Protein 2R7A (pdb70)

InterPro domains:
  IPR002491 ABC transporter periplasmic binding domain [PF01497] (53-281)
  IPR002491 ABC transporter periplasmic binding domain [PS50983] (52-304)
  IPR050902 ABC Transporter Solute-Binding [PTHR30535] (48-303)

Structure (mmCIF, N/CA/C/O backbone):
data_2R7A
#
_entry.id   2R7A
#
_cell.length_a   54.700
_cell.length_b   73.308
_cell.length_c   73.316
_cell.angle_alpha   70.25
_cell.angle_beta   79.02
_cell.angle_gamma   90.22
#
_symmetry.space_group_name_H-M   'P 1'
#
loop_
_entity.id
_entity.type
_entity.pdbx_description
1 polymer 'Bacterial heme binding protein'
2 non-polymer 'PROTOPORPHYRIN IX CONTAINING FE'
3 water water
#
loop_
_atom_site.group_PDB
_atom_site.id
_atom_site.type_symbol
_atom_site.label_atom_id
_atom_site.label_alt_id
_atom_site.label_comp_id
_atom_site.label_asym_id
_atom_site.label_entity_id
_atom_site.label_seq_id
_atom_site.pdbx_PDB_ins_code
_atom_site.Cartn_x
_atom_site.Cartn_y
_atom_site.Cartn_z
_atom_site.occupancy
_atom_site.B_iso_or_equiv
_atom_site.auth_seq_id
_atom_site.auth_comp_id
_atom_site.auth_asym_id
_atom_site.auth_atom_id
_atom_site.pdbx_PDB_model_num
ATOM 1 N N . ALA A 1 2 ? 9.614 24.790 -41.462 1.00 52.91 23 ALA A N 1
ATOM 2 C CA . ALA A 1 2 ? 9.708 25.870 -40.435 1.00 53.35 23 ALA A CA 1
ATOM 3 C C . ALA A 1 2 ? 8.323 26.239 -39.905 1.00 52.28 23 ALA A C 1
ATOM 4 O O . ALA A 1 2 ? 8.174 26.633 -38.747 1.00 53.51 23 ALA A O 1
ATOM 6 N N . GLU A 1 3 ? 7.315 26.117 -40.763 1.00 49.73 24 GLU A N 1
ATOM 7 C CA . GLU A 1 3 ? 5.937 26.420 -40.391 1.00 47.28 24 GLU A CA 1
ATOM 8 C C . GLU A 1 3 ? 5.260 25.136 -39.914 1.00 43.57 24 GLU A C 1
ATOM 9 O O . GLU A 1 3 ? 4.581 25.119 -38.885 1.00 42.02 24 GLU A O 1
ATOM 15 N N . ARG A 1 4 ? 5.442 24.068 -40.684 1.00 38.65 25 ARG A N 1
ATOM 16 C CA . ARG A 1 4 ? 4.880 22.764 -40.351 1.00 37.11 25 ARG A CA 1
ATOM 17 C C . ARG A 1 4 ? 6.050 21.825 -40.078 1.00 35.80 25 ARG A C 1
ATOM 18 O O . ARG A 1 4 ? 6.813 21.480 -40.985 1.00 33.14 25 ARG A O 1
ATOM 26 N N . ILE A 1 5 ? 6.181 21.405 -38.825 1.00 32.73 26 ILE A N 1
ATOM 27 C CA . ILE A 1 5 ? 7.296 20.555 -38.447 1.00 30.79 26 ILE A CA 1
ATOM 28 C C . ILE A 1 5 ? 6.934 19.167 -37.944 1.00 28.99 26 ILE A C 1
ATOM 29 O O . ILE A 1 5 ? 5.991 18.995 -37.172 1.00 26.23 26 ILE A O 1
ATOM 34 N N . VAL A 1 6 ? 7.706 18.186 -38.400 1.00 25.59 27 VAL A N 1
ATOM 35 C CA . VAL A 1 6 ? 7.558 16.808 -37.974 1.00 26.97 27 VAL A CA 1
ATOM 36 C C . VAL A 1 6 ? 8.827 16.507 -37.168 1.00 27.80 27 VAL A C 1
ATOM 37 O O . VAL A 1 6 ? 9.948 16.753 -37.633 1.00 27.82 27 VAL A O 1
ATOM 41 N N . VAL A 1 7 ? 8.653 15.992 -35.957 1.00 26.27 28 VAL A N 1
ATOM 42 C CA . VAL A 1 7 ? 9.797 15.704 -35.096 1.00 26.54 28 VAL A CA 1
ATOM 43 C C . VAL A 1 7 ? 9.928 14.221 -34.795 1.00 26.94 28 VAL A C 1
ATOM 44 O O . VAL A 1 7 ? 8.976 13.585 -34.364 1.00 27.24 28 VAL A O 1
ATOM 48 N N . ALA A 1 8 ? 11.113 13.669 -35.025 1.00 29.35 29 ALA A N 1
ATOM 49 C CA . ALA A 1 8 ? 11.358 12.258 -34.749 1.00 30.03 29 ALA A CA 1
ATOM 50 C C . ALA A 1 8 ? 12.427 12.161 -33.661 1.00 31.03 29 ALA A C 1
ATOM 51 O O . ALA A 1 8 ? 13.627 12.240 -33.941 1.00 32.40 29 ALA A O 1
ATOM 53 N N . GLY A 1 9 ? 11.977 11.982 -32.423 1.00 29.68 30 GLY A N 1
ATOM 54 C CA . GLY A 1 9 ? 12.885 11.899 -31.289 1.00 29.78 30 GLY A CA 1
ATOM 55 C C . GLY A 1 9 ? 12.168 12.516 -30.103 1.00 30.47 30 GLY A C 1
ATOM 56 O O . GLY A 1 9 ? 12.034 13.733 -30.023 1.00 30.30 30 GLY A O 1
ATOM 57 N N . GLY A 1 10 ? 11.700 11.664 -29.195 1.00 31.28 31 GLY A N 1
ATOM 58 C CA . GLY A 1 10 ? 10.957 12.103 -28.029 1.00 29.62 31 GLY A CA 1
ATOM 59 C C . GLY A 1 10 ? 11.440 13.341 -27.305 1.00 30.26 31 GLY A C 1
ATOM 60 O O . GLY A 1 10 ? 10.681 14.293 -27.126 1.00 30.56 31 GLY A O 1
ATOM 61 N N . SER A 1 11 ? 12.694 13.322 -26.870 1.00 26.92 32 SER A N 1
ATOM 62 C CA . SER A 1 11 ? 13.269 14.441 -26.144 1.00 27.40 32 SER A CA 1
ATOM 63 C C . SER A 1 11 ? 13.415 15.677 -27.030 1.00 26.25 32 SER A C 1
ATOM 64 O O . SER A 1 11 ? 13.430 16.806 -26.533 1.00 24.34 32 SER A O 1
ATOM 67 N N . LEU A 1 12 ? 13.509 15.472 -28.341 1.00 23.69 33 LEU A N 1
ATOM 68 C CA . LEU A 1 12 ? 13.615 16.603 -29.256 1.00 23.39 33 LEU A CA 1
ATOM 69 C C . LEU A 1 12 ? 12.270 17.317 -29.292 1.00 24.46 33 LEU A C 1
ATOM 70 O O . LEU A 1 12 ? 12.216 18.550 -29.285 1.00 24.71 33 LEU A O 1
ATOM 75 N N . THR A 1 13 ? 11.190 16.536 -29.327 1.00 22.32 34 THR A N 1
ATOM 76 C CA . THR A 1 13 ? 9.844 17.093 -29.339 1.00 24.47 34 THR A CA 1
ATOM 77 C C . THR A 1 13 ? 9.606 17.896 -28.058 1.00 23.22 34 THR A C 1
ATOM 78 O O . THR A 1 13 ? 9.007 18.970 -28.094 1.00 25.40 34 THR A O 1
ATOM 82 N N . GLU A 1 14 ? 10.063 17.371 -26.923 1.00 23.96 35 GLU A N 1
ATOM 83 C CA . GLU A 1 14 ? 9.895 18.070 -25.649 1.00 27.21 35 GLU A CA 1
ATOM 84 C C . GLU A 1 14 ? 10.633 19.415 -25.650 1.00 27.12 35 GLU A C 1
ATOM 85 O O . GLU A 1 14 ? 10.091 20.424 -25.200 1.00 26.13 35 GLU A O 1
ATOM 91 N N . LEU A 1 15 ? 11.861 19.420 -26.162 1.00 26.64 36 LEU A N 1
ATOM 92 C CA . LEU A 1 15 ? 12.665 20.643 -26.226 1.00 28.21 36 LEU A CA 1
ATOM 93 C C . LEU A 1 15 ? 11.987 21.713 -27.079 1.00 28.02 36 LEU A C 1
ATOM 94 O O . LEU A 1 15 ? 11.962 22.893 -26.715 1.00 26.29 36 LEU A O 1
ATOM 99 N N . ILE A 1 16 ? 11.441 21.294 -28.216 1.00 28.73 37 ILE A N 1
ATOM 100 C CA . ILE A 1 16 ? 10.757 22.208 -29.115 1.00 28.88 37 ILE A CA 1
ATOM 101 C C . ILE A 1 16 ? 9.554 22.867 -28.436 1.00 30.44 37 ILE A C 1
ATOM 102 O O . ILE A 1 16 ? 9.333 24.065 -28.597 1.00 30.53 37 ILE A O 1
ATOM 107 N N . TYR A 1 17 ? 8.781 22.089 -27.683 1.00 29.29 38 TYR A N 1
ATOM 108 C CA . TYR A 1 17 ? 7.621 22.632 -26.989 1.00 30.51 38 TYR A CA 1
ATOM 109 C C . TYR A 1 17 ? 8.065 23.506 -25.809 1.00 32.47 38 TYR A C 1
ATOM 110 O O . TYR A 1 17 ? 7.435 24.521 -25.496 1.00 30.96 38 TYR A O 1
ATOM 119 N N . ALA A 1 18 ? 9.152 23.110 -25.156 1.00 31.86 39 ALA A N 1
ATOM 120 C CA . ALA A 1 18 ? 9.660 23.873 -24.019 1.00 31.96 39 ALA A CA 1
ATOM 121 C C . ALA A 1 18 ? 10.220 25.223 -24.459 1.00 31.94 39 ALA A C 1
ATOM 122 O O . ALA A 1 18 ? 10.348 26.132 -23.645 1.00 32.82 39 ALA A O 1
ATOM 124 N N . MET A 1 19 ? 10.561 25.355 -25.736 1.00 30.40 40 MET A N 1
ATOM 125 C CA . MET A 1 19 ? 11.087 26.617 -26.238 1.00 33.49 40 MET A CA 1
ATOM 126 C C . MET A 1 19 ? 10.000 27.481 -26.880 1.00 33.78 40 MET A C 1
ATOM 127 O O . MET A 1 19 ? 10.294 28.509 -27.487 1.00 33.55 40 MET A O 1
ATOM 132 N N . GLY A 1 20 ? 8.751 27.050 -26.744 1.00 35.72 41 GLY A N 1
ATOM 133 C CA . GLY A 1 20 ? 7.628 27.797 -27.287 1.00 37.62 41 GLY A CA 1
ATOM 134 C C . GLY A 1 20 ? 7.267 27.598 -28.753 1.00 38.69 41 GLY A C 1
ATOM 135 O O . GLY A 1 20 ? 6.441 28.346 -29.283 1.00 39.05 41 GLY A O 1
ATOM 136 N N . ALA A 1 21 ? 7.857 26.605 -29.414 1.00 37.28 42 ALA A N 1
ATOM 137 C CA . ALA A 1 21 ? 7.561 26.369 -30.826 1.00 35.92 42 ALA A CA 1
ATOM 138 C C . ALA A 1 21 ? 6.655 25.164 -31.053 1.00 37.09 42 ALA A C 1
ATOM 139 O O . ALA A 1 21 ? 6.520 24.682 -32.179 1.00 36.32 42 ALA A O 1
ATOM 141 N N . GLY A 1 22 ? 6.028 24.688 -29.981 1.00 37.60 43 GLY A N 1
ATOM 142 C CA . GLY A 1 22 ? 5.148 23.537 -30.080 1.00 38.19 43 GLY A CA 1
ATOM 143 C C . GLY A 1 22 ? 3.995 23.752 -31.038 1.00 39.46 43 GLY A C 1
ATOM 144 O O . GLY A 1 22 ? 3.313 22.807 -31.428 1.00 37.30 43 GLY A O 1
ATOM 145 N N . GLU A 1 23 ? 3.781 25.005 -31.419 1.00 40.56 44 GLU A N 1
ATOM 146 C CA . GLU A 1 23 ? 2.707 25.365 -32.334 1.00 41.61 44 GLU A CA 1
ATOM 147 C C . GLU A 1 23 ? 2.925 24.820 -33.744 1.00 38.92 44 GLU A C 1
ATOM 148 O O . GLU A 1 23 ? 1.974 24.438 -34.424 1.00 37.82 44 GLU A O 1
ATOM 154 N N . ARG A 1 24 ? 4.182 24.782 -34.170 1.00 36.25 45 ARG A N 1
ATOM 155 C CA . ARG A 1 24 ? 4.537 24.343 -35.517 1.00 35.09 45 ARG A CA 1
ATOM 156 C C . ARG A 1 24 ? 4.644 22.836 -35.742 1.00 33.29 45 ARG A C 1
ATOM 157 O O . ARG A 1 24 ? 4.878 22.391 -36.866 1.00 32.74 45 ARG A O 1
ATOM 165 N N . VAL A 1 25 ? 4.466 22.053 -34.687 1.00 31.50 46 VAL A N 1
ATOM 166 C CA . VAL A 1 25 ? 4.574 20.605 -34.813 1.00 30.32 46 VAL A CA 1
ATOM 167 C C . VAL A 1 25 ? 3.270 19.969 -35.313 1.00 30.11 46 VAL A C 1
ATOM 168 O O . VAL A 1 25 ? 2.206 20.116 -34.698 1.00 27.40 46 VAL A O 1
ATOM 172 N N . VAL A 1 26 ? 3.370 19.279 -36.447 1.00 27.21 47 VAL A N 1
ATOM 173 C CA . VAL A 1 26 ? 2.218 18.624 -37.065 1.00 29.17 47 VAL A CA 1
ATOM 174 C C . VAL A 1 26 ? 2.289 17.097 -36.953 1.00 28.03 47 VAL A C 1
ATOM 175 O O . VAL A 1 26 ? 1.283 16.406 -37.111 1.00 26.39 47 VAL A O 1
ATOM 179 N N . GLY A 1 27 ? 3.485 16.581 -36.678 1.00 28.84 48 GLY A N 1
ATOM 180 C CA . GLY A 1 27 ? 3.667 15.147 -36.549 1.00 26.90 48 GLY A CA 1
ATOM 181 C C . GLY A 1 27 ? 4.847 14.828 -35.652 1.00 27.05 48 GLY A C 1
ATOM 182 O O . GLY A 1 27 ? 5.808 15.595 -35.600 1.00 27.07 48 GLY A O 1
ATOM 183 N N . VAL A 1 28 ? 4.771 13.710 -34.929 1.00 23.55 49 VAL A N 1
ATOM 184 C CA . VAL A 1 28 ? 5.858 13.296 -34.039 1.00 25.11 49 VAL A CA 1
ATOM 185 C C . VAL A 1 28 ? 6.085 11.797 -34.181 1.00 25.32 49 VAL A C 1
ATOM 186 O O . VAL A 1 28 ? 5.298 11.101 -34.821 1.00 25.62 49 VAL A O 1
ATOM 190 N N . ASP A 1 29 ? 7.150 11.291 -33.573 1.00 26.62 50 ASP A N 1
ATOM 191 C CA . ASP A 1 29 ? 7.430 9.867 -33.684 1.00 27.21 50 ASP A CA 1
ATOM 192 C C . ASP A 1 29 ? 6.856 9.045 -32.529 1.00 27.06 50 ASP A C 1
ATOM 193 O O . ASP A 1 29 ? 6.285 9.576 -31.568 1.00 26.52 50 ASP A O 1
ATOM 198 N N . GLU A 1 30 ? 7.018 7.737 -32.656 1.00 28.98 51 GLU A N 1
ATOM 199 C CA . GLU A 1 30 ? 6.544 6.752 -31.690 1.00 31.34 51 GLU A CA 1
ATOM 200 C C . GLU A 1 30 ? 7.109 6.963 -30.268 1.00 31.83 51 GLU A C 1
ATOM 201 O O . GLU A 1 30 ? 6.438 6.660 -29.280 1.00 31.26 51 GLU A O 1
ATOM 207 N N . THR A 1 31 ? 8.333 7.478 -30.163 1.00 31.01 52 THR A N 1
ATOM 208 C CA . THR A 1 31 ? 8.940 7.696 -28.846 1.00 33.35 52 THR A CA 1
ATOM 209 C C . THR A 1 31 ? 8.442 8.968 -28.175 1.00 33.45 52 THR A C 1
ATOM 210 O O . THR A 1 31 ? 8.806 9.254 -27.035 1.00 34.68 52 THR A O 1
ATOM 214 N N . THR A 1 32 ? 7.614 9.734 -28.878 1.00 31.98 53 THR A N 1
ATOM 215 C CA . THR A 1 32 ? 7.085 10.969 -28.312 1.00 31.77 53 THR A CA 1
ATOM 216 C C . THR A 1 32 ? 5.837 10.664 -27.513 1.00 32.55 53 THR A C 1
ATOM 217 O O . THR A 1 32 ? 4.885 10.080 -28.035 1.00 32.28 53 THR A O 1
ATOM 221 N N . SER A 1 33 ? 5.845 11.062 -26.244 1.00 32.97 54 SER A N 1
ATOM 222 C CA . SER A 1 33 ? 4.696 10.839 -25.378 1.00 34.79 54 SER A CA 1
ATOM 223 C C . SER A 1 33 ? 4.478 12.026 -24.446 1.00 33.84 54 SER A C 1
ATOM 224 O O . SER A 1 33 ? 3.673 11.958 -23.521 1.00 32.35 54 SER A O 1
ATOM 227 N N . TYR A 1 34 ? 5.196 13.115 -24.698 1.00 32.39 55 TYR A N 1
ATOM 228 C CA . TYR A 1 34 ? 5.082 14.312 -23.870 1.00 31.40 55 TYR A CA 1
ATOM 229 C C . TYR A 1 34 ? 5.554 15.490 -24.707 1.00 29.90 55 TYR A C 1
ATOM 230 O O . TYR A 1 34 ? 6.445 15.336 -25.540 1.00 28.72 55 TYR A O 1
ATOM 239 N N . PRO A 1 35 ? 4.957 16.682 -24.507 1.00 30.00 56 PRO A N 1
ATOM 240 C CA . PRO A 1 35 ? 3.880 16.966 -23.554 1.00 31.30 56 PRO A CA 1
ATOM 241 C C . PRO A 1 35 ? 2.526 16.394 -23.997 1.00 34.08 56 PRO A C 1
ATOM 242 O O . PRO A 1 35 ? 2.421 15.797 -25.071 1.00 33.26 56 PRO A O 1
ATOM 246 N N . PRO A 1 36 ? 1.471 16.570 -23.174 1.00 35.37 57 PRO A N 1
ATOM 247 C CA . PRO A 1 36 ? 0.127 16.063 -23.482 1.00 34.76 57 PRO A CA 1
ATOM 248 C C . PRO A 1 36 ? -0.478 16.446 -24.830 1.00 33.24 57 PRO A C 1
ATOM 249 O O . PRO A 1 36 ? -1.170 15.642 -25.448 1.00 34.65 57 PRO A O 1
ATOM 253 N N . GLU A 1 37 ? -0.224 17.670 -25.278 1.00 33.80 58 GLU A N 1
ATOM 254 C CA . GLU A 1 37 ? -0.750 18.152 -26.546 1.00 34.07 58 GLU A CA 1
ATOM 255 C C . GLU A 1 37 ? -0.328 17.309 -27.745 1.00 32.27 58 GLU A C 1
ATOM 256 O O . GLU A 1 37 ? -0.986 17.338 -28.780 1.00 32.09 58 GLU A O 1
ATOM 262 N N . THR A 1 38 ? 0.761 16.560 -27.616 1.00 29.74 59 THR A N 1
ATOM 263 C CA . THR A 1 38 ? 1.225 15.752 -28.740 1.00 28.62 59 THR A CA 1
ATOM 264 C C . THR A 1 38 ? 0.431 14.464 -28.931 1.00 28.43 59 THR A C 1
ATOM 265 O O . THR A 1 38 ? 0.550 13.808 -29.964 1.00 30.05 59 THR A O 1
ATOM 269 N N . ALA A 1 39 ? -0.380 14.104 -27.941 1.00 28.65 60 ALA A N 1
ATOM 270 C CA . ALA A 1 39 ? -1.161 12.875 -28.017 1.00 29.00 60 ALA A CA 1
ATOM 271 C C . ALA A 1 39 ? -2.183 12.889 -29.148 1.00 27.93 60 ALA A C 1
ATOM 272 O O . ALA A 1 39 ? -2.532 11.843 -29.677 1.00 29.03 60 ALA A O 1
ATOM 274 N N . LYS A 1 40 ? -2.661 14.067 -29.526 1.00 28.24 61 LYS A N 1
ATOM 275 C CA . LYS A 1 40 ? -3.647 14.147 -30.599 1.00 28.54 61 LYS A CA 1
ATOM 276 C C . LYS A 1 40 ? -3.025 14.205 -31.992 1.00 28.04 61 LYS A C 1
ATOM 277 O O . LYS A 1 40 ? -3.732 14.156 -32.995 1.00 28.54 61 LYS A O 1
ATOM 283 N N . LEU A 1 41 ? -1.703 14.276 -32.052 1.00 26.51 62 LEU A N 1
ATOM 284 C CA . LEU A 1 41 ? -1.003 14.367 -33.327 1.00 25.56 62 LEU A CA 1
ATOM 285 C C . LEU A 1 41 ? -0.701 13.017 -33.958 1.00 26.57 62 LEU A C 1
ATOM 286 O O . LEU A 1 41 ? -0.596 12.004 -33.273 1.00 25.23 62 LEU A O 1
ATOM 291 N N . PRO A 1 42 ? -0.565 12.992 -35.289 1.00 26.88 63 PRO A N 1
ATOM 292 C CA . PRO A 1 42 ? -0.257 11.735 -35.974 1.00 28.28 63 PRO A CA 1
ATOM 293 C C . PRO A 1 42 ? 1.156 11.314 -35.582 1.00 27.75 63 PRO A C 1
ATOM 294 O O . PRO A 1 42 ? 2.071 12.140 -35.541 1.00 29.40 63 PRO A O 1
ATOM 298 N N . HIS A 1 43 ? 1.339 10.040 -35.283 1.00 28.31 64 HIS A N 1
ATOM 299 C CA . HIS A 1 43 ? 2.659 9.552 -34.941 1.00 30.17 64 HIS A CA 1
ATOM 300 C C . HIS A 1 43 ? 3.173 8.704 -36.082 1.00 31.31 64 HIS A C 1
ATOM 301 O O . HIS A 1 43 ? 2.427 7.934 -36.675 1.00 33.17 64 HIS A O 1
ATOM 308 N N . ILE A 1 44 ? 4.445 8.873 -36.404 1.00 33.59 65 ILE A N 1
ATOM 309 C CA . ILE A 1 44 ? 5.071 8.090 -37.452 1.00 37.26 65 ILE A CA 1
ATOM 310 C C . ILE A 1 44 ? 5.786 6.973 -36.713 1.00 38.47 65 ILE A C 1
ATOM 311 O O . ILE A 1 44 ? 5.704 6.880 -35.488 1.00 41.82 65 ILE A O 1
ATOM 316 N N . GLY A 1 45 ? 6.499 6.133 -37.441 1.00 40.74 66 GLY A N 1
ATOM 317 C CA . GLY A 1 45 ? 7.195 5.045 -36.788 1.00 41.39 66 GLY A CA 1
ATOM 318 C C . GLY A 1 45 ? 8.286 5.488 -35.832 1.00 41.77 66 GLY A C 1
ATOM 319 O O . GLY A 1 45 ? 8.419 6.665 -35.497 1.00 41.42 66 GLY A O 1
ATOM 320 N N . TYR A 1 46 ? 9.052 4.508 -35.371 1.00 42.31 67 TYR A N 1
ATOM 321 C CA . TYR A 1 46 ? 10.173 4.727 -34.467 1.00 43.23 67 TYR A CA 1
ATOM 322 C C . TYR A 1 46 ? 11.155 5.578 -35.264 1.00 42.39 67 TYR A C 1
ATOM 323 O O . TYR A 1 46 ? 11.204 5.455 -36.489 1.00 40.14 67 TYR A O 1
ATOM 332 N N . TRP A 1 47 ? 11.943 6.426 -34.602 1.00 41.75 68 TRP A N 1
ATOM 333 C CA . TRP A 1 47 ? 12.865 7.263 -35.362 1.00 41.78 68 TRP A CA 1
ATOM 334 C C . TRP A 1 47 ? 13.882 6.480 -36.201 1.00 41.64 68 TRP A C 1
ATOM 335 O O . TRP A 1 47 ? 14.541 7.048 -37.072 1.00 39.66 68 TRP A O 1
ATOM 346 N N . LYS A 1 48 ? 13.997 5.181 -35.945 1.00 43.60 69 LYS A N 1
ATOM 347 C CA . LYS A 1 48 ? 14.902 4.335 -36.712 1.00 46.85 69 LYS A CA 1
ATOM 348 C C . LYS A 1 48 ? 14.116 3.567 -37.772 1.00 47.46 69 LYS A C 1
ATOM 349 O O . LYS A 1 48 ? 14.693 3.009 -38.703 1.00 48.61 69 LYS A O 1
ATOM 355 N N . GLN A 1 49 ? 12.795 3.544 -37.621 1.00 47.26 70 GLN A N 1
ATOM 356 C CA . GLN A 1 49 ? 11.913 2.863 -38.566 1.00 48.03 70 GLN A CA 1
ATOM 357 C C . GLN A 1 49 ? 10.930 3.885 -39.121 1.00 46.60 70 GLN A C 1
ATOM 358 O O . GLN A 1 49 ? 9.727 3.644 -39.152 1.00 46.88 70 GLN A O 1
ATOM 364 N N . LEU A 1 50 ? 11.455 5.029 -39.547 1.00 45.36 71 LEU A N 1
ATOM 365 C CA . LEU A 1 50 ? 10.648 6.116 -40.093 1.00 44.82 71 LEU A CA 1
ATOM 366 C C . LEU A 1 50 ? 9.881 5.764 -41.372 1.00 44.25 71 LEU A C 1
ATOM 367 O O . LEU A 1 50 ? 10.364 5.012 -42.222 1.00 42.01 71 LEU A O 1
ATOM 372 N N . SER A 1 51 ? 8.678 6.319 -41.491 1.00 43.86 72 SER A N 1
ATOM 373 C CA . SER A 1 51 ? 7.825 6.101 -42.658 1.00 43.59 72 SER A CA 1
ATOM 374 C C . SER A 1 51 ? 7.744 7.374 -43.487 1.00 42.11 72 SER A C 1
ATOM 375 O O . SER A 1 51 ? 7.131 8.351 -43.057 1.00 42.37 72 SER A O 1
ATOM 378 N N . SER A 1 52 ? 8.353 7.368 -44.669 1.00 40.89 73 SER A N 1
ATOM 379 C CA . SER A 1 52 ? 8.321 8.547 -45.533 1.00 41.51 73 SER A CA 1
ATOM 380 C C . SER A 1 52 ? 6.884 8.943 -45.867 1.00 39.60 73 SER A C 1
ATOM 381 O O . SER A 1 52 ? 6.558 10.125 -45.918 1.00 38.99 73 SER A O 1
ATOM 384 N N . GLU A 1 53 ? 6.031 7.949 -46.093 1.00 39.75 74 GLU A N 1
ATOM 385 C CA . GLU A 1 53 ? 4.627 8.203 -46.407 1.00 39.92 74 GLU A CA 1
ATOM 386 C C . GLU A 1 53 ? 3.929 8.828 -45.205 1.00 38.31 74 GLU A C 1
ATOM 387 O O . GLU A 1 53 ? 3.174 9.787 -45.346 1.00 37.96 74 GLU A O 1
ATOM 393 N N . GLY A 1 54 ? 4.174 8.269 -44.025 1.00 36.59 75 GLY A N 1
ATOM 394 C CA . GLY A 1 54 ? 3.559 8.812 -42.828 1.00 36.77 75 GLY A CA 1
ATOM 395 C C . GLY A 1 54 ? 3.947 10.271 -42.671 1.00 34.90 75 GLY A C 1
ATOM 396 O O . GLY A 1 54 ? 3.105 11.131 -42.380 1.00 36.23 75 GLY A O 1
ATOM 397 N N . ILE A 1 55 ? 5.230 10.549 -42.878 1.00 32.67 76 ILE A N 1
ATOM 398 C CA . ILE A 1 55 ? 5.759 11.905 -42.770 1.00 31.25 76 ILE A CA 1
ATOM 399 C C . ILE A 1 55 ? 5.299 12.828 -43.892 1.00 30.14 76 ILE A C 1
ATOM 400 O O . ILE A 1 55 ? 4.758 13.909 -43.635 1.00 29.16 76 ILE A O 1
ATOM 405 N N . LEU A 1 56 ? 5.508 12.408 -45.135 1.00 29.17 77 LEU A N 1
ATOM 406 C CA . LEU A 1 56 ? 5.122 13.233 -46.281 1.00 30.25 77 LEU A CA 1
ATOM 407 C C . LEU A 1 56 ? 3.638 13.586 -46.345 1.00 29.74 77 LEU A C 1
ATOM 408 O O . LEU A 1 56 ? 3.276 14.684 -46.776 1.00 29.53 77 LEU A O 1
ATOM 413 N N . SER A 1 57 ? 2.779 12.672 -45.904 1.00 29.92 78 SER A N 1
ATOM 414 C CA . SER A 1 57 ? 1.347 12.927 -45.946 1.00 31.07 78 SER A CA 1
ATOM 415 C C . SER A 1 57 ? 0.975 14.137 -45.091 1.00 31.08 78 SER A C 1
ATOM 416 O O . SER A 1 57 ? -0.079 14.731 -45.276 1.00 29.28 78 SER A O 1
ATOM 419 N N . LEU A 1 58 ? 1.856 14.505 -44.165 1.00 30.90 79 LEU A N 1
ATOM 420 C CA . LEU A 1 58 ? 1.603 15.636 -43.279 1.00 32.47 79 LEU A CA 1
ATOM 421 C C . LEU A 1 58 ? 2.070 16.964 -43.874 1.00 32.70 79 LEU A C 1
ATOM 422 O O . LEU A 1 58 ? 1.954 18.017 -43.241 1.00 32.26 79 LEU A O 1
ATOM 427 N N . ARG A 1 59 ? 2.594 16.906 -45.095 1.00 35.27 80 ARG A N 1
ATOM 428 C CA . ARG A 1 59 ? 3.069 18.100 -45.798 1.00 35.47 80 ARG A CA 1
ATOM 429 C C . ARG A 1 59 ? 3.946 18.955 -44.889 1.00 35.31 80 ARG A C 1
ATOM 430 O O . ARG A 1 59 ? 3.622 20.109 -44.597 1.00 34.83 80 ARG A O 1
ATOM 438 N N . PRO A 1 60 ? 5.071 18.399 -44.425 1.00 34.47 81 PRO A N 1
ATOM 439 C CA . PRO A 1 60 ? 5.951 19.171 -43.546 1.00 34.30 81 PRO A CA 1
ATOM 440 C C . PRO A 1 60 ? 6.934 20.062 -44.304 1.00 35.41 81 PRO A C 1
ATOM 441 O O . PRO A 1 60 ? 7.333 19.745 -45.426 1.00 32.67 81 PRO A O 1
ATOM 445 N N . ASP A 1 61 ? 7.303 21.183 -43.689 1.00 36.37 82 ASP A N 1
ATOM 446 C CA . ASP A 1 61 ? 8.270 22.105 -44.278 1.00 38.24 82 ASP A CA 1
ATOM 447 C C . ASP A 1 61 ? 9.640 21.581 -43.861 1.00 37.77 82 ASP A C 1
ATOM 448 O O . ASP A 1 61 ? 10.614 21.661 -44.610 1.00 35.81 82 ASP A O 1
ATOM 453 N N . SER A 1 62 ? 9.700 21.017 -42.657 1.00 35.59 83 SER A N 1
ATOM 454 C CA . SER A 1 62 ? 10.951 20.485 -42.145 1.00 34.87 83 SER A CA 1
ATOM 455 C C . SER A 1 62 ? 10.774 19.270 -41.244 1.00 33.65 83 SER A C 1
ATOM 456 O O . SER A 1 62 ? 9.720 19.068 -40.628 1.00 31.58 83 SER A O 1
ATOM 459 N N . VAL A 1 63 ? 11.814 18.451 -41.199 1.00 30.17 84 VAL A N 1
ATOM 460 C CA . VAL A 1 63 ? 11.825 17.275 -40.356 1.00 30.81 84 VAL A CA 1
ATOM 461 C C . VAL A 1 63 ? 13.035 17.451 -39.443 1.00 30.73 84 VAL A C 1
ATOM 462 O O . VAL A 1 63 ? 14.121 17.816 -39.901 1.00 29.08 84 VAL A O 1
ATOM 466 N N . ILE A 1 64 ? 12.830 17.218 -38.151 1.00 29.48 85 ILE A N 1
ATOM 467 C CA . ILE A 1 64 ? 13.889 17.355 -37.158 1.00 28.42 85 ILE A CA 1
ATOM 468 C C . ILE A 1 64 ? 14.047 16.027 -36.442 1.00 29.25 85 ILE A C 1
ATOM 469 O O . ILE A 1 64 ? 13.089 15.512 -35.865 1.00 26.05 85 ILE A O 1
ATOM 474 N N . THR A 1 65 ? 15.252 15.462 -36.498 1.00 29.15 86 THR A N 1
ATOM 475 C CA . THR A 1 65 ? 15.506 14.181 -35.854 1.00 30.41 86 THR A CA 1
ATOM 476 C C . THR A 1 65 ? 16.999 13.958 -35.586 1.00 29.56 86 THR A C 1
ATOM 477 O O . THR A 1 65 ? 17.826 14.845 -35.810 1.00 29.44 86 THR A O 1
ATOM 481 N N . TRP A 1 66 ? 17.322 12.771 -35.090 1.00 30.13 87 TRP A N 1
ATOM 482 C CA . TRP A 1 66 ? 18.688 12.382 -34.753 1.00 31.82 87 TRP A CA 1
ATOM 483 C C . TRP A 1 66 ? 19.497 11.975 -35.973 1.00 34.84 87 TRP A C 1
ATOM 484 O O . TRP A 1 66 ? 18.940 11.567 -36.987 1.00 34.21 87 TRP A O 1
ATOM 495 N N . GLN A 1 67 ? 20.818 12.077 -35.870 1.00 38.21 88 GLN A N 1
ATOM 496 C CA . GLN A 1 67 ? 21.681 11.692 -36.978 1.00 41.83 88 GLN A CA 1
ATOM 497 C C . GLN A 1 67 ? 21.653 10.176 -37.163 1.00 43.16 88 GLN A C 1
ATOM 498 O O . GLN A 1 67 ? 21.907 9.677 -38.254 1.00 44.23 88 GLN A O 1
ATOM 504 N N . ASP A 1 68 ? 21.349 9.441 -36.097 1.00 45.35 89 ASP A N 1
ATOM 505 C CA . ASP A 1 68 ? 21.295 7.986 -36.194 1.00 47.13 89 ASP A CA 1
ATOM 506 C C . ASP A 1 68 ? 19.881 7.493 -36.504 1.00 47.88 89 ASP A C 1
ATOM 507 O O . ASP A 1 68 ? 19.558 6.317 -36.311 1.00 49.18 89 ASP A O 1
ATOM 512 N N . ALA A 1 69 ? 19.043 8.398 -37.000 1.00 47.88 90 ALA A N 1
ATOM 513 C CA . ALA A 1 69 ? 17.669 8.057 -37.349 1.00 47.56 90 ALA A CA 1
ATOM 514 C C . ALA A 1 69 ? 17.638 7.525 -38.774 1.00 46.85 90 ALA A C 1
ATOM 515 O O . ALA A 1 69 ? 18.440 7.935 -39.612 1.00 46.18 90 ALA A O 1
ATOM 517 N N . GLY A 1 70 ? 16.709 6.614 -39.049 1.00 46.61 91 GLY A N 1
ATOM 518 C CA . GLY A 1 70 ? 16.615 6.051 -40.385 1.00 46.99 91 GLY A CA 1
ATOM 519 C C . GLY A 1 70 ? 15.300 5.350 -40.680 1.00 46.72 91 GLY A C 1
ATOM 520 O O . GLY A 1 70 ? 14.334 5.498 -39.930 1.00 47.09 91 GLY A O 1
ATOM 521 N N . PRO A 1 71 ? 15.238 4.552 -41.760 1.00 46.92 92 PRO A N 1
ATOM 522 C CA . PRO A 1 71 ? 16.326 4.272 -42.709 1.00 46.92 92 PRO A CA 1
ATOM 523 C C . PRO A 1 71 ? 16.837 5.494 -43.469 1.00 46.94 92 PRO A C 1
ATOM 524 O O . PRO A 1 71 ? 16.129 6.484 -43.624 1.00 45.52 92 PRO A O 1
ATOM 528 N N . GLN A 1 72 ? 18.073 5.396 -43.946 1.00 48.30 93 GLN A N 1
ATOM 529 C CA . GLN A 1 72 ? 18.728 6.460 -44.699 1.00 49.78 93 GLN A CA 1
ATOM 530 C C . GLN A 1 72 ? 17.968 6.842 -45.969 1.00 49.92 93 GLN A C 1
ATOM 531 O O . GLN A 1 72 ? 17.804 8.026 -46.272 1.00 49.90 93 GLN A O 1
ATOM 537 N N . ILE A 1 73 ? 17.513 5.839 -46.713 1.00 50.46 94 ILE A N 1
ATOM 538 C CA . ILE A 1 73 ? 16.783 6.089 -47.951 1.00 50.14 94 ILE A CA 1
ATOM 539 C C . ILE A 1 73 ? 15.564 6.984 -47.707 1.00 49.21 94 ILE A C 1
ATOM 540 O O . ILE A 1 73 ? 15.205 7.797 -48.559 1.00 49.99 94 ILE A O 1
ATOM 545 N N . VAL A 1 74 ? 14.934 6.840 -46.544 1.00 48.32 95 VAL A N 1
ATOM 546 C CA . VAL A 1 74 ? 13.770 7.658 -46.206 1.00 46.74 95 VAL A CA 1
ATOM 547 C C . VAL A 1 74 ? 14.170 9.130 -46.114 1.00 45.82 95 VAL A C 1
ATOM 548 O O . VAL A 1 74 ? 13.477 10.008 -46.631 1.00 45.26 95 VAL A O 1
ATOM 552 N N . LEU A 1 75 ? 15.293 9.398 -45.454 1.00 45.04 96 LEU A N 1
ATOM 553 C CA . LEU A 1 75 ? 15.763 10.767 -45.323 1.00 45.90 96 LEU A CA 1
ATOM 554 C C . LEU A 1 75 ? 16.066 11.330 -46.711 1.00 45.80 96 LEU A C 1
ATOM 555 O O . LEU A 1 75 ? 15.825 12.508 -46.976 1.00 45.85 96 LEU A O 1
ATOM 560 N N . ASP A 1 76 ? 16.582 10.483 -47.600 1.00 45.27 97 ASP A N 1
ATOM 561 C CA . ASP A 1 76 ? 16.879 10.901 -48.967 1.00 45.82 97 ASP A CA 1
ATOM 562 C C . ASP A 1 76 ? 15.549 11.238 -49.650 1.00 44.07 97 ASP A C 1
ATOM 563 O O . ASP A 1 76 ? 15.438 12.222 -50.386 1.00 43.85 97 ASP A O 1
ATOM 568 N N . GLN A 1 77 ? 14.541 10.411 -49.390 1.00 41.75 98 GLN A N 1
ATOM 569 C CA . GLN A 1 77 ? 13.208 10.614 -49.949 1.00 39.85 98 GLN A CA 1
ATOM 570 C C . GLN A 1 77 ? 12.591 11.933 -49.467 1.00 39.19 98 GLN A C 1
ATOM 571 O O . GLN A 1 77 ? 11.895 12.615 -50.224 1.00 36.02 98 GLN A O 1
ATOM 577 N N . LEU A 1 78 ? 12.844 12.293 -48.209 1.00 37.28 99 LEU A N 1
ATOM 578 C CA . LEU A 1 78 ? 12.309 13.545 -47.675 1.00 38.56 99 LEU A CA 1
ATOM 579 C C . LEU A 1 78 ? 12.989 14.745 -48.347 1.00 39.25 99 LEU A C 1
ATOM 580 O O . LEU A 1 78 ? 12.332 15.706 -48.737 1.00 39.80 99 LEU A O 1
ATOM 585 N N . ARG A 1 79 ? 14.308 14.684 -48.483 1.00 41.87 100 ARG A N 1
ATOM 586 C CA . ARG A 1 79 ? 15.061 15.765 -49.111 1.00 43.78 100 ARG A CA 1
ATOM 587 C C . ARG A 1 79 ? 14.638 15.895 -50.577 1.00 44.44 100 ARG A C 1
ATOM 588 O O . ARG A 1 79 ? 14.497 17.005 -51.098 1.00 43.79 100 ARG A O 1
ATOM 596 N N . ALA A 1 80 ? 14.433 14.754 -51.233 1.00 43.93 101 ALA A N 1
ATOM 597 C CA . ALA A 1 80 ? 14.020 14.737 -52.635 1.00 44.23 101 ALA A CA 1
ATOM 598 C C . ALA A 1 80 ? 12.722 15.516 -52.834 1.00 43.79 101 ALA A C 1
ATOM 599 O O . ALA A 1 80 ? 12.536 16.174 -53.857 1.00 46.03 101 ALA A O 1
ATOM 601 N N . GLN A 1 81 ? 11.823 15.440 -51.857 1.00 41.80 102 GLN A N 1
ATOM 602 C CA . GLN A 1 81 ? 10.561 16.166 -51.931 1.00 41.10 102 GLN A CA 1
ATOM 603 C C . GLN A 1 81 ? 10.765 17.601 -51.465 1.00 42.59 102 GLN A C 1
ATOM 604 O O . GLN A 1 81 ? 9.807 18.325 -51.205 1.00 42.20 102 GLN A O 1
ATOM 610 N N . LYS A 1 82 ? 12.029 17.995 -51.358 1.00 44.04 103 LYS A N 1
ATOM 611 C CA . LYS A 1 82 ? 12.403 19.333 -50.932 1.00 44.99 103 LYS A CA 1
ATOM 612 C C . LYS A 1 82 ? 12.016 19.643 -49.496 1.00 44.07 103 LYS A C 1
ATOM 613 O O . LYS A 1 82 ? 11.659 20.775 -49.171 1.00 44.22 103 LYS A O 1
ATOM 619 N N . VAL A 1 83 ? 12.077 18.632 -48.639 1.00 42.54 104 VAL A N 1
ATOM 620 C CA . VAL A 1 83 ? 11.769 18.825 -47.228 1.00 40.51 104 VAL A CA 1
ATOM 621 C C . VAL A 1 83 ? 13.098 19.076 -46.529 1.00 39.50 104 VAL A C 1
ATOM 622 O O . VAL A 1 83 ? 14.067 18.347 -46.754 1.00 39.48 104 VAL A O 1
ATOM 626 N N . ASN A 1 84 ? 13.156 20.119 -45.711 1.00 38.01 105 ASN A N 1
ATOM 627 C CA . ASN A 1 84 ? 14.381 20.421 -44.979 1.00 38.85 105 ASN A CA 1
ATOM 628 C C . ASN A 1 84 ? 14.512 19.407 -43.845 1.00 37.76 105 ASN A C 1
ATOM 629 O O . ASN A 1 84 ? 13.635 19.312 -42.986 1.00 38.35 105 ASN A O 1
ATOM 634 N N . VAL A 1 85 ? 15.600 18.644 -43.857 1.00 36.31 106 VAL A N 1
ATOM 635 C CA . VAL A 1 85 ? 15.852 17.642 -42.832 1.00 35.37 106 VAL A CA 1
ATOM 636 C C . VAL A 1 85 ? 17.000 18.091 -41.926 1.00 37.06 106 VAL A C 1
ATOM 637 O O . VAL A 1 85 ? 18.151 18.205 -42.367 1.00 35.53 106 VAL A O 1
ATOM 641 N N . VAL A 1 86 ? 16.668 18.349 -40.662 1.00 35.25 107 VAL A N 1
ATOM 642 C CA . VAL A 1 86 ? 17.638 18.787 -39.664 1.00 35.13 107 VAL A CA 1
ATOM 643 C C . VAL A 1 86 ? 17.974 17.605 -38.751 1.00 35.39 107 VAL A C 1
ATOM 644 O O . VAL A 1 86 ? 17.078 17.031 -38.126 1.00 34.72 107 VAL A O 1
ATOM 648 N N . THR A 1 87 ? 19.250 17.230 -38.679 1.00 33.39 108 THR A N 1
ATOM 649 C CA . THR A 1 87 ? 19.652 16.112 -37.832 1.00 36.26 108 THR A CA 1
ATOM 650 C C . THR A 1 87 ? 20.645 16.558 -36.764 1.00 35.66 108 THR A C 1
ATOM 651 O O . THR A 1 87 ? 21.536 17.362 -37.031 1.00 36.83 108 THR A O 1
ATOM 655 N N . LEU A 1 88 ? 20.477 16.046 -35.549 1.00 34.04 109 LEU A N 1
ATOM 656 C CA . LEU A 1 88 ? 21.361 16.412 -34.453 1.00 33.25 109 LEU A CA 1
ATOM 657 C C . LEU A 1 88 ? 22.065 15.197 -33.868 1.00 33.45 109 LEU A C 1
ATOM 658 O O . LEU A 1 88 ? 21.520 14.092 -33.865 1.00 32.10 109 LEU A O 1
ATOM 663 N N . PRO A 1 89 ? 23.299 15.387 -33.373 1.00 32.56 110 PRO A N 1
ATOM 664 C CA . PRO A 1 89 ? 24.083 14.305 -32.774 1.00 32.42 110 PRO A CA 1
ATOM 665 C C . PRO A 1 89 ? 23.390 13.853 -31.486 1.00 32.81 110 PRO A C 1
ATOM 666 O O . PRO A 1 89 ? 23.069 14.681 -30.618 1.00 30.31 110 PRO A O 1
ATOM 670 N N . ARG A 1 90 ? 23.162 12.551 -31.359 1.00 30.73 111 ARG A N 1
ATOM 671 C CA . ARG A 1 90 ? 22.491 12.019 -30.179 1.00 31.98 111 ARG A CA 1
ATOM 672 C C . ARG A 1 90 ? 23.442 11.407 -29.161 1.00 32.36 111 ARG A C 1
ATOM 673 O O . ARG A 1 90 ? 23.301 11.620 -27.951 1.00 30.77 111 ARG A O 1
ATOM 681 N N . VAL A 1 91 ? 24.406 10.635 -29.648 1.00 33.04 112 VAL A N 1
ATOM 682 C CA . VAL A 1 91 ? 25.363 9.988 -28.761 1.00 34.08 112 VAL A CA 1
ATOM 683 C C . VAL A 1 91 ? 26.797 10.230 -29.208 1.00 34.57 112 VAL A C 1
ATOM 684 O O . VAL A 1 91 ? 27.047 10.531 -30.373 1.00 34.94 112 VAL A O 1
ATOM 688 N N . PRO A 1 92 ? 27.755 10.119 -28.272 1.00 34.49 113 PRO A N 1
ATOM 689 C CA . PRO A 1 92 ? 27.448 9.786 -26.876 1.00 33.66 113 PRO A CA 1
ATOM 690 C C . PRO A 1 92 ? 26.721 10.940 -26.168 1.00 33.37 113 PRO A C 1
ATOM 691 O O . PRO A 1 92 ? 26.922 12.117 -26.486 1.00 32.30 113 PRO A O 1
ATOM 695 N N . ALA A 1 93 ? 25.859 10.584 -25.225 1.00 32.28 114 ALA A N 1
ATOM 696 C CA . ALA A 1 93 ? 25.062 11.557 -24.491 1.00 31.58 114 ALA A CA 1
ATOM 697 C C . ALA A 1 93 ? 25.828 12.303 -23.395 1.00 30.66 114 ALA A C 1
ATOM 698 O O . ALA A 1 93 ? 26.274 11.710 -22.415 1.00 30.74 114 ALA A O 1
ATOM 700 N N . THR A 1 94 ? 25.996 13.608 -23.578 1.00 29.25 115 THR A N 1
ATOM 701 C CA . THR A 1 94 ? 26.675 14.434 -22.587 1.00 28.70 115 THR A CA 1
ATOM 702 C C . THR A 1 94 ? 25.885 15.730 -22.467 1.00 27.60 115 THR A C 1
ATOM 703 O O . THR A 1 94 ? 25.092 16.059 -23.353 1.00 25.79 115 THR A O 1
ATOM 707 N N . LEU A 1 95 ? 26.098 16.465 -21.381 1.00 25.65 116 LEU A N 1
ATOM 708 C CA . LEU A 1 95 ? 25.403 17.731 -21.191 1.00 26.29 116 LEU A CA 1
ATOM 709 C C . LEU A 1 95 ? 25.867 18.737 -22.222 1.00 25.21 116 LEU A C 1
ATOM 710 O O . LEU A 1 95 ? 25.092 19.590 -22.656 1.00 24.38 116 LEU A O 1
ATOM 715 N N . GLU A 1 96 ? 27.137 18.657 -22.605 1.00 23.35 117 GLU A N 1
ATOM 716 C CA . GLU A 1 96 ? 27.660 19.593 -23.592 1.00 26.20 117 GLU A CA 1
ATOM 717 C C . GLU A 1 96 ? 26.915 19.450 -24.915 1.00 25.88 117 GLU A C 1
ATOM 718 O O . GLU A 1 96 ? 26.538 20.443 -25.528 1.00 24.56 117 GLU A O 1
ATOM 724 N N . GLN A 1 97 ? 26.710 18.209 -25.348 1.00 24.52 118 GLN A N 1
ATOM 725 C CA . GLN A 1 97 ? 26.005 17.948 -26.604 1.00 24.86 118 GLN A CA 1
ATOM 726 C C . GLN A 1 97 ? 24.539 18.363 -26.511 1.00 22.59 118 GLN A C 1
ATOM 727 O O . GLN A 1 97 ? 23.951 18.803 -27.493 1.00 22.07 118 GLN A O 1
ATOM 733 N N . MET A 1 98 ? 23.948 18.197 -25.333 1.00 24.39 119 MET A N 1
ATOM 734 C CA . MET A 1 98 ? 22.549 18.569 -25.133 1.00 25.44 119 MET A CA 1
ATOM 735 C C . MET A 1 98 ? 22.391 20.081 -25.277 1.00 22.13 119 MET A C 1
ATOM 736 O O . MET A 1 98 ? 21.445 20.561 -25.901 1.00 24.84 119 MET A O 1
ATOM 741 N N . TYR A 1 99 ? 23.315 20.831 -24.690 1.00 22.94 120 TYR A N 1
ATOM 742 C CA . TYR A 1 99 ? 23.263 22.295 -24.773 1.00 23.28 120 TYR A CA 1
ATOM 743 C C . TYR A 1 99 ? 23.490 22.762 -26.213 1.00 23.13 120 TYR A C 1
ATOM 744 O O . TYR A 1 99 ? 22.885 23.737 -26.661 1.00 22.78 120 TYR A O 1
ATOM 753 N N . ALA A 1 100 ? 24.357 22.068 -26.943 1.00 21.73 121 ALA A N 1
ATOM 754 C CA . ALA A 1 100 ? 24.617 22.461 -28.324 1.00 24.31 121 ALA A CA 1
ATOM 755 C C . ALA A 1 100 ? 23.371 22.198 -29.156 1.00 23.93 121 ALA A C 1
ATOM 756 O O . ALA A 1 100 ? 23.013 22.999 -30.027 1.00 24.16 121 ALA A O 1
ATOM 758 N N . ASN A 1 101 ? 22.710 21.073 -28.879 1.00 24.77 122 ASN A N 1
ATOM 759 C CA . ASN A 1 101 ? 21.494 20.709 -29.594 1.00 22.72 122 ASN A CA 1
ATOM 760 C C . ASN A 1 101 ? 20.377 21.700 -29.282 1.00 23.84 122 ASN A C 1
ATOM 761 O O . ASN A 1 101 ? 19.640 22.124 -30.179 1.00 24.33 122 ASN A O 1
ATOM 766 N N . ILE A 1 102 ? 20.244 22.080 -28.014 1.00 23.10 123 ILE A N 1
ATOM 767 C CA . ILE A 1 102 ? 19.211 23.051 -27.662 1.00 23.80 123 ILE A CA 1
ATOM 768 C C . ILE A 1 102 ? 19.454 24.338 -28.444 1.00 25.14 123 ILE A C 1
ATOM 769 O O . ILE A 1 102 ? 18.521 24.929 -28.987 1.00 25.61 123 ILE A O 1
ATOM 774 N N . ARG A 1 103 ? 20.712 24.760 -28.532 1.00 25.25 124 ARG A N 1
ATOM 775 C CA . ARG A 1 103 ? 21.010 25.990 -29.245 1.00 28.00 124 ARG A CA 1
ATOM 776 C C . ARG A 1 103 ? 20.831 25.875 -30.762 1.00 28.36 124 ARG A C 1
ATOM 777 O O . ARG A 1 103 ? 20.396 26.823 -31.409 1.00 26.54 124 ARG A O 1
ATOM 785 N N . GLN A 1 104 ? 21.143 24.714 -31.326 1.00 29.69 125 GLN A N 1
ATOM 786 C CA . GLN A 1 104 ? 20.966 24.518 -32.760 1.00 30.97 125 GLN A CA 1
ATOM 787 C C . GLN A 1 104 ? 19.462 24.586 -33.065 1.00 30.92 125 GLN A C 1
ATOM 788 O O . GLN A 1 104 ? 19.037 25.285 -33.981 1.00 28.88 125 GLN A O 1
ATOM 794 N N . LEU A 1 105 ? 18.667 23.856 -32.284 1.00 30.32 126 LEU A N 1
ATOM 795 C CA . LEU A 1 105 ? 17.215 23.841 -32.444 1.00 31.16 126 LEU A CA 1
ATOM 796 C C . LEU A 1 105 ? 16.639 25.246 -32.342 1.00 30.85 126 LEU A C 1
ATOM 797 O O . LEU A 1 105 ? 15.834 25.651 -33.175 1.00 31.38 126 LEU A O 1
ATOM 802 N N . ALA A 1 106 ? 17.040 25.981 -31.309 1.00 29.84 127 ALA A N 1
ATOM 803 C CA . ALA A 1 106 ? 16.555 27.343 -31.111 1.00 32.38 127 ALA A CA 1
ATOM 804 C C . ALA A 1 106 ? 16.945 28.211 -32.302 1.00 34.30 127 ALA A C 1
ATOM 805 O O . ALA A 1 106 ? 16.231 29.153 -32.662 1.00 34.21 127 ALA A O 1
ATOM 807 N N . LYS A 1 107 ? 18.085 27.894 -32.905 1.00 34.78 128 LYS A N 1
ATOM 808 C CA . LYS A 1 107 ? 18.553 28.649 -34.056 1.00 39.04 128 LYS A CA 1
ATOM 809 C C . LYS A 1 107 ? 17.654 28.335 -35.245 1.00 39.32 128 LYS A C 1
ATOM 810 O O . LYS A 1 107 ? 17.209 29.238 -35.947 1.00 41.57 128 LYS A O 1
ATOM 816 N N . THR A 1 108 ? 17.382 27.050 -35.452 1.00 39.00 129 THR A N 1
ATOM 817 C CA . THR A 1 108 ? 16.525 26.606 -36.542 1.00 38.91 129 THR A CA 1
ATOM 818 C C . THR A 1 108 ? 15.091 27.114 -36.367 1.00 38.73 129 THR A C 1
ATOM 819 O O . THR A 1 108 ? 14.419 27.460 -37.341 1.00 38.64 129 THR A O 1
ATOM 823 N N . LEU A 1 109 ? 14.624 27.158 -35.125 1.00 36.42 130 LEU A N 1
ATOM 824 C CA . LEU A 1 109 ? 13.264 27.600 -34.846 1.00 36.89 130 LEU A CA 1
ATOM 825 C C . LEU A 1 109 ? 13.148 29.103 -34.626 1.00 37.26 130 LEU A C 1
ATOM 826 O O . LEU A 1 109 ? 12.082 29.606 -34.277 1.00 36.61 130 LEU A O 1
ATOM 831 N N . GLN A 1 110 ? 14.249 29.815 -34.833 1.00 38.25 131 GLN A N 1
ATOM 832 C CA . GLN A 1 110 ? 14.267 31.261 -34.655 1.00 38.99 131 GLN A CA 1
ATOM 833 C C . GLN A 1 110 ? 13.791 31.714 -33.282 1.00 38.80 131 GLN A C 1
ATOM 834 O O . GLN A 1 110 ? 13.032 32.673 -33.171 1.00 39.31 131 GLN A O 1
ATOM 840 N N . VAL A 1 111 ? 14.228 31.015 -32.239 1.00 37.48 132 VAL A N 1
ATOM 841 C CA . VAL A 1 111 ? 13.879 31.384 -30.871 1.00 37.41 132 VAL A CA 1
ATOM 842 C C . VAL A 1 111 ? 15.128 31.264 -29.994 1.00 36.94 132 VAL A C 1
ATOM 843 O O . VAL A 1 111 ? 15.118 30.596 -28.964 1.00 35.76 132 VAL A O 1
ATOM 847 N N . PRO A 1 112 ? 16.219 31.943 -30.390 1.00 38.77 133 PRO A N 1
ATOM 848 C CA . PRO A 1 112 ? 17.489 31.917 -29.656 1.00 39.17 133 PRO A CA 1
ATOM 849 C C . PRO A 1 112 ? 17.425 32.263 -28.172 1.00 40.03 133 PRO A C 1
ATOM 850 O O . PRO A 1 112 ? 18.088 31.614 -27.357 1.00 37.99 133 PRO A O 1
ATOM 854 N N . GLU A 1 113 ? 16.639 33.276 -27.816 1.00 40.17 134 GLU A N 1
ATOM 855 C CA . GLU A 1 113 ? 16.546 33.674 -26.418 1.00 41.52 134 GLU A CA 1
ATOM 856 C C . GLU A 1 113 ? 15.936 32.556 -25.576 1.00 40.79 134 GLU A C 1
ATOM 857 O O . GLU A 1 113 ? 16.354 32.329 -24.443 1.00 40.21 134 GLU A O 1
ATOM 863 N N . GLN A 1 114 ? 14.954 31.850 -26.129 1.00 38.99 135 GLN A N 1
ATOM 864 C CA . GLN A 1 114 ? 14.325 30.767 -25.388 1.00 38.62 135 GLN A CA 1
ATOM 865 C C . GLN A 1 114 ? 15.301 29.612 -25.186 1.00 35.97 135 GLN A C 1
ATOM 866 O O . GLN A 1 114 ? 15.281 28.951 -24.152 1.00 34.74 135 GLN A O 1
ATOM 872 N N . GLY A 1 115 ? 16.157 29.376 -26.173 1.00 35.15 136 GLY A N 1
ATOM 873 C CA . GLY A 1 115 ? 17.137 28.311 -26.046 1.00 34.51 136 GLY A CA 1
ATOM 874 C C . GLY A 1 115 ? 18.123 28.618 -24.927 1.00 33.60 136 GLY A C 1
ATOM 875 O O . GLY A 1 115 ? 18.379 27.784 -24.056 1.00 32.36 136 GLY A O 1
ATOM 876 N N . ASP A 1 116 ? 18.675 29.826 -24.931 1.00 32.59 137 ASP A N 1
ATOM 877 C CA . ASP A 1 116 ? 19.637 30.185 -23.895 1.00 32.83 137 ASP A CA 1
ATOM 878 C C . ASP A 1 116 ? 19.035 30.112 -22.500 1.00 29.63 137 ASP A C 1
ATOM 879 O O . ASP A 1 116 ? 19.701 29.705 -21.554 1.00 27.79 137 ASP A O 1
ATOM 884 N N . ALA A 1 117 ? 17.771 30.505 -22.371 1.00 29.18 138 ALA A N 1
ATOM 885 C CA . ALA A 1 117 ? 17.107 30.462 -21.071 1.00 28.43 138 ALA A CA 1
ATOM 886 C C . ALA A 1 117 ? 16.894 29.018 -20.630 1.00 26.23 138 ALA A C 1
ATOM 887 O O . ALA A 1 117 ? 16.943 28.698 -19.443 1.00 25.79 138 ALA A O 1
ATOM 889 N N . LEU A 1 118 ? 16.647 28.133 -21.586 1.00 25.55 139 LEU A N 1
ATOM 890 C CA . LEU A 1 118 ? 16.446 26.738 -21.232 1.00 25.14 139 LEU A CA 1
ATOM 891 C C . LEU A 1 118 ? 17.770 26.146 -20.714 1.00 23.45 139 LEU A C 1
ATOM 892 O O . LEU A 1 118 ? 17.804 25.472 -19.686 1.00 23.37 139 LEU A O 1
ATOM 897 N N . VAL A 1 119 ? 18.861 26.410 -21.420 1.00 24.26 140 VAL A N 1
ATOM 898 C CA . VAL A 1 119 ? 20.158 25.886 -21.004 1.00 24.56 140 VAL A CA 1
ATOM 899 C C . VAL A 1 119 ? 20.502 26.385 -19.601 1.00 26.77 140 VAL A C 1
ATOM 900 O O . VAL A 1 119 ? 20.930 25.616 -18.744 1.00 23.37 140 VAL A O 1
ATOM 904 N N . THR A 1 120 ? 20.273 27.674 -19.362 1.00 27.17 141 THR A N 1
ATOM 905 C CA . THR A 1 120 ? 20.571 28.267 -18.063 1.00 28.40 141 THR A CA 1
ATOM 906 C C . THR A 1 120 ? 19.778 27.631 -16.931 1.00 25.91 141 THR A C 1
ATOM 907 O O . THR A 1 120 ? 20.328 27.309 -15.885 1.00 27.41 141 THR A O 1
ATOM 911 N N . GLN A 1 121 ? 18.480 27.464 -17.144 1.00 26.77 142 GLN A N 1
ATOM 912 C CA . GLN A 1 121 ? 17.594 26.882 -16.135 1.00 28.17 142 GLN A CA 1
ATOM 913 C C . GLN A 1 121 ? 18.010 25.449 -15.802 1.00 25.62 142 GLN A C 1
ATOM 914 O O . GLN A 1 121 ? 18.076 25.050 -14.628 1.00 23.38 142 GLN A O 1
ATOM 920 N N . ILE A 1 122 ? 18.281 24.669 -16.841 1.00 23.96 143 ILE A N 1
ATOM 921 C CA . ILE A 1 122 ? 18.710 23.291 -16.643 1.00 23.68 143 ILE A CA 1
ATOM 922 C C . ILE A 1 122 ? 20.045 23.201 -15.907 1.00 23.74 143 ILE A C 1
ATOM 923 O O . ILE A 1 122 ? 20.176 22.464 -14.933 1.00 24.63 143 ILE A O 1
ATOM 928 N N . ASN A 1 123 ? 21.041 23.948 -16.371 1.00 25.75 144 ASN A N 1
ATOM 929 C CA . ASN A 1 123 ? 22.360 23.897 -15.747 1.00 25.97 144 ASN A CA 1
ATOM 930 C C . ASN A 1 123 ? 22.312 24.313 -14.271 1.00 25.89 144 ASN A C 1
ATOM 931 O O . ASN A 1 123 ? 22.995 23.732 -13.437 1.00 27.15 144 ASN A O 1
ATOM 936 N N . GLN A 1 124 ? 21.501 25.313 -13.944 1.00 27.54 145 GLN A N 1
ATOM 937 C CA . GLN A 1 124 ? 21.397 25.748 -12.553 1.00 27.68 145 GLN A CA 1
ATOM 938 C C . GLN A 1 124 ? 20.960 24.600 -11.649 1.00 26.64 145 GLN A C 1
ATOM 939 O O . GLN A 1 124 ? 21.542 24.361 -10.588 1.00 26.55 145 GLN A O 1
ATOM 945 N N . ARG A 1 125 ? 19.913 23.904 -12.075 1.00 26.64 146 ARG A N 1
ATOM 946 C CA . ARG A 1 125 ? 19.362 22.784 -11.327 1.00 25.85 146 ARG A CA 1
ATOM 947 C C . ARG A 1 125 ? 20.358 21.631 -11.203 1.00 25.96 146 ARG A C 1
ATOM 948 O O . ARG A 1 125 ? 20.529 21.060 -10.122 1.00 27.47 146 ARG A O 1
ATOM 956 N N . LEU A 1 126 ? 21.015 21.291 -12.307 1.00 24.70 147 LEU A N 1
ATOM 957 C CA . LEU A 1 126 ? 21.986 20.197 -12.299 1.00 23.92 147 LEU A CA 1
ATOM 958 C C . LEU A 1 126 ? 23.220 20.490 -11.433 1.00 22.95 147 LEU A C 1
ATOM 959 O O . LEU A 1 126 ? 23.700 19.599 -10.734 1.00 23.84 147 LEU A O 1
ATOM 964 N N . GLU A 1 127 ? 23.726 21.724 -11.468 1.00 23.91 148 GLU A N 1
ATOM 965 C CA . GLU A 1 127 ? 24.883 22.088 -10.647 1.00 26.21 148 GLU A CA 1
ATOM 966 C C . GLU A 1 127 ? 24.540 21.982 -9.161 1.00 26.12 148 GLU A C 1
ATOM 967 O O . GLU A 1 127 ? 25.375 21.579 -8.356 1.00 24.68 148 GLU A O 1
ATOM 973 N N . ARG A 1 128 ? 23.308 22.341 -8.804 1.00 27.74 149 ARG A N 1
ATOM 974 C CA . ARG A 1 128 ? 22.871 22.261 -7.419 1.00 29.61 149 ARG A CA 1
ATOM 975 C C . ARG A 1 128 ? 22.854 20.798 -6.976 1.00 28.70 149 ARG A C 1
ATOM 976 O O . ARG A 1 128 ? 23.085 20.485 -5.812 1.00 28.97 149 ARG A O 1
ATOM 984 N N . VAL A 1 129 ? 22.587 19.890 -7.907 1.00 29.77 150 VAL A N 1
ATOM 985 C CA . VAL A 1 129 ? 22.597 18.467 -7.565 1.00 29.29 150 VAL A CA 1
ATOM 986 C C . VAL A 1 129 ? 24.055 18.044 -7.331 1.00 31.29 150 VAL A C 1
ATOM 987 O O . VAL A 1 129 ? 24.352 17.287 -6.406 1.00 29.75 150 VAL A O 1
ATOM 991 N N . GLN A 1 130 ? 24.966 18.542 -8.162 1.00 33.65 151 GLN A N 1
ATOM 992 C CA . GLN A 1 130 ? 26.384 18.203 -8.006 1.00 38.41 151 GLN A CA 1
ATOM 993 C C . GLN A 1 130 ? 26.918 18.695 -6.667 1.00 39.99 151 GLN A C 1
ATOM 994 O O . GLN A 1 130 ? 27.727 18.025 -6.029 1.00 40.24 151 GLN A O 1
ATOM 1000 N N . GLN A 1 131 ? 26.461 19.874 -6.253 1.00 42.81 152 GLN A N 1
ATOM 1001 C CA . GLN A 1 131 ? 26.863 20.446 -4.976 1.00 45.63 152 GLN A CA 1
ATOM 1002 C C . GLN A 1 131 ? 26.389 19.509 -3.866 1.00 47.04 152 GLN A C 1
ATOM 1003 O O . GLN A 1 131 ? 27.170 19.119 -2.997 1.00 47.48 152 GLN A O 1
ATOM 1009 N N . ASN A 1 132 ? 25.106 19.152 -3.901 1.00 48.29 153 ASN A N 1
ATOM 1010 C CA . ASN A 1 132 ? 24.540 18.253 -2.900 1.00 50.23 153 ASN A CA 1
ATOM 1011 C C . ASN A 1 132 ? 25.226 16.888 -2.952 1.00 51.40 153 ASN A C 1
ATOM 1012 O O . ASN A 1 132 ? 25.461 16.264 -1.917 1.00 51.07 153 ASN A O 1
ATOM 1017 N N . VAL A 1 133 ? 25.544 16.428 -4.160 1.00 52.59 154 VAL A N 1
ATOM 1018 C CA . VAL A 1 133 ? 26.222 15.144 -4.346 1.00 52.14 154 VAL A CA 1
ATOM 1019 C C . VAL A 1 133 ? 27.577 15.153 -3.632 1.00 53.37 154 VAL A C 1
ATOM 1020 O O . VAL A 1 133 ? 27.936 14.190 -2.957 1.00 53.15 154 VAL A O 1
ATOM 1024 N N . ALA A 1 134 ? 28.328 16.241 -3.789 1.00 53.97 155 ALA A N 1
ATOM 1025 C CA . ALA A 1 134 ? 29.644 16.355 -3.162 1.00 56.54 155 ALA A CA 1
ATOM 1026 C C . ALA A 1 134 ? 29.547 16.382 -1.639 1.00 58.19 155 ALA A C 1
ATOM 1027 O O . ALA A 1 134 ? 30.566 16.383 -0.947 1.00 58.89 155 ALA A O 1
ATOM 1029 N N . ALA A 1 135 ? 28.319 16.399 -1.127 1.00 59.19 156 ALA A N 1
ATOM 1030 C CA . ALA A 1 135 ? 28.080 16.433 0.310 1.00 60.10 156 ALA A CA 1
ATOM 1031 C C . ALA A 1 135 ? 27.705 15.053 0.836 1.00 61.69 156 ALA A C 1
ATOM 1032 O O . ALA A 1 135 ? 27.355 14.902 2.008 1.00 62.54 156 ALA A O 1
ATOM 1034 N N . LYS A 1 136 ? 27.771 14.049 -0.035 1.00 62.55 157 LYS A N 1
ATOM 1035 C CA . LYS A 1 136 ? 27.452 12.677 0.345 1.00 63.56 157 LYS A CA 1
ATOM 1036 C C . LYS A 1 136 ? 28.716 12.008 0.879 1.00 64.72 157 LYS A C 1
ATOM 1037 O O . LYS A 1 136 ? 29.798 12.167 0.310 1.00 65.21 157 LYS A O 1
ATOM 1043 N N . LYS A 1 137 ? 28.576 11.258 1.970 1.00 64.58 158 LYS A N 1
ATOM 1044 C CA . LYS A 1 137 ? 29.713 10.587 2.591 1.00 64.33 158 LYS A CA 1
ATOM 1045 C C . LYS A 1 137 ? 30.167 9.303 1.898 1.00 63.14 158 LYS A C 1
ATOM 1046 O O . LYS A 1 137 ? 31.338 8.928 1.987 1.00 63.39 158 LYS A O 1
ATOM 1052 N N . ALA A 1 138 ? 29.251 8.626 1.213 1.00 60.85 159 ALA A N 1
ATOM 1053 C CA . ALA A 1 138 ? 29.595 7.378 0.536 1.00 58.67 159 ALA A CA 1
ATOM 1054 C C . ALA A 1 138 ? 29.098 7.305 -0.912 1.00 56.83 159 ALA A C 1
ATOM 1055 O O . ALA A 1 138 ? 27.976 7.719 -1.216 1.00 55.53 159 ALA A O 1
ATOM 1057 N N . PRO A 1 139 ? 29.934 6.770 -1.822 1.00 54.41 160 PRO A N 1
ATOM 1058 C CA . PRO A 1 139 ? 29.601 6.631 -3.242 1.00 52.43 160 PRO A CA 1
ATOM 1059 C C . PRO A 1 139 ? 28.594 5.503 -3.450 1.00 50.20 160 PRO A C 1
ATOM 1060 O O . PRO A 1 139 ? 28.440 4.638 -2.587 1.00 50.23 160 PRO A O 1
ATOM 1064 N N . VAL A 1 140 ? 27.909 5.508 -4.590 1.00 47.67 161 VAL A N 1
ATOM 1065 C CA . VAL A 1 140 ? 26.913 4.476 -4.862 1.00 44.45 161 VAL A CA 1
ATOM 1066 C C . VAL A 1 140 ? 27.120 3.782 -6.204 1.00 42.12 161 VAL A C 1
ATOM 1067 O O . VAL A 1 140 ? 27.103 4.422 -7.256 1.00 43.39 161 VAL A O 1
ATOM 1071 N N . LYS A 1 141 ? 27.332 2.471 -6.154 1.00 40.20 162 LYS A N 1
ATOM 1072 C CA . LYS A 1 141 ? 27.526 1.668 -7.356 1.00 37.96 162 LYS A CA 1
ATOM 1073 C C . LYS A 1 141 ? 26.164 1.222 -7.878 1.00 35.66 162 LYS A C 1
ATOM 1074 O O . LYS A 1 141 ? 25.490 0.392 -7.260 1.00 32.15 162 LYS A O 1
ATOM 1080 N N . ALA A 1 142 ? 25.762 1.768 -9.021 1.00 33.36 163 ALA A N 1
ATOM 1081 C CA . ALA A 1 142 ? 24.470 1.421 -9.586 1.00 33.22 163 ALA A CA 1
ATOM 1082 C C . ALA A 1 142 ? 24.572 0.820 -10.979 1.00 33.53 163 ALA A C 1
ATOM 1083 O O . ALA A 1 142 ? 25.654 0.715 -11.563 1.00 33.61 163 ALA A O 1
ATOM 1085 N N . MET A 1 143 ? 23.415 0.431 -11.497 1.00 32.79 164 MET A N 1
ATOM 1086 C CA . MET A 1 143 ? 23.300 -0.154 -12.818 1.00 30.65 164 MET A CA 1
ATOM 1087 C C . MET A 1 143 ? 21.886 0.120 -13.312 1.00 30.26 164 MET A C 1
ATOM 1088 O O . MET A 1 143 ? 20.955 0.170 -12.514 1.00 30.40 164 MET A O 1
ATOM 1093 N N . PHE A 1 144 ? 21.733 0.316 -14.618 1.00 26.84 165 PHE A N 1
ATOM 1094 C CA . PHE A 1 144 ? 20.420 0.530 -15.199 1.00 27.54 165 PHE A CA 1
ATOM 1095 C C . PHE A 1 144 ? 20.134 -0.580 -16.207 1.00 26.90 165 PHE A C 1
ATOM 1096 O O . PHE A 1 144 ? 20.937 -0.820 -17.108 1.00 24.53 165 PHE A O 1
ATOM 1104 N N . ILE A 1 145 ? 18.989 -1.244 -16.053 1.00 26.21 166 ILE A N 1
ATOM 1105 C CA . ILE A 1 145 ? 18.596 -2.330 -16.952 1.00 26.90 166 ILE A CA 1
ATOM 1106 C C . ILE A 1 145 ? 17.326 -1.933 -17.694 1.00 29.28 166 ILE A C 1
ATOM 1107 O O . ILE A 1 145 ? 16.354 -1.484 -17.087 1.00 27.17 166 ILE A O 1
ATOM 1112 N N . LEU A 1 146 ? 17.351 -2.099 -19.013 1.00 30.50 167 LEU A N 1
ATOM 1113 C CA . LEU A 1 146 ? 16.234 -1.735 -19.878 1.00 32.01 167 LEU A CA 1
ATOM 1114 C C . LEU A 1 146 ? 15.732 -2.862 -20.787 1.00 33.50 167 LEU A C 1
ATOM 1115 O O . LEU A 1 146 ? 16.520 -3.633 -21.329 1.00 31.03 167 LEU A O 1
ATOM 1120 N N . SER A 1 147 ? 14.413 -2.931 -20.953 1.00 35.68 168 SER A N 1
ATOM 1121 C CA . SER A 1 147 ? 13.770 -3.904 -21.833 1.00 40.82 168 SER A CA 1
ATOM 1122 C C . SER A 1 147 ? 12.951 -3.075 -22.813 1.00 45.10 168 SER A C 1
ATOM 1123 O O . SER A 1 147 ? 11.729 -3.194 -22.863 1.00 49.07 168 SER A O 1
ATOM 1126 N N . ALA A 1 148 ? 13.621 -2.228 -23.584 1.00 48.01 169 ALA A N 1
ATOM 1127 C CA . ALA A 1 148 ? 12.935 -1.360 -24.534 1.00 50.92 169 ALA A CA 1
ATOM 1128 C C . ALA A 1 148 ? 12.357 -2.085 -25.737 1.00 52.53 169 ALA A C 1
ATOM 1129 O O . ALA A 1 148 ? 13.091 -2.648 -26.554 1.00 52.45 169 ALA A O 1
ATOM 1131 N N . GLY A 1 149 ? 11.031 -2.053 -25.839 1.00 53.74 170 GLY A N 1
ATOM 1132 C CA . GLY A 1 149 ? 10.349 -2.690 -26.951 1.00 53.44 170 GLY A CA 1
ATOM 1133 C C . GLY A 1 149 ? 10.209 -4.188 -26.810 1.00 51.88 170 GLY A C 1
ATOM 1134 O O . GLY A 1 149 ? 9.683 -4.681 -25.811 1.00 53.35 170 GLY A O 1
ATOM 1135 N N . GLY A 1 150 ? 10.683 -4.914 -27.818 1.00 50.30 171 GLY A N 1
ATOM 1136 C CA . GLY A 1 150 ? 10.599 -6.360 -27.794 1.00 47.67 171 GLY A CA 1
ATOM 1137 C C . GLY A 1 150 ? 11.940 -7.039 -27.588 1.00 45.77 171 GLY A C 1
ATOM 1138 O O . GLY A 1 150 ? 12.096 -8.222 -27.895 1.00 47.12 171 GLY A O 1
ATOM 1139 N N . SER A 1 151 ? 12.904 -6.300 -27.053 1.00 42.78 172 SER A N 1
ATOM 1140 C CA . SER A 1 151 ? 14.241 -6.834 -26.818 1.00 39.75 172 SER A CA 1
ATOM 1141 C C . SER A 1 151 ? 14.390 -7.504 -25.460 1.00 36.80 172 SER A C 1
ATOM 1142 O O . SER A 1 151 ? 13.557 -7.340 -24.567 1.00 34.32 172 SER A O 1
ATOM 1145 N N . ALA A 1 152 ? 15.471 -8.261 -25.320 1.00 34.34 173 ALA A N 1
ATOM 1146 C CA . ALA A 1 152 ? 15.784 -8.937 -24.075 1.00 31.51 173 ALA A CA 1
ATOM 1147 C C . ALA A 1 152 ? 16.327 -7.851 -23.159 1.00 29.10 173 ALA A C 1
ATOM 1148 O O . ALA A 1 152 ? 16.693 -6.777 -23.624 1.00 29.25 173 ALA A O 1
ATOM 1150 N N . PRO A 1 153 ? 16.396 -8.114 -21.846 1.00 27.54 174 PRO A N 1
ATOM 1151 C CA . PRO A 1 153 ? 16.910 -7.108 -20.907 1.00 25.94 174 PRO A CA 1
ATOM 1152 C C . PRO A 1 153 ? 18.379 -6.778 -21.183 1.00 26.53 174 PRO A C 1
ATOM 1153 O O . PRO A 1 153 ? 19.198 -7.684 -21.334 1.00 29.18 174 PRO A O 1
ATOM 1157 N N . GLN A 1 154 ? 18.711 -5.489 -21.265 1.00 25.35 175 GLN A N 1
ATOM 1158 C CA . GLN A 1 154 ? 20.092 -5.073 -21.523 1.00 24.46 175 GLN A CA 1
ATOM 1159 C C . GLN A 1 154 ? 20.567 -4.021 -20.522 1.00 24.31 175 GLN A C 1
ATOM 1160 O O . GLN A 1 154 ? 19.776 -3.223 -20.002 1.00 23.12 175 GLN A O 1
ATOM 1166 N N . VAL A 1 155 ? 21.866 -4.018 -20.261 1.00 22.67 176 VAL A N 1
ATOM 1167 C CA . VAL A 1 155 ? 22.452 -3.086 -19.314 1.00 23.43 176 VAL A CA 1
ATOM 1168 C C . VAL A 1 155 ? 22.989 -1.841 -20.027 1.00 23.01 176 VAL A C 1
ATOM 1169 O O . VAL A 1 155 ? 23.659 -1.944 -21.050 1.00 20.64 176 VAL A O 1
ATOM 1173 N N . ALA A 1 156 ? 22.668 -0.664 -19.495 1.00 23.02 177 ALA A N 1
ATOM 1174 C CA . ALA A 1 156 ? 23.138 0.591 -20.081 1.00 24.46 177 ALA A CA 1
ATOM 1175 C C . ALA A 1 156 ? 24.622 0.804 -19.774 1.00 24.65 177 ALA A C 1
ATOM 1176 O O . ALA A 1 156 ? 25.033 0.789 -18.613 1.00 24.28 177 ALA A O 1
ATOM 1178 N N . GLY A 1 157 ? 25.420 1.014 -20.817 1.00 25.60 178 GLY A N 1
ATOM 1179 C CA . GLY A 1 157 ? 26.840 1.240 -20.622 1.00 25.26 178 GLY A CA 1
ATOM 1180 C C . GLY A 1 157 ? 27.265 2.650 -20.987 1.00 25.62 178 GLY A C 1
ATOM 1181 O O . GLY A 1 157 ? 26.462 3.581 -20.971 1.00 22.47 178 GLY A O 1
ATOM 1182 N N . LYS A 1 158 ? 28.540 2.802 -21.324 1.00 26.77 179 LYS A N 1
ATOM 1183 C CA . LYS A 1 158 ? 29.097 4.095 -21.702 1.00 28.60 179 LYS A CA 1
ATOM 1184 C C . LYS A 1 158 ? 28.461 4.678 -22.960 1.00 28.44 179 LYS A C 1
ATOM 1185 O O . LYS A 1 158 ? 28.176 3.962 -23.923 1.00 27.84 179 LYS A O 1
ATOM 1191 N N . GLY A 1 159 ? 28.237 5.988 -22.940 1.00 26.31 180 GLY A N 1
ATOM 1192 C CA . GLY A 1 159 ? 27.646 6.650 -24.083 1.00 26.50 180 GLY A CA 1
ATOM 1193 C C . GLY A 1 159 ? 26.126 6.687 -24.108 1.00 25.41 180 GLY A C 1
ATOM 1194 O O . GLY A 1 159 ? 25.544 7.419 -24.904 1.00 25.23 180 GLY A O 1
ATOM 1195 N N . SER A 1 160 ? 25.470 5.907 -23.255 1.00 22.42 181 SER A N 1
ATOM 1196 C CA . SER A 1 160 ? 24.012 5.902 -23.241 1.00 21.86 181 SER A CA 1
ATOM 1197 C C . SER A 1 160 ? 23.446 7.082 -22.437 1.00 21.45 181 SER A C 1
ATOM 1198 O O . SER A 1 160 ? 24.127 7.655 -21.594 1.00 21.50 181 SER A O 1
ATOM 1201 N N . VAL A 1 161 ? 22.198 7.442 -22.701 1.00 22.87 182 VAL A N 1
ATOM 1202 C CA . VAL A 1 161 ? 21.567 8.522 -21.955 1.00 23.33 182 VAL A CA 1
ATOM 1203 C C . VAL A 1 161 ? 21.417 8.074 -20.501 1.00 24.65 182 VAL A C 1
ATOM 1204 O O . VAL A 1 161 ? 21.681 8.839 -19.562 1.00 25.62 182 VAL A O 1
ATOM 1208 N N . ALA A 1 162 ? 21.007 6.823 -20.315 1.00 24.31 183 ALA A N 1
ATOM 1209 C CA . ALA A 1 162 ? 20.835 6.269 -18.976 1.00 26.34 183 ALA A CA 1
ATOM 1210 C C . ALA A 1 162 ? 22.091 6.490 -18.143 1.00 27.95 183 ALA A C 1
ATOM 1211 O O . ALA A 1 162 ? 22.021 6.953 -16.997 1.00 29.61 183 ALA A O 1
ATOM 1213 N N . ASP A 1 163 ? 23.240 6.156 -18.720 1.00 26.35 184 ASP A N 1
ATOM 1214 C CA . ASP A 1 163 ? 24.516 6.329 -18.029 1.00 27.69 184 ASP A CA 1
ATOM 1215 C C . ASP A 1 163 ? 24.787 7.795 -17.688 1.00 26.05 184 ASP A C 1
ATOM 1216 O O . ASP A 1 163 ? 25.256 8.113 -16.594 1.00 25.75 184 ASP A O 1
ATOM 1221 N N . ALA A 1 164 ? 24.516 8.686 -18.633 1.00 25.65 185 ALA A N 1
ATOM 1222 C CA . ALA A 1 164 ? 24.740 10.113 -18.398 1.00 25.48 185 ALA A CA 1
ATOM 1223 C C . ALA A 1 164 ? 23.893 10.576 -17.211 1.00 24.41 185 ALA A C 1
ATOM 1224 O O . ALA A 1 164 ? 24.371 11.273 -16.329 1.00 23.01 185 ALA A O 1
ATOM 1226 N N . ILE A 1 165 ? 22.633 10.165 -17.195 1.00 25.88 186 ILE A N 1
ATOM 1227 C CA . ILE A 1 165 ? 21.721 10.546 -16.130 1.00 27.69 186 ILE A CA 1
ATOM 1228 C C . ILE A 1 165 ? 22.123 9.940 -14.786 1.00 29.47 186 ILE A C 1
ATOM 1229 O O . ILE A 1 165 ? 22.106 10.633 -13.771 1.00 27.41 186 ILE A O 1
ATOM 1234 N N . LEU A 1 166 ? 22.513 8.667 -14.773 1.00 30.38 187 LEU A N 1
ATOM 1235 C CA . LEU A 1 166 ? 22.942 8.038 -13.523 1.00 31.85 187 LEU A CA 1
ATOM 1236 C C . LEU A 1 166 ? 24.116 8.810 -12.937 1.00 30.34 187 LEU A C 1
ATOM 1237 O O . LEU A 1 166 ? 24.173 9.044 -11.729 1.00 30.91 187 LEU A O 1
ATOM 1242 N N . SER A 1 167 ? 25.049 9.205 -13.798 1.00 28.49 188 SER A N 1
ATOM 1243 C CA . SER A 1 167 ? 26.227 9.961 -13.367 1.00 31.58 188 SER A CA 1
ATOM 1244 C C . SER A 1 167 ? 25.864 11.343 -12.823 1.00 28.92 188 SER A C 1
ATOM 1245 O O . SER A 1 167 ? 26.360 11.762 -11.784 1.00 28.93 188 SER A O 1
ATOM 1248 N N . LEU A 1 168 ? 25.011 12.054 -13.545 1.00 28.52 189 LEU A N 1
ATOM 1249 C CA . LEU A 1 168 ? 24.576 13.372 -13.107 1.00 28.17 189 LEU A CA 1
ATOM 1250 C C . LEU A 1 168 ? 23.954 13.255 -11.722 1.00 27.03 189 LEU A C 1
ATOM 1251 O O . LEU A 1 168 ? 24.085 14.157 -10.902 1.00 26.82 189 LEU A O 1
ATOM 1256 N N . ALA A 1 169 ? 23.293 12.129 -11.464 1.00 27.40 190 ALA A N 1
ATOM 1257 C CA . ALA A 1 169 ? 22.643 11.889 -10.177 1.00 29.18 190 ALA A CA 1
ATOM 1258 C C . ALA A 1 169 ? 23.637 11.580 -9.064 1.00 30.00 190 ALA A C 1
ATOM 1259 O O . ALA A 1 169 ? 23.268 11.550 -7.892 1.00 28.95 190 ALA A O 1
ATOM 1261 N N . GLY A 1 170 ? 24.891 11.334 -9.433 1.00 31.96 191 GLY A N 1
ATOM 1262 C CA . GLY A 1 170 ? 25.911 11.056 -8.435 1.00 33.14 191 GLY A CA 1
ATOM 1263 C C . GLY A 1 170 ? 26.368 9.614 -8.301 1.00 33.82 191 GLY A C 1
ATOM 1264 O O . GLY A 1 170 ? 27.350 9.334 -7.612 1.00 34.52 191 GLY A O 1
ATOM 1265 N N . ALA A 1 171 ? 25.674 8.690 -8.952 1.00 32.40 192 ALA A N 1
ATOM 1266 C CA . ALA A 1 171 ? 26.053 7.288 -8.851 1.00 32.69 192 ALA A CA 1
ATOM 1267 C C . ALA A 1 171 ? 27.145 6.902 -9.837 1.00 31.61 192 ALA A C 1
ATOM 1268 O O . ALA A 1 171 ? 27.354 7.560 -10.858 1.00 30.94 192 ALA A O 1
ATOM 1270 N N . GLU A 1 172 ? 27.843 5.823 -9.514 1.00 33.07 193 GLU A N 1
ATOM 1271 C CA . GLU A 1 172 ? 28.896 5.303 -10.374 1.00 32.41 193 GLU A CA 1
ATOM 1272 C C . GLU A 1 172 ? 28.281 4.142 -11.148 1.00 30.85 193 GLU A C 1
ATOM 1273 O O . GLU A 1 172 ? 27.683 3.249 -10.564 1.00 31.13 193 GLU A O 1
ATOM 1279 N N . ASN A 1 173 ? 28.402 4.160 -12.465 1.00 29.38 194 ASN A N 1
ATOM 1280 C CA . ASN A 1 173 ? 27.861 3.068 -13.256 1.00 28.71 194 ASN A CA 1
ATOM 1281 C C . ASN A 1 173 ? 28.885 1.926 -13.197 1.00 28.55 194 ASN A C 1
ATOM 1282 O O . ASN A 1 173 ? 30.036 2.122 -13.554 1.00 27.90 194 ASN A O 1
ATOM 1287 N N . VAL A 1 174 ? 28.476 0.747 -12.739 1.00 29.05 195 VAL A N 1
ATOM 1288 C CA . VAL A 1 174 ? 29.401 -0.385 -12.663 1.00 30.39 195 VAL A CA 1
ATOM 1289 C C . VAL A 1 174 ? 29.637 -1.041 -14.024 1.00 31.79 195 VAL A C 1
ATOM 1290 O O . VAL A 1 174 ? 30.568 -1.829 -14.184 1.00 35.33 195 VAL A O 1
ATOM 1294 N N . ALA A 1 175 ? 28.798 -0.720 -15.003 1.00 29.52 196 ALA A N 1
ATOM 1295 C CA . ALA A 1 175 ? 28.943 -1.286 -16.337 1.00 28.05 196 ALA A CA 1
ATOM 1296 C C . ALA A 1 175 ? 29.915 -0.420 -17.142 1.00 29.30 196 ALA A C 1
ATOM 1297 O O . ALA A 1 175 ? 29.752 0.796 -17.205 1.00 29.84 196 ALA A O 1
ATOM 1299 N N . THR A 1 176 ? 30.912 -1.043 -17.765 1.00 29.22 197 THR A N 1
ATOM 1300 C CA . THR A 1 176 ? 31.913 -0.310 -18.535 1.00 29.36 197 THR A CA 1
ATOM 1301 C C . THR A 1 176 ? 31.897 -0.548 -20.050 1.00 31.05 197 THR A C 1
ATOM 1302 O O . THR A 1 176 ? 32.652 0.087 -20.788 1.00 30.64 197 THR A O 1
ATOM 1306 N N . HIS A 1 177 ? 31.040 -1.454 -20.513 1.00 28.89 198 HIS A N 1
ATOM 1307 C CA . HIS A 1 177 ? 30.934 -1.738 -21.943 1.00 29.66 198 HIS A CA 1
ATOM 1308 C C . HIS A 1 177 ? 30.309 -0.541 -22.650 1.00 28.76 198 HIS A C 1
ATOM 1309 O O . HIS A 1 177 ? 29.870 0.416 -22.005 1.00 28.56 198 HIS A O 1
ATOM 1316 N N . GLN A 1 178 ? 30.242 -0.606 -23.973 1.00 26.91 199 GLN A N 1
ATOM 1317 C CA . GLN A 1 178 ? 29.665 0.481 -24.762 1.00 27.40 199 GLN A CA 1
ATOM 1318 C C . GLN A 1 178 ? 28.167 0.344 -24.989 1.00 25.60 199 GLN A C 1
ATOM 1319 O O . GLN A 1 178 ? 27.687 -0.726 -25.352 1.00 27.06 199 GLN A O 1
ATOM 1325 N N . GLN A 1 179 ? 27.434 1.435 -24.765 1.00 23.77 200 GLN A N 1
ATOM 1326 C CA . GLN A 1 179 ? 25.987 1.462 -24.972 1.00 22.45 200 GLN A CA 1
ATOM 1327 C C . GLN A 1 179 ? 25.226 0.315 -24.286 1.00 22.03 200 GLN A C 1
ATOM 1328 O O . GLN A 1 179 ? 25.417 0.098 -23.102 1.00 23.06 200 GLN A O 1
ATOM 1334 N N . TYR A 1 180 ? 24.381 -0.417 -25.014 1.00 22.22 201 TYR A N 1
ATOM 1335 C CA . TYR A 1 180 ? 23.590 -1.499 -24.408 1.00 25.21 201 TYR A CA 1
ATOM 1336 C C . TYR A 1 180 ? 23.970 -2.923 -24.790 1.00 27.49 201 TYR A C 1
ATOM 1337 O O . TYR A 1 180 ? 24.193 -3.217 -25.959 1.00 27.62 201 TYR A O 1
ATOM 1346 N N . LYS A 1 181 ? 24.003 -3.802 -23.790 1.00 26.32 202 LYS A N 1
ATOM 1347 C CA . LYS A 1 181 ? 24.324 -5.208 -23.995 1.00 29.58 202 LYS A CA 1
ATOM 1348 C C . LYS A 1 181 ? 23.615 -6.136 -23.007 1.00 28.63 202 LYS A C 1
ATOM 1349 O O . LYS A 1 181 ? 23.375 -5.778 -21.846 1.00 25.81 202 LYS A O 1
ATOM 1355 N N . SER A 1 182 ? 23.295 -7.340 -23.472 1.00 27.61 203 SER A N 1
ATOM 1356 C CA . SER A 1 182 ? 22.648 -8.338 -22.622 1.00 27.20 203 SER A CA 1
ATOM 1357 C C . SER A 1 182 ? 23.686 -9.005 -21.711 1.00 27.41 203 SER A C 1
ATOM 1358 O O . SER A 1 182 ? 24.726 -9.471 -22.176 1.00 29.05 203 SER A O 1
ATOM 1361 N N . TYR A 1 183 ? 23.397 -9.055 -20.415 1.00 26.61 204 TYR A N 1
ATOM 1362 C CA . TYR A 1 183 ? 24.297 -9.663 -19.443 1.00 25.36 204 TYR A CA 1
ATOM 1363 C C . TYR A 1 183 ? 23.821 -11.049 -19.016 1.00 27.43 204 TYR A C 1
ATOM 1364 O O . TYR A 1 183 ? 22.640 -11.248 -18.727 1.00 25.56 204 TYR A O 1
ATOM 1373 N N . SER A 1 184 ? 24.738 -12.011 -18.973 1.00 25.77 205 SER A N 1
ATOM 1374 C CA . SER A 1 184 ? 24.377 -13.341 -18.509 1.00 25.84 205 SER A CA 1
ATOM 1375 C C . SER A 1 184 ? 24.275 -13.144 -17.001 1.00 26.44 205 SER A C 1
ATOM 1376 O O . SER A 1 184 ? 24.679 -12.094 -16.491 1.00 25.58 205 SER A O 1
ATOM 1379 N N . ALA A 1 185 ? 23.756 -14.142 -16.288 1.00 26.50 206 ALA A N 1
ATOM 1380 C CA . ALA A 1 185 ? 23.610 -14.042 -14.840 1.00 27.95 206 ALA A CA 1
ATOM 1381 C C . ALA A 1 185 ? 24.945 -13.817 -14.144 1.00 28.90 206 ALA A C 1
ATOM 1382 O O . ALA A 1 185 ? 25.034 -13.020 -13.206 1.00 28.01 206 ALA A O 1
ATOM 1384 N N . GLU A 1 186 ? 25.981 -14.522 -14.606 1.00 30.50 207 GLU A N 1
ATOM 1385 C CA . GLU A 1 186 ? 27.328 -14.408 -14.040 1.00 30.92 207 GLU A CA 1
ATOM 1386 C C . GLU A 1 186 ? 27.903 -13.004 -14.216 1.00 29.50 207 GLU A C 1
ATOM 1387 O O . GLU A 1 186 ? 28.535 -12.466 -13.305 1.00 29.06 207 GLU A O 1
ATOM 1393 N N . SER A 1 187 ? 27.711 -12.431 -15.401 1.00 27.35 208 SER A N 1
ATOM 1394 C CA . SER A 1 187 ? 28.200 -11.087 -15.678 1.00 29.12 208 SER A CA 1
ATOM 1395 C C . SER A 1 187 ? 27.531 -10.073 -14.743 1.00 27.86 208 SER A C 1
ATOM 1396 O O . SER A 1 187 ? 28.182 -9.152 -14.252 1.00 28.85 208 SER A O 1
ATOM 1399 N N . LEU A 1 188 ? 26.232 -10.244 -14.505 1.00 28.50 209 LEU A N 1
ATOM 1400 C CA . LEU A 1 188 ? 25.489 -9.331 -13.634 1.00 29.41 209 LEU A CA 1
ATOM 1401 C C . LEU A 1 188 ? 25.972 -9.510 -12.199 1.00 31.22 209 LEU A C 1
ATOM 1402 O O . LEU A 1 188 ? 26.071 -8.551 -11.437 1.00 30.75 209 LEU A O 1
ATOM 1407 N N . ILE A 1 189 ? 26.290 -10.748 -11.842 1.00 33.21 210 ILE A N 1
ATOM 1408 C CA . ILE A 1 189 ? 26.785 -11.044 -10.506 1.00 35.84 210 ILE A CA 1
ATOM 1409 C C . ILE A 1 189 ? 28.196 -10.481 -10.365 1.00 35.71 210 ILE A C 1
ATOM 1410 O O . ILE A 1 189 ? 28.579 -10.009 -9.299 1.00 36.18 210 ILE A O 1
ATOM 1415 N N . ALA A 1 190 ? 28.965 -10.512 -11.448 1.00 35.19 211 ALA A N 1
ATOM 1416 C CA . ALA A 1 190 ? 30.326 -9.980 -11.412 1.00 33.72 211 ALA A CA 1
ATOM 1417 C C . ALA A 1 190 ? 30.279 -8.459 -11.287 1.00 33.89 211 ALA A C 1
ATOM 1418 O O . ALA A 1 190 ? 31.092 -7.852 -10.585 1.00 34.12 211 ALA A O 1
ATOM 1420 N N . ALA A 1 191 ? 29.334 -7.844 -11.986 1.00 32.08 212 ALA A N 1
ATOM 1421 C CA . ALA A 1 191 ? 29.188 -6.396 -11.945 1.00 32.29 212 ALA A CA 1
ATOM 1422 C C . ALA A 1 191 ? 28.978 -5.981 -10.492 1.00 31.98 212 ALA A C 1
ATOM 1423 O O . ALA A 1 191 ? 29.484 -4.954 -10.048 1.00 35.98 212 ALA A O 1
ATOM 1425 N N . ASN A 1 192 ? 28.227 -6.792 -9.757 1.00 31.40 213 ASN A N 1
ATOM 1426 C CA . ASN A 1 192 ? 27.978 -6.553 -8.343 1.00 33.13 213 ASN A CA 1
ATOM 1427 C C . ASN A 1 192 ? 27.411 -5.168 -8.001 1.00 32.75 213 ASN A C 1
ATOM 1428 O O . ASN A 1 192 ? 27.941 -4.469 -7.139 1.00 33.79 213 ASN A O 1
ATOM 1433 N N . PRO A 1 193 ? 26.321 -4.753 -8.666 1.00 32.32 214 PRO A N 1
ATOM 1434 C CA . PRO A 1 193 ? 25.783 -3.429 -8.328 1.00 33.01 214 PRO A CA 1
ATOM 1435 C C . PRO A 1 193 ? 25.134 -3.403 -6.940 1.00 33.40 214 PRO A C 1
ATOM 1436 O O . PRO A 1 193 ? 24.518 -4.383 -6.515 1.00 33.40 214 PRO A O 1
ATOM 1440 N N . GLU A 1 194 ? 25.283 -2.287 -6.233 1.00 35.65 215 GLU A N 1
ATOM 1441 C CA . GLU A 1 194 ? 24.681 -2.138 -4.906 1.00 36.50 215 GLU A CA 1
ATOM 1442 C C . GLU A 1 194 ? 23.224 -1.739 -5.098 1.00 34.02 215 GLU A C 1
ATOM 1443 O O . GLU A 1 194 ? 22.350 -2.114 -4.319 1.00 35.40 215 GLU A O 1
ATOM 1449 N N . VAL A 1 195 ? 22.980 -0.963 -6.149 1.00 31.95 216 VAL A N 1
ATOM 1450 C CA . VAL A 1 195 ? 21.645 -0.483 -6.474 1.00 28.83 216 VAL A CA 1
ATOM 1451 C C . VAL A 1 195 ? 21.357 -0.734 -7.939 1.00 27.29 216 VAL A C 1
ATOM 1452 O O . VAL A 1 195 ? 22.232 -0.578 -8.779 1.00 28.75 216 VAL A O 1
ATOM 1456 N N . ILE A 1 196 ? 20.128 -1.125 -8.244 1.00 27.17 217 ILE A N 1
ATOM 1457 C CA . ILE A 1 196 ? 19.744 -1.361 -9.621 1.00 27.32 217 ILE A CA 1
ATOM 1458 C C . ILE A 1 196 ? 18.554 -0.500 -10.001 1.00 26.73 217 ILE A C 1
ATOM 1459 O O . ILE A 1 196 ? 17.584 -0.411 -9.263 1.00 27.88 217 ILE A O 1
ATOM 1464 N N . VAL A 1 197 ? 18.642 0.145 -11.157 1.00 27.93 218 VAL A N 1
ATOM 1465 C CA . VAL A 1 197 ? 17.551 0.980 -11.643 1.00 29.00 218 VAL A CA 1
ATOM 1466 C C . VAL A 1 197 ? 16.920 0.300 -12.845 1.00 28.90 218 VAL A C 1
ATOM 1467 O O . VAL A 1 197 ? 17.624 -0.277 -13.671 1.00 30.35 218 VAL A O 1
ATOM 1471 N N . VAL A 1 198 ? 15.592 0.345 -12.914 1.00 29.21 219 VAL A N 1
ATOM 1472 C CA . VAL A 1 198 ? 14.830 -0.240 -14.018 1.00 29.36 219 VAL A CA 1
ATOM 1473 C C . VAL A 1 198 ? 13.675 0.704 -14.305 1.00 31.62 219 VAL A C 1
ATOM 1474 O O . VAL A 1 198 ? 13.454 1.661 -13.559 1.00 31.67 219 VAL A O 1
ATOM 1478 N N . THR A 1 199 ? 12.930 0.438 -15.372 1.00 33.16 220 THR A N 1
ATOM 1479 C CA . THR A 1 199 ? 11.811 1.296 -15.722 1.00 34.22 220 THR A CA 1
ATOM 1480 C C . THR A 1 199 ? 10.548 0.887 -14.976 1.00 36.16 220 THR A C 1
ATOM 1481 O O . THR A 1 199 ? 10.390 -0.265 -14.570 1.00 34.04 220 THR A O 1
ATOM 1485 N N . SER A 1 200 ? 9.650 1.844 -14.784 1.00 38.19 221 SER A N 1
ATOM 1486 C CA . SER A 1 200 ? 8.404 1.555 -14.096 1.00 39.42 221 SER A CA 1
ATOM 1487 C C . SER A 1 200 ? 7.582 0.578 -14.930 1.00 40.48 221 SER A C 1
ATOM 1488 O O . SER A 1 200 ? 6.808 -0.210 -14.388 1.00 42.79 221 SER A O 1
ATOM 1491 N N . GLN A 1 201 ? 7.765 0.620 -16.247 1.00 43.01 222 GLN A N 1
ATOM 1492 C CA . GLN A 1 201 ? 7.051 -0.277 -17.155 1.00 45.11 222 GLN A CA 1
ATOM 1493 C C . GLN A 1 201 ? 7.417 -1.736 -16.877 1.00 46.71 222 GLN A C 1
ATOM 1494 O O . GLN A 1 201 ? 6.572 -2.628 -16.979 1.00 46.57 222 GLN A O 1
ATOM 1500 N N . MET A 1 202 ? 8.681 -1.975 -16.540 1.00 46.06 223 MET A N 1
ATOM 1501 C CA . MET A 1 202 ? 9.148 -3.320 -16.235 1.00 46.28 223 MET A CA 1
ATOM 1502 C C . MET A 1 202 ? 8.507 -3.852 -14.955 1.00 45.47 223 MET A C 1
ATOM 1503 O O . MET A 1 202 ? 8.071 -4.999 -14.903 1.00 44.91 223 MET A O 1
ATOM 1508 N N . VAL A 1 203 ? 8.456 -3.008 -13.929 1.00 44.58 224 VAL A N 1
ATOM 1509 C CA . VAL A 1 203 ? 7.889 -3.381 -12.636 1.00 44.78 224 VAL A CA 1
ATOM 1510 C C . VAL A 1 203 ? 6.366 -3.419 -12.644 1.00 45.69 224 VAL A C 1
ATOM 1511 O O . VAL A 1 203 ? 5.757 -4.311 -12.054 1.00 46.27 224 VAL A O 1
ATOM 1515 N N . ASP A 1 204 ? 5.762 -2.446 -13.316 1.00 46.60 225 ASP A N 1
ATOM 1516 C CA . ASP A 1 204 ? 4.311 -2.343 -13.412 1.00 48.18 225 ASP A CA 1
ATOM 1517 C C . ASP A 1 204 ? 3.563 -2.896 -12.197 1.00 46.99 225 ASP A C 1
ATOM 1518 O O . ASP A 1 204 ? 2.699 -3.765 -12.328 1.00 48.02 225 ASP A O 1
ATOM 1523 N N . GLY A 1 205 ? 3.913 -2.398 -11.016 1.00 45.06 226 GLY A N 1
ATOM 1524 C CA . GLY A 1 205 ? 3.245 -2.825 -9.799 1.00 46.59 226 GLY A CA 1
ATOM 1525 C C . GLY A 1 205 ? 3.654 -4.131 -9.138 1.00 47.15 226 GLY A C 1
ATOM 1526 O O . GLY A 1 205 ? 3.066 -4.509 -8.122 1.00 47.66 226 GLY A O 1
ATOM 1527 N N . ASP A 1 206 ? 4.647 -4.828 -9.684 1.00 46.17 227 ASP A N 1
ATOM 1528 C CA . ASP A 1 206 ? 5.080 -6.091 -9.091 1.00 44.79 227 ASP A CA 1
ATOM 1529 C C . ASP A 1 206 ? 6.546 -6.392 -9.392 1.00 43.86 227 ASP A C 1
ATOM 1530 O O . ASP A 1 206 ? 6.874 -6.888 -10.467 1.00 41.16 227 ASP A O 1
ATOM 1535 N N . ILE A 1 207 ? 7.411 -6.103 -8.425 1.00 43.31 228 ILE A N 1
ATOM 1536 C CA . ILE A 1 207 ? 8.847 -6.319 -8.562 1.00 44.75 228 ILE A CA 1
ATOM 1537 C C . ILE A 1 207 ? 9.191 -7.775 -8.875 1.00 43.15 228 ILE A C 1
ATOM 1538 O O . ILE A 1 207 ? 10.307 -8.084 -9.293 1.00 41.76 228 ILE A O 1
ATOM 1543 N N . ASN A 1 208 ? 8.233 -8.674 -8.678 1.00 42.20 229 ASN A N 1
ATOM 1544 C CA . ASN A 1 208 ? 8.484 -10.079 -8.953 1.00 41.05 229 ASN A CA 1
ATOM 1545 C C . ASN A 1 208 ? 8.581 -10.348 -10.449 1.00 38.50 229 ASN A C 1
ATOM 1546 O O . ASN A 1 208 ? 9.129 -11.366 -10.868 1.00 39.01 229 ASN A O 1
ATOM 1551 N N . ARG A 1 209 ? 8.058 -9.428 -11.249 1.00 35.24 230 ARG A N 1
ATOM 1552 C CA . ARG A 1 209 ? 8.120 -9.550 -12.703 1.00 35.48 230 ARG A CA 1
ATOM 1553 C C . ARG A 1 209 ? 9.578 -9.469 -13.162 1.00 33.30 230 ARG A C 1
ATOM 1554 O O . ARG A 1 209 ? 9.903 -9.860 -14.281 1.00 34.05 230 ARG A O 1
ATOM 1562 N N . LEU A 1 210 ? 10.446 -8.951 -12.296 1.00 31.74 231 LEU A N 1
ATOM 1563 C CA . LEU A 1 210 ? 11.856 -8.810 -12.626 1.00 30.46 231 LEU A CA 1
ATOM 1564 C C . LEU A 1 210 ? 12.634 -10.119 -12.523 1.00 28.79 231 LEU A C 1
ATOM 1565 O O . LEU A 1 210 ? 13.779 -10.193 -12.950 1.00 27.60 231 LEU A O 1
ATOM 1570 N N . ARG A 1 211 ? 12.007 -11.155 -11.982 1.00 26.33 232 ARG A N 1
ATOM 1571 C CA . ARG A 1 211 ? 12.680 -12.441 -11.823 1.00 29.91 232 ARG A CA 1
ATOM 1572 C C . ARG A 1 211 ? 13.128 -13.123 -13.121 1.00 28.59 232 ARG A C 1
ATOM 1573 O O . ARG A 1 211 ? 13.919 -14.056 -13.081 1.00 26.56 232 ARG A O 1
ATOM 1581 N N . SER A 1 212 ? 12.625 -12.669 -14.264 1.00 28.64 233 SER A N 1
ATOM 1582 C CA . SER A 1 212 ? 13.027 -13.261 -15.539 1.00 28.05 233 SER A CA 1
ATOM 1583 C C . SER A 1 212 ? 14.322 -12.638 -16.063 1.00 28.60 233 SER A C 1
ATOM 1584 O O . SER A 1 212 ? 14.830 -13.026 -17.122 1.00 25.84 233 SER A O 1
ATOM 1587 N N . ILE A 1 213 ? 14.853 -11.668 -15.322 1.00 26.96 234 ILE A N 1
ATOM 1588 C CA . ILE A 1 213 ? 16.103 -11.030 -15.713 1.00 27.15 234 ILE A CA 1
ATOM 1589 C C . ILE A 1 213 ? 17.221 -11.876 -15.113 1.00 26.13 234 ILE A C 1
ATOM 1590 O O . ILE A 1 213 ? 17.306 -12.050 -13.893 1.00 26.80 234 ILE A O 1
ATOM 1595 N N . ALA A 1 214 ? 18.063 -12.415 -15.981 1.00 26.60 235 ALA A N 1
ATOM 1596 C CA . ALA A 1 214 ? 19.159 -13.275 -15.551 1.00 27.63 235 ALA A CA 1
ATOM 1597 C C . ALA A 1 214 ? 20.076 -12.689 -14.477 1.00 26.55 235 ALA A C 1
ATOM 1598 O O . ALA A 1 214 ? 20.643 -11.611 -14.637 1.00 26.48 235 ALA A O 1
ATOM 1600 N N . GLY A 1 215 ? 20.198 -13.428 -13.376 1.00 28.30 236 GLY A N 1
ATOM 1601 C CA . GLY A 1 215 ? 21.066 -13.050 -12.277 1.00 27.58 236 GLY A CA 1
ATOM 1602 C C . GLY A 1 215 ? 20.597 -11.976 -11.315 1.00 28.60 236 GLY A C 1
ATOM 1603 O O . GLY A 1 215 ? 21.188 -11.801 -10.245 1.00 27.64 236 GLY A O 1
ATOM 1604 N N . ILE A 1 216 ? 19.523 -11.276 -11.650 1.00 28.87 237 ILE A N 1
ATOM 1605 C CA . ILE A 1 216 ? 19.087 -10.201 -10.781 1.00 28.03 237 ILE A CA 1
ATOM 1606 C C . ILE A 1 216 ? 18.829 -10.596 -9.329 1.00 30.12 237 ILE A C 1
ATOM 1607 O O . ILE A 1 216 ? 19.253 -9.886 -8.422 1.00 28.04 237 ILE A O 1
ATOM 1612 N N . THR A 1 217 ? 18.178 -11.731 -9.087 1.00 30.53 238 THR A N 1
ATOM 1613 C CA . THR A 1 217 ? 17.902 -12.114 -7.706 1.00 33.39 238 THR A CA 1
ATOM 1614 C C . THR A 1 217 ? 19.132 -12.481 -6.881 1.00 34.68 238 THR A C 1
ATOM 1615 O O . THR A 1 217 ? 19.052 -12.548 -5.655 1.00 34.02 238 THR A O 1
ATOM 1619 N N . HIS A 1 218 ? 20.267 -12.707 -7.540 1.00 35.74 239 HIS A N 1
ATOM 1620 C CA . HIS A 1 218 ? 21.506 -13.038 -6.834 1.00 36.01 239 HIS A CA 1
ATOM 1621 C C . HIS A 1 218 ? 22.305 -11.777 -6.517 1.00 36.57 239 HIS A C 1
ATOM 1622 O O . HIS A 1 218 ? 23.382 -11.842 -5.925 1.00 36.27 239 HIS A O 1
ATOM 1629 N N . THR A 1 219 ? 21.773 -10.631 -6.922 1.00 34.07 240 THR A N 1
ATOM 1630 C CA . THR A 1 219 ? 22.440 -9.357 -6.707 1.00 35.73 240 THR A CA 1
ATOM 1631 C C . THR A 1 219 ? 22.237 -8.806 -5.296 1.00 35.79 240 THR A C 1
ATOM 1632 O O . THR A 1 219 ? 21.230 -9.080 -4.647 1.00 33.33 240 THR A O 1
ATOM 1636 N N . ALA A 1 220 ? 23.211 -8.031 -4.830 1.00 37.06 241 ALA A N 1
ATOM 1637 C CA . ALA A 1 220 ? 23.132 -7.409 -3.514 1.00 38.23 241 ALA A CA 1
ATOM 1638 C C . ALA A 1 220 ? 21.981 -6.404 -3.544 1.00 38.57 241 ALA A C 1
ATOM 1639 O O . ALA A 1 220 ? 21.277 -6.207 -2.547 1.00 38.14 241 ALA A O 1
ATOM 1641 N N . ALA A 1 221 ? 21.794 -5.770 -4.701 1.00 36.58 242 ALA A N 1
ATOM 1642 C CA . ALA A 1 221 ? 20.728 -4.792 -4.868 1.00 35.04 242 ALA A CA 1
ATOM 1643 C C . ALA A 1 221 ? 19.390 -5.445 -4.563 1.00 35.02 242 ALA A C 1
ATOM 1644 O O . ALA A 1 221 ? 18.549 -4.884 -3.857 1.00 35.62 242 ALA A O 1
ATOM 1646 N N . TRP A 1 222 ? 19.200 -6.642 -5.102 1.00 34.01 243 TRP A N 1
ATOM 1647 C CA . TRP A 1 222 ? 17.966 -7.381 -4.905 1.00 35.25 243 TRP A CA 1
ATOM 1648 C C . TRP A 1 222 ? 17.805 -7.788 -3.452 1.00 36.40 243 TRP A C 1
ATOM 1649 O O . TRP A 1 222 ? 16.801 -7.479 -2.823 1.00 37.22 243 TRP A O 1
ATOM 1660 N N . LYS A 1 223 ? 18.807 -8.473 -2.920 1.00 38.62 244 LYS A N 1
ATOM 1661 C CA . LYS A 1 223 ? 18.773 -8.936 -1.540 1.00 41.66 244 LYS A CA 1
ATOM 1662 C C . LYS A 1 223 ? 18.540 -7.805 -0.549 1.00 43.15 244 LYS A C 1
ATOM 1663 O O . LYS A 1 223 ? 17.757 -7.950 0.393 1.00 42.13 244 LYS A O 1
ATOM 1669 N N . ASN A 1 224 ? 19.209 -6.676 -0.764 1.00 44.30 245 ASN A N 1
ATOM 1670 C CA . ASN A 1 224 ? 19.061 -5.540 0.135 1.00 44.76 245 ASN A CA 1
ATOM 1671 C C . ASN A 1 224 ? 17.889 -4.656 -0.251 1.00 45.22 245 ASN A C 1
ATOM 1672 O O . ASN A 1 224 ? 17.668 -3.603 0.347 1.00 46.78 245 ASN A O 1
ATOM 1677 N N . GLN A 1 225 ? 17.138 -5.091 -1.254 1.00 45.24 246 GLN A N 1
ATOM 1678 C CA . GLN A 1 225 ? 15.969 -4.356 -1.715 1.00 45.94 246 GLN A CA 1
ATOM 1679 C C . GLN A 1 225 ? 16.270 -2.923 -2.149 1.00 44.25 246 GLN A C 1
ATOM 1680 O O . GLN A 1 225 ? 15.562 -1.987 -1.775 1.00 44.54 246 GLN A O 1
ATOM 1686 N N . ARG A 1 226 ? 17.326 -2.759 -2.939 1.00 41.95 247 ARG A N 1
ATOM 1687 C CA . ARG A 1 226 ? 17.706 -1.448 -3.445 1.00 40.22 247 ARG A CA 1
ATOM 1688 C C . ARG A 1 226 ? 17.447 -1.392 -4.953 1.00 38.97 247 ARG A C 1
ATOM 1689 O O . ARG A 1 226 ? 18.370 -1.271 -5.757 1.00 36.21 247 ARG A O 1
ATOM 1697 N N . ILE A 1 227 ? 16.180 -1.504 -5.330 1.00 38.65 248 ILE A N 1
ATOM 1698 C CA . ILE A 1 227 ? 15.796 -1.453 -6.733 1.00 38.83 248 ILE A CA 1
ATOM 1699 C C . ILE A 1 227 ? 14.908 -0.239 -6.950 1.00 38.88 248 ILE A C 1
ATOM 1700 O O . ILE A 1 227 ? 13.839 -0.127 -6.352 1.00 38.42 248 ILE A O 1
ATOM 1705 N N . ILE A 1 228 ? 15.372 0.668 -7.805 1.00 39.15 249 ILE A N 1
ATOM 1706 C CA . ILE A 1 228 ? 14.668 1.905 -8.120 1.00 38.10 249 ILE A CA 1
ATOM 1707 C C . ILE A 1 228 ? 13.976 1.819 -9.466 1.00 38.49 249 ILE A C 1
ATOM 1708 O O . ILE A 1 228 ? 14.462 1.162 -10.383 1.00 38.07 249 ILE A O 1
ATOM 1713 N N . THR A 1 229 ? 12.838 2.497 -9.582 1.00 38.44 250 THR A N 1
ATOM 1714 C CA . THR A 1 229 ? 12.070 2.488 -10.813 1.00 39.23 250 THR A CA 1
ATOM 1715 C C . THR A 1 229 ? 11.941 3.903 -11.387 1.00 40.84 250 THR A C 1
ATOM 1716 O O . THR A 1 229 ? 11.785 4.876 -10.646 1.00 40.83 250 THR A O 1
ATOM 1720 N N . VAL A 1 230 ? 12.014 4.014 -12.711 1.00 39.52 251 VAL A N 1
ATOM 1721 C CA . VAL A 1 230 ? 11.912 5.306 -13.372 1.00 40.39 251 VAL A CA 1
ATOM 1722 C C . VAL A 1 230 ? 11.175 5.157 -14.690 1.00 40.11 251 VAL A C 1
ATOM 1723 O O . VAL A 1 230 ? 11.310 4.144 -15.368 1.00 39.84 251 VAL A O 1
ATOM 1727 N N . ASP A 1 231 ? 10.394 6.171 -15.046 1.00 40.23 252 ASP A N 1
ATOM 1728 C CA . ASP A 1 231 ? 9.641 6.170 -16.297 1.00 41.58 252 ASP A CA 1
ATOM 1729 C C . ASP A 1 231 ? 10.650 6.105 -17.448 1.00 41.23 252 ASP A C 1
ATOM 1730 O O . ASP A 1 231 ? 11.586 6.898 -17.499 1.00 37.94 252 ASP A O 1
ATOM 1735 N N . GLN A 1 232 ? 10.449 5.172 -18.374 1.00 42.22 253 GLN A N 1
ATOM 1736 C CA . GLN A 1 232 ? 11.375 4.991 -19.491 1.00 43.14 253 GLN A CA 1
ATOM 1737 C C . GLN A 1 232 ? 11.572 6.219 -20.377 1.00 42.97 253 GLN A C 1
ATOM 1738 O O . GLN A 1 232 ? 12.660 6.429 -20.913 1.00 39.74 253 GLN A O 1
ATOM 1744 N N . ASN A 1 233 ? 10.528 7.029 -20.536 1.00 43.63 254 ASN A N 1
ATOM 1745 C CA . ASN A 1 233 ? 10.628 8.218 -21.379 1.00 43.88 254 ASN A CA 1
ATOM 1746 C C . ASN A 1 233 ? 11.575 9.241 -20.775 1.00 43.14 254 ASN A C 1
ATOM 1747 O O . ASN A 1 233 ? 12.145 10.082 -21.483 1.00 43.70 254 ASN A O 1
ATOM 1752 N N . LEU A 1 234 ? 11.754 9.155 -19.463 1.00 40.07 255 LEU A N 1
ATOM 1753 C CA . LEU A 1 234 ? 12.622 10.077 -18.751 1.00 38.41 255 LEU A CA 1
ATOM 1754 C C . LEU A 1 234 ? 14.077 9.636 -18.691 1.00 37.00 255 LEU A C 1
ATOM 1755 O O . LEU A 1 234 ? 14.957 10.439 -18.396 1.00 37.30 255 LEU A O 1
ATOM 1760 N N . ILE A 1 235 ? 14.339 8.369 -18.983 1.00 35.50 256 ILE A N 1
ATOM 1761 C CA . ILE A 1 235 ? 15.703 7.859 -18.896 1.00 35.54 256 ILE A CA 1
ATOM 1762 C C . ILE A 1 235 ? 16.349 7.527 -20.240 1.00 34.73 256 ILE A C 1
ATOM 1763 O O . ILE A 1 235 ? 17.529 7.193 -20.292 1.00 36.14 256 ILE A O 1
ATOM 1768 N N . LEU A 1 236 ? 15.594 7.636 -21.326 1.00 33.03 257 LEU A N 1
ATOM 1769 C CA . LEU A 1 236 ? 16.137 7.315 -22.643 1.00 34.19 257 LEU A CA 1
ATOM 1770 C C . LEU A 1 236 ? 16.476 8.513 -23.527 1.00 32.78 257 LEU A C 1
ATOM 1771 O O . LEU A 1 236 ? 17.055 8.351 -24.602 1.00 32.73 257 LEU A O 1
ATOM 1776 N N . GLY A 1 237 ? 16.116 9.709 -23.070 1.00 31.48 258 GLY A N 1
ATOM 1777 C CA . GLY A 1 237 ? 16.404 10.919 -23.823 1.00 29.49 258 GLY A CA 1
ATOM 1778 C C . GLY A 1 237 ? 16.759 12.053 -22.873 1.00 27.33 258 GLY A C 1
ATOM 1779 O O . GLY A 1 237 ? 16.396 12.012 -21.702 1.00 28.94 258 GLY A O 1
ATOM 1780 N N . MET A 1 238 ? 17.485 13.050 -23.365 1.00 27.57 259 MET A N 1
ATOM 1781 C CA . MET A 1 238 ? 17.870 14.198 -22.545 1.00 28.06 259 MET A CA 1
ATOM 1782 C C . MET A 1 238 ? 17.002 15.382 -22.945 1.00 26.43 259 MET A C 1
ATOM 1783 O O . MET A 1 238 ? 17.313 16.105 -23.897 1.00 25.95 259 MET A O 1
ATOM 1788 N N . GLY A 1 239 ? 15.906 15.566 -22.222 1.00 25.70 260 GLY A N 1
ATOM 1789 C CA . GLY A 1 239 ? 14.985 16.644 -22.527 1.00 25.57 260 GLY A CA 1
ATOM 1790 C C . GLY A 1 239 ? 14.880 17.678 -21.424 1.00 26.40 260 GLY A C 1
ATOM 1791 O O . GLY A 1 239 ? 15.638 17.632 -20.460 1.00 28.58 260 GLY A O 1
ATOM 1792 N N . PRO A 1 240 ? 13.924 18.612 -21.526 1.00 25.98 261 PRO A N 1
ATOM 1793 C CA . PRO A 1 240 ? 13.725 19.667 -20.526 1.00 27.17 261 PRO A CA 1
ATOM 1794 C C . PRO A 1 240 ? 13.361 19.165 -19.129 1.00 27.60 261 PRO A C 1
ATOM 1795 O O . PRO A 1 240 ? 13.386 19.932 -18.164 1.00 28.21 261 PRO A O 1
ATOM 1799 N N . ARG A 1 241 ? 13.025 17.881 -19.013 1.00 25.88 262 ARG A N 1
ATOM 1800 C CA . ARG A 1 241 ? 12.695 17.311 -17.706 1.00 25.04 262 ARG A CA 1
ATOM 1801 C C . ARG A 1 241 ? 13.892 16.569 -17.101 1.00 24.47 262 ARG A C 1
ATOM 1802 O O . ARG A 1 241 ? 13.757 15.872 -16.093 1.00 25.18 262 ARG A O 1
ATOM 1810 N N . ILE A 1 242 ? 15.072 16.740 -17.698 1.00 25.21 263 ILE A N 1
ATOM 1811 C CA . ILE A 1 242 ? 16.265 16.053 -17.210 1.00 24.36 263 ILE A CA 1
ATOM 1812 C C . ILE A 1 242 ? 16.617 16.349 -15.745 1.00 26.11 263 ILE A C 1
ATOM 1813 O O . ILE A 1 242 ? 16.996 15.441 -15.004 1.00 24.29 263 ILE A O 1
ATOM 1818 N N . ALA A 1 243 ? 16.474 17.601 -15.313 1.00 26.54 264 ALA A N 1
ATOM 1819 C CA . ALA A 1 243 ? 16.788 17.944 -13.922 1.00 27.98 264 ALA A CA 1
ATOM 1820 C C . ALA A 1 243 ? 15.835 17.251 -12.954 1.00 27.77 264 ALA A C 1
ATOM 1821 O O . ALA A 1 243 ? 16.237 16.813 -11.869 1.00 27.08 264 ALA A O 1
ATOM 1823 N N . ASP A 1 244 ? 14.567 17.150 -13.346 1.00 28.89 265 ASP A N 1
ATOM 1824 C CA . ASP A 1 244 ? 13.560 16.510 -12.501 1.00 29.68 265 ASP A CA 1
ATOM 1825 C C . ASP A 1 244 ? 13.894 15.045 -12.278 1.00 28.32 265 ASP A C 1
ATOM 1826 O O . ASP A 1 244 ? 13.783 14.527 -11.155 1.00 25.57 265 ASP A O 1
ATOM 1831 N N . VAL A 1 245 ? 14.302 14.373 -13.351 1.00 25.86 266 VAL A N 1
ATOM 1832 C CA . VAL A 1 245 ? 14.648 12.961 -13.249 1.00 24.60 266 VAL A CA 1
ATOM 1833 C C . VAL A 1 245 ? 15.930 12.781 -12.448 1.00 22.20 266 VAL A C 1
ATOM 1834 O O . VAL A 1 245 ? 16.046 11.864 -11.635 1.00 22.35 266 VAL A O 1
ATOM 1838 N N . VAL A 1 246 ? 16.896 13.664 -12.662 1.00 22.29 267 VAL A N 1
ATOM 1839 C CA . VAL A 1 246 ? 18.160 13.563 -11.942 1.00 22.44 267 VAL A CA 1
ATOM 1840 C C . VAL A 1 246 ? 17.959 13.799 -10.441 1.00 24.12 267 VAL A C 1
ATOM 1841 O O . VAL A 1 246 ? 18.553 13.107 -9.608 1.00 22.17 267 VAL A O 1
ATOM 1845 N N . GLU A 1 247 ? 17.111 14.768 -10.107 1.00 24.83 268 GLU A N 1
ATOM 1846 C CA . GLU A 1 247 ? 16.824 15.095 -8.714 1.00 25.68 268 GLU A CA 1
ATOM 1847 C C . GLU A 1 247 ? 16.080 13.925 -8.065 1.00 26.78 268 GLU A C 1
ATOM 1848 O O . GLU A 1 247 ? 16.378 13.536 -6.936 1.00 27.04 268 GLU A O 1
ATOM 1854 N N . SER A 1 248 ? 15.127 13.357 -8.795 1.00 27.75 269 SER A N 1
ATOM 1855 C CA . SER A 1 248 ? 14.354 12.218 -8.302 1.00 29.66 269 SER A CA 1
ATOM 1856 C C . SER A 1 248 ? 15.267 11.032 -8.015 1.00 29.94 269 SER A C 1
ATOM 1857 O O . SER A 1 248 ? 15.219 10.445 -6.937 1.00 29.49 269 SER A O 1
ATOM 1860 N N . LEU A 1 249 ? 16.093 10.674 -8.993 1.00 30.67 270 LEU A N 1
ATOM 1861 C CA . LEU A 1 249 ? 17.016 9.553 -8.839 1.00 30.21 270 LEU A CA 1
ATOM 1862 C C . LEU A 1 249 ? 17.984 9.799 -7.679 1.00 29.33 270 LEU A C 1
ATOM 1863 O O . LEU A 1 249 ? 18.238 8.910 -6.866 1.00 28.84 270 LEU A O 1
ATOM 1868 N N . HIS A 1 250 ? 18.520 11.010 -7.609 1.00 27.58 271 HIS A N 1
ATOM 1869 C CA . HIS A 1 250 ? 19.451 11.368 -6.556 1.00 28.63 271 HIS A CA 1
ATOM 1870 C C . HIS A 1 250 ? 18.827 11.143 -5.176 1.00 30.04 271 HIS A C 1
ATOM 1871 O O . HIS A 1 250 ? 19.491 10.670 -4.251 1.00 27.30 271 HIS A O 1
ATOM 1878 N N . GLN A 1 251 ? 17.541 11.480 -5.070 1.00 31.55 272 GLN A N 1
ATOM 1879 C CA . GLN A 1 251 ? 16.750 11.338 -3.851 1.00 32.93 272 GLN A CA 1
ATOM 1880 C C . GLN A 1 251 ? 16.607 9.877 -3.429 1.00 32.11 272 GLN A C 1
ATOM 1881 O O . GLN A 1 251 ? 16.650 9.549 -2.245 1.00 31.40 272 GLN A O 1
ATOM 1887 N N . GLN A 1 252 ? 16.396 9.007 -4.405 1.00 31.90 273 GLN A N 1
ATOM 1888 C CA . GLN A 1 252 ? 16.237 7.591 -4.120 1.00 32.38 273 GLN A CA 1
ATOM 1889 C C . GLN A 1 252 ? 17.575 6.917 -3.829 1.00 31.86 273 GLN A C 1
ATOM 1890 O O . GLN A 1 252 ? 17.621 5.903 -3.138 1.00 32.56 273 GLN A O 1
ATOM 1896 N N . LEU A 1 253 ? 18.661 7.489 -4.341 1.00 31.42 274 LEU A N 1
ATOM 1897 C CA . LEU A 1 253 ? 19.990 6.940 -4.101 1.00 31.25 274 LEU A CA 1
ATOM 1898 C C . LEU A 1 253 ? 20.426 7.254 -2.663 1.00 33.07 274 LEU A C 1
ATOM 1899 O O . LEU A 1 253 ? 21.080 6.439 -2.013 1.00 33.22 274 LEU A O 1
ATOM 1904 N N . TRP A 1 254 ? 20.045 8.435 -2.172 1.00 32.55 275 TRP A N 1
ATOM 1905 C CA . TRP A 1 254 ? 20.362 8.877 -0.807 1.00 33.19 275 TRP A CA 1
ATOM 1906 C C . TRP A 1 254 ? 19.068 9.421 -0.209 1.00 34.18 275 TRP A C 1
ATOM 1907 O O . TRP A 1 254 ? 18.912 10.629 -0.056 1.00 33.11 275 TRP A O 1
ATOM 1918 N N . PRO A 1 255 ? 18.130 8.529 0.144 1.00 37.31 276 PRO A N 1
ATOM 1919 C CA . PRO A 1 255 ? 16.816 8.846 0.719 1.00 40.30 276 PRO A CA 1
ATOM 1920 C C . PRO A 1 255 ? 16.735 9.601 2.045 1.00 42.64 276 PRO A C 1
ATOM 1921 O O . PRO A 1 255 ? 17.732 9.789 2.738 1.00 41.06 276 PRO A O 1
ATOM 1925 N N . GLN A 1 256 ? 15.510 10.014 2.371 1.00 46.37 277 GLN A N 1
ATOM 1926 C CA . GLN A 1 256 ? 15.185 10.755 3.586 1.00 49.11 277 GLN A CA 1
ATOM 1927 C C . GLN A 1 256 ? 16.015 12.016 3.746 1.00 49.26 277 GLN A C 1
ATOM 1928 O O . GLN A 1 256 ? 16.912 12.010 4.611 1.00 52.41 277 GLN A O 1
ATOM 1935 N N . ALA B 1 1 ? 20.232 -26.691 19.243 1.00 57.60 22 ALA B N 1
ATOM 1936 C CA . ALA B 1 1 ? 21.445 -26.756 18.379 1.00 56.89 22 ALA B CA 1
ATOM 1937 C C . ALA B 1 1 ? 21.402 -27.995 17.486 1.00 55.80 22 ALA B C 1
ATOM 1938 O O . ALA B 1 1 ? 22.441 -28.527 17.094 1.00 56.07 22 ALA B O 1
ATOM 1940 N N . ALA B 1 2 ? 20.195 -28.450 17.166 1.00 52.52 23 ALA B N 1
ATOM 1941 C CA . ALA B 1 2 ? 20.031 -29.624 16.322 1.00 49.35 23 ALA B CA 1
ATOM 1942 C C . ALA B 1 2 ? 20.023 -29.266 14.840 1.00 46.76 23 ALA B C 1
ATOM 1943 O O . ALA B 1 2 ? 19.731 -28.133 14.453 1.00 45.02 23 ALA B O 1
ATOM 1945 N N . GLU B 1 3 ? 20.355 -30.253 14.017 1.00 43.75 24 GLU B N 1
ATOM 1946 C CA . GLU B 1 3 ? 20.364 -30.079 12.576 1.00 41.13 24 GLU B CA 1
ATOM 1947 C C . GLU B 1 3 ? 18.915 -29.872 12.147 1.00 37.11 24 GLU B C 1
ATOM 1948 O O . GLU B 1 3 ? 18.002 -30.389 12.787 1.00 36.92 24 GLU B O 1
ATOM 1954 N N . ARG B 1 4 ? 18.698 -29.100 11.089 1.00 33.59 25 ARG B N 1
ATOM 1955 C CA . ARG B 1 4 ? 17.346 -28.869 10.587 1.00 32.08 25 ARG B CA 1
ATOM 1956 C C . ARG B 1 4 ? 17.179 -29.647 9.275 1.00 30.61 25 ARG B C 1
ATOM 1957 O O . ARG B 1 4 ? 17.862 -29.378 8.287 1.00 30.59 25 ARG B O 1
ATOM 1965 N N . ILE B 1 5 ? 16.262 -30.605 9.266 1.00 30.97 26 ILE B N 1
ATOM 1966 C CA . ILE B 1 5 ? 16.035 -31.422 8.078 1.00 29.42 26 ILE B CA 1
ATOM 1967 C C . ILE B 1 5 ? 14.639 -31.289 7.480 1.00 28.32 26 ILE B C 1
ATOM 1968 O O . ILE B 1 5 ? 13.644 -31.214 8.203 1.00 26.73 26 ILE B O 1
ATOM 1973 N N . VAL B 1 6 ? 14.581 -31.236 6.149 1.00 26.65 27 VAL B N 1
ATOM 1974 C CA . VAL B 1 6 ? 13.310 -31.193 5.432 1.00 25.93 27 VAL B CA 1
ATOM 1975 C C . VAL B 1 6 ? 13.297 -32.500 4.639 1.00 25.58 27 VAL B C 1
ATOM 1976 O O . VAL B 1 6 ? 14.243 -32.790 3.900 1.00 24.99 27 VAL B O 1
ATOM 1980 N N . VAL B 1 7 ? 12.241 -33.284 4.823 1.00 25.20 28 VAL B N 1
ATOM 1981 C CA . VAL B 1 7 ? 12.084 -34.585 4.169 1.00 28.32 28 VAL B CA 1
ATOM 1982 C C . VAL B 1 7 ? 11.004 -34.546 3.089 1.00 29.31 28 VAL B C 1
ATOM 1983 O O . VAL B 1 7 ? 9.946 -33.930 3.275 1.00 31.61 28 VAL B O 1
ATOM 1987 N N . ALA B 1 8 ? 11.266 -35.192 1.957 1.00 28.29 29 ALA B N 1
ATOM 1988 C CA . ALA B 1 8 ? 10.272 -35.252 0.881 1.00 27.51 29 ALA B CA 1
ATOM 1989 C C . ALA B 1 8 ? 10.081 -36.720 0.514 1.00 28.08 29 ALA B C 1
ATOM 1990 O O . ALA B 1 8 ? 10.964 -37.350 -0.088 1.00 26.23 29 ALA B O 1
ATOM 1992 N N . GLY B 1 9 ? 8.916 -37.243 0.886 1.00 25.87 30 GLY B N 1
ATOM 1993 C CA . GLY B 1 9 ? 8.575 -38.633 0.659 1.00 28.73 30 GLY B CA 1
ATOM 1994 C C . GLY B 1 9 ? 8.108 -39.228 1.985 1.00 27.49 30 GLY B C 1
ATOM 1995 O O . GLY B 1 9 ? 8.914 -39.440 2.883 1.00 29.00 30 GLY B O 1
ATOM 1996 N N . GLY B 1 10 ? 6.810 -39.494 2.102 1.00 27.41 31 GLY B N 1
ATOM 1997 C CA . GLY B 1 10 ? 6.244 -40.042 3.330 1.00 26.52 31 GLY B CA 1
ATOM 1998 C C . GLY B 1 10 ? 6.942 -41.217 3.991 1.00 28.16 31 GLY B C 1
ATOM 1999 O O . GLY B 1 10 ? 7.099 -41.229 5.216 1.00 26.83 31 GLY B O 1
ATOM 2000 N N . SER B 1 11 ? 7.355 -42.212 3.202 1.00 26.94 32 SER B N 1
ATOM 2001 C CA . SER B 1 11 ? 8.034 -43.379 3.752 1.00 28.54 32 SER B CA 1
ATOM 2002 C C . SER B 1 11 ? 9.378 -43.024 4.376 1.00 26.72 32 SER B C 1
ATOM 2003 O O . SER B 1 11 ? 9.778 -43.608 5.387 1.00 25.62 32 SER B O 1
ATOM 2006 N N . LEU B 1 12 ? 10.075 -42.065 3.780 1.00 24.52 33 LEU B N 1
ATOM 2007 C CA . LEU B 1 12 ? 11.356 -41.631 4.315 1.00 22.33 33 LEU B CA 1
ATOM 2008 C C . LEU B 1 12 ? 11.095 -40.866 5.613 1.00 24.75 33 LEU B C 1
ATOM 2009 O O . LEU B 1 12 ? 11.881 -40.947 6.560 1.00 21.38 33 LEU B O 1
ATOM 2014 N N . THR B 1 13 ? 9.995 -40.118 5.656 1.00 21.76 34 THR B N 1
ATOM 2015 C CA . THR B 1 13 ? 9.676 -39.385 6.870 1.00 24.34 34 THR B CA 1
ATOM 2016 C C . THR B 1 13 ? 9.446 -40.406 7.982 1.00 25.03 34 THR B C 1
ATOM 2017 O O . THR B 1 13 ? 9.983 -40.260 9.077 1.00 27.88 34 THR B O 1
ATOM 2021 N N . GLU B 1 14 ? 8.666 -41.448 7.696 1.00 26.08 35 GLU B N 1
ATOM 2022 C CA . GLU B 1 14 ? 8.403 -42.489 8.689 1.00 27.28 35 GLU B CA 1
ATOM 2023 C C . GLU B 1 14 ? 9.699 -43.153 9.164 1.00 27.99 35 GLU B C 1
ATOM 2024 O O . GLU B 1 14 ? 9.851 -43.453 10.349 1.00 28.90 35 GLU B O 1
ATOM 2030 N N . LEU B 1 15 ? 10.623 -43.401 8.241 1.00 27.93 36 LEU B N 1
ATOM 2031 C CA . LEU B 1 15 ? 11.896 -44.024 8.606 1.00 28.87 36 LEU B CA 1
ATOM 2032 C C . LEU B 1 15 ? 12.698 -43.182 9.600 1.00 28.64 36 LEU B C 1
ATOM 2033 O O . LEU B 1 15 ? 13.187 -43.694 10.598 1.00 28.11 36 LEU B O 1
ATOM 2038 N N . ILE B 1 16 ? 12.830 -41.891 9.317 1.00 28.90 37 ILE B N 1
ATOM 2039 C CA . ILE B 1 16 ? 13.581 -40.985 10.179 1.00 29.65 37 ILE B CA 1
ATOM 2040 C C . ILE B 1 16 ? 13.034 -40.927 11.615 1.00 29.17 37 ILE B C 1
ATOM 2041 O O . ILE B 1 16 ? 13.805 -40.960 12.580 1.00 28.55 37 ILE B O 1
ATOM 2046 N N . TYR B 1 17 ? 11.713 -40.841 11.754 1.00 26.94 38 TYR B N 1
ATOM 2047 C CA . TYR B 1 17 ? 11.097 -40.788 13.080 1.00 29.31 38 TYR B CA 1
ATOM 2048 C C . TYR B 1 17 ? 11.179 -42.137 13.789 1.00 29.69 38 TYR B C 1
ATOM 2049 O O . TYR B 1 17 ? 11.366 -42.202 15.009 1.00 28.84 38 TYR B O 1
ATOM 2058 N N . ALA B 1 18 ? 11.047 -43.211 13.021 1.00 29.09 39 ALA B N 1
ATOM 2059 C CA . ALA B 1 18 ? 11.106 -44.544 13.592 1.00 31.84 39 ALA B CA 1
ATOM 2060 C C . ALA B 1 18 ? 12.493 -44.814 14.174 1.00 34.63 39 ALA B C 1
ATOM 2061 O O . ALA B 1 18 ? 12.628 -45.557 15.151 1.00 36.37 39 ALA B O 1
ATOM 2063 N N . MET B 1 19 ? 13.521 -44.196 13.601 1.00 33.22 40 MET B N 1
ATOM 2064 C CA . MET B 1 19 ? 14.877 -44.410 14.099 1.00 34.78 40 MET B CA 1
ATOM 2065 C C . MET B 1 19 ? 15.394 -43.376 15.101 1.00 33.27 40 MET B C 1
ATOM 2066 O O . MET B 1 19 ? 16.593 -43.306 15.360 1.00 33.18 40 MET B O 1
ATOM 2071 N N . GLY B 1 20 ? 14.494 -42.565 15.651 1.00 34.13 41 GLY B N 1
ATOM 2072 C CA . GLY B 1 20 ? 14.892 -41.586 16.648 1.00 31.77 41 GLY B CA 1
ATOM 2073 C C . GLY B 1 20 ? 15.586 -40.303 16.235 1.00 33.36 41 GLY B C 1
ATOM 2074 O O . GLY B 1 20 ? 16.299 -39.710 17.050 1.00 33.62 41 GLY B O 1
ATOM 2075 N N . ALA B 1 21 ? 15.398 -39.853 14.994 1.00 33.51 42 ALA B N 1
ATOM 2076 C CA . ALA B 1 21 ? 16.029 -38.609 14.555 1.00 33.17 42 ALA B CA 1
ATOM 2077 C C . ALA B 1 21 ? 14.958 -37.597 14.158 1.00 33.09 42 ALA B C 1
ATOM 2078 O O . ALA B 1 21 ? 15.240 -36.605 13.490 1.00 31.54 42 ALA B O 1
ATOM 2080 N N . GLY B 1 22 ? 13.727 -37.865 14.582 1.00 34.06 43 GLY B N 1
ATOM 2081 C CA . GLY B 1 22 ? 12.613 -36.993 14.261 1.00 34.26 43 GLY B CA 1
ATOM 2082 C C . GLY B 1 22 ? 12.682 -35.589 14.834 1.00 34.36 43 GLY B C 1
ATOM 2083 O O . GLY B 1 22 ? 11.984 -34.696 14.364 1.00 33.36 43 GLY B O 1
ATOM 2084 N N . GLU B 1 23 ? 13.520 -35.379 15.843 1.00 35.69 44 GLU B N 1
ATOM 2085 C CA . GLU B 1 23 ? 13.640 -34.054 16.444 1.00 36.02 44 GLU B CA 1
ATOM 2086 C C . GLU B 1 23 ? 14.340 -33.090 15.493 1.00 35.70 44 GLU B C 1
ATOM 2087 O O . GLU B 1 23 ? 14.279 -31.877 15.674 1.00 34.55 44 GLU B O 1
ATOM 2093 N N . ARG B 1 24 ? 14.998 -33.635 14.473 1.00 33.92 45 ARG B N 1
ATOM 2094 C CA . ARG B 1 24 ? 15.720 -32.812 13.504 1.00 33.61 45 ARG B CA 1
ATOM 2095 C C . ARG B 1 24 ? 14.830 -32.314 12.360 1.00 32.45 45 ARG B C 1
ATOM 2096 O O . ARG B 1 24 ? 15.192 -31.380 11.646 1.00 34.26 45 ARG B O 1
ATOM 2104 N N . VAL B 1 25 ? 13.667 -32.935 12.202 1.00 32.38 46 VAL B N 1
ATOM 2105 C CA . VAL B 1 25 ? 12.723 -32.600 11.132 1.00 30.81 46 VAL B CA 1
ATOM 2106 C C . VAL B 1 25 ? 11.939 -31.295 11.343 1.00 31.38 46 VAL B C 1
ATOM 2107 O O . VAL B 1 25 ? 11.197 -31.152 12.315 1.00 31.07 46 VAL B O 1
ATOM 2111 N N . VAL B 1 26 ? 12.097 -30.354 10.415 1.00 29.83 47 VAL B N 1
ATOM 2112 C CA . VAL B 1 26 ? 11.408 -29.066 10.513 1.00 30.82 47 VAL B CA 1
ATOM 2113 C C . VAL B 1 26 ? 10.399 -28.834 9.391 1.00 30.95 47 VAL B C 1
ATOM 2114 O O . VAL B 1 26 ? 9.688 -27.828 9.386 1.00 32.34 47 VAL B O 1
ATOM 2118 N N . GLY B 1 27 ? 10.341 -29.765 8.442 1.00 27.48 48 GLY B N 1
ATOM 2119 C CA . GLY B 1 27 ? 9.409 -29.640 7.339 1.00 25.25 48 GLY B CA 1
ATOM 2120 C C . GLY B 1 27 ? 9.325 -30.939 6.562 1.00 26.86 48 GLY B C 1
ATOM 2121 O O . GLY B 1 27 ? 10.307 -31.672 6.467 1.00 26.23 48 GLY B O 1
ATOM 2122 N N . VAL B 1 28 ? 8.152 -31.243 6.025 1.00 24.91 49 VAL B N 1
ATOM 2123 C CA . VAL B 1 28 ? 7.972 -32.460 5.248 1.00 28.27 49 VAL B CA 1
ATOM 2124 C C . VAL B 1 28 ? 7.203 -32.107 3.991 1.00 31.28 49 VAL B C 1
ATOM 2125 O O . VAL B 1 28 ? 6.877 -30.941 3.771 1.00 31.57 49 VAL B O 1
ATOM 2129 N N . ASP B 1 29 ? 6.909 -33.107 3.165 1.00 31.79 50 ASP B N 1
ATOM 2130 C CA . ASP B 1 29 ? 6.171 -32.856 1.933 1.00 33.22 50 ASP B CA 1
ATOM 2131 C C . ASP B 1 29 ? 4.727 -33.320 2.081 1.00 32.23 50 ASP B C 1
ATOM 2132 O O . ASP B 1 29 ? 4.346 -33.859 3.120 1.00 31.94 50 ASP B O 1
ATOM 2137 N N . GLU B 1 30 ? 3.926 -33.124 1.039 1.00 33.75 51 GLU B N 1
ATOM 2138 C CA . GLU B 1 30 ? 2.519 -33.506 1.096 1.00 35.58 51 GLU B CA 1
ATOM 2139 C C . GLU B 1 30 ? 2.220 -35.008 1.072 1.00 35.27 51 GLU B C 1
ATOM 2140 O O . GLU B 1 30 ? 1.099 -35.420 1.367 1.00 34.12 51 GLU B O 1
ATOM 2146 N N . THR B 1 31 ? 3.206 -35.835 0.737 1.00 34.21 52 THR B N 1
ATOM 2147 C CA . THR B 1 31 ? 2.972 -37.278 0.747 1.00 32.92 52 THR B CA 1
ATOM 2148 C C . THR B 1 31 ? 3.193 -37.788 2.177 1.00 32.69 52 THR B C 1
ATOM 2149 O O . THR B 1 31 ? 2.975 -38.960 2.479 1.00 32.65 52 THR B O 1
ATOM 2153 N N . THR B 1 32 ? 3.623 -36.892 3.058 1.00 32.61 53 THR B N 1
ATOM 2154 C CA . THR B 1 32 ? 3.862 -37.250 4.456 1.00 33.11 53 THR B CA 1
ATOM 2155 C C . THR B 1 32 ? 2.601 -37.064 5.289 1.00 33.23 53 THR B C 1
ATOM 2156 O O . THR B 1 32 ? 2.046 -35.970 5.331 1.00 33.97 53 THR B O 1
ATOM 2160 N N . SER B 1 33 ? 2.159 -38.127 5.956 1.00 34.57 54 SER B N 1
ATOM 2161 C CA . SER B 1 33 ? 0.965 -38.063 6.796 1.00 34.44 54 SER B CA 1
ATOM 2162 C C . SER B 1 33 ? 1.121 -38.903 8.067 1.00 35.48 54 SER B C 1
ATOM 2163 O O . SER B 1 33 ? 0.154 -39.136 8.789 1.00 34.88 54 SER B O 1
ATOM 2166 N N . TYR B 1 34 ? 2.340 -39.362 8.331 1.00 33.82 55 TYR B N 1
ATOM 2167 C CA . TYR B 1 34 ? 2.607 -40.188 9.504 1.00 33.08 55 TYR B CA 1
ATOM 2168 C C . TYR B 1 34 ? 4.080 -39.993 9.868 1.00 32.45 55 TYR B C 1
ATOM 2169 O O . TYR B 1 34 ? 4.916 -39.810 8.982 1.00 31.39 55 TYR B O 1
ATOM 2178 N N . PRO B 1 35 ? 4.419 -40.023 11.172 1.00 30.67 56 PRO B N 1
ATOM 2179 C CA . PRO B 1 35 ? 3.548 -40.223 12.331 1.00 31.24 56 PRO B CA 1
ATOM 2180 C C . PRO B 1 35 ? 2.780 -38.954 12.707 1.00 33.44 56 PRO B C 1
ATOM 2181 O O . PRO B 1 35 ? 3.078 -37.864 12.206 1.00 30.92 56 PRO B O 1
ATOM 2185 N N . PRO B 1 36 ? 1.788 -39.081 13.606 1.00 34.26 57 PRO B N 1
ATOM 2186 C CA . PRO B 1 36 ? 0.948 -37.972 14.073 1.00 35.15 57 PRO B CA 1
ATOM 2187 C C . PRO B 1 36 ? 1.653 -36.647 14.319 1.00 34.82 57 PRO B C 1
ATOM 2188 O O . PRO B 1 36 ? 1.184 -35.611 13.867 1.00 35.78 57 PRO B O 1
ATOM 2192 N N . GLU B 1 37 ? 2.773 -36.679 15.034 1.00 37.69 58 GLU B N 1
ATOM 2193 C CA . GLU B 1 37 ? 3.519 -35.463 15.346 1.00 39.62 58 GLU B CA 1
ATOM 2194 C C . GLU B 1 37 ? 4.036 -34.653 14.152 1.00 39.54 58 GLU B C 1
ATOM 2195 O O . GLU B 1 37 ? 4.603 -33.575 14.346 1.00 40.73 58 GLU B O 1
ATOM 2201 N N . THR B 1 38 ? 3.862 -35.157 12.932 1.00 37.42 59 THR B N 1
ATOM 2202 C CA . THR B 1 38 ? 4.317 -34.412 11.754 1.00 36.95 59 THR B CA 1
ATOM 2203 C C . THR B 1 38 ? 3.221 -33.463 11.300 1.00 37.92 59 THR B C 1
ATOM 2204 O O . THR B 1 38 ? 3.453 -32.581 10.481 1.00 38.17 59 THR B O 1
ATOM 2208 N N . ALA B 1 39 ? 2.018 -33.653 11.829 1.00 40.06 60 ALA B N 1
ATOM 2209 C CA . ALA B 1 39 ? 0.901 -32.791 11.467 1.00 42.33 60 ALA B CA 1
ATOM 2210 C C . ALA B 1 39 ? 1.197 -31.324 11.795 1.00 42.58 60 ALA B C 1
ATOM 2211 O O . ALA B 1 39 ? 0.822 -30.435 11.041 1.00 44.43 60 ALA B O 1
ATOM 2213 N N . LYS B 1 40 ? 1.881 -31.074 12.908 1.00 42.80 61 LYS B N 1
ATOM 2214 C CA . LYS B 1 40 ? 2.219 -29.709 13.311 1.00 43.06 61 LYS B CA 1
ATOM 2215 C C . LYS B 1 40 ? 3.252 -29.044 12.402 1.00 43.15 61 LYS B C 1
ATOM 2216 O O . LYS B 1 40 ? 3.394 -27.819 12.408 1.00 42.05 61 LYS B O 1
ATOM 2222 N N . LEU B 1 41 ? 3.972 -29.853 11.628 1.00 40.51 62 LEU B N 1
ATOM 2223 C CA . LEU B 1 41 ? 4.997 -29.348 10.724 1.00 37.82 62 LEU B CA 1
ATOM 2224 C C . LEU B 1 41 ? 4.436 -28.881 9.388 1.00 34.88 62 LEU B C 1
ATOM 2225 O O . LEU B 1 41 ? 3.405 -29.358 8.936 1.00 34.96 62 LEU B O 1
ATOM 2230 N N . PRO B 1 42 ? 5.117 -27.927 8.738 1.00 34.52 63 PRO B N 1
ATOM 2231 C CA . PRO B 1 42 ? 4.631 -27.447 7.446 1.00 32.51 63 PRO B CA 1
ATOM 2232 C C . PRO B 1 42 ? 4.914 -28.471 6.337 1.00 31.99 63 PRO B C 1
ATOM 2233 O O . PRO B 1 42 ? 6.006 -29.049 6.265 1.00 30.94 63 PRO B O 1
ATOM 2237 N N . HIS B 1 43 ? 3.912 -28.712 5.504 1.00 30.04 64 HIS B N 1
ATOM 2238 C CA . HIS B 1 43 ? 4.031 -29.637 4.388 1.00 32.03 64 HIS B CA 1
ATOM 2239 C C . HIS B 1 43 ? 4.168 -28.778 3.141 1.00 32.16 64 HIS B C 1
ATOM 2240 O O . HIS B 1 43 ? 3.259 -28.019 2.796 1.00 32.12 64 HIS B O 1
ATOM 2247 N N . ILE B 1 44 ? 5.303 -28.885 2.465 1.00 31.14 65 ILE B N 1
ATOM 2248 C CA . ILE B 1 44 ? 5.520 -28.075 1.282 1.00 32.30 65 ILE B CA 1
ATOM 2249 C C . ILE B 1 44 ? 5.952 -28.907 0.089 1.00 32.81 65 ILE B C 1
ATOM 2250 O O . ILE B 1 44 ? 6.932 -29.648 0.155 1.00 32.64 65 ILE B O 1
ATOM 2255 N N . GLY B 1 45 ? 5.191 -28.782 -0.995 1.00 32.93 66 GLY B N 1
ATOM 2256 C CA . GLY B 1 45 ? 5.482 -29.505 -2.216 1.00 34.27 66 GL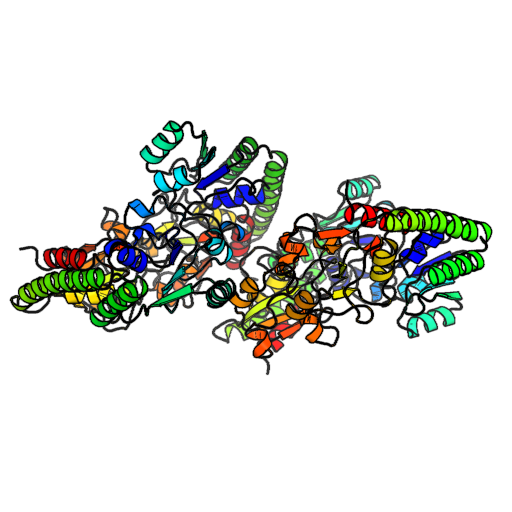Y B CA 1
ATOM 2257 C C . GLY B 1 45 ? 5.326 -31.010 -2.114 1.00 34.51 66 GLY B C 1
ATOM 2258 O O . GLY B 1 45 ? 4.778 -31.531 -1.145 1.00 34.92 66 GLY B O 1
ATOM 2259 N N . TYR B 1 46 ? 5.806 -31.696 -3.146 1.00 35.36 67 TYR B N 1
ATOM 2260 C CA . TYR B 1 46 ? 5.785 -33.152 -3.245 1.00 34.38 67 TYR B CA 1
ATOM 2261 C C . TYR B 1 46 ? 7.206 -33.540 -3.609 1.00 33.55 67 TYR B C 1
ATOM 2262 O O . TYR B 1 46 ? 7.988 -32.684 -4.028 1.00 33.86 67 TYR B O 1
ATOM 2271 N N . TRP B 1 47 ? 7.563 -34.812 -3.467 1.00 33.17 68 TRP B N 1
ATOM 2272 C CA . TRP B 1 47 ? 8.921 -35.185 -3.830 1.00 30.88 68 TRP B CA 1
ATOM 2273 C C . TRP B 1 47 ? 9.076 -35.125 -5.349 1.00 30.95 68 TRP B C 1
ATOM 2274 O O . TRP B 1 47 ? 10.167 -34.882 -5.852 1.00 29.50 68 TRP B O 1
ATOM 2285 N N . LYS B 1 48 ? 7.972 -35.306 -6.068 1.00 32.83 69 LYS B N 1
ATOM 2286 C CA . LYS B 1 48 ? 7.981 -35.240 -7.529 1.00 35.91 69 LYS B CA 1
ATOM 2287 C C . LYS B 1 48 ? 7.852 -33.808 -8.051 1.00 35.80 69 LYS B C 1
ATOM 2288 O O . LYS B 1 48 ? 8.050 -33.562 -9.237 1.00 36.60 69 LYS B O 1
ATOM 2294 N N . GLN B 1 49 ? 7.492 -32.878 -7.169 1.00 36.75 70 GLN B N 1
ATOM 2295 C CA . GLN B 1 49 ? 7.353 -31.460 -7.519 1.00 37.34 70 GLN B CA 1
ATOM 2296 C C . GLN B 1 49 ? 7.875 -30.599 -6.368 1.00 34.94 70 GLN B C 1
ATOM 2297 O O . GLN B 1 49 ? 7.104 -29.947 -5.664 1.00 34.05 70 GLN B O 1
ATOM 2303 N N . LEU B 1 50 ? 9.189 -30.595 -6.191 1.00 31.9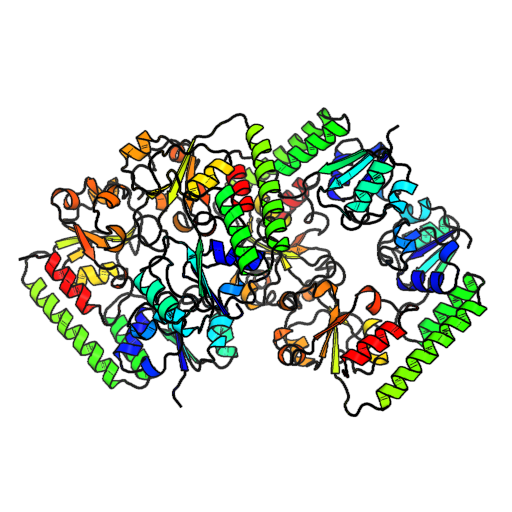3 71 LEU B N 1
ATOM 2304 C CA . LEU B 1 50 ? 9.817 -29.843 -5.114 1.00 31.44 71 LEU B CA 1
ATOM 2305 C C . LEU B 1 50 ? 9.691 -28.335 -5.274 1.00 31.58 71 LEU B C 1
ATOM 2306 O O . LEU B 1 50 ? 9.669 -27.810 -6.384 1.00 28.97 71 LEU B O 1
ATOM 2311 N N . SER B 1 51 ? 9.606 -27.647 -4.141 1.00 32.53 72 SER B N 1
ATOM 2312 C CA . SER B 1 51 ? 9.505 -26.196 -4.126 1.00 33.57 72 SER B CA 1
ATOM 2313 C C . SER B 1 51 ? 10.788 -25.639 -3.528 1.00 32.35 72 SER B C 1
ATOM 2314 O O . SER B 1 51 ? 11.011 -25.732 -2.326 1.00 30.84 72 SER B O 1
ATOM 2317 N N . SER B 1 52 ? 11.626 -25.056 -4.372 1.00 33.42 73 SER B N 1
ATOM 2318 C CA . SER B 1 52 ? 12.883 -24.493 -3.909 1.00 36.66 73 SER B CA 1
ATOM 2319 C C . SER B 1 52 ? 12.637 -23.423 -2.841 1.00 36.14 73 SER B C 1
ATOM 2320 O O . SER B 1 52 ? 13.189 -23.498 -1.744 1.00 35.05 73 SER B O 1
ATOM 2323 N N . GLU B 1 53 ? 11.792 -22.443 -3.154 1.00 36.43 74 GLU B N 1
ATOM 2324 C CA . GLU B 1 53 ? 11.509 -21.364 -2.210 1.00 38.63 74 GLU B CA 1
ATOM 2325 C C . GLU B 1 53 ? 10.876 -21.893 -0.935 1.00 36.46 74 GLU B C 1
ATOM 2326 O O . GLU B 1 53 ? 11.241 -21.474 0.158 1.00 36.61 74 GLU B O 1
ATOM 2332 N N . GLY B 1 54 ? 9.923 -22.811 -1.086 1.00 35.75 75 GLY B N 1
ATOM 2333 C CA . GLY B 1 54 ? 9.258 -23.386 0.069 1.00 35.85 75 GLY B CA 1
ATOM 2334 C C . GLY B 1 54 ? 10.236 -24.067 1.001 1.00 34.80 75 GLY B C 1
ATOM 2335 O O . GLY B 1 54 ? 10.253 -23.808 2.205 1.00 34.35 75 GLY B O 1
ATOM 2336 N N . ILE B 1 55 ? 11.064 -24.940 0.439 1.00 33.56 76 ILE B N 1
ATOM 2337 C CA . ILE B 1 55 ? 12.055 -25.659 1.228 1.00 31.41 76 ILE B CA 1
ATOM 2338 C C . ILE B 1 55 ? 13.057 -24.706 1.860 1.00 31.05 76 ILE B C 1
ATOM 2339 O O . ILE B 1 55 ? 13.354 -24.805 3.054 1.00 31.13 76 ILE B O 1
ATOM 2344 N N . LEU B 1 56 ? 13.576 -23.777 1.060 1.00 31.15 77 LEU B N 1
ATOM 2345 C CA . LEU B 1 56 ? 14.562 -22.823 1.550 1.00 31.40 77 LEU B CA 1
ATOM 2346 C C . LEU B 1 56 ? 14.019 -21.895 2.629 1.00 32.80 77 LEU B C 1
ATOM 2347 O O . LEU B 1 56 ? 14.783 -21.394 3.449 1.00 34.78 77 LEU B O 1
ATOM 2352 N N . SER B 1 57 ? 12.706 -21.680 2.642 1.00 34.21 78 SER B N 1
ATOM 2353 C CA . SER B 1 57 ? 12.087 -20.816 3.642 1.00 37.93 78 SER B CA 1
ATOM 2354 C C . SER B 1 57 ? 12.168 -21.449 5.032 1.00 39.23 78 SER B C 1
ATOM 2355 O O . SER B 1 57 ? 11.905 -20.790 6.044 1.00 40.90 78 SER B O 1
ATOM 2358 N N . LEU B 1 58 ? 12.535 -22.727 5.078 1.00 38.05 79 LEU B N 1
ATOM 2359 C CA . LEU B 1 58 ? 12.660 -23.444 6.345 1.00 37.40 79 LEU B CA 1
ATOM 2360 C C . LEU B 1 58 ? 14.109 -23.478 6.825 1.00 38.06 79 LEU B C 1
ATOM 2361 O O . LEU B 1 58 ? 14.418 -24.055 7.868 1.00 39.26 79 LEU B O 1
ATOM 2366 N N . ARG B 1 59 ? 14.998 -22.854 6.062 1.00 37.80 80 ARG B N 1
ATOM 2367 C CA . ARG B 1 59 ? 16.406 -22.804 6.435 1.00 38.93 80 ARG B CA 1
ATOM 2368 C C . ARG B 1 59 ? 16.928 -24.177 6.852 1.00 37.06 80 ARG B C 1
ATOM 2369 O O . ARG B 1 59 ? 17.495 -24.342 7.933 1.00 35.68 80 ARG B O 1
ATOM 2377 N N . PRO B 1 60 ? 16.742 -25.185 5.995 1.00 35.10 81 PRO B N 1
ATOM 2378 C CA . PRO B 1 60 ? 17.225 -26.514 6.354 1.00 34.12 81 PRO B CA 1
ATOM 2379 C C . PRO B 1 60 ? 18.731 -26.630 6.162 1.00 33.98 81 PRO B C 1
ATOM 2380 O O . PRO B 1 60 ? 19.334 -25.870 5.399 1.00 33.00 81 PRO B O 1
ATOM 2384 N N . ASP B 1 61 ? 19.339 -27.572 6.873 1.00 33.47 82 ASP B N 1
ATOM 2385 C CA . ASP B 1 61 ? 20.762 -27.820 6.727 1.00 33.63 82 ASP B CA 1
ATOM 2386 C C . ASP B 1 61 ? 20.850 -29.000 5.759 1.00 33.07 82 ASP B C 1
ATOM 2387 O O . ASP B 1 61 ? 21.790 -29.108 4.971 1.00 34.16 82 ASP B O 1
ATOM 2392 N N . SER B 1 62 ? 19.852 -29.876 5.834 1.00 32.15 83 SER B N 1
ATOM 2393 C CA . SER B 1 62 ? 19.789 -31.058 4.983 1.00 31.07 83 SER B CA 1
ATOM 2394 C C . SER B 1 62 ? 18.402 -31.310 4.415 1.00 29.00 83 SER B C 1
ATOM 2395 O O . SER B 1 62 ? 17.396 -30.901 4.990 1.00 28.04 83 SER B O 1
ATOM 2398 N N . VAL B 1 63 ? 18.372 -31.979 3.267 1.00 25.95 84 VAL B N 1
ATOM 2399 C CA . VAL B 1 63 ? 17.132 -32.366 2.616 1.00 26.01 84 VAL B CA 1
ATOM 24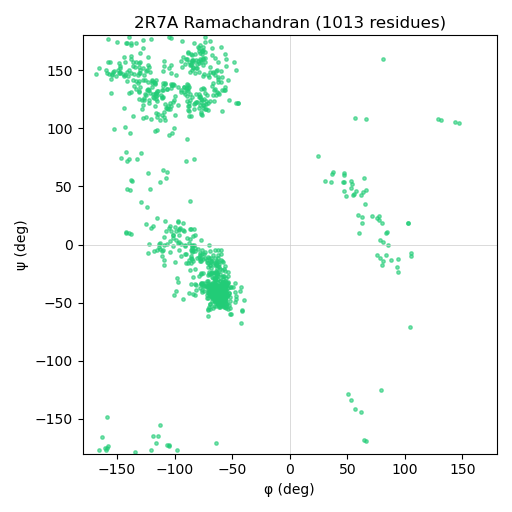00 C C . VAL B 1 63 ? 17.326 -33.847 2.304 1.00 25.41 84 VAL B C 1
ATOM 2401 O O . VAL B 1 63 ? 18.373 -34.253 1.786 1.00 25.54 84 VAL B O 1
ATOM 2405 N N . ILE B 1 64 ? 16.329 -34.649 2.640 1.00 23.69 85 ILE B N 1
ATOM 2406 C CA . ILE B 1 64 ? 16.406 -36.087 2.421 1.00 23.16 85 ILE B CA 1
ATOM 2407 C C . ILE B 1 64 ? 15.237 -36.464 1.538 1.00 23.87 85 ILE B C 1
ATOM 2408 O O . ILE B 1 64 ? 14.082 -36.177 1.865 1.00 23.43 85 ILE B O 1
ATOM 2413 N N . THR B 1 65 ? 15.532 -37.099 0.407 1.00 21.78 86 THR B N 1
ATOM 2414 C CA . THR B 1 65 ? 14.472 -37.462 -0.510 1.00 21.41 86 THR B CA 1
ATOM 2415 C C . THR B 1 65 ? 14.853 -38.615 -1.441 1.00 22.44 86 THR B C 1
ATOM 2416 O O . THR B 1 65 ? 15.904 -39.245 -1.281 1.00 21.24 86 THR B O 1
ATOM 2420 N N . TRP B 1 66 ? 13.979 -38.905 -2.394 1.00 21.03 87 TRP B N 1
ATOM 2421 C CA . TRP B 1 66 ? 14.226 -40.003 -3.328 1.00 23.87 87 TRP B CA 1
ATOM 2422 C C . TRP B 1 66 ? 15.154 -39.586 -4.456 1.00 24.33 87 TRP B C 1
ATOM 2423 O O . TRP B 1 66 ? 15.201 -38.423 -4.844 1.00 23.76 87 TRP B O 1
ATOM 2434 N N . GLN B 1 67 ? 15.881 -40.554 -4.990 1.00 28.64 88 GLN B N 1
ATOM 2435 C CA . GLN B 1 67 ? 16.815 -40.297 -6.073 1.00 30.62 88 GLN B CA 1
ATOM 2436 C C . GLN B 1 67 ? 16.095 -39.708 -7.289 1.00 29.71 88 GLN B C 1
ATOM 2437 O O . GLN B 1 67 ? 16.653 -38.878 -8.002 1.00 31.16 88 GLN B O 1
ATOM 2443 N N . ASP B 1 68 ? 14.854 -40.114 -7.522 1.00 28.48 89 ASP B N 1
ATOM 2444 C CA . ASP B 1 68 ? 14.131 -39.580 -8.668 1.00 28.65 89 ASP B CA 1
ATOM 2445 C C . ASP B 1 68 ? 13.205 -38.418 -8.317 1.00 29.01 89 ASP B C 1
ATOM 2446 O O . ASP B 1 68 ? 12.280 -38.099 -9.064 1.00 29.91 89 ASP B O 1
ATOM 2451 N N . ALA B 1 69 ? 13.449 -37.785 -7.173 1.00 28.23 90 ALA B N 1
ATOM 2452 C CA . ALA B 1 69 ? 12.646 -36.629 -6.789 1.00 28.63 90 ALA B CA 1
ATOM 2453 C C . ALA B 1 69 ? 13.041 -35.537 -7.786 1.00 30.01 90 ALA B C 1
ATOM 2454 O O . ALA B 1 69 ? 14.152 -35.554 -8.309 1.00 28.90 90 ALA B O 1
ATOM 2456 N N . GLY B 1 70 ? 12.133 -34.600 -8.044 1.00 30.55 91 GLY B N 1
ATOM 2457 C CA . GLY B 1 70 ? 12.426 -33.523 -8.969 1.00 31.44 91 GLY B CA 1
ATOM 2458 C C . GLY B 1 70 ? 11.518 -32.321 -8.773 1.00 31.59 91 GLY B C 1
ATOM 2459 O O . GLY B 1 70 ? 10.710 -32.302 -7.844 1.00 30.52 91 GLY B O 1
ATOM 2460 N N . PRO B 1 71 ? 11.648 -31.283 -9.617 1.00 32.68 92 PRO B N 1
ATOM 2461 C CA . PRO B 1 71 ? 12.612 -31.217 -10.724 1.00 31.16 92 PRO B CA 1
ATOM 2462 C C . PRO B 1 71 ? 14.060 -31.201 -10.256 1.00 32.52 92 PRO B C 1
ATOM 2463 O O . PRO B 1 71 ? 14.389 -30.636 -9.201 1.00 32.37 92 PRO B O 1
ATOM 2467 N N . GLN B 1 72 ? 14.925 -31.827 -11.048 1.00 31.14 93 GLN B N 1
ATOM 2468 C CA . GLN B 1 72 ? 16.341 -31.910 -10.727 1.00 32.63 93 GLN B CA 1
ATOM 2469 C C . GLN B 1 72 ? 16.993 -30.554 -10.488 1.00 31.66 93 GLN B C 1
ATOM 2470 O O . GLN B 1 72 ? 17.883 -30.433 -9.649 1.00 31.50 93 GLN B O 1
ATOM 2476 N N . ILE B 1 73 ? 16.560 -29.530 -11.215 1.00 32.47 94 ILE B N 1
ATOM 2477 C CA . ILE B 1 73 ? 17.161 -28.215 -11.026 1.00 30.02 94 ILE B CA 1
ATOM 2478 C C . ILE B 1 73 ? 16.936 -27.705 -9.601 1.00 29.32 94 ILE B C 1
ATOM 2479 O O . ILE B 1 73 ? 17.732 -26.919 -9.096 1.00 28.98 94 ILE B O 1
ATOM 2484 N N . VAL B 1 74 ? 15.864 -28.148 -8.946 1.00 28.14 95 VAL B N 1
ATOM 2485 C CA . VAL B 1 74 ? 15.637 -27.699 -7.574 1.00 27.65 95 VAL B CA 1
ATOM 2486 C C . VAL B 1 74 ? 16.722 -28.281 -6.670 1.00 26.71 95 VAL B C 1
ATOM 2487 O O . VAL B 1 74 ? 17.288 -27.578 -5.836 1.00 26.77 95 VAL B O 1
ATOM 2491 N N . LEU B 1 75 ? 17.026 -29.562 -6.843 1.00 26.68 96 LEU B N 1
ATOM 2492 C CA . LEU B 1 75 ? 18.064 -30.189 -6.032 1.00 26.27 96 LEU B CA 1
ATOM 2493 C C . LEU B 1 75 ? 19.403 -29.492 -6.250 1.00 25.21 96 LEU B C 1
ATOM 2494 O O . LEU B 1 75 ? 20.162 -29.277 -5.304 1.00 25.10 96 LEU B O 1
ATOM 2499 N N . ASP B 1 76 ? 19.698 -29.128 -7.494 1.00 26.52 97 ASP B N 1
ATOM 2500 C CA . ASP B 1 76 ? 20.953 -28.446 -7.779 1.00 27.90 97 ASP B CA 1
ATOM 2501 C C . ASP B 1 76 ? 20.951 -27.079 -7.089 1.00 28.49 97 ASP B C 1
ATOM 2502 O O . ASP B 1 76 ? 21.944 -26.662 -6.494 1.00 27.91 97 ASP B O 1
ATOM 2507 N N . GLN B 1 77 ? 19.814 -26.397 -7.155 1.00 27.97 98 GLN B N 1
ATOM 2508 C CA . GLN B 1 77 ? 19.655 -25.094 -6.529 1.00 30.47 98 GLN B CA 1
ATOM 2509 C C . GLN B 1 77 ? 19.906 -25.201 -5.021 1.00 29.62 98 GLN B C 1
ATOM 2510 O O . GLN B 1 77 ? 20.611 -24.380 -4.440 1.00 30.11 98 GLN B O 1
ATOM 2516 N N . LEU B 1 78 ? 19.334 -26.221 -4.386 1.00 30.13 99 LEU B N 1
ATOM 2517 C CA . LEU B 1 78 ? 19.535 -26.430 -2.951 1.00 28.89 99 LEU B CA 1
ATOM 2518 C C . LEU B 1 78 ? 21.015 -26.647 -2.618 1.00 28.69 99 LEU B C 1
ATOM 2519 O O . LEU B 1 78 ? 21.522 -26.099 -1.638 1.00 27.90 99 LEU B O 1
ATOM 2524 N N . ARG B 1 79 ? 21.708 -27.465 -3.409 1.00 27.82 100 ARG B N 1
ATOM 2525 C CA . ARG B 1 79 ? 23.130 -27.694 -3.149 1.00 28.64 100 ARG B CA 1
ATOM 2526 C C . ARG B 1 79 ? 23.861 -26.360 -3.288 1.00 27.85 100 ARG B C 1
ATOM 2527 O O . ARG B 1 79 ? 24.759 -26.050 -2.514 1.00 26.33 100 ARG B O 1
ATOM 2535 N N . ALA B 1 80 ? 23.462 -25.564 -4.274 1.00 28.84 101 ALA B N 1
ATOM 2536 C CA . ALA B 1 80 ? 24.100 -24.265 -4.487 1.00 30.44 101 ALA B CA 1
ATOM 2537 C C . ALA B 1 80 ? 23.887 -23.341 -3.286 1.00 30.65 101 ALA B C 1
ATOM 2538 O O . ALA B 1 80 ? 24.676 -22.430 -3.056 1.00 29.95 101 ALA B O 1
ATOM 2540 N N . GLN B 1 81 ? 22.827 -23.580 -2.516 1.00 31.15 102 GLN B N 1
ATOM 2541 C CA . GLN B 1 81 ? 22.561 -22.749 -1.342 1.00 34.95 102 GLN B CA 1
ATOM 2542 C C . GLN B 1 81 ? 23.194 -23.345 -0.084 1.00 35.15 102 GLN B C 1
ATOM 2543 O O . GLN B 1 81 ? 22.912 -22.914 1.035 1.00 34.90 102 GLN B O 1
ATOM 2549 N N . LYS B 1 82 ? 24.056 -24.336 -0.284 1.00 35.89 103 LYS B N 1
ATOM 2550 C CA . LYS B 1 82 ? 24.776 -24.997 0.799 1.00 37.20 103 LYS B CA 1
ATOM 2551 C C . LYS B 1 82 ? 23.919 -25.968 1.590 1.00 35.91 103 LYS B C 1
ATOM 2552 O O . LYS B 1 82 ? 24.215 -26.259 2.743 1.00 38.20 103 LYS B O 1
ATOM 2558 N N . VAL B 1 83 ? 22.845 -26.456 0.989 1.00 35.16 104 VAL B N 1
ATOM 2559 C CA . VAL B 1 83 ? 21.998 -27.422 1.671 1.00 32.31 104 VAL B CA 1
ATOM 2560 C C . VAL B 1 83 ? 22.497 -28.826 1.327 1.00 33.02 104 VAL B C 1
ATOM 2561 O O . VAL B 1 83 ? 22.700 -29.152 0.160 1.00 30.39 104 VAL B O 1
ATOM 2565 N N . ASN B 1 84 ? 22.713 -29.651 2.346 1.00 33.06 105 ASN B N 1
ATOM 2566 C CA . ASN B 1 84 ? 23.172 -31.013 2.111 1.00 35.05 105 ASN B CA 1
ATOM 2567 C C . ASN B 1 84 ? 21.980 -31.818 1.601 1.00 33.53 105 ASN B C 1
ATOM 2568 O O . ASN B 1 84 ? 20.989 -31.973 2.307 1.00 33.43 105 ASN B O 1
ATOM 2573 N N . VAL B 1 85 ? 22.073 -32.328 0.378 1.00 31.49 106 VAL B N 1
ATOM 2574 C CA . VAL B 1 85 ? 20.976 -33.100 -0.195 1.00 29.45 106 VAL B CA 1
ATOM 2575 C C . VAL B 1 85 ? 21.318 -34.586 -0.213 1.00 29.50 106 VAL B C 1
ATOM 2576 O O . VAL B 1 85 ? 22.296 -34.997 -0.834 1.00 29.93 106 VAL B O 1
ATOM 2580 N N . VAL B 1 86 ? 20.503 -35.374 0.486 1.00 28.39 107 VAL B N 1
ATOM 2581 C CA . VAL B 1 86 ? 20.676 -36.819 0.594 1.00 28.53 107 VAL B CA 1
ATOM 2582 C C . VAL B 1 86 ? 19.548 -37.515 -0.151 1.00 27.35 107 VAL B C 1
ATOM 2583 O O . VAL B 1 86 ? 18.379 -37.238 0.104 1.00 23.82 107 VAL B O 1
ATOM 2587 N N . THR B 1 87 ? 19.893 -38.410 -1.069 1.00 26.46 108 THR B N 1
ATOM 2588 C CA . THR B 1 87 ? 18.876 -39.130 -1.831 1.00 29.02 108 THR B CA 1
ATOM 2589 C C . THR B 1 87 ? 19.065 -40.630 -1.701 1.00 29.77 108 THR B C 1
ATOM 2590 O O . THR B 1 87 ? 20.187 -41.118 -1.536 1.00 29.31 108 THR B O 1
ATOM 2594 N N . LEU B 1 88 ? 17.954 -41.355 -1.763 1.00 29.16 109 LEU B N 1
ATOM 2595 C CA . LEU B 1 88 ? 17.981 -42.806 -1.668 1.00 27.56 109 LEU B CA 1
ATOM 2596 C C . LEU B 1 88 ? 17.230 -43.395 -2.852 1.00 27.05 109 LEU B C 1
ATOM 2597 O O . LEU B 1 88 ? 16.306 -42.775 -3.397 1.00 26.60 109 LEU B O 1
ATOM 2602 N N . PRO B 1 89 ? 17.617 -44.608 -3.267 1.00 26.77 110 PRO B N 1
ATOM 2603 C CA . PRO B 1 89 ? 16.971 -45.288 -4.393 1.00 26.98 110 PRO B CA 1
ATOM 2604 C C . PRO B 1 89 ? 15.568 -45.736 -3.986 1.00 26.92 110 PRO B C 1
ATOM 2605 O O . PRO B 1 89 ? 15.407 -46.497 -3.027 1.00 26.30 110 PRO B O 1
ATOM 2609 N N . ARG B 1 90 ? 14.555 -45.273 -4.708 1.00 25.80 111 ARG B N 1
ATOM 2610 C CA . ARG B 1 90 ? 13.183 -45.666 -4.402 1.00 27.13 111 ARG B CA 1
ATOM 2611 C C . ARG B 1 90 ? 12.833 -47.035 -5.021 1.00 27.23 111 ARG B C 1
ATOM 2612 O O . ARG B 1 90 ? 11.896 -47.706 -4.587 1.00 27.49 111 ARG B O 1
ATOM 2620 N N . VAL B 1 91 ? 13.583 -47.441 -6.039 1.00 26.81 112 VAL B N 1
ATOM 2621 C CA . VAL B 1 91 ? 13.340 -48.724 -6.686 1.00 28.99 112 VAL B CA 1
ATOM 2622 C C . VAL B 1 91 ? 14.618 -49.561 -6.661 1.00 28.22 112 VAL B C 1
ATOM 2623 O O . VAL B 1 91 ? 15.718 -49.019 -6.670 1.00 27.24 112 VAL B O 1
ATOM 2627 N N . PRO B 1 92 ? 14.490 -50.897 -6.631 1.00 28.12 113 PRO B N 1
ATOM 2628 C CA . PRO B 1 92 ? 13.242 -51.667 -6.620 1.00 28.29 113 PRO B CA 1
ATOM 2629 C C . PRO B 1 92 ? 12.573 -51.762 -5.255 1.00 29.17 113 PRO B C 1
ATOM 2630 O O . PRO B 1 92 ? 13.151 -51.382 -4.239 1.00 28.21 113 PRO B O 1
ATOM 2634 N N . ALA B 1 93 ? 11.348 -52.278 -5.242 1.00 29.76 114 ALA B N 1
ATOM 2635 C CA . ALA B 1 93 ? 10.605 -52.456 -4.000 1.00 30.89 114 ALA B CA 1
ATOM 2636 C C . ALA B 1 93 ? 10.919 -53.835 -3.433 1.00 30.96 114 ALA B C 1
ATOM 2637 O O . ALA B 1 93 ? 10.091 -54.741 -3.478 1.00 33.74 114 ALA B O 1
ATOM 2639 N N . THR B 1 94 ? 12.130 -53.998 -2.916 1.00 30.16 115 THR B N 1
ATOM 2640 C CA . THR B 1 94 ? 12.541 -55.268 -2.335 1.00 27.83 115 THR B CA 1
ATOM 2641 C C . THR B 1 94 ? 12.968 -55.038 -0.891 1.00 29.02 115 THR B C 1
ATOM 2642 O O . THR B 1 94 ? 13.375 -53.930 -0.524 1.00 25.79 115 THR B O 1
ATOM 2646 N N . LEU B 1 95 ? 12.877 -56.082 -0.074 1.00 27.97 116 LEU B N 1
ATOM 2647 C CA . LEU B 1 95 ? 13.294 -55.969 1.313 1.00 28.72 116 LEU B CA 1
ATOM 2648 C C . LEU B 1 95 ? 14.780 -55.613 1.329 1.00 29.11 116 LEU B C 1
ATOM 2649 O O . LEU B 1 95 ? 15.231 -54.771 2.118 1.00 28.37 116 LEU B O 1
ATOM 2654 N N . GLU B 1 96 ? 15.545 -56.256 0.451 1.00 28.12 117 GLU B N 1
ATOM 2655 C CA . GLU B 1 96 ? 16.972 -55.983 0.382 1.00 29.10 117 GLU B CA 1
ATOM 2656 C C . GLU B 1 96 ? 17.264 -54.496 0.180 1.00 28.04 117 GLU B C 1
ATOM 2657 O O . GLU B 1 96 ? 18.147 -53.940 0.828 1.00 28.30 117 GLU B O 1
ATOM 2663 N N . GLN B 1 97 ? 16.531 -53.840 -0.714 1.00 27.33 118 GLN B N 1
ATOM 2664 C CA . GLN B 1 97 ? 16.801 -52.425 -0.951 1.00 26.19 118 GLN B CA 1
ATOM 2665 C C . GLN B 1 97 ? 16.275 -51.557 0.191 1.00 24.67 118 GLN B C 1
ATOM 2666 O O . GLN B 1 97 ? 16.877 -50.544 0.531 1.00 23.83 118 GLN B O 1
ATOM 2672 N N . MET B 1 98 ? 15.157 -51.961 0.779 1.00 25.65 119 MET B N 1
ATOM 2673 C CA . MET B 1 98 ? 14.577 -51.228 1.903 1.00 27.20 119 MET B CA 1
ATOM 2674 C C . MET B 1 98 ? 15.565 -51.267 3.072 1.00 26.31 119 MET B C 1
ATOM 2675 O O . MET B 1 98 ? 15.860 -50.234 3.678 1.00 26.05 119 MET B O 1
ATOM 2680 N N . TYR B 1 99 ? 16.072 -52.462 3.385 1.00 25.06 120 TYR B N 1
ATOM 2681 C CA . TYR B 1 99 ? 17.025 -52.620 4.483 1.00 25.62 120 TYR B CA 1
ATOM 2682 C C . TYR B 1 99 ? 18.269 -51.791 4.192 1.00 27.23 120 TYR B C 1
ATOM 2683 O O . TYR B 1 99 ? 18.800 -51.111 5.077 1.00 26.09 120 TYR B O 1
ATOM 2692 N N . ALA B 1 100 ? 18.731 -51.856 2.945 1.00 26.60 121 ALA B N 1
ATOM 2693 C CA . ALA B 1 100 ? 19.901 -51.100 2.515 1.00 26.47 121 ALA B CA 1
ATOM 2694 C C . ALA B 1 100 ? 19.639 -49.601 2.665 1.00 26.64 121 ALA B C 1
ATOM 2695 O O . ALA B 1 100 ? 20.528 -48.841 3.058 1.00 28.53 121 ALA B O 1
ATOM 2697 N N . ASN B 1 101 ? 18.427 -49.171 2.336 1.00 22.94 122 ASN B N 1
ATOM 2698 C CA . ASN B 1 101 ? 18.090 -47.765 2.471 1.00 23.13 122 ASN B CA 1
ATOM 2699 C C . ASN B 1 101 ? 18.082 -47.420 3.963 1.00 24.63 122 ASN B C 1
ATOM 2700 O O . ASN B 1 101 ? 18.633 -46.394 4.373 1.00 24.44 122 ASN B O 1
ATOM 2705 N N . ILE B 1 102 ? 17.475 -48.290 4.769 1.00 23.96 123 ILE B N 1
ATOM 2706 C CA . ILE B 1 102 ? 17.415 -48.063 6.210 1.00 26.37 123 ILE B CA 1
ATOM 2707 C C . ILE B 1 102 ? 18.809 -47.856 6.790 1.00 27.45 123 ILE B C 1
ATOM 2708 O O . ILE B 1 102 ? 19.026 -46.950 7.599 1.00 26.76 123 ILE B O 1
ATOM 2713 N N . ARG B 1 103 ? 19.761 -48.684 6.360 1.00 28.88 124 ARG B N 1
ATOM 2714 C CA . ARG B 1 103 ? 21.130 -48.570 6.847 1.00 29.78 124 ARG B CA 1
ATOM 2715 C C . ARG B 1 103 ? 21.822 -47.300 6.351 1.00 30.75 124 ARG B C 1
ATOM 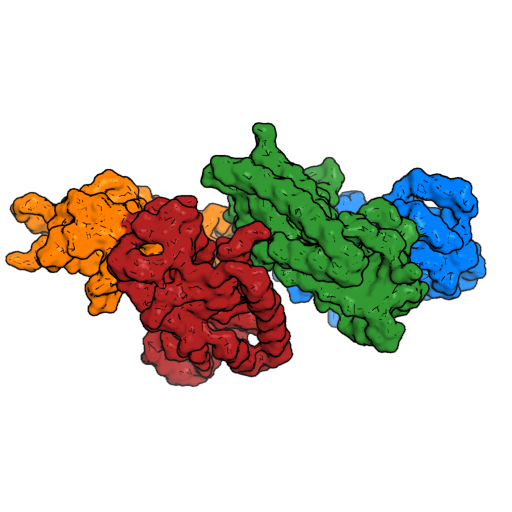2716 O O . ARG B 1 103 ? 22.520 -46.633 7.118 1.00 30.25 124 ARG B O 1
ATOM 2724 N N . GLN B 1 104 ? 21.639 -46.972 5.075 1.00 29.97 125 GLN B N 1
ATOM 2725 C CA . GLN B 1 104 ? 22.249 -45.770 4.510 1.00 30.19 125 GLN B CA 1
ATOM 2726 C C . GLN B 1 104 ? 21.773 -44.553 5.303 1.00 31.13 125 GLN B C 1
ATOM 2727 O O . GLN B 1 104 ? 22.564 -43.698 5.691 1.00 32.17 125 GLN B O 1
ATOM 2733 N N . LEU B 1 105 ? 20.469 -44.490 5.536 1.00 30.92 126 LEU B N 1
ATOM 2734 C CA . LEU B 1 105 ? 19.856 -43.393 6.273 1.00 31.95 126 LEU B CA 1
ATOM 2735 C C . LEU B 1 105 ? 20.385 -43.326 7.713 1.00 32.74 126 LEU B C 1
ATOM 2736 O O . LEU B 1 105 ? 20.768 -42.260 8.199 1.00 31.49 126 LEU B O 1
ATOM 2741 N N . ALA B 1 106 ? 20.395 -44.466 8.394 1.00 31.59 127 ALA B N 1
ATOM 2742 C CA . ALA B 1 106 ? 20.876 -44.521 9.767 1.00 33.80 127 ALA B CA 1
ATOM 2743 C C . ALA B 1 106 ? 22.328 -44.050 9.828 1.00 35.83 127 ALA B C 1
ATOM 2744 O O . ALA B 1 106 ? 22.707 -43.294 10.725 1.00 35.88 127 ALA B O 1
ATOM 2746 N N . LYS B 1 107 ? 23.137 -44.505 8.875 1.00 37.25 128 LYS B N 1
ATOM 2747 C CA . LYS B 1 107 ? 24.542 -44.117 8.815 1.00 39.40 128 LYS B CA 1
ATOM 2748 C C . LYS B 1 107 ? 24.648 -42.601 8.655 1.00 39.45 128 LYS B C 1
ATOM 2749 O O . LYS B 1 107 ? 25.344 -41.942 9.424 1.00 41.76 128 LYS B O 1
ATOM 2755 N N . THR B 1 108 ? 23.949 -42.050 7.665 1.00 38.54 129 THR B N 1
ATOM 2756 C CA . THR B 1 108 ? 23.964 -40.612 7.422 1.00 39.76 129 THR B CA 1
ATOM 2757 C C . THR B 1 108 ? 23.487 -39.841 8.655 1.00 38.32 129 THR B C 1
ATOM 2758 O O . THR B 1 108 ? 24.096 -38.851 9.043 1.00 38.68 129 THR B O 1
ATOM 2762 N N . LEU B 1 109 ? 22.399 -40.302 9.259 1.00 36.91 130 LEU B N 1
ATOM 2763 C CA . LEU B 1 109 ? 21.845 -39.663 10.446 1.00 36.22 130 LEU B CA 1
ATOM 2764 C C . LEU B 1 109 ? 22.683 -39.975 11.686 1.00 36.95 130 LEU B C 1
ATOM 2765 O O . LEU B 1 109 ? 22.514 -39.350 12.730 1.00 35.89 130 LEU B O 1
ATOM 2770 N N . GLN B 1 110 ? 23.581 -40.949 11.559 1.00 37.53 131 GLN B N 1
ATOM 2771 C CA . GLN B 1 110 ? 24.445 -41.374 12.657 1.00 37.87 131 GLN B CA 1
ATOM 2772 C C . GLN B 1 110 ? 23.712 -42.026 13.831 1.00 36.78 131 GLN B C 1
ATOM 2773 O O . GLN B 1 110 ? 23.941 -41.699 15.000 1.00 37.55 131 GLN B O 1
ATOM 2779 N N . VAL B 1 111 ? 22.823 -42.955 13.498 1.00 34.66 132 VAL B N 1
ATOM 2780 C CA . VAL B 1 111 ? 22.065 -43.719 14.481 1.00 31.86 132 VAL B CA 1
ATOM 2781 C C . VAL B 1 111 ? 22.050 -45.146 13.960 1.00 31.71 132 VAL B C 1
ATOM 2782 O O . VAL B 1 111 ? 21.016 -45.811 13.958 1.00 31.34 132 VAL B O 1
ATOM 2786 N N . PRO B 1 112 ? 23.223 -45.647 13.536 1.00 34.25 133 PRO B N 1
ATOM 2787 C CA . PRO B 1 112 ? 23.354 -47.005 12.998 1.00 35.26 133 PRO B CA 1
ATOM 2788 C C . PRO B 1 112 ? 22.690 -48.078 13.844 1.00 36.25 133 PRO B C 1
ATOM 2789 O O . PRO B 1 112 ? 22.057 -48.980 13.301 1.00 35.92 133 PRO B O 1
ATOM 2793 N N . GLU B 1 113 ? 22.823 -47.977 15.169 1.00 36.28 134 GLU B N 1
ATOM 2794 C CA . GLU B 1 113 ? 22.217 -48.960 16.060 1.00 36.69 134 GLU B CA 1
ATOM 2795 C C . GLU B 1 113 ? 20.698 -48.985 15.922 1.00 35.22 134 GLU B C 1
ATOM 2796 O O . GLU B 1 113 ? 20.080 -50.046 15.994 1.00 34.87 134 GLU B O 1
ATOM 2802 N N . GLN B 1 114 ? 20.091 -47.816 15.739 1.00 33.31 135 GLN B N 1
ATOM 2803 C CA . GLN B 1 114 ? 18.647 -47.750 15.582 1.00 32.79 135 GLN B CA 1
ATOM 2804 C C . GLN B 1 114 ? 18.266 -48.402 14.254 1.00 31.25 135 GLN B C 1
ATOM 2805 O O . GLN B 1 114 ? 17.266 -49.108 14.166 1.00 30.61 135 GLN B O 1
ATOM 2811 N N . GLY B 1 115 ? 19.082 -48.170 13.232 1.00 29.71 136 GLY B N 1
ATOM 2812 C CA . GLY B 1 115 ? 18.820 -48.750 11.928 1.00 31.07 136 GLY B CA 1
ATOM 2813 C C . GLY B 1 115 ? 18.845 -50.263 11.985 1.00 31.19 136 GLY B C 1
ATOM 2814 O O . GLY B 1 115 ? 17.939 -50.927 11.479 1.00 31.14 136 GLY B O 1
ATOM 2815 N N . ASP B 1 116 ? 19.880 -50.813 12.612 1.00 33.09 137 ASP B N 1
ATOM 2816 C CA . ASP B 1 116 ? 20.001 -52.259 12.726 1.00 35.20 137 ASP B CA 1
ATOM 2817 C C . ASP B 1 116 ? 18.843 -52.865 13.495 1.00 33.35 137 ASP B C 1
ATOM 2818 O O . ASP B 1 116 ? 18.301 -53.889 13.089 1.00 33.37 137 ASP B O 1
ATOM 2823 N N . ALA B 1 117 ? 18.453 -52.231 14.597 1.00 31.55 138 ALA B N 1
ATOM 2824 C CA . ALA B 1 117 ? 17.345 -52.732 15.398 1.00 30.39 138 ALA B CA 1
ATOM 2825 C C . ALA B 1 117 ? 16.057 -52.749 14.584 1.00 30.35 138 ALA B C 1
ATOM 2826 O O . ALA B 1 117 ? 15.263 -53.687 14.679 1.00 29.78 138 ALA B O 1
ATOM 2828 N N . LEU B 1 118 ? 15.843 -51.704 13.787 1.00 29.30 139 LEU B N 1
ATOM 2829 C CA . LEU B 1 118 ? 14.636 -51.623 12.971 1.00 27.66 139 LEU B CA 1
ATOM 2830 C C . LEU B 1 118 ? 14.595 -52.750 11.928 1.00 25.59 139 LEU B C 1
ATOM 2831 O O . LEU B 1 118 ? 13.566 -53.397 11.747 1.00 24.99 139 LEU B O 1
ATOM 2836 N N . VAL B 1 119 ? 15.713 -52.977 11.247 1.00 25.04 140 VAL B N 1
ATOM 2837 C CA . VAL B 1 119 ? 15.783 -54.034 10.234 1.00 26.59 140 VAL B CA 1
ATOM 2838 C C . VAL B 1 119 ? 15.468 -55.395 10.864 1.00 26.91 140 VAL B C 1
ATOM 2839 O O . VAL B 1 119 ? 14.662 -56.160 10.344 1.00 28.98 140 VAL B O 1
ATOM 2843 N N . THR B 1 120 ? 16.100 -55.684 11.994 1.00 30.49 141 THR B N 1
ATOM 2844 C CA . THR B 1 120 ? 15.889 -56.949 12.696 1.00 29.57 141 THR B CA 1
ATOM 2845 C C . THR B 1 120 ? 14.434 -57.138 13.118 1.00 28.53 141 THR B C 1
ATOM 2846 O O . THR B 1 120 ? 13.865 -58.214 12.963 1.00 27.57 141 THR B O 1
ATOM 2850 N N . GLN B 1 121 ? 13.829 -56.085 13.649 1.00 28.74 142 GLN B N 1
ATOM 2851 C CA . GLN B 1 121 ? 12.445 -56.166 14.080 1.00 30.67 142 GLN B CA 1
ATOM 2852 C C . GLN B 1 121 ? 11.513 -56.472 12.913 1.00 29.66 142 GLN B C 1
ATOM 2853 O O . GLN B 1 121 ? 10.641 -57.334 13.009 1.00 29.24 142 GLN B O 1
ATOM 2859 N N . ILE B 1 122 ? 11.684 -55.747 11.814 1.00 29.36 143 ILE B N 1
ATOM 2860 C CA . ILE B 1 122 ? 10.850 -55.970 10.638 1.00 27.29 143 ILE B CA 1
ATOM 2861 C C . ILE B 1 122 ? 11.059 -57.386 10.116 1.00 26.70 143 ILE B C 1
ATOM 2862 O O . ILE B 1 122 ? 10.100 -58.135 9.913 1.00 28.10 143 ILE B O 1
ATOM 2867 N N . ASN B 1 123 ? 12.321 -57.761 9.921 1.00 29.62 144 ASN B N 1
ATOM 2868 C CA . ASN B 1 123 ? 12.640 -59.082 9.393 1.00 29.53 144 ASN B CA 1
ATOM 2869 C C . ASN B 1 123 ? 12.091 -60.245 10.231 1.00 30.34 144 ASN B C 1
ATOM 2870 O O . ASN B 1 123 ? 11.579 -61.222 9.684 1.00 30.36 144 ASN B O 1
ATOM 2875 N N . GLN B 1 124 ? 12.187 -60.148 11.554 1.00 31.31 145 GLN B N 1
ATOM 2876 C CA . GLN B 1 124 ? 11.685 -61.221 12.403 1.00 32.82 145 GLN B CA 1
ATOM 2877 C C . GLN B 1 124 ? 10.187 -61.380 12.223 1.00 32.73 145 GLN B C 1
ATOM 2878 O O . GLN B 1 124 ? 9.679 -62.501 12.153 1.00 33.09 145 GLN B O 1
ATOM 2884 N N . ARG B 1 125 ? 9.477 -60.255 12.150 1.00 30.60 146 ARG B N 1
ATOM 2885 C CA . ARG B 1 125 ? 8.033 -60.277 11.968 1.00 30.34 146 ARG B CA 1
ATOM 2886 C C . ARG B 1 125 ? 7.664 -60.941 10.640 1.00 30.25 146 ARG B C 1
ATOM 2887 O O . ARG B 1 125 ? 6.778 -61.801 10.583 1.00 27.57 146 ARG B O 1
ATOM 2895 N N . LEU B 1 126 ? 8.336 -60.527 9.571 1.00 27.11 147 LEU B N 1
ATOM 2896 C CA . LEU B 1 126 ? 8.046 -61.071 8.243 1.00 29.76 147 LEU B CA 1
ATOM 2897 C C . LEU B 1 126 ? 8.427 -62.548 8.120 1.00 31.43 147 LEU B C 1
ATOM 2898 O O . LEU B 1 126 ? 7.744 -63.321 7.439 1.00 31.37 147 LEU B O 1
ATOM 2903 N N . GLU B 1 127 ? 9.516 -62.929 8.781 1.00 33.81 148 GLU B N 1
ATOM 2904 C CA . GLU B 1 127 ? 9.996 -64.305 8.760 1.00 36.37 148 GLU B CA 1
ATOM 2905 C C . GLU B 1 127 ? 8.906 -65.194 9.367 1.00 36.82 148 GLU B C 1
ATOM 2906 O O . GLU B 1 127 ? 8.657 -66.307 8.902 1.00 35.54 148 GLU B O 1
ATOM 2912 N N . ARG B 1 128 ? 8.250 -64.670 10.400 1.00 37.27 149 ARG B N 1
ATOM 2913 C CA . ARG B 1 128 ? 7.183 -65.362 11.116 1.00 38.97 149 ARG B CA 1
ATOM 2914 C C . ARG B 1 128 ? 5.976 -65.621 10.212 1.00 38.40 149 ARG B C 1
ATOM 2915 O O . ARG B 1 128 ? 5.368 -66.695 10.252 1.00 35.85 149 ARG B O 1
ATOM 2923 N N . VAL B 1 129 ? 5.624 -64.628 9.403 1.00 36.43 150 VAL B N 1
ATOM 2924 C CA . VAL B 1 129 ? 4.507 -64.767 8.478 1.00 35.72 150 VAL B CA 1
ATOM 2925 C C . VAL B 1 129 ? 4.894 -65.762 7.381 1.00 37.67 150 VAL B C 1
ATOM 2926 O O . VAL B 1 129 ? 4.089 -66.599 6.983 1.00 37.51 150 VAL B O 1
ATOM 2930 N N . GLN B 1 130 ? 6.132 -65.675 6.903 1.00 38.62 151 GLN B N 1
ATOM 2931 C CA . GLN B 1 130 ? 6.596 -66.576 5.856 1.00 41.64 151 GLN B CA 1
ATOM 2932 C C . GLN B 1 130 ? 6.535 -68.036 6.303 1.00 42.64 151 GLN B C 1
ATOM 2933 O O . GLN B 1 130 ? 6.251 -68.924 5.500 1.00 41.76 151 GLN B O 1
ATOM 2939 N N . GLN B 1 131 ? 6.801 -68.282 7.582 1.00 43.87 152 GLN B N 1
ATOM 2940 C CA . GLN B 1 131 ? 6.754 -69.639 8.114 1.00 46.49 152 GLN B CA 1
ATOM 2941 C C . GLN B 1 131 ? 5.305 -70.115 8.173 1.00 46.52 152 GLN B C 1
ATOM 2942 O O . GLN B 1 131 ? 5.012 -71.273 7.879 1.00 47.00 152 GLN B O 1
ATOM 2948 N N . ASN B 1 132 ? 4.403 -69.214 8.550 1.00 46.34 153 ASN B N 1
ATOM 2949 C CA . ASN B 1 132 ? 2.985 -69.540 8.619 1.00 46.68 153 ASN B CA 1
ATOM 2950 C C . ASN B 1 132 ? 2.521 -69.912 7.211 1.00 46.97 153 ASN B C 1
ATOM 2951 O O . ASN B 1 132 ? 1.831 -70.910 7.010 1.00 45.40 153 ASN B O 1
ATOM 2956 N N . VAL B 1 133 ? 2.915 -69.095 6.240 1.00 48.05 154 VAL B N 1
ATOM 2957 C CA . VAL B 1 133 ? 2.559 -69.319 4.844 1.00 49.88 154 VAL B CA 1
ATOM 2958 C C . VAL B 1 133 ? 3.172 -70.616 4.325 1.00 51.32 154 VAL B C 1
ATOM 2959 O O . VAL B 1 133 ? 2.534 -71.355 3.579 1.00 52.02 154 VAL B O 1
ATOM 2963 N N . ALA B 1 134 ? 4.413 -70.884 4.723 1.00 53.50 155 ALA B N 1
ATOM 2964 C CA . ALA B 1 134 ? 5.119 -72.086 4.287 1.00 55.75 155 ALA B CA 1
ATOM 2965 C C . ALA B 1 134 ? 4.357 -73.359 4.634 1.00 57.58 155 ALA B C 1
ATOM 2966 O O . ALA B 1 134 ? 4.496 -74.382 3.960 1.00 57.94 155 ALA B O 1
ATOM 2968 N N . ALA B 1 135 ? 3.554 -73.296 5.690 1.00 58.85 156 ALA B N 1
ATOM 2969 C CA . ALA B 1 135 ? 2.775 -74.448 6.116 1.00 60.62 156 ALA B CA 1
ATOM 2970 C C . ALA B 1 135 ? 1.644 -74.719 5.127 1.00 62.24 156 ALA B C 1
ATOM 2971 O O . ALA B 1 135 ? 1.585 -75.786 4.509 1.00 62.57 156 ALA B O 1
ATOM 2973 N N . LYS B 1 136 ? 0.754 -73.740 4.982 1.00 62.71 157 LYS B N 1
ATOM 2974 C CA . LYS B 1 136 ? -0.389 -73.842 4.082 1.00 63.86 157 LYS B CA 1
ATOM 2975 C C . LYS B 1 136 ? 0.013 -74.338 2.699 1.00 64.28 157 LYS B C 1
ATOM 2976 O O . LYS B 1 136 ? 1.169 -74.212 2.297 1.00 64.10 157 LYS B O 1
ATOM 2982 N N . LYS B 1 137 ? -0.948 -74.903 1.974 1.00 65.57 158 LYS B N 1
ATOM 2983 C CA . LYS B 1 137 ? -0.682 -75.428 0.638 1.00 66.71 158 LYS B CA 1
ATOM 2984 C C . LYS B 1 137 ? -1.160 -74.486 -0.465 1.00 66.77 158 LYS B C 1
ATOM 2985 O O . LYS B 1 137 ? -2.338 -74.123 -0.523 1.00 68.04 158 LYS B O 1
ATOM 2991 N N . ALA B 1 138 ? -0.229 -74.090 -1.329 1.00 65.46 159 ALA B N 1
ATOM 2992 C CA . ALA B 1 138 ? -0.514 -73.200 -2.452 1.00 63.94 159 ALA B CA 1
ATOM 2993 C C . ALA B 1 138 ? -0.929 -71.789 -2.038 1.00 62.79 159 ALA B C 1
ATOM 2994 O O . ALA B 1 138 ? -2.034 -71.579 -1.534 1.00 62.89 159 ALA B O 1
ATOM 2996 N N . PRO B 1 139 ? -0.042 -70.800 -2.244 1.00 60.78 160 PRO B N 1
ATOM 2997 C CA . PRO B 1 139 ? -0.371 -69.419 -1.879 1.00 58.76 160 PRO B CA 1
ATOM 2998 C C . PRO B 1 139 ? -1.670 -69.026 -2.576 1.00 56.50 160 PRO B C 1
ATOM 2999 O O . PRO B 1 139 ? -2.005 -69.579 -3.624 1.00 56.86 160 PRO B O 1
ATOM 3003 N N . VAL B 1 140 ? -2.402 -68.085 -1.992 1.00 53.89 161 VAL B N 1
ATOM 3004 C CA . VAL B 1 140 ? -3.668 -67.639 -2.567 1.00 50.12 161 VAL B CA 1
ATOM 3005 C C . VAL B 1 140 ? -3.428 -66.761 -3.790 1.00 48.14 161 VAL B C 1
ATOM 3006 O O . VAL B 1 140 ? -2.586 -65.863 -3.758 1.00 48.32 161 VAL B O 1
ATOM 3010 N N . LYS B 1 141 ? -4.158 -67.023 -4.871 1.00 45.50 162 LYS B N 1
ATOM 3011 C CA . LYS B 1 141 ? -4.023 -66.209 -6.074 1.00 42.54 162 LYS B CA 1
ATOM 3012 C C . LYS B 1 141 ? -4.812 -64.931 -5.832 1.00 40.11 162 LYS B C 1
ATOM 3013 O O . LYS B 1 141 ? -5.984 -64.971 -5.469 1.00 38.02 162 LYS B O 1
ATOM 3019 N N . ALA B 1 142 ? -4.165 -63.792 -6.029 1.00 38.28 163 ALA B N 1
ATOM 3020 C CA . ALA B 1 142 ? -4.830 -62.529 -5.780 1.00 37.94 163 ALA B CA 1
ATOM 3021 C C . ALA B 1 142 ? -4.325 -61.408 -6.670 1.00 36.42 163 ALA B C 1
ATOM 3022 O O . ALA B 1 142 ? -3.385 -61.576 -7.442 1.00 35.22 163 ALA B O 1
ATOM 3024 N N . MET B 1 143 ? -4.979 -60.261 -6.559 1.00 36.16 164 MET B N 1
ATOM 3025 C CA . MET B 1 143 ? -4.597 -59.086 -7.318 1.00 35.31 164 MET B CA 1
ATOM 3026 C C . MET B 1 143 ? -5.022 -57.857 -6.537 1.00 32.91 164 MET B C 1
ATOM 3027 O O . MET B 1 143 ? -6.007 -57.878 -5.796 1.00 32.56 164 MET B O 1
ATOM 3032 N N . PHE B 1 144 ? -4.259 -56.789 -6.706 1.00 30.34 165 PHE B N 1
ATOM 3033 C CA . PHE B 1 144 ? -4.530 -55.542 -6.021 1.00 28.72 165 PHE B CA 1
ATOM 3034 C C . PHE B 1 144 ? -4.873 -54.485 -7.056 1.00 27.02 165 PHE B C 1
ATOM 3035 O O . PHE B 1 144 ? -4.154 -54.319 -8.043 1.00 25.24 165 PHE B O 1
ATOM 3043 N N . ILE B 1 145 ? -5.977 -53.783 -6.828 1.00 25.01 166 ILE B N 1
ATOM 3044 C CA . ILE B 1 145 ? -6.429 -52.729 -7.727 1.00 25.76 166 ILE B CA 1
ATOM 3045 C C . ILE B 1 145 ? -6.357 -51.404 -6.979 1.00 28.29 166 ILE B C 1
ATOM 3046 O O . ILE B 1 145 ? -6.834 -51.297 -5.848 1.00 25.48 166 ILE B O 1
ATOM 3051 N N . LEU B 1 146 ? -5.768 -50.404 -7.629 1.00 28.94 167 LEU B N 1
ATOM 3052 C CA . LEU B 1 146 ? -5.575 -49.090 -7.035 1.00 31.93 167 LEU B CA 1
ATOM 3053 C C . LEU B 1 146 ? -5.938 -47.920 -7.942 1.00 33.11 167 LEU B C 1
ATOM 3054 O O . LEU B 1 146 ? -5.869 -48.013 -9.165 1.00 30.39 167 LEU B O 1
ATOM 3059 N N . SER B 1 147 ? -6.321 -46.818 -7.306 1.00 33.63 168 SER B N 1
ATOM 3060 C CA . SER B 1 147 ? -6.648 -45.571 -7.982 1.00 37.82 168 SER B CA 1
ATOM 3061 C C . SER B 1 147 ? -5.806 -44.523 -7.261 1.00 39.92 168 SER B C 1
ATOM 3062 O O . SER B 1 147 ? -5.989 -44.293 -6.066 1.00 41.59 168 SER B O 1
ATOM 3065 N N . ALA B 1 148 ? -4.875 -43.901 -7.974 1.00 41.08 169 ALA B N 1
ATOM 3066 C CA . ALA B 1 148 ? -4.018 -42.898 -7.362 1.00 42.37 169 ALA B CA 1
ATOM 3067 C C . ALA B 1 148 ? -3.718 -41.756 -8.313 1.00 43.91 169 ALA B C 1
ATOM 3068 O O . ALA B 1 148 ? -3.609 -41.955 -9.525 1.00 45.83 169 ALA B O 1
ATOM 3070 N N . GLY B 1 149 ? -3.589 -40.558 -7.748 1.00 43.09 170 GLY B N 1
ATOM 3071 C CA . GLY B 1 149 ? -3.291 -39.379 -8.538 1.00 41.64 170 GLY B CA 1
ATOM 3072 C C . GLY B 1 149 ? -4.370 -39.038 -9.543 1.00 40.26 170 GLY B C 1
ATOM 3073 O O . GLY B 1 149 ? -4.102 -38.371 -10.543 1.00 41.42 170 GLY B O 1
ATOM 3074 N N . GLY B 1 150 ? -5.593 -39.485 -9.278 1.00 37.85 171 GLY B N 1
ATOM 3075 C CA . GLY B 1 150 ? -6.685 -39.216 -10.196 1.00 36.00 171 GLY B CA 1
ATOM 3076 C C . GLY B 1 150 ? -6.631 -40.132 -11.406 1.00 34.45 171 GLY B C 1
ATOM 3077 O O . GLY B 1 150 ? -7.206 -39.836 -12.450 1.00 35.76 171 GLY B O 1
ATOM 3078 N N . SER B 1 151 ? -5.938 -41.254 -11.266 1.00 32.65 172 SER B N 1
ATOM 3079 C CA . SER B 1 151 ? -5.819 -42.212 -12.359 1.00 31.86 172 SER B CA 1
ATOM 3080 C C . SER B 1 151 ? -7.013 -43.163 -12.395 1.00 29.42 172 SER B C 1
ATOM 3081 O O . SER B 1 151 ? -7.704 -43.353 -11.391 1.00 28.23 172 SER B O 1
ATOM 3084 N N . ALA B 1 152 ? -7.248 -43.770 -13.555 1.00 29.63 173 ALA B N 1
ATOM 3085 C CA . ALA B 1 152 ? -8.318 -44.752 -13.676 1.00 28.05 173 ALA B CA 1
ATOM 3086 C C . ALA B 1 152 ? -7.831 -45.923 -12.812 1.00 27.25 173 ALA B C 1
ATOM 3087 O O . ALA B 1 152 ? -6.643 -46.001 -12.492 1.00 25.34 173 ALA B O 1
ATOM 3089 N N . PRO B 1 153 ? -8.730 -46.845 -12.424 1.00 25.96 174 PRO B N 1
ATOM 3090 C CA . PRO B 1 153 ? -8.306 -47.976 -11.594 1.00 25.21 174 PRO B CA 1
ATOM 3091 C C . PRO B 1 153 ? -7.275 -48.862 -12.295 1.00 26.17 174 PRO B C 1
ATOM 3092 O O . PRO B 1 153 ? -7.459 -49.250 -13.449 1.00 24.76 174 PRO B O 1
ATOM 3096 N N . GLN B 1 154 ? -6.184 -49.166 -11.598 1.00 24.00 175 GLN B N 1
ATOM 3097 C CA . GLN B 1 154 ? -5.128 -49.971 -12.189 1.00 25.42 175 GLN B CA 1
ATOM 3098 C C . GLN B 1 154 ? -4.675 -51.145 -11.334 1.00 25.47 175 GLN B C 1
ATOM 3099 O O . GLN B 1 154 ? -4.696 -51.085 -10.096 1.00 23.20 175 GLN B O 1
ATOM 3105 N N . VAL B 1 155 ? -4.270 -52.215 -12.016 1.00 21.87 176 VAL B N 1
ATOM 3106 C CA . VAL B 1 155 ? -3.811 -53.437 -11.365 1.00 22.17 176 VAL B CA 1
ATOM 3107 C C . VAL B 1 155 ? -2.311 -53.362 -11.089 1.00 21.58 176 VAL B C 1
ATOM 3108 O O . VAL B 1 155 ? -1.527 -52.992 -11.965 1.00 21.00 176 VAL B O 1
ATOM 3112 N N . ALA B 1 156 ? -1.923 -53.711 -9.867 1.00 21.55 177 ALA B N 1
ATOM 3113 C CA . ALA B 1 156 ? -0.525 -53.684 -9.467 1.00 24.14 177 ALA B CA 1
ATOM 3114 C C . ALA B 1 156 ? 0.215 -54.878 -10.056 1.00 24.48 177 ALA B C 1
ATOM 3115 O O . ALA B 1 156 ? -0.172 -56.027 -9.852 1.00 28.22 177 ALA B O 1
ATOM 3117 N N . GLY B 1 157 ? 1.279 -54.598 -10.787 1.00 27.49 178 GLY B N 1
ATOM 3118 C CA . GLY B 1 157 ? 2.052 -55.669 -11.383 1.00 27.30 178 GLY B CA 1
ATOM 3119 C C . GLY B 1 157 ? 3.348 -55.890 -10.637 1.00 28.29 178 GLY B C 1
ATOM 3120 O O . GLY B 1 157 ? 3.588 -55.305 -9.566 1.00 23.06 178 GLY B O 1
ATOM 3121 N N . LYS B 1 158 ? 4.184 -56.746 -11.212 1.00 28.48 179 LYS B N 1
ATOM 3122 C CA . LYS B 1 158 ? 5.476 -57.074 -10.637 1.00 30.22 179 LYS B CA 1
ATOM 3123 C C . LYS B 1 158 ? 6.315 -55.813 -10.511 1.00 28.62 179 LYS B C 1
ATOM 3124 O O . LYS B 1 158 ? 6.295 -54.950 -11.390 1.00 31.44 179 LYS B O 1
ATOM 3130 N N . GLY B 1 159 ? 7.043 -55.692 -9.411 1.00 27.80 180 GLY B N 1
ATOM 3131 C CA . GLY B 1 159 ? 7.872 -54.516 -9.234 1.00 28.05 180 GLY B CA 1
ATOM 3132 C C . GLY B 1 159 ? 7.201 -53.409 -8.439 1.00 28.85 180 GLY B C 1
ATOM 3133 O O . GLY B 1 159 ? 7.867 -52.456 -8.019 1.00 28.58 180 GLY B O 1
ATOM 3134 N N . SER B 1 160 ? 5.890 -53.517 -8.230 1.00 24.58 181 SER B N 1
ATOM 3135 C CA . SER B 1 160 ? 5.190 -52.497 -7.458 1.00 24.33 181 SER B CA 1
ATOM 3136 C C . SER B 1 160 ? 5.302 -52.816 -5.964 1.00 25.79 181 SER B C 1
ATOM 3137 O O . SER B 1 160 ? 5.656 -53.944 -5.570 1.00 23.78 181 SER B O 1
ATOM 3140 N N . VAL B 1 161 ? 5.024 -51.815 -5.137 1.00 24.21 182 VAL B N 1
ATOM 3141 C CA . VAL B 1 161 ? 5.070 -51.988 -3.697 1.00 24.55 182 VAL B CA 1
ATOM 3142 C C . VAL B 1 161 ? 3.979 -52.970 -3.288 1.00 25.82 182 VAL B C 1
ATOM 3143 O O . VAL B 1 161 ? 4.208 -53.882 -2.485 1.00 28.60 182 VAL B O 1
ATOM 3147 N N . ALA B 1 162 ? 2.793 -52.788 -3.856 1.00 25.69 183 ALA B N 1
ATOM 3148 C CA . ALA B 1 162 ? 1.660 -53.656 -3.561 1.00 26.24 183 ALA B CA 1
ATOM 3149 C C . ALA B 1 162 ? 2.025 -55.121 -3.824 1.00 26.37 183 ALA B C 1
ATOM 3150 O O . ALA B 1 162 ? 1.721 -55.997 -3.016 1.00 24.90 183 ALA B O 1
ATOM 3152 N N . ASP B 1 163 ? 2.677 -55.381 -4.951 1.00 25.29 184 ASP B N 1
ATOM 3153 C CA . ASP B 1 163 ? 3.096 -56.745 -5.291 1.00 28.22 184 ASP B CA 1
ATOM 3154 C C . ASP B 1 163 ? 4.014 -57.339 -4.213 1.00 28.90 184 ASP B C 1
ATOM 3155 O O . ASP B 1 163 ? 3.888 -58.510 -3.859 1.00 28.79 184 ASP B O 1
ATOM 3160 N N . ALA B 1 164 ? 4.930 -56.528 -3.687 1.00 29.20 185 ALA B N 1
ATOM 3161 C CA . ALA B 1 164 ? 5.849 -56.986 -2.649 1.00 28.79 185 ALA B CA 1
ATOM 3162 C C . ALA B 1 164 ? 5.097 -57.318 -1.356 1.00 28.24 185 ALA B C 1
ATOM 3163 O O . ALA B 1 164 ? 5.397 -58.310 -0.694 1.00 27.04 185 ALA B O 1
ATOM 3165 N N . ILE B 1 165 ? 4.104 -56.502 -1.015 1.00 28.24 186 ILE B N 1
ATOM 3166 C CA . ILE B 1 165 ? 3.313 -56.730 0.187 1.00 28.53 186 ILE B CA 1
ATOM 3167 C C . ILE B 1 165 ? 2.441 -57.987 0.035 1.00 31.70 186 ILE B C 1
ATOM 3168 O O . ILE B 1 165 ? 2.337 -58.801 0.960 1.00 31.23 186 ILE B O 1
ATOM 3173 N N . LEU B 1 166 ? 1.820 -58.144 -1.131 1.00 30.49 187 LEU B N 1
ATOM 3174 C CA . LEU B 1 166 ? 1.002 -59.319 -1.409 1.00 32.03 187 LEU B CA 1
ATOM 3175 C C . LEU B 1 166 ? 1.851 -60.572 -1.261 1.00 31.07 187 LEU B C 1
ATOM 3176 O O . LEU B 1 166 ? 1.447 -61.536 -0.607 1.00 32.40 187 LEU B O 1
ATOM 3181 N N . SER B 1 167 ? 3.024 -60.565 -1.885 1.00 29.86 188 SER B N 1
ATOM 3182 C CA . SER B 1 167 ? 3.920 -61.716 -1.814 1.00 31.05 188 SER B CA 1
ATOM 3183 C C . SER B 1 167 ? 4.322 -62.018 -0.373 1.00 30.61 188 SER B C 1
ATOM 3184 O O . SER B 1 167 ? 4.207 -63.152 0.088 1.00 31.42 188 SER B O 1
ATOM 3187 N N . LEU B 1 168 ? 4.795 -61.001 0.338 1.00 30.25 189 LEU B N 1
ATOM 3188 C CA . LEU B 1 168 ? 5.198 -61.183 1.729 1.00 30.16 189 LEU B CA 1
ATOM 3189 C C . LEU B 1 168 ? 4.045 -61.719 2.568 1.00 29.94 189 LEU B C 1
ATOM 3190 O O . LEU B 1 168 ? 4.267 -62.430 3.553 1.00 30.16 189 LEU B O 1
ATOM 3195 N N . ALA B 1 169 ? 2.817 -61.378 2.175 1.00 29.21 190 ALA B N 1
ATOM 3196 C CA . ALA B 1 169 ? 1.628 -61.817 2.899 1.00 30.23 190 ALA B CA 1
ATOM 3197 C C . ALA B 1 169 ? 1.284 -63.274 2.603 1.00 31.33 190 ALA B C 1
ATOM 3198 O O . ALA B 1 169 ? 0.473 -63.875 3.298 1.00 29.73 190 ALA B O 1
ATOM 3200 N N . GLY B 1 170 ? 1.892 -63.833 1.563 1.00 32.46 191 GLY B N 1
ATOM 3201 C CA . GLY B 1 170 ? 1.627 -65.220 1.222 1.00 32.95 191 GLY B CA 1
ATOM 3202 C C . GLY B 1 170 ? 0.690 -65.403 0.045 1.00 34.17 191 GLY B C 1
ATOM 3203 O O . GLY B 1 170 ? 0.121 -66.481 -0.145 1.00 34.99 191 GLY B O 1
ATOM 3204 N N . ALA B 1 171 ? 0.519 -64.364 -0.760 1.00 33.26 192 ALA B N 1
ATOM 3205 C CA . ALA B 1 171 ? -0.366 -64.480 -1.909 1.00 34.91 192 ALA B CA 1
ATOM 3206 C C . ALA B 1 171 ? 0.413 -64.502 -3.214 1.00 35.31 192 ALA B C 1
ATOM 3207 O O . ALA B 1 171 ? 1.520 -63.976 -3.293 1.00 35.69 192 ALA B O 1
ATOM 3209 N N . GLU B 1 172 ? -0.176 -65.127 -4.230 1.00 36.92 193 GLU B N 1
ATOM 3210 C CA . GLU B 1 172 ? 0.413 -65.190 -5.563 1.00 38.37 193 GLU B CA 1
ATOM 3211 C C . GLU B 1 172 ? -0.232 -64.070 -6.369 1.00 36.88 193 GLU B C 1
ATOM 3212 O O . GLU B 1 172 ? -1.450 -64.065 -6.532 1.00 36.08 193 GLU B O 1
ATOM 3218 N N . ASN B 1 173 ? 0.560 -63.127 -6.871 1.00 35.51 194 ASN B N 1
ATOM 3219 C CA . ASN B 1 173 ? -0.013 -62.046 -7.665 1.00 36.19 194 ASN B CA 1
ATOM 3220 C C . ASN B 1 173 ? -0.290 -62.571 -9.068 1.00 36.88 194 ASN B C 1
ATOM 3221 O O . ASN B 1 173 ? 0.628 -62.957 -9.782 1.00 37.39 194 ASN B O 1
ATOM 3226 N N . VAL B 1 174 ? -1.560 -62.582 -9.454 1.00 37.89 195 VAL B N 1
ATOM 3227 C CA . VAL B 1 174 ? -1.965 -63.062 -10.771 1.00 38.36 195 VAL B CA 1
ATOM 3228 C C . VAL B 1 174 ? -1.436 -62.192 -11.914 1.00 38.44 195 VAL B C 1
ATOM 3229 O O . VAL B 1 174 ? -1.173 -62.697 -13.010 1.00 39.75 195 VAL B O 1
ATOM 3233 N N . ALA B 1 175 ? -1.270 -60.894 -11.660 1.00 36.27 196 ALA B N 1
ATOM 3234 C CA . ALA B 1 175 ? -0.772 -59.967 -12.680 1.00 35.35 196 ALA B CA 1
ATOM 3235 C C . ALA B 1 175 ? 0.668 -60.293 -13.099 1.00 36.17 196 ALA B C 1
ATOM 3236 O O . ALA B 1 175 ? 1.529 -60.511 -12.250 1.00 37.04 196 ALA B O 1
ATOM 3238 N N . THR B 1 176 ? 0.934 -60.311 -14.401 1.00 36.12 197 THR B N 1
ATOM 3239 C CA . THR B 1 176 ? 2.276 -60.628 -14.884 1.00 38.69 197 THR B CA 1
ATOM 3240 C C . THR B 1 176 ? 3.012 -59.446 -15.518 1.00 37.57 197 THR B C 1
ATOM 3241 O O . THR B 1 176 ? 4.214 -59.519 -15.794 1.00 38.47 197 THR B O 1
ATOM 3245 N N . HIS B 1 177 ? 2.293 -58.352 -15.731 1.00 34.24 198 HIS B N 1
ATOM 3246 C CA . HIS B 1 177 ? 2.878 -57.145 -16.304 1.00 31.64 198 HIS B CA 1
ATOM 3247 C C . HIS B 1 177 ? 3.713 -56.439 -15.239 1.00 31.37 198 HIS B C 1
ATOM 3248 O O . HIS B 1 177 ? 3.620 -56.769 -14.058 1.00 30.64 198 HIS B O 1
ATOM 3255 N N . GLN B 1 178 ? 4.525 -55.474 -15.656 1.00 31.32 199 GLN B N 1
ATOM 3256 C CA . GLN B 1 178 ? 5.356 -54.720 -14.722 1.00 33.37 199 GLN B CA 1
ATOM 3257 C C . GLN B 1 178 ? 4.619 -53.468 -14.256 1.00 32.62 199 GLN B C 1
ATOM 3258 O O . GLN B 1 178 ? 4.023 -52.758 -15.059 1.00 32.83 199 GLN B O 1
ATOM 3264 N N . GLN B 1 179 ? 4.665 -53.202 -12.958 1.00 31.44 200 GLN B N 1
ATOM 3265 C CA . GLN B 1 179 ? 4.018 -52.014 -12.403 1.00 32.14 200 GLN B CA 1
ATOM 3266 C C . GLN B 1 179 ? 2.497 -51.968 -12.584 1.00 30.96 200 GLN B C 1
ATOM 3267 O O . GLN B 1 179 ? 1.838 -53.009 -12.518 1.00 30.38 200 GLN B O 1
ATOM 3273 N N . TYR B 1 180 ? 1.945 -50.773 -12.815 1.00 29.20 201 TYR B N 1
ATOM 3274 C CA . TYR B 1 180 ? 0.494 -50.588 -12.941 1.00 26.95 201 TYR B CA 1
ATOM 3275 C C . TYR B 1 180 ? -0.064 -50.454 -14.352 1.00 26.81 201 TYR B C 1
ATOM 3276 O O . TYR B 1 180 ? 0.502 -49.765 -15.195 1.00 25.88 201 TYR B O 1
ATOM 3285 N N . LYS B 1 181 ? -1.199 -51.104 -14.597 1.00 26.00 202 LYS B N 1
ATOM 3286 C CA . LYS B 1 181 ? -1.842 -51.058 -15.911 1.00 26.34 202 LYS B CA 1
ATOM 3287 C C . LYS B 1 181 ? -3.354 -51.131 -15.761 1.00 23.75 202 LYS B C 1
ATOM 3288 O O . LYS B 1 181 ? -3.857 -51.776 -14.845 1.00 22.25 202 LYS B O 1
ATOM 3294 N N . SER B 1 182 ? -4.077 -50.491 -16.668 1.00 22.27 203 SER B N 1
ATOM 3295 C CA . SER B 1 182 ? -5.531 -50.544 -16.622 1.00 24.20 203 SER B CA 1
ATOM 3296 C C . SER B 1 182 ? -5.993 -51.801 -17.336 1.00 24.52 203 SER B C 1
ATOM 3297 O O . SER B 1 182 ? -5.626 -52.036 -18.481 1.00 26.75 203 SER B O 1
ATOM 3300 N N . TYR B 1 183 ? -6.805 -52.596 -16.654 1.00 24.65 204 TYR B N 1
ATOM 3301 C CA . TYR B 1 183 ? -7.351 -53.826 -17.211 1.00 24.80 204 TYR B CA 1
ATOM 3302 C C . TYR B 1 183 ? -8.754 -53.615 -17.756 1.00 27.31 204 TYR B C 1
ATOM 3303 O O . TYR B 1 183 ? -9.583 -52.963 -17.113 1.00 22.71 204 TYR B O 1
ATOM 3312 N N . SER B 1 184 ? -9.023 -54.160 -18.940 1.00 27.03 205 SER B N 1
ATOM 3313 C CA . SER B 1 184 ? -10.370 -54.084 -19.495 1.00 26.76 205 SER B CA 1
ATOM 3314 C C . SER B 1 184 ? -11.122 -55.143 -18.681 1.00 25.90 205 SER B C 1
ATOM 3315 O O . SER B 1 184 ? -10.497 -55.954 -17.993 1.00 25.11 205 SER B O 1
ATOM 3318 N N . ALA B 1 185 ? -12.450 -55.144 -18.758 1.00 24.91 206 ALA B N 1
ATOM 3319 C CA . ALA B 1 185 ? -13.245 -56.123 -18.033 1.00 24.43 206 ALA B CA 1
ATOM 3320 C C . ALA B 1 185 ? -12.769 -57.537 -18.367 1.00 25.64 206 ALA B C 1
ATOM 3321 O O . ALA B 1 185 ? -12.632 -58.389 -17.489 1.00 21.43 206 ALA B O 1
ATOM 3323 N N . GLU B 1 186 ? -12.516 -57.769 -19.650 1.00 28.54 207 GLU B N 1
ATOM 3324 C CA . GLU B 1 186 ? -12.084 -59.075 -20.130 1.00 31.80 207 GLU B CA 1
ATOM 3325 C C . GLU B 1 186 ? -10.841 -59.587 -19.432 1.00 30.01 207 GLU B C 1
ATOM 3326 O O . GLU B 1 186 ? -10.803 -60.726 -18.979 1.00 31.43 207 GLU B O 1
ATOM 3332 N N . SER B 1 187 ? -9.816 -58.744 -19.368 1.00 30.14 208 SER B N 1
ATOM 3333 C CA . SER B 1 187 ? -8.559 -59.118 -18.735 1.00 29.30 208 SER B CA 1
ATOM 3334 C C . SER B 1 187 ? -8.692 -59.361 -17.235 1.00 27.42 208 SER B C 1
ATOM 3335 O O . SER B 1 187 ? -8.000 -60.206 -16.689 1.00 27.94 208 SER B O 1
ATOM 3338 N N . LEU B 1 188 ? -9.584 -58.626 -16.574 1.00 27.60 209 LEU B N 1
ATOM 3339 C CA . LEU B 1 188 ? -9.768 -58.783 -15.132 1.00 26.62 209 LEU B CA 1
ATOM 3340 C C . LEU B 1 188 ? -10.471 -60.103 -14.846 1.00 27.21 209 LEU B C 1
ATOM 3341 O O . LEU B 1 188 ? -10.075 -60.856 -13.955 1.00 28.62 209 LEU B O 1
ATOM 3346 N N . ILE B 1 189 ? -11.520 -60.373 -15.611 1.00 28.55 210 ILE B N 1
ATOM 3347 C CA . ILE B 1 189 ? -12.287 -61.597 -15.466 1.00 27.77 210 ILE B CA 1
ATOM 3348 C C . ILE B 1 189 ? -11.401 -62.808 -15.782 1.00 30.20 210 ILE B C 1
ATOM 3349 O O . ILE B 1 189 ? -11.420 -63.803 -15.051 1.00 30.43 210 ILE B O 1
ATOM 3354 N N . ALA B 1 190 ? -10.617 -62.706 -16.856 1.00 30.05 211 ALA B N 1
ATOM 3355 C CA . ALA B 1 190 ? -9.721 -63.784 -17.274 1.00 32.30 211 ALA B CA 1
ATOM 3356 C C . ALA B 1 190 ? -8.611 -64.060 -16.258 1.00 34.68 211 ALA B C 1
ATOM 3357 O O . ALA B 1 190 ? -8.206 -65.215 -16.077 1.00 33.46 211 ALA B O 1
ATOM 3359 N N . ALA B 1 191 ? -8.111 -63.008 -15.608 1.00 33.25 212 ALA B N 1
ATOM 3360 C CA . ALA B 1 191 ? -7.046 -63.170 -14.612 1.00 35.01 212 ALA B CA 1
ATOM 3361 C C . ALA B 1 191 ? -7.526 -64.154 -13.551 1.00 36.07 212 ALA B C 1
ATOM 3362 O O . ALA B 1 191 ? -6.742 -64.915 -12.990 1.00 38.05 212 ALA B O 1
ATOM 3364 N N . ASN B 1 192 ? -8.823 -64.106 -13.270 1.00 36.88 213 ASN B N 1
ATOM 3365 C CA . ASN B 1 192 ? -9.465 -65.006 -12.324 1.00 39.80 213 ASN B CA 1
ATOM 3366 C C . ASN B 1 192 ? -8.783 -65.217 -10.965 1.00 40.09 213 ASN B C 1
ATOM 3367 O O . ASN B 1 192 ? -8.424 -66.341 -10.612 1.00 42.06 213 ASN B O 1
ATOM 3372 N N . PRO B 1 193 ? -8.600 -64.143 -10.180 1.00 40.09 214 PRO B N 1
ATOM 3373 C CA . PRO B 1 193 ? -7.960 -64.310 -8.866 1.00 39.94 214 PRO B CA 1
ATOM 3374 C C . PRO B 1 193 ? -8.971 -64.822 -7.832 1.00 39.20 214 PRO B C 1
ATOM 3375 O O . PRO B 1 193 ? -10.169 -64.612 -7.987 1.00 41.30 214 PRO B O 1
ATOM 3379 N N . GLU B 1 194 ? -8.496 -65.492 -6.786 1.00 39.09 215 GLU B N 1
ATOM 3380 C CA . GLU B 1 194 ? -9.398 -65.997 -5.752 1.00 38.56 215 GLU B CA 1
ATOM 3381 C C . GLU B 1 194 ? -9.855 -64.826 -4.880 1.00 36.82 215 GLU B C 1
ATOM 3382 O O . GLU B 1 194 ? -10.991 -64.788 -4.411 1.00 37.36 215 GLU B O 1
ATOM 3388 N N . VAL B 1 195 ? -8.941 -63.884 -4.665 1.00 34.49 216 VAL B N 1
ATOM 3389 C CA . VAL B 1 195 ? -9.186 -62.713 -3.834 1.00 31.81 216 VAL B CA 1
ATOM 3390 C C . VAL B 1 195 ? -8.756 -61.450 -4.569 1.00 31.70 216 VAL B C 1
ATOM 3391 O O . VAL B 1 195 ? -7.815 -61.475 -5.365 1.00 32.30 216 VAL B O 1
ATOM 3395 N N . ILE B 1 196 ? -9.456 -60.350 -4.317 1.00 29.32 217 ILE B N 1
ATOM 3396 C CA . ILE B 1 196 ? -9.086 -59.077 -4.916 1.00 30.37 217 ILE B CA 1
ATOM 3397 C C . IL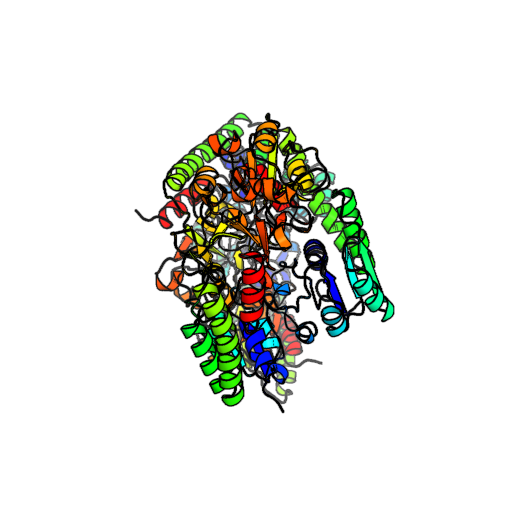E B 1 196 ? -8.930 -58.103 -3.770 1.00 28.81 217 ILE B C 1
ATOM 3398 O O . ILE B 1 196 ? -9.793 -58.017 -2.908 1.00 29.74 217 ILE B O 1
ATOM 3403 N N . VAL B 1 197 ? -7.805 -57.398 -3.744 1.00 29.67 218 VAL B N 1
ATOM 3404 C CA . VAL B 1 197 ? -7.539 -56.433 -2.690 1.00 28.73 218 VAL B CA 1
ATOM 3405 C C . VAL B 1 197 ? -7.687 -55.028 -3.243 1.00 29.01 218 VAL B C 1
ATOM 3406 O O . VAL B 1 197 ? -7.189 -54.728 -4.330 1.00 28.73 218 VAL B O 1
ATOM 3410 N N . VAL B 1 198 ? -8.389 -54.182 -2.497 1.00 29.13 219 VAL B N 1
ATOM 3411 C CA . VAL B 1 198 ? -8.581 -52.789 -2.871 1.00 30.56 219 VAL B CA 1
ATOM 3412 C C . VAL B 1 198 ? -8.309 -51.938 -1.631 1.00 31.96 219 VAL B C 1
ATOM 3413 O O . VAL B 1 198 ? -8.097 -52.470 -0.543 1.00 31.85 219 VAL B O 1
ATOM 3417 N N . THR B 1 199 ? -8.299 -50.622 -1.783 1.00 34.58 220 THR B N 1
ATOM 3418 C CA . THR B 1 199 ? -8.026 -49.755 -0.642 1.00 36.10 220 THR B CA 1
ATOM 3419 C C . THR B 1 199 ? -9.292 -49.369 0.115 1.00 38.64 220 THR B C 1
ATOM 3420 O O . THR B 1 199 ? -10.403 -49.435 -0.424 1.00 36.90 220 THR B O 1
ATOM 3424 N N . SER B 1 200 ? -9.109 -48.961 1.368 1.00 41.12 221 SER B N 1
ATOM 3425 C CA . SER B 1 200 ? -10.215 -48.536 2.222 1.00 42.91 221 SER B CA 1
ATOM 3426 C C . SER B 1 200 ? -10.813 -47.268 1.634 1.00 42.17 221 SER B C 1
ATOM 3427 O O . SER B 1 200 ? -12.024 -47.081 1.631 1.00 42.21 221 SER B O 1
ATOM 3430 N N . GLN B 1 201 ? -9.937 -46.406 1.132 1.00 44.09 222 GLN B N 1
ATOM 3431 C CA . GLN B 1 201 ? -10.330 -45.132 0.542 1.00 44.77 222 GLN B CA 1
ATOM 3432 C C . GLN B 1 201 ? -11.260 -45.288 -0.655 1.00 44.03 222 GLN B C 1
ATOM 3433 O O . GLN B 1 201 ? -12.151 -44.459 -0.875 1.00 43.36 222 GLN B O 1
ATOM 3439 N N . MET B 1 202 ? -11.051 -46.351 -1.427 1.00 42.05 223 MET B N 1
ATOM 3440 C CA . MET B 1 202 ? -11.862 -46.611 -2.611 1.00 39.29 223 MET B CA 1
ATOM 3441 C C . MET B 1 202 ? -13.242 -47.193 -2.289 1.00 38.55 223 MET B C 1
ATOM 3442 O O . MET B 1 202 ? -14.216 -46.916 -2.992 1.00 36.57 223 MET B O 1
ATOM 3447 N N . VAL B 1 203 ? -13.327 -48.010 -1.243 1.00 37.37 224 VAL B N 1
ATOM 3448 C CA . VAL B 1 203 ? -14.606 -48.607 -0.857 1.00 38.33 224 VAL B CA 1
ATOM 3449 C C . VAL B 1 203 ? -15.392 -47.593 -0.024 1.00 40.14 224 VAL B C 1
ATOM 3450 O O . VAL B 1 203 ? -16.596 -47.406 -0.210 1.00 37.15 224 VAL B O 1
ATOM 3454 N N . ASP B 1 204 ? -14.689 -46.946 0.898 1.00 42.42 225 ASP B N 1
ATOM 3455 C CA . ASP B 1 204 ? -15.281 -45.929 1.754 1.00 44.59 225 ASP B CA 1
ATOM 3456 C C . ASP B 1 204 ? -16.595 -46.381 2.398 1.00 44.27 225 ASP B C 1
ATOM 3457 O O . ASP B 1 204 ? -17.559 -45.618 2.459 1.00 44.64 225 ASP B O 1
ATOM 3462 N N . GLY B 1 205 ? -16.633 -47.628 2.857 1.00 43.29 226 GLY B N 1
ATOM 3463 C CA . GLY B 1 205 ? -17.828 -48.147 3.502 1.00 43.79 226 GLY B CA 1
ATOM 3464 C C . GLY B 1 205 ? -18.985 -48.572 2.612 1.00 44.61 226 GLY B C 1
ATOM 3465 O O . GLY B 1 205 ? -20.044 -48.957 3.116 1.00 46.04 226 GLY B O 1
ATOM 3466 N N . ASP B 1 206 ? -18.806 -48.514 1.296 1.00 41.81 227 ASP B N 1
ATOM 3467 C CA . ASP B 1 206 ? -19.872 -48.907 0.377 1.00 38.53 227 ASP B CA 1
ATOM 3468 C C . ASP B 1 206 ? -19.269 -49.695 -0.778 1.00 36.78 227 ASP B C 1
ATOM 3469 O O . ASP B 1 206 ? -18.800 -49.111 -1.751 1.00 34.23 227 ASP B O 1
ATOM 3474 N N . ILE B 1 207 ? -19.300 -51.018 -0.682 1.00 35.00 228 ILE B N 1
ATOM 3475 C CA . ILE B 1 207 ? -18.719 -51.845 -1.725 1.00 34.74 228 ILE B CA 1
ATOM 3476 C C . ILE B 1 207 ? -19.281 -51.571 -3.126 1.00 34.37 228 ILE B C 1
ATOM 3477 O O . ILE B 1 207 ? -18.617 -51.843 -4.123 1.00 34.08 228 ILE B O 1
ATOM 3482 N N . ASN B 1 208 ? -20.485 -51.008 -3.204 1.00 32.86 229 ASN B N 1
ATOM 3483 C CA . ASN B 1 208 ? -21.105 -50.712 -4.491 1.00 31.02 229 ASN B CA 1
ATOM 3484 C C . ASN B 1 208 ? -20.354 -49.678 -5.328 1.00 31.59 229 ASN B C 1
ATOM 3485 O O . ASN B 1 208 ? -20.515 -49.631 -6.550 1.00 29.57 229 ASN B O 1
ATOM 3490 N N . ARG B 1 209 ? -19.549 -48.839 -4.679 1.00 29.40 230 ARG B N 1
ATOM 3491 C CA . ARG B 1 209 ? -18.781 -47.838 -5.409 1.00 29.92 230 ARG B CA 1
ATOM 3492 C C . ARG B 1 209 ? -17.779 -48.521 -6.353 1.00 28.59 230 ARG B C 1
ATOM 3493 O O . ARG B 1 209 ? -17.305 -47.914 -7.308 1.00 29.44 230 ARG B O 1
ATOM 3501 N N . LEU B 1 210 ? -17.458 -49.782 -6.083 1.00 25.30 231 LEU B N 1
ATOM 3502 C CA . LEU B 1 210 ? -16.510 -50.513 -6.926 1.00 26.19 231 LEU B CA 1
ATOM 3503 C C . LEU B 1 210 ? -17.080 -50.943 -8.277 1.00 25.69 231 LEU B C 1
ATOM 3504 O O . LEU B 1 210 ? -16.349 -51.438 -9.124 1.00 24.58 231 LEU B O 1
ATOM 3509 N N . ARG B 1 211 ? -18.382 -50.766 -8.478 1.00 24.83 232 ARG B N 1
ATOM 3510 C CA . ARG B 1 211 ? -19.013 -51.187 -9.723 1.00 24.74 232 ARG B CA 1
ATOM 3511 C C . ARG B 1 211 ? -18.526 -50.476 -10.978 1.00 24.30 232 ARG B C 1
ATOM 3512 O O . ARG B 1 211 ? -18.791 -50.943 -12.085 1.00 24.16 232 ARG B O 1
ATOM 3520 N N . SER B 1 212 ? -17.812 -49.363 -10.824 1.00 21.82 233 SER B N 1
ATOM 3521 C CA . SER B 1 212 ? -17.294 -48.644 -11.992 1.00 22.75 233 SER B CA 1
ATOM 3522 C C . SER B 1 212 ? -15.959 -49.210 -12.489 1.00 21.97 233 SER B C 1
ATOM 3523 O O . SER B 1 212 ? -15.409 -48.739 -13.484 1.00 22.32 233 SER B O 1
ATOM 3526 N N . ILE B 1 213 ? -15.437 -50.201 -11.779 1.00 21.62 234 ILE B N 1
ATOM 3527 C CA . ILE B 1 213 ? -14.184 -50.850 -12.176 1.00 20.87 234 ILE B CA 1
ATOM 3528 C C . ILE B 1 213 ? -14.561 -51.946 -13.175 1.00 19.65 234 ILE B C 1
ATOM 3529 O O . ILE B 1 213 ? -15.197 -52.936 -12.815 1.00 18.61 234 ILE B O 1
ATOM 3534 N N . ALA B 1 214 ? -14.191 -51.743 -14.433 1.00 19.84 235 ALA B N 1
ATOM 3535 C CA . ALA B 1 214 ? -14.516 -52.704 -15.479 1.00 22.78 235 ALA B CA 1
ATOM 3536 C C . ALA B 1 214 ? -14.272 -54.167 -15.111 1.00 22.25 235 ALA B C 1
ATOM 3537 O O . ALA B 1 214 ? -13.164 -54.552 -14.728 1.00 23.45 235 ALA B O 1
ATOM 3539 N N . GLY B 1 215 ? -15.344 -54.953 -15.194 1.00 23.95 236 GLY B N 1
ATOM 3540 C CA . GLY B 1 215 ? -15.289 -56.386 -14.952 1.00 24.93 236 GLY B CA 1
ATOM 3541 C C . GLY B 1 215 ? -15.294 -56.941 -13.548 1.00 25.68 236 GLY B C 1
ATOM 3542 O O . GLY B 1 215 ? -15.536 -58.129 -13.368 1.00 26.30 236 GLY B O 1
ATOM 3543 N N . ILE B 1 216 ? -15.059 -56.102 -12.548 1.00 25.49 237 ILE B N 1
ATOM 3544 C CA . ILE B 1 216 ? -14.991 -56.600 -11.189 1.00 24.80 237 ILE B CA 1
ATOM 3545 C C . ILE B 1 216 ? -16.222 -57.340 -10.658 1.00 26.38 237 ILE B C 1
ATOM 3546 O O . ILE B 1 216 ? -16.073 -58.257 -9.853 1.00 24.29 237 ILE B O 1
ATOM 3551 N N . THR B 1 217 ? -17.426 -56.967 -11.093 1.00 26.81 238 THR B N 1
ATOM 3552 C CA . THR B 1 217 ? -18.622 -57.642 -10.591 1.00 29.53 238 THR B CA 1
ATOM 3553 C C . THR B 1 217 ? -18.825 -59.013 -11.220 1.00 30.73 238 THR B C 1
ATOM 3554 O O . THR B 1 217 ? -19.731 -59.741 -10.828 1.00 31.42 238 THR B O 1
ATOM 3558 N N . HIS B 1 218 ? -17.972 -59.367 -12.177 1.00 32.10 239 HIS B N 1
ATOM 3559 C CA . HIS B 1 218 ? -18.053 -60.664 -12.855 1.00 33.93 239 HIS B CA 1
ATOM 3560 C C . HIS B 1 218 ? -16.897 -61.575 -12.461 1.00 34.23 239 HIS B C 1
ATOM 3561 O O . HIS B 1 218 ? -16.722 -62.659 -13.015 1.00 35.34 239 HIS B O 1
ATOM 3568 N N . THR B 1 219 ? -16.106 -61.132 -11.495 1.00 33.34 240 THR B N 1
ATOM 3569 C CA . THR B 1 219 ? -14.977 -61.914 -11.029 1.00 33.06 240 THR B CA 1
ATOM 3570 C C . THR B 1 219 ? -15.445 -62.924 -9.993 1.00 34.44 240 THR B C 1
ATOM 3571 O O . THR B 1 219 ? -16.482 -62.740 -9.352 1.00 32.88 240 THR B O 1
ATOM 3575 N N . ALA B 1 220 ? -14.678 -63.994 -9.826 1.00 34.50 241 ALA B N 1
ATOM 3576 C CA . ALA B 1 220 ? -15.022 -65.002 -8.837 1.00 35.70 241 ALA B CA 1
ATOM 3577 C C . ALA B 1 220 ? -14.926 -64.360 -7.454 1.00 34.74 241 ALA B C 1
ATOM 3578 O O . ALA B 1 220 ? -15.737 -64.641 -6.574 1.00 34.45 241 ALA B O 1
ATOM 3580 N N . ALA B 1 221 ? -13.930 -63.493 -7.273 1.00 33.85 242 ALA B N 1
ATOM 3581 C CA . ALA B 1 221 ? -13.716 -62.816 -5.990 1.00 32.95 242 ALA B CA 1
ATOM 3582 C C . ALA B 1 221 ? -14.907 -61.960 -5.558 1.00 33.16 242 ALA B C 1
ATOM 3583 O O . ALA B 1 221 ? -15.214 -61.874 -4.372 1.00 35.10 242 ALA B O 1
ATOM 3585 N N . TRP B 1 222 ? -15.564 -61.313 -6.513 1.00 30.73 243 TRP B N 1
ATOM 3586 C CA . TRP B 1 222 ? -16.726 -60.485 -6.195 1.00 31.69 243 TRP B CA 1
ATOM 3587 C C . TRP B 1 222 ? -17.865 -61.416 -5.762 1.00 34.28 243 TRP B C 1
ATOM 3588 O O . TRP B 1 222 ? -18.451 -61.245 -4.693 1.00 34.11 243 TRP B O 1
ATOM 3599 N N . LYS B 1 223 ? -18.138 -62.423 -6.587 1.00 36.30 244 LYS B N 1
ATOM 3600 C CA . LYS B 1 223 ? -19.195 -63.396 -6.325 1.00 40.21 244 LYS B CA 1
ATOM 3601 C C . LYS B 1 223 ? -19.025 -64.152 -5.005 1.00 41.40 244 LYS B C 1
ATOM 3602 O O . LYS B 1 223 ? -19.978 -64.293 -4.239 1.00 41.81 244 LYS B O 1
ATOM 3608 N N . ASN B 1 224 ? -17.819 -64.638 -4.739 1.00 41.58 245 ASN B N 1
ATOM 3609 C CA . ASN B 1 224 ? -17.559 -65.370 -3.505 1.00 43.82 245 ASN B CA 1
ATOM 3610 C C . ASN B 1 224 ? -17.306 -64.417 -2.337 1.00 44.37 245 ASN B C 1
ATOM 3611 O O . ASN B 1 224 ? -16.927 -64.841 -1.247 1.00 44.14 245 ASN B O 1
ATOM 3616 N N . GLN B 1 225 ? -17.520 -63.126 -2.571 1.00 46.25 246 GLN B N 1
ATOM 3617 C CA . GLN B 1 225 ? -17.312 -62.115 -1.543 1.00 47.70 246 GLN B CA 1
ATOM 3618 C C . GLN B 1 225 ? -15.923 -62.202 -0.912 1.00 47.12 246 GLN B C 1
ATOM 3619 O O . GLN B 1 225 ? -15.774 -62.199 0.313 1.00 48.28 246 GLN B O 1
ATOM 3625 N N . ARG B 1 226 ? -14.909 -62.279 -1.767 1.00 44.27 247 ARG B N 1
ATOM 3626 C CA . ARG B 1 226 ? -13.528 -62.349 -1.324 1.00 41.72 247 ARG B CA 1
ATOM 3627 C C . ARG B 1 226 ? -12.781 -61.077 -1.724 1.00 40.98 247 ARG B C 1
ATOM 3628 O O . ARG B 1 226 ? -11.738 -61.121 -2.377 1.00 38.84 247 ARG B O 1
ATOM 3636 N N . ILE B 1 227 ? -13.340 -59.938 -1.335 1.00 40.29 248 ILE B N 1
ATOM 3637 C CA . ILE B 1 227 ? -12.731 -58.651 -1.619 1.00 40.11 248 ILE B CA 1
ATOM 3638 C C . ILE B 1 227 ? -12.240 -58.042 -0.314 1.00 40.32 248 ILE B C 1
ATOM 3639 O O . ILE B 1 227 ? -13.034 -57.664 0.545 1.00 41.02 248 ILE B O 1
ATOM 3644 N N . ILE B 1 228 ? -10.919 -57.965 -0.177 1.00 40.07 249 ILE B N 1
ATOM 3645 C CA . ILE B 1 228 ? -10.276 -57.433 1.018 1.00 39.10 249 ILE B CA 1
ATOM 3646 C C . ILE B 1 228 ? -9.938 -55.950 0.881 1.00 38.73 249 ILE B C 1
ATOM 3647 O O . ILE B 1 228 ? -9.799 -55.427 -0.224 1.00 37.61 249 ILE B O 1
ATOM 3652 N N . THR B 1 229 ? -9.786 -55.290 2.023 1.00 38.26 250 THR B N 1
ATOM 3653 C CA . THR B 1 229 ? -9.477 -53.867 2.081 1.00 39.28 250 THR B CA 1
ATOM 3654 C C . THR B 1 229 ? -8.197 -53.578 2.867 1.00 37.99 250 THR B C 1
ATOM 3655 O O . THR B 1 229 ? -7.933 -54.201 3.893 1.00 38.24 250 THR B O 1
ATOM 3659 N N . VAL B 1 230 ? -7.404 -52.634 2.369 1.00 36.77 251 VAL B N 1
ATOM 3660 C CA . VAL B 1 230 ? -6.169 -52.230 3.031 1.00 36.54 251 VAL B CA 1
ATOM 3661 C C . VAL B 1 230 ? -6.054 -50.723 2.874 1.00 36.53 251 VAL B C 1
ATOM 3662 O O . VAL B 1 230 ? -6.509 -50.168 1.877 1.00 36.62 251 VAL B O 1
ATOM 3666 N N . ASP B 1 231 ? -5.454 -50.065 3.860 1.00 36.53 252 ASP B N 1
ATOM 3667 C CA . ASP B 1 231 ? -5.285 -48.617 3.829 1.00 38.35 252 ASP B CA 1
ATOM 3668 C C . ASP B 1 231 ? -4.278 -48.231 2.747 1.00 38.36 252 ASP B C 1
ATOM 3669 O O . ASP B 1 231 ? -3.145 -48.704 2.753 1.00 37.68 252 ASP B O 1
ATOM 3674 N N . GLN B 1 232 ? -4.697 -47.371 1.824 1.00 37.50 253 GLN B N 1
ATOM 3675 C CA . GLN B 1 232 ? -3.833 -46.943 0.727 1.00 40.17 253 GLN B CA 1
ATOM 3676 C C . GLN B 1 232 ? -2.503 -46.358 1.203 1.00 41.07 253 GLN B C 1
ATOM 3677 O O . GLN B 1 232 ? -1.480 -46.509 0.535 1.00 41.49 253 GLN B O 1
ATOM 3683 N N . ASN B 1 233 ? -2.516 -45.715 2.366 1.00 41.37 254 ASN B N 1
ATOM 3684 C CA . ASN B 1 233 ? -1.312 -45.105 2.926 1.00 40.95 254 ASN B CA 1
ATOM 3685 C C . ASN B 1 233 ? -0.252 -46.125 3.325 1.00 40.00 254 ASN B C 1
ATOM 3686 O O . ASN B 1 233 ? 0.876 -45.752 3.648 1.00 38.74 254 ASN B O 1
ATOM 3691 N N . LEU B 1 234 ? -0.607 -47.406 3.304 1.00 38.29 255 LEU B N 1
ATOM 3692 C CA . LEU B 1 234 ? 0.329 -48.450 3.706 1.00 37.79 255 LEU B CA 1
ATOM 3693 C C . LEU B 1 234 ? 0.839 -49.323 2.570 1.00 37.54 255 LEU B C 1
ATOM 3694 O O . LEU B 1 234 ? 1.646 -50.221 2.799 1.00 36.61 255 LEU B O 1
ATOM 3699 N N . ILE B 1 235 ? 0.385 -49.065 1.349 1.00 36.37 256 ILE B N 1
ATOM 3700 C CA . ILE B 1 235 ? 0.796 -49.893 0.221 1.00 36.42 256 ILE B CA 1
ATOM 3701 C C . ILE B 1 235 ? 1.415 -49.148 -0.953 1.00 36.73 256 ILE B C 1
ATOM 3702 O O . ILE B 1 235 ? 1.493 -49.685 -2.063 1.00 36.51 256 ILE B O 1
ATOM 3707 N N . LEU B 1 236 ? 1.858 -47.921 -0.713 1.00 36.27 257 LEU B N 1
ATOM 3708 C CA . LEU B 1 236 ? 2.490 -47.130 -1.761 1.00 38.74 257 LEU B CA 1
ATOM 3709 C C . LEU B 1 236 ? 3.991 -46.987 -1.497 1.00 38.38 257 LEU B C 1
ATOM 3710 O O . LEU B 1 236 ? 4.747 -46.576 -2.375 1.00 39.63 257 LEU B O 1
ATOM 3715 N N . GLY B 1 237 ? 4.414 -47.327 -0.282 1.00 36.74 258 GLY B N 1
ATOM 3716 C CA . GLY B 1 237 ? 5.819 -47.239 0.069 1.00 35.29 258 GLY B CA 1
ATOM 3717 C C . GLY B 1 237 ? 6.217 -48.294 1.087 1.00 36.06 258 GLY B C 1
ATOM 3718 O O . GLY B 1 237 ? 5.395 -48.728 1.893 1.00 34.81 258 GLY B O 1
ATOM 3719 N N . MET B 1 238 ? 7.471 -48.729 1.044 1.00 36.65 259 MET B N 1
ATOM 3720 C CA . MET B 1 238 ? 7.952 -49.718 2.001 1.00 37.21 259 MET B CA 1
ATOM 3721 C C . MET B 1 238 ? 8.491 -48.977 3.224 1.00 36.86 259 MET B C 1
ATOM 3722 O O . MET B 1 238 ? 9.667 -48.612 3.286 1.00 37.50 259 MET B O 1
ATOM 3727 N N . GLY B 1 239 ? 7.612 -48.757 4.194 1.00 35.91 260 GLY B N 1
ATOM 3728 C CA . GLY B 1 239 ? 7.992 -48.049 5.397 1.00 32.70 260 GLY B CA 1
ATOM 3729 C C . GLY B 1 239 ? 8.158 -48.954 6.597 1.00 31.22 260 GLY B C 1
ATOM 3730 O O . GLY B 1 239 ? 8.077 -50.182 6.478 1.00 31.06 260 GLY B O 1
ATOM 3731 N N . PRO B 1 240 ? 8.382 -48.365 7.781 1.00 30.65 261 PRO B N 1
ATOM 3732 C CA . PRO B 1 240 ? 8.569 -49.103 9.032 1.00 29.33 261 PRO B CA 1
ATOM 3733 C C . PRO B 1 240 ? 7.359 -49.921 9.441 1.00 28.63 261 PRO B C 1
ATOM 3734 O O . PRO B 1 240 ? 7.472 -50.830 10.264 1.00 30.04 261 PRO B O 1
ATOM 3738 N N . ARG B 1 241 ? 6.202 -49.596 8.869 1.00 26.64 262 ARG B N 1
ATOM 3739 C CA . ARG B 1 241 ? 4.973 -50.290 9.205 1.00 26.48 262 ARG B CA 1
ATOM 3740 C C . ARG B 1 241 ? 4.653 -51.399 8.223 1.00 26.69 262 ARG B C 1
ATOM 3741 O O . ARG B 1 241 ? 3.541 -51.942 8.232 1.00 24.31 262 ARG B O 1
ATOM 3749 N N . ILE B 1 242 ? 5.626 -51.765 7.396 1.00 26.94 263 ILE B N 1
ATOM 3750 C CA . ILE B 1 242 ? 5.355 -52.800 6.412 1.00 27.06 263 ILE B CA 1
ATOM 3751 C C . ILE B 1 242 ? 4.895 -54.109 7.047 1.00 26.51 263 ILE B C 1
ATOM 3752 O O . ILE B 1 242 ? 3.986 -54.747 6.533 1.00 27.99 263 ILE B O 1
ATOM 3757 N N . ALA B 1 243 ? 5.497 -54.502 8.168 1.00 28.15 264 ALA B N 1
ATOM 3758 C CA . ALA B 1 243 ? 5.119 -55.761 8.817 1.00 31.22 264 ALA B CA 1
ATOM 3759 C C . ALA B 1 243 ? 3.670 -55.725 9.269 1.00 31.76 264 ALA B C 1
ATOM 3760 O O . ALA B 1 243 ? 2.958 -56.729 9.206 1.00 32.59 264 ALA B O 1
ATOM 3762 N N . ASP B 1 244 ? 3.231 -54.563 9.730 1.00 32.35 265 ASP B N 1
ATOM 3763 C CA . ASP B 1 244 ? 1.856 -54.415 10.171 1.00 32.65 265 ASP B CA 1
ATOM 3764 C C . ASP B 1 244 ? 0.879 -54.730 9.053 1.00 31.28 265 ASP B C 1
ATOM 3765 O O . ASP B 1 244 ? -0.038 -55.534 9.232 1.00 31.42 265 ASP B O 1
ATOM 3770 N N . VAL B 1 245 ? 1.075 -54.111 7.894 1.00 27.47 266 VAL B N 1
ATOM 3771 C CA . VAL B 1 245 ? 0.172 -54.341 6.780 1.00 28.24 266 VAL B CA 1
ATOM 3772 C C . VAL B 1 245 ? 0.282 -55.772 6.263 1.00 26.79 266 VAL B C 1
ATOM 3773 O O . VAL B 1 245 ? -0.719 -56.369 5.878 1.00 27.59 266 VAL B O 1
ATOM 3777 N N . VAL B 1 246 ? 1.489 -56.331 6.267 1.00 27.18 267 VAL B N 1
ATOM 3778 C CA . VAL B 1 246 ? 1.668 -57.702 5.789 1.00 26.22 267 VAL B CA 1
ATOM 3779 C C . VAL B 1 246 ? 0.947 -58.703 6.704 1.00 30.16 267 VAL B C 1
ATOM 3780 O O . VAL B 1 246 ? 0.327 -59.652 6.220 1.00 30.97 267 VAL B O 1
ATOM 3784 N N . GLU B 1 247 ? 1.018 -58.486 8.018 1.00 31.73 268 GLU B N 1
ATOM 3785 C CA . GLU B 1 247 ? 0.366 -59.382 8.984 1.00 33.49 268 GLU B CA 1
ATOM 3786 C C . GLU B 1 247 ? -1.144 -59.291 8.878 1.00 34.45 268 GLU B C 1
ATOM 3787 O O . GLU B 1 247 ? -1.845 -60.301 8.915 1.00 36.27 268 GLU B O 1
ATOM 3793 N N . SER B 1 248 ? -1.640 -58.068 8.757 1.00 35.81 269 SER B N 1
ATOM 3794 C CA . SER B 1 248 ? -3.063 -57.818 8.633 1.00 36.21 269 SER B CA 1
ATOM 3795 C C . SER B 1 248 ? -3.598 -58.440 7.349 1.00 37.74 269 SER B C 1
ATOM 3796 O O . SER B 1 248 ? -4.646 -59.090 7.348 1.00 39.11 269 SER B O 1
ATOM 3799 N N . LEU B 1 249 ? -2.878 -58.239 6.251 1.00 36.61 270 LEU B N 1
ATOM 3800 C CA . LEU B 1 249 ? -3.302 -58.799 4.977 1.00 34.81 270 LEU B CA 1
ATOM 3801 C C . LEU B 1 249 ? -3.259 -60.321 5.050 1.00 34.89 270 LEU B C 1
ATOM 3802 O O . LEU B 1 249 ? -4.141 -61.007 4.530 1.00 32.67 270 LEU B O 1
ATOM 3807 N N . HIS B 1 250 ? -2.230 -60.850 5.699 1.00 35.02 271 HIS B N 1
ATOM 3808 C CA . HIS B 1 250 ? -2.095 -62.293 5.827 1.00 37.22 271 HIS B CA 1
ATOM 3809 C C . HIS B 1 250 ? -3.289 -62.928 6.559 1.00 38.60 271 HIS B C 1
ATOM 3810 O O . HIS B 1 250 ? -3.705 -64.041 6.240 1.00 38.42 271 HIS B O 1
ATOM 3817 N N . GLN B 1 251 ? -3.835 -62.216 7.538 1.00 40.34 272 GLN B N 1
ATOM 3818 C CA . GLN B 1 251 ? -4.981 -62.709 8.296 1.00 43.26 272 GLN B CA 1
ATOM 3819 C C . GLN B 1 251 ? -6.198 -62.843 7.388 1.00 43.33 272 GLN B C 1
ATOM 3820 O O . GLN B 1 251 ? -6.938 -63.823 7.465 1.00 42.85 272 GLN B O 1
ATOM 3826 N N . GLN B 1 252 ? -6.396 -61.845 6.530 1.00 43.06 273 GLN B N 1
ATOM 3827 C CA . GLN B 1 252 ? -7.523 -61.818 5.600 1.00 43.55 273 GLN B CA 1
ATOM 3828 C C . GLN B 1 252 ? -7.401 -62.842 4.479 1.00 43.02 273 GLN B C 1
ATOM 3829 O O . GLN B 1 252 ? -8.411 -63.350 3.991 1.00 44.31 273 GLN B O 1
ATOM 3835 N N . LEU B 1 253 ? -6.173 -63.136 4.065 1.00 42.26 274 LEU B N 1
ATOM 3836 C CA . LEU B 1 253 ? -5.940 -64.109 3.002 1.00 43.88 274 LEU B CA 1
ATOM 3837 C C . LEU B 1 253 ? -6.273 -65.513 3.491 1.00 46.93 274 LEU B C 1
ATOM 3838 O O . LEU B 1 253 ? -6.585 -66.403 2.701 1.00 48.42 274 LEU B O 1
ATOM 3843 N N . TRP B 1 254 ? -6.194 -65.698 4.802 1.00 49.38 275 TRP B N 1
ATOM 3844 C CA . TRP B 1 254 ? -6.502 -66.971 5.441 1.00 52.42 275 TRP B CA 1
ATOM 3845 C C . TRP B 1 254 ? -7.204 -66.630 6.751 1.00 54.59 275 TRP B C 1
ATOM 3846 O O . TRP B 1 254 ? -6.590 -66.643 7.818 1.00 54.33 275 TRP B O 1
ATOM 3857 N N . PRO B 1 255 ? -8.506 -66.307 6.677 1.00 56.86 276 PRO B N 1
ATOM 3858 C CA . PRO B 1 255 ? -9.334 -65.945 7.831 1.00 59.50 276 PRO B CA 1
ATOM 3859 C C . PRO B 1 255 ? -9.094 -66.822 9.052 1.00 62.12 276 PRO B C 1
ATOM 3860 O O . PRO B 1 255 ? -8.581 -66.353 10.067 1.00 63.58 276 PRO B O 1
ATOM 3864 N N . GLN B 1 256 ? -9.466 -68.092 8.948 1.00 63.92 277 GLN B N 1
ATOM 3865 C CA . GLN B 1 256 ? -9.283 -69.036 10.043 1.00 65.99 277 GLN B CA 1
ATOM 3866 C C . GLN B 1 256 ? -8.979 -70.433 9.506 1.00 66.92 277 GLN B C 1
ATOM 3867 O O . GLN B 1 256 ? -9.709 -71.383 9.862 1.00 67.73 277 GLN B O 1
ATOM 3874 N N . ALA C 1 2 ? -19.418 8.878 -48.894 1.00 57.25 23 ALA C N 1
ATOM 3875 C CA . ALA C 1 2 ? -18.524 7.761 -48.465 1.00 56.86 23 ALA C CA 1
ATOM 3876 C C . ALA C 1 2 ? -18.326 7.770 -46.948 1.00 55.15 23 ALA C C 1
ATOM 3877 O O . ALA C 1 2 ? -18.156 8.828 -46.338 1.00 55.74 23 ALA C O 1
ATOM 3879 N N . GLU C 1 3 ? -18.352 6.581 -46.353 1.00 53.11 24 GLU C N 1
ATOM 3880 C CA . GLU C 1 3 ? -18.181 6.418 -44.911 1.00 49.35 24 GLU C CA 1
ATOM 3881 C C . GLU C 1 3 ? -16.712 6.542 -44.499 1.00 44.77 24 GLU C C 1
ATOM 3882 O O . GLU C 1 3 ? -15.830 5.961 -45.130 1.00 43.13 24 GLU C O 1
ATOM 3888 N N . ARG C 1 4 ? -16.465 7.313 -43.444 1.00 40.24 25 ARG C N 1
ATOM 3889 C CA . ARG C 1 4 ? -15.117 7.539 -42.924 1.00 36.80 25 ARG C CA 1
ATOM 3890 C C . ARG C 1 4 ? -14.941 6.760 -41.620 1.00 34.35 25 ARG C C 1
ATOM 3891 O O . ARG C 1 4 ? -15.620 7.019 -40.629 1.00 31.00 25 ARG C O 1
ATOM 3899 N N . ILE C 1 5 ? -14.012 5.816 -41.627 1.00 33.14 26 ILE C N 1
ATOM 3900 C CA . ILE C 1 5 ? -13.777 4.977 -40.463 1.00 32.28 26 ILE C CA 1
ATOM 3901 C C . ILE C 1 5 ? -12.391 5.097 -39.841 1.00 30.08 26 ILE C C 1
ATOM 3902 O O . ILE C 1 5 ? -11.388 5.184 -40.543 1.00 28.68 26 ILE C O 1
ATOM 3907 N N . VAL C 1 6 ? -12.350 5.095 -38.513 1.00 29.89 27 VAL C N 1
ATOM 3908 C CA . VAL C 1 6 ? -11.088 5.134 -37.780 1.00 27.99 27 VAL C CA 1
ATOM 3909 C C . VAL C 1 6 ? -11.038 3.824 -36.986 1.00 26.86 27 VAL C C 1
ATOM 3910 O O . VAL C 1 6 ? -11.984 3.492 -36.267 1.00 26.30 27 VAL C O 1
ATOM 3914 N N . VAL C 1 7 ? -9.950 3.076 -37.150 1.00 25.77 28 VAL C N 1
ATOM 3915 C CA . VAL C 1 7 ? -9.777 1.782 -36.486 1.00 27.40 28 VAL C CA 1
ATOM 3916 C C . VAL C 1 7 ? -8.679 1.823 -35.422 1.00 28.41 28 VAL C C 1
ATOM 3917 O O . VAL C 1 7 ? -7.591 2.338 -35.668 1.00 30.89 28 VAL C O 1
ATOM 3921 N N . ALA C 1 8 ? -8.970 1.295 -34.237 1.00 28.03 29 ALA C N 1
ATOM 3922 C CA . ALA C 1 8 ? -7.980 1.248 -33.156 1.00 27.67 29 ALA C CA 1
ATOM 3923 C C . ALA C 1 8 ? -7.790 -0.221 -32.804 1.00 26.86 29 ALA C C 1
ATOM 3924 O O . ALA C 1 8 ? -8.678 -0.856 -32.221 1.00 25.44 29 ALA C O 1
ATOM 3926 N N . GLY C 1 9 ? -6.630 -0.751 -33.177 1.00 24.96 30 GLY C N 1
ATOM 3927 C CA . GLY C 1 9 ? -6.318 -2.150 -32.941 1.00 26.28 30 GLY C CA 1
ATOM 3928 C C . GLY C 1 9 ? -5.783 -2.724 -34.247 1.00 26.48 30 GLY C C 1
ATOM 3929 O O . GLY C 1 9 ? -6.546 -2.924 -35.191 1.00 27.63 30 GLY C O 1
ATOM 3930 N N . GLY C 1 10 ? -4.478 -2.977 -34.306 1.00 25.08 31 GLY C N 1
ATOM 3931 C CA . GLY C 1 10 ? -3.860 -3.495 -35.519 1.00 24.80 31 GLY C CA 1
ATOM 3932 C C . GLY C 1 10 ? -4.571 -4.669 -36.162 1.00 24.53 31 GLY C C 1
ATOM 3933 O O . GLY C 1 10 ? -4.830 -4.667 -37.360 1.00 23.23 31 GLY C O 1
ATOM 3934 N N . SER C 1 11 ? -4.892 -5.669 -35.347 1.00 26.31 32 SER C N 1
ATOM 3935 C CA . SER C 1 11 ? -5.567 -6.878 -35.798 1.00 27.80 32 SER C CA 1
ATOM 3936 C C . SER C 1 11 ? -6.876 -6.543 -36.518 1.00 27.45 32 SER C C 1
ATOM 3937 O O . SER C 1 11 ? -7.178 -7.103 -37.573 1.00 24.85 32 SER C O 1
ATOM 3940 N N . LEU C 1 12 ? -7.653 -5.625 -35.948 1.00 25.17 33 LEU C N 1
ATOM 3941 C CA . LEU C 1 12 ? -8.907 -5.225 -36.564 1.00 23.50 33 LEU C CA 1
ATOM 3942 C C . LEU C 1 12 ? -8.645 -4.535 -37.903 1.00 26.00 33 LEU C C 1
ATOM 3943 O O . LEU C 1 12 ? -9.345 -4.787 -38.892 1.00 24.74 33 LEU C O 1
ATOM 3948 N N . THR C 1 13 ? -7.642 -3.660 -37.937 1.00 23.54 34 THR C N 1
ATOM 3949 C CA . THR C 1 13 ? -7.316 -2.970 -39.175 1.00 25.67 34 THR C CA 1
ATOM 3950 C C . THR C 1 13 ? -7.035 -3.996 -40.286 1.00 26.22 34 THR C C 1
ATOM 3951 O O . THR C 1 13 ? -7.554 -3.865 -41.389 1.00 27.57 34 THR C O 1
ATOM 3955 N N . GLU C 1 14 ? -6.227 -5.012 -39.993 1.00 25.83 35 GLU C N 1
ATOM 3956 C CA . GLU C 1 14 ? -5.908 -6.035 -40.997 1.00 28.36 35 GLU C CA 1
ATOM 3957 C C . GLU C 1 14 ? -7.157 -6.746 -41.502 1.00 28.14 35 GLU C C 1
ATOM 3958 O O . GLU C 1 14 ? -7.309 -6.969 -42.705 1.00 26.22 35 GLU C O 1
ATOM 3964 N N . LEU C 1 15 ? -8.038 -7.118 -40.576 1.00 28.12 36 LEU C N 1
ATOM 3965 C CA . LEU C 1 15 ? -9.279 -7.804 -40.929 1.00 29.57 36 LEU C CA 1
ATOM 3966 C C . LEU C 1 15 ? -10.142 -6.953 -41.863 1.00 30.65 36 LEU C C 1
ATOM 3967 O O . LEU C 1 15 ? -10.701 -7.449 -42.845 1.00 28.98 36 LEU C O 1
ATOM 3972 N N . ILE C 1 16 ? -10.245 -5.667 -41.550 1.00 29.46 37 ILE C N 1
ATOM 3973 C CA . ILE C 1 16 ? -11.049 -4.755 -42.351 1.00 30.48 37 ILE C CA 1
ATOM 3974 C C . ILE C 1 16 ? -10.515 -4.606 -43.781 1.00 30.68 37 ILE C C 1
ATOM 3975 O O . ILE C 1 16 ? -11.293 -4.508 -44.731 1.00 28.86 37 ILE C O 1
ATOM 3980 N N . TYR C 1 17 ? -9.194 -4.589 -43.933 1.00 30.68 38 TYR C N 1
ATOM 3981 C CA . TYR C 1 17 ? -8.600 -4.473 -45.258 1.00 32.25 38 TYR C CA 1
ATOM 3982 C C . TYR C 1 17 ? -8.726 -5.793 -46.020 1.00 33.82 38 TYR C C 1
ATOM 3983 O O . TYR C 1 17 ? -8.997 -5.803 -47.221 1.00 35.09 38 TYR C O 1
ATOM 3992 N N . ALA C 1 18 ? -8.530 -6.906 -45.321 1.00 33.76 39 ALA C N 1
ATOM 3993 C CA . ALA C 1 18 ? -8.633 -8.216 -45.956 1.00 33.74 39 ALA C CA 1
ATOM 3994 C C . ALA C 1 18 ? -10.089 -8.475 -46.333 1.00 35.30 39 ALA C C 1
ATOM 3995 O O . ALA C 1 18 ? -10.400 -9.359 -47.128 1.00 34.20 39 ALA C O 1
ATOM 3997 N N . MET C 1 19 ? -10.975 -7.670 -45.761 1.00 35.63 40 MET C N 1
ATOM 3998 C CA . MET C 1 19 ? -12.408 -7.780 -45.991 1.00 37.04 40 MET C CA 1
ATOM 3999 C C . MET C 1 19 ? -12.849 -6.926 -47.176 1.00 36.81 40 MET C C 1
ATOM 4000 O O . MET C 1 19 ? -14.006 -6.989 -47.602 1.00 35.89 40 MET C O 1
ATOM 4005 N N . GLY C 1 20 ? -11.930 -6.115 -47.694 1.00 37.39 41 GLY C N 1
ATOM 4006 C CA . GLY C 1 20 ? -12.251 -5.261 -48.824 1.00 38.17 41 GLY C CA 1
ATOM 4007 C C . GLY C 1 20 ? -12.902 -3.936 -48.451 1.00 39.55 41 GLY C C 1
ATOM 4008 O O . GLY C 1 20 ? -13.403 -3.222 -49.324 1.00 39.51 41 GLY C O 1
ATOM 4009 N N . ALA C 1 21 ? -12.905 -3.599 -47.163 1.00 37.12 42 ALA C N 1
ATOM 4010 C CA . ALA C 1 21 ? -13.495 -2.339 -46.720 1.00 36.91 42 ALA C CA 1
ATOM 4011 C C . ALA C 1 21 ? -12.393 -1.329 -46.407 1.00 37.02 42 ALA C C 1
ATOM 4012 O O . ALA C 1 21 ? -12.646 -0.278 -45.819 1.00 36.52 42 ALA C O 1
ATOM 4014 N N . GLY C 1 22 ? -11.168 -1.658 -46.813 1.00 36.30 43 GLY C N 1
ATOM 4015 C CA . GLY C 1 22 ? -10.031 -0.793 -46.554 1.00 36.46 43 GLY C CA 1
ATOM 4016 C C . GLY C 1 22 ? -10.148 0.641 -47.036 1.00 36.69 43 GLY C C 1
ATOM 4017 O O . GLY C 1 22 ? -9.659 1.562 -46.383 1.00 35.06 43 GLY C O 1
ATOM 4018 N N . GLU C 1 23 ? -10.802 0.836 -48.174 1.00 37.34 44 GLU C N 1
ATOM 4019 C CA . GLU C 1 23 ? -10.957 2.171 -48.751 1.00 39.25 44 GLU C CA 1
ATOM 4020 C C . GLU C 1 23 ? -11.644 3.190 -47.839 1.00 37.73 44 GLU C C 1
ATOM 4021 O O . GLU C 1 23 ? -11.400 4.389 -47.954 1.00 37.24 44 GLU C O 1
ATOM 4027 N N . ARG C 1 24 ? -12.491 2.718 -46.929 1.00 35.68 45 ARG C N 1
ATOM 4028 C CA . ARG C 1 24 ? -13.213 3.612 -46.031 1.00 34.64 45 ARG C CA 1
ATOM 4029 C C . ARG C 1 24 ? -12.453 4.035 -44.775 1.00 33.27 45 ARG C C 1
ATOM 4030 O O . ARG C 1 24 ? -12.930 4.871 -44.005 1.00 33.52 45 ARG C O 1
ATOM 4038 N N . VAL C 1 25 ? -11.271 3.474 -44.568 1.00 32.35 46 VAL C N 1
ATOM 4039 C CA . VAL C 1 25 ? -10.489 3.812 -43.381 1.00 31.39 46 VAL C CA 1
ATOM 4040 C C . VAL C 1 25 ? -9.716 5.122 -43.556 1.00 30.62 46 VAL C C 1
ATOM 4041 O O . VAL C 1 25 ? -8.935 5.275 -44.496 1.00 31.26 46 VAL C O 1
ATOM 4045 N N . VAL C 1 26 ? -9.950 6.075 -42.659 1.00 26.88 47 VAL C N 1
ATOM 4046 C CA . VAL C 1 26 ? -9.270 7.359 -42.749 1.00 27.82 47 VAL C CA 1
ATOM 4047 C C . VAL C 1 26 ? -8.249 7.598 -41.632 1.00 26.72 47 VAL C C 1
ATOM 4048 O O . VAL C 1 26 ? -7.526 8.587 -41.652 1.00 27.37 47 VAL C O 1
ATOM 4052 N N . GLY C 1 27 ? -8.182 6.680 -40.671 1.00 26.50 48 GLY C N 1
ATOM 4053 C CA . GLY C 1 27 ? -7.237 6.805 -39.575 1.00 24.50 48 GLY C CA 1
ATOM 4054 C C . GLY C 1 27 ? -7.102 5.497 -38.805 1.00 24.97 48 GLY C C 1
ATOM 4055 O O . GLY C 1 27 ? -8.028 4.690 -38.782 1.00 23.79 48 GLY C O 1
ATOM 4056 N N . VAL C 1 28 ? -5.943 5.268 -38.198 1.00 24.28 49 VAL C N 1
ATOM 4057 C CA . VAL C 1 28 ? -5.727 4.051 -37.420 1.00 24.06 49 VAL C CA 1
ATOM 4058 C C . VAL C 1 28 ? -4.946 4.427 -36.166 1.00 25.60 49 VAL C C 1
ATOM 4059 O O . VAL C 1 28 ? -4.620 5.600 -35.977 1.00 24.58 49 VAL C O 1
ATOM 4063 N N . ASP C 1 29 ? -4.663 3.453 -35.304 1.00 25.39 50 ASP C N 1
ATOM 4064 C CA . ASP C 1 29 ? -3.920 3.733 -34.073 1.00 26.65 50 ASP C CA 1
ATOM 4065 C C . ASP C 1 29 ? -2.476 3.264 -34.221 1.00 26.69 50 ASP C C 1
ATOM 4066 O O . ASP C 1 29 ? -2.108 2.674 -35.241 1.00 26.32 50 ASP C O 1
ATOM 4071 N N . GLU C 1 30 ? -1.671 3.500 -33.191 1.00 26.71 51 GLU C N 1
ATOM 4072 C CA . GLU C 1 30 ? -0.261 3.134 -33.227 1.00 28.56 51 GLU C CA 1
ATOM 4073 C C . GLU C 1 30 ? 0.083 1.641 -33.189 1.00 29.40 51 GLU C C 1
ATOM 4074 O O . GLU C 1 30 ? 1.234 1.275 -33.435 1.00 32.08 51 GLU C O 1
ATOM 4080 N N . THR C 1 31 ? -0.887 0.774 -32.895 1.00 27.20 52 THR C N 1
ATOM 4081 C CA . THR C 1 31 ? -0.602 -0.665 -32.907 1.00 28.10 52 THR C CA 1
ATOM 4082 C C . THR C 1 31 ? -0.769 -1.180 -34.345 1.00 29.58 52 THR C C 1
ATOM 4083 O O . THR C 1 31 ? -0.416 -2.318 -34.662 1.00 31.34 52 THR C O 1
ATOM 4087 N N . THR C 1 32 ? -1.314 -0.327 -35.208 1.00 29.55 53 THR C N 1
ATOM 4088 C CA . THR C 1 32 ? -1.527 -0.671 -36.611 1.00 29.73 53 THR C CA 1
ATOM 4089 C C . THR C 1 32 ? -0.244 -0.472 -37.402 1.00 31.18 53 THR C C 1
ATOM 4090 O O . THR C 1 32 ? 0.304 0.628 -37.434 1.00 29.32 53 THR C O 1
ATOM 4094 N N . SER C 1 33 ? 0.227 -1.537 -38.044 1.00 32.36 54 SER C N 1
ATOM 4095 C CA . SER C 1 33 ? 1.442 -1.467 -38.848 1.00 33.09 54 SER C CA 1
ATOM 4096 C C . SER C 1 33 ? 1.278 -2.264 -40.142 1.00 34.07 54 SER C C 1
ATOM 4097 O O . SER C 1 33 ? 2.247 -2.477 -40.863 1.00 32.63 54 SER C O 1
ATOM 4100 N N . TYR C 1 34 ? 0.059 -2.699 -40.439 1.00 32.53 55 TYR C N 1
ATOM 4101 C CA . TYR C 1 34 ? -0.169 -3.506 -41.635 1.00 33.44 55 TYR C CA 1
ATOM 4102 C C . TYR C 1 34 ? -1.643 -3.431 -42.028 1.00 31.18 55 TYR C C 1
ATOM 4103 O O . TYR C 1 34 ? -2.506 -3.319 -41.164 1.00 31.25 55 TYR C O 1
ATOM 4112 N N . PRO C 1 35 ? -1.954 -3.507 -43.335 1.00 31.22 56 PRO C N 1
ATOM 4113 C CA . PRO C 1 35 ? -1.060 -3.662 -44.493 1.00 31.71 56 PRO C CA 1
ATOM 4114 C C . PRO C 1 35 ? -0.333 -2.363 -44.867 1.00 32.60 56 PRO C C 1
ATOM 4115 O O . PRO C 1 35 ? -0.701 -1.279 -44.400 1.00 33.20 56 PRO C O 1
ATOM 4119 N N . PRO C 1 36 ? 0.702 -2.459 -45.724 1.00 33.22 57 PRO C N 1
ATOM 4120 C CA . PRO C 1 36 ? 1.532 -1.343 -46.198 1.00 33.68 57 PRO C CA 1
ATOM 4121 C C . PRO C 1 36 ? 0.830 -0.047 -46.583 1.00 32.87 57 PRO C C 1
ATOM 4122 O O . PRO C 1 36 ? 1.363 1.035 -46.339 1.00 33.05 57 PRO C O 1
ATOM 4126 N N . GLU C 1 37 ? -0.351 -0.155 -47.185 1.00 33.32 58 GLU C N 1
ATOM 4127 C CA . GLU C 1 37 ? -1.114 1.015 -47.608 1.00 33.94 58 GLU C CA 1
ATOM 4128 C C . GLU C 1 37 ? -1.670 1.843 -46.455 1.00 34.35 58 GLU C C 1
ATOM 4129 O O . GLU C 1 37 ? -2.254 2.905 -46.683 1.00 32.43 58 GLU C O 1
ATOM 4135 N N . THR C 1 38 ? -1.511 1.358 -45.223 1.00 32.93 59 THR C N 1
ATOM 4136 C CA . THR C 1 38 ? -1.994 2.117 -44.077 1.00 31.10 59 THR C CA 1
ATOM 4137 C C . THR C 1 38 ? -0.940 3.140 -43.673 1.00 31.04 59 THR C C 1
ATOM 4138 O O . THR C 1 38 ? -1.226 4.064 -42.914 1.00 29.80 59 THR C O 1
ATOM 4142 N N . ALA C 1 39 ? 0.279 2.981 -44.190 1.00 31.14 60 ALA C N 1
ATOM 4143 C CA . ALA C 1 39 ? 1.373 3.895 -43.853 1.00 32.24 60 ALA C CA 1
ATOM 4144 C C . ALA C 1 39 ? 1.047 5.369 -44.081 1.00 33.04 60 ALA C C 1
ATOM 4145 O O . ALA C 1 39 ? 1.531 6.233 -43.346 1.00 32.14 60 ALA C O 1
ATOM 4147 N N . LYS C 1 40 ? 0.237 5.662 -45.093 1.00 29.48 61 LYS C N 1
ATOM 4148 C CA . LYS C 1 40 ? -0.110 7.047 -45.379 1.00 31.35 61 LYS C CA 1
ATOM 4149 C C . LYS C 1 40 ? -1.194 7.581 -44.442 1.00 30.65 61 LYS C C 1
ATOM 4150 O O . LYS C 1 40 ? -1.453 8.784 -44.403 1.00 31.00 61 LYS C O 1
ATOM 4156 N N . LEU C 1 41 ? -1.815 6.690 -43.680 1.00 28.89 62 LEU C N 1
ATOM 4157 C CA . LEU C 1 41 ? -2.879 7.092 -42.770 1.00 28.11 62 LEU C CA 1
ATOM 4158 C C . LEU C 1 41 ? -2.344 7.636 -41.462 1.00 27.25 62 LEU C C 1
ATOM 4159 O O . LEU C 1 41 ? -1.295 7.221 -40.995 1.00 27.16 62 LEU C O 1
ATOM 4164 N N . PRO C 1 42 ? -3.059 8.594 -40.858 1.00 26.26 63 PRO C N 1
ATOM 4165 C CA . PRO C 1 42 ? -2.536 9.103 -39.592 1.00 26.59 63 PRO C CA 1
ATOM 4166 C C . PRO C 1 42 ? -2.756 8.072 -38.481 1.00 24.98 63 PRO C C 1
ATOM 4167 O O . PRO C 1 42 ? -3.846 7.524 -38.347 1.00 25.02 63 PRO C O 1
ATOM 4171 N N . HIS C 1 43 ? -1.697 7.781 -37.730 1.00 24.86 64 HIS C N 1
ATOM 4172 C CA . HIS C 1 43 ? -1.765 6.842 -36.612 1.00 25.56 64 HIS C CA 1
ATOM 4173 C C . HIS C 1 43 ? -1.873 7.682 -35.351 1.00 24.08 64 HIS C C 1
ATOM 4174 O O . HIS C 1 43 ? -0.918 8.360 -34.976 1.00 24.04 64 HIS C O 1
ATOM 4181 N N . ILE C 1 44 ? -3.023 7.630 -34.695 1.00 25.88 65 ILE C N 1
ATOM 4182 C CA . ILE C 1 44 ? -3.225 8.416 -33.489 1.00 26.86 65 ILE C CA 1
ATOM 4183 C C . ILE C 1 44 ? -3.648 7.575 -32.289 1.00 25.61 65 ILE C C 1
ATOM 4184 O O . ILE C 1 44 ? -4.579 6.778 -32.370 1.00 26.03 65 ILE C O 1
ATOM 4189 N N . GLY C 1 45 ? -2.933 7.754 -31.182 1.00 25.24 66 GLY C N 1
ATOM 4190 C CA . GLY C 1 45 ? -3.229 7.024 -29.963 1.00 26.62 66 GLY C CA 1
ATOM 4191 C C . GLY C 1 45 ? -3.042 5.515 -30.024 1.00 27.19 66 GLY C C 1
ATOM 4192 O O . GLY C 1 45 ? -2.445 4.972 -30.954 1.00 28.24 66 GLY C O 1
ATOM 4193 N N . TYR C 1 46 ? -3.552 4.847 -28.998 1.00 26.80 67 TYR C N 1
ATOM 4194 C CA . TYR C 1 46 ? -3.500 3.392 -28.871 1.00 27.01 67 TYR C CA 1
ATOM 4195 C C . TYR C 1 46 ? -4.909 3.000 -28.478 1.00 25.94 67 TYR C C 1
ATOM 4196 O O . TYR C 1 46 ? -5.645 3.829 -27.933 1.00 23.45 67 TYR C O 1
ATOM 4205 N N . TRP C 1 47 ? -5.302 1.758 -28.740 1.00 24.99 68 TRP C N 1
ATOM 4206 C CA . TRP C 1 47 ? -6.645 1.349 -28.352 1.00 24.24 68 TRP C CA 1
ATOM 4207 C C . TRP C 1 47 ? -6.786 1.341 -26.821 1.00 25.45 68 TRP C C 1
ATOM 4208 O O . TRP C 1 47 ? -7.887 1.479 -26.308 1.00 26.21 68 TRP C O 1
ATOM 4219 N N . LYS C 1 48 ? -5.674 1.199 -26.101 1.00 26.35 69 LYS C N 1
ATOM 4220 C CA . LYS C 1 48 ? -5.694 1.226 -24.633 1.00 29.87 69 LYS C CA 1
ATOM 4221 C C . LYS C 1 48 ? -5.612 2.673 -24.151 1.00 29.91 69 LYS C C 1
ATOM 4222 O O . LYS C 1 48 ? -5.804 2.949 -22.972 1.00 32.64 69 LYS C O 1
ATOM 4228 N N . GLN C 1 49 ? -5.304 3.583 -25.069 1.00 28.39 70 GLN C N 1
ATOM 4229 C CA . GLN C 1 49 ? -5.190 5.006 -24.757 1.00 29.95 70 GLN C CA 1
ATOM 4230 C C . GLN C 1 49 ? -5.642 5.849 -25.955 1.00 27.27 70 GLN C C 1
ATOM 4231 O O . GLN C 1 49 ? -4.834 6.440 -26.670 1.00 25.61 70 GLN C O 1
ATOM 4237 N N . LEU C 1 50 ? -6.955 5.893 -26.150 1.00 24.39 71 LEU C N 1
ATOM 4238 C CA . LEU C 1 50 ? -7.564 6.628 -27.241 1.00 25.67 71 LEU C CA 1
ATOM 4239 C C . LEU C 1 50 ? -7.487 8.145 -27.080 1.00 27.68 71 LEU C C 1
ATOM 4240 O O . LEU C 1 50 ? -7.547 8.674 -25.966 1.00 26.27 71 LEU C O 1
ATOM 4245 N N . SER C 1 51 ? -7.344 8.830 -28.210 1.00 26.96 72 SER C N 1
ATOM 4246 C CA . SER C 1 51 ? -7.288 10.283 -28.224 1.00 29.02 72 SER C CA 1
ATOM 4247 C C . SER C 1 51 ? -8.586 10.841 -28.814 1.00 29.07 72 SER C C 1
ATOM 4248 O O . SER C 1 51 ? -8.825 10.759 -30.018 1.00 28.93 72 SER C O 1
ATOM 4251 N N . SER C 1 52 ? -9.414 11.408 -27.952 1.00 28.26 73 SER C N 1
ATOM 4252 C CA . SER C 1 52 ? -10.680 11.991 -28.370 1.00 29.87 73 SER C CA 1
ATOM 4253 C C . SER C 1 52 ? -10.434 13.032 -29.461 1.00 29.27 73 SER C C 1
ATOM 4254 O O . SER C 1 52 ? -10.993 12.955 -30.557 1.00 26.87 73 SER C O 1
ATOM 4257 N N . GLU C 1 53 ? -9.573 13.998 -29.159 1.00 29.16 74 GLU C N 1
ATOM 4258 C CA . GLU C 1 53 ? -9.269 15.062 -30.108 1.00 31.50 74 GLU C CA 1
ATOM 4259 C C . GLU C 1 53 ? -8.640 14.558 -31.407 1.00 28.96 74 GLU C C 1
ATOM 4260 O O . GLU C 1 53 ? -9.006 15.002 -32.494 1.00 29.26 74 GLU C O 1
ATOM 4266 N N . GLY C 1 54 ? -7.695 13.629 -31.293 1.00 28.28 75 GLY C N 1
ATOM 4267 C CA . GLY C 1 54 ? -7.043 13.095 -32.476 1.00 27.16 75 GLY C CA 1
ATOM 4268 C C . GLY C 1 54 ? -8.021 12.402 -33.399 1.00 25.94 75 GLY C C 1
ATOM 4269 O O . GLY C 1 54 ? -8.019 12.621 -34.610 1.00 27.47 75 GLY C O 1
ATOM 4270 N N . ILE C 1 55 ? -8.866 11.554 -32.826 1.00 26.27 76 ILE C N 1
ATOM 4271 C CA . ILE C 1 55 ? -9.861 10.831 -33.613 1.00 26.03 76 ILE C CA 1
ATOM 4272 C C . ILE C 1 55 ? -10.899 11.780 -34.232 1.00 26.23 76 ILE C C 1
ATOM 4273 O O . ILE C 1 55 ? -11.227 11.668 -35.412 1.00 23.49 76 ILE C O 1
ATOM 4278 N N . LEU C 1 56 ? -11.405 12.728 -33.450 1.00 27.35 77 LEU C N 1
ATOM 4279 C CA . LEU C 1 56 ? -12.404 13.649 -33.990 1.00 29.58 77 LEU C CA 1
ATOM 4280 C C . LEU C 1 56 ? -11.851 14.545 -35.096 1.00 30.94 77 LEU C C 1
ATOM 4281 O O . LEU C 1 56 ? -12.592 14.941 -35.999 1.00 29.19 77 LEU C O 1
ATOM 4286 N N . SER C 1 57 ? -10.552 14.843 -35.047 1.00 31.84 78 SER C N 1
ATOM 4287 C CA . SER C 1 57 ? -9.941 15.696 -36.064 1.00 33.53 78 SER C CA 1
ATOM 4288 C C . SER C 1 57 ? -9.979 15.038 -37.448 1.00 34.73 78 SER C C 1
ATOM 4289 O O . SER C 1 57 ? -9.711 15.692 -38.463 1.00 35.83 78 SER C O 1
ATOM 4292 N N . LEU C 1 58 ? -10.325 13.752 -37.487 1.00 32.38 79 LEU C N 1
ATOM 4293 C CA . LEU C 1 58 ? -10.398 13.019 -38.750 1.00 32.89 79 LEU C CA 1
ATOM 4294 C C . LEU C 1 58 ? -11.837 12.915 -39.266 1.00 32.85 79 LEU C C 1
ATOM 4295 O O . LEU C 1 58 ? -12.100 12.277 -40.286 1.00 32.75 79 LEU C O 1
ATOM 4300 N N . ARG C 1 59 ? -12.760 13.560 -38.558 1.00 33.18 80 ARG C N 1
ATOM 4301 C CA . ARG C 1 59 ? -14.170 13.569 -38.944 1.00 34.24 80 ARG C CA 1
ATOM 4302 C C . ARG C 1 59 ? -14.697 12.176 -39.313 1.00 33.33 80 ARG C C 1
ATOM 4303 O O . ARG C 1 59 ? -15.263 11.975 -40.390 1.00 31.95 80 ARG C O 1
ATOM 4311 N N . PRO C 1 60 ? -14.526 11.197 -38.413 1.00 31.74 81 PRO C N 1
ATOM 4312 C CA . PRO C 1 60 ? -14.995 9.837 -38.672 1.00 30.92 81 PRO C CA 1
ATOM 4313 C C . PRO C 1 60 ? -16.510 9.703 -38.535 1.00 32.01 81 PRO C C 1
ATOM 4314 O O . PRO C 1 60 ? -17.154 10.474 -37.822 1.00 32.33 81 PRO C O 1
ATOM 4318 N N . ASP C 1 61 ? -17.072 8.720 -39.227 1.00 32.84 82 ASP C N 1
ATOM 4319 C CA . ASP C 1 61 ? -18.501 8.445 -39.148 1.00 35.41 82 ASP C CA 1
ATOM 4320 C C . ASP C 1 61 ? -18.629 7.301 -38.144 1.00 34.20 82 ASP C C 1
ATOM 4321 O O . ASP C 1 61 ? -19.637 7.156 -37.452 1.00 34.79 82 ASP C O 1
ATOM 4326 N N . SER C 1 62 ? -17.583 6.489 -38.074 1.00 32.72 83 SER C N 1
ATOM 4327 C CA . SER C 1 62 ? -17.558 5.365 -37.157 1.00 32.02 83 SER C CA 1
ATOM 4328 C C . SER C 1 62 ? -16.141 5.086 -36.678 1.00 30.27 83 SER C C 1
ATOM 4329 O O . SER C 1 62 ? -15.155 5.457 -37.328 1.00 30.16 83 SER C O 1
ATOM 4332 N N . VAL C 1 63 ? -16.056 4.449 -35.519 1.00 25.82 84 VAL C N 1
ATOM 4333 C CA . VAL C 1 63 ? -14.793 4.078 -34.916 1.00 26.01 84 VAL C CA 1
ATOM 4334 C C . VAL C 1 63 ? -14.963 2.614 -34.534 1.00 25.63 84 VAL C C 1
ATOM 4335 O O . VAL C 1 63 ? -15.969 2.233 -33.929 1.00 22.80 84 VAL C O 1
ATOM 4339 N N . ILE C 1 64 ? -13.991 1.791 -34.902 1.00 23.22 85 ILE C N 1
ATOM 4340 C CA . ILE C 1 64 ? -14.070 0.374 -34.594 1.00 23.69 85 ILE C CA 1
ATOM 4341 C C . ILE C 1 64 ? -12.897 0.018 -33.697 1.00 22.80 85 ILE C C 1
ATOM 4342 O O . ILE C 1 64 ? -11.747 0.364 -33.989 1.00 22.58 85 ILE C O 1
ATOM 4347 N N . THR C 1 65 ? -13.182 -0.652 -32.587 1.00 21.64 86 THR C N 1
ATOM 4348 C CA . THR C 1 65 ? -12.114 -1.010 -31.674 1.00 22.08 86 THR C CA 1
ATOM 4349 C C . THR C 1 65 ? -12.511 -2.150 -30.742 1.00 22.99 86 THR C C 1
ATOM 4350 O O . THR C 1 65 ? -13.588 -2.737 -30.869 1.00 24.72 86 THR C O 1
ATOM 4354 N N . TRP C 1 66 ? -11.628 -2.475 -29.815 1.00 23.25 87 TRP C N 1
ATOM 4355 C CA . TRP C 1 66 ? -11.890 -3.563 -28.888 1.00 24.84 87 TRP C CA 1
ATOM 4356 C C . TRP C 1 66 ? -12.818 -3.131 -27.772 1.00 24.58 87 TRP C C 1
ATOM 4357 O O . TRP C 1 66 ? -12.818 -1.979 -27.357 1.00 22.94 87 TRP C O 1
ATOM 4368 N N . GLN C 1 67 ? -13.609 -4.080 -27.297 1.00 27.58 88 GLN C N 1
ATOM 4369 C CA . GLN C 1 67 ? -14.568 -3.846 -26.234 1.00 28.54 88 GLN C CA 1
ATOM 4370 C C . GLN C 1 67 ? -13.901 -3.228 -25.002 1.00 28.67 88 GLN C C 1
ATOM 4371 O O . GLN C 1 67 ? -14.519 -2.437 -24.294 1.00 30.21 88 GLN C O 1
ATOM 4377 N N . ASP C 1 68 ? -12.639 -3.571 -24.753 1.00 26.68 89 ASP C N 1
ATOM 4378 C CA . ASP C 1 68 ? -11.933 -3.019 -23.605 1.00 27.04 89 ASP C CA 1
ATOM 4379 C C . ASP C 1 68 ? -10.991 -1.854 -23.940 1.00 26.41 89 ASP C C 1
ATOM 4380 O O . ASP C 1 68 ? -10.147 -1.473 -23.133 1.00 25.95 89 ASP C O 1
ATOM 4385 N N . ALA C 1 69 ? -11.136 -1.277 -25.126 1.00 23.84 90 ALA C N 1
ATOM 4386 C CA . ALA C 1 69 ? -10.309 -0.129 -25.482 1.00 25.70 90 ALA C CA 1
ATOM 4387 C C . ALA C 1 69 ? -10.719 0.986 -24.502 1.00 28.85 90 ALA C C 1
ATOM 4388 O O . ALA C 1 69 ? -11.796 0.920 -23.893 1.00 27.46 90 ALA C O 1
ATOM 4390 N N . GLY C 1 70 ? -9.868 1.994 -24.338 1.00 28.15 91 GLY C N 1
ATOM 4391 C CA . GLY C 1 70 ? -10.197 3.068 -23.419 1.00 29.78 91 GLY C CA 1
ATOM 4392 C C . GLY C 1 70 ? -9.315 4.285 -23.583 1.00 31.22 91 GLY C C 1
ATOM 4393 O O . GLY C 1 70 ? -8.470 4.316 -24.482 1.00 29.74 91 GLY C O 1
ATOM 4394 N N . PRO C 1 71 ? -9.488 5.312 -22.728 1.00 31.12 92 PRO C N 1
ATOM 4395 C CA . PRO C 1 71 ? -10.468 5.361 -21.628 1.00 28.67 92 PRO C CA 1
ATOM 4396 C C . PRO C 1 71 ? -11.935 5.337 -22.052 1.00 27.09 92 PRO C C 1
ATOM 4397 O O . PRO C 1 71 ? -12.307 5.831 -23.121 1.00 25.10 92 PRO C O 1
ATOM 4401 N N . GLN C 1 72 ? -12.773 4.766 -21.194 1.00 26.65 93 GLN C N 1
ATOM 4402 C CA . GLN C 1 72 ? -14.192 4.656 -21.484 1.00 28.39 93 GLN C CA 1
ATOM 4403 C C . GLN C 1 72 ? -14.828 6.003 -21.795 1.00 28.58 93 GLN C C 1
ATOM 4404 O O . GLN C 1 72 ? -15.663 6.106 -22.698 1.00 27.68 93 GLN C O 1
ATOM 4410 N N . ILE C 1 73 ? -14.414 7.042 -21.069 1.00 27.58 94 ILE C N 1
ATOM 4411 C CA . ILE C 1 73 ? -14.981 8.369 -21.285 1.00 27.80 94 ILE C CA 1
ATOM 4412 C C . ILE C 1 73 ? -14.678 8.901 -22.674 1.00 27.69 94 ILE C C 1
ATOM 4413 O O . ILE C 1 73 ? -15.404 9.748 -23.179 1.00 26.61 94 ILE C O 1
ATOM 4418 N N . VAL C 1 74 ? -13.610 8.415 -23.305 1.00 26.85 95 VAL C N 1
ATOM 4419 C CA . VAL C 1 74 ? -13.312 8.872 -24.658 1.00 25.66 95 VAL C CA 1
ATOM 4420 C C . VAL C 1 74 ? -14.391 8.311 -25.586 1.00 25.61 95 VAL C C 1
ATOM 4421 O O . VAL C 1 74 ? -14.876 9.005 -26.488 1.00 26.03 95 VAL C O 1
ATOM 4425 N N . LEU C 1 75 ? -14.775 7.054 -25.364 1.00 24.44 96 LEU C N 1
ATOM 4426 C CA . LEU C 1 75 ? -15.806 6.433 -26.186 1.00 24.98 96 LEU C CA 1
ATOM 4427 C C . LEU C 1 75 ? -17.129 7.187 -26.005 1.00 25.57 96 LEU C C 1
ATOM 4428 O O . LEU C 1 75 ? -17.871 7.391 -26.967 1.00 22.29 96 LEU C O 1
ATOM 4433 N N . ASP C 1 76 ? -17.423 7.584 -24.767 1.00 26.35 97 ASP C N 1
ATOM 4434 C CA . ASP C 1 76 ? -18.641 8.342 -24.484 1.00 28.85 97 ASP C CA 1
ATOM 4435 C C . ASP C 1 76 ? -18.598 9.642 -25.293 1.00 27.65 97 ASP C C 1
ATOM 4436 O O . ASP C 1 76 ? -19.569 9.991 -25.957 1.00 27.91 97 ASP C O 1
ATOM 4441 N N . GLN C 1 77 ? -17.465 10.347 -25.243 1.00 27.87 98 GLN C N 1
ATOM 4442 C CA . GLN C 1 77 ? -17.302 11.595 -25.988 1.00 30.10 98 GLN C CA 1
ATOM 4443 C C . GLN C 1 77 ? -17.577 11.412 -27.470 1.00 29.45 98 GLN C C 1
ATOM 4444 O O . GLN C 1 77 ? -18.275 12.217 -28.086 1.00 29.80 98 GLN C O 1
ATOM 4450 N N . LEU C 1 78 ? -16.983 10.376 -28.057 1.00 28.53 99 LEU C N 1
ATOM 4451 C CA . LEU C 1 78 ? -17.181 10.107 -29.474 1.00 25.05 99 LEU C CA 1
ATOM 4452 C C . LEU C 1 78 ? -18.670 9.908 -29.793 1.00 25.19 99 LEU C C 1
ATOM 4453 O O . LEU C 1 78 ? -19.194 10.484 -30.747 1.00 25.69 99 LEU C O 1
ATOM 4458 N N . ARG C 1 79 ? -19.356 9.095 -29.002 1.00 24.59 100 ARG C N 1
ATOM 4459 C CA . ARG C 1 79 ? -20.774 8.867 -29.265 1.00 27.67 100 ARG C CA 1
ATOM 4460 C C . ARG C 1 79 ? -21.567 10.164 -29.128 1.00 28.79 100 ARG C C 1
ATOM 4461 O O . ARG C 1 79 ? -22.484 10.429 -29.914 1.00 29.65 100 ARG C O 1
ATOM 4469 N N . ALA C 1 80 ? -21.195 10.976 -28.141 1.00 28.57 101 ALA C N 1
ATOM 4470 C CA . ALA C 1 80 ? -21.848 12.257 -27.919 1.00 30.76 101 ALA C CA 1
ATOM 4471 C C . ALA C 1 80 ? -21.676 13.138 -29.160 1.00 32.68 101 ALA C C 1
ATOM 4472 O O . ALA C 1 80 ? -22.544 13.960 -29.478 1.00 31.88 101 ALA C O 1
ATOM 4474 N N . GLN C 1 81 ? -20.559 12.970 -29.863 1.00 31.43 102 GLN C N 1
ATOM 4475 C CA . GLN C 1 81 ? -20.322 13.756 -31.063 1.00 33.92 102 GLN C CA 1
ATOM 4476 C C . GLN C 1 81 ? -20.960 13.070 -32.261 1.00 34.26 102 GLN C C 1
ATOM 4477 O O . GLN C 1 81 ? -20.687 13.413 -33.403 1.00 35.03 102 GLN C O 1
ATOM 4483 N N . LYS C 1 82 ? -21.806 12.088 -31.983 1.00 34.34 103 LYS C N 1
ATOM 4484 C CA . LYS C 1 82 ? -22.526 11.360 -33.018 1.00 35.15 103 LYS C CA 1
ATOM 4485 C C . LYS C 1 82 ? -21.684 10.416 -33.865 1.00 35.07 103 LYS C C 1
ATOM 4486 O O . LYS C 1 82 ? -22.033 10.120 -35.008 1.00 34.44 103 LYS C O 1
ATOM 4492 N N . VAL C 1 83 ? -20.566 9.948 -33.319 1.00 33.84 104 VAL C N 1
ATOM 4493 C CA . VAL C 1 83 ? -19.752 8.993 -34.053 1.00 31.49 104 VAL C CA 1
ATOM 4494 C C . VAL C 1 83 ? -20.238 7.602 -33.639 1.00 31.30 104 VAL C C 1
ATOM 4495 O O . VAL C 1 83 ? -20.403 7.328 -32.454 1.00 29.66 104 VAL C O 1
ATOM 4499 N N . ASN C 1 84 ? -20.498 6.745 -34.618 1.00 30.48 105 ASN C N 1
ATOM 4500 C CA . ASN C 1 84 ? -20.946 5.383 -34.350 1.00 34.35 105 ASN C CA 1
ATOM 4501 C C . ASN C 1 84 ? -19.745 4.595 -33.832 1.00 32.81 105 ASN C C 1
ATOM 4502 O O . ASN C 1 84 ? -18.760 4.417 -34.547 1.00 33.02 105 ASN C O 1
ATOM 4507 N N . VAL C 1 85 ? -19.822 4.130 -32.591 1.00 31.18 106 VAL C N 1
ATOM 4508 C CA . VAL C 1 85 ? -18.725 3.370 -32.013 1.00 30.14 106 VAL C CA 1
ATOM 4509 C C . VAL C 1 85 ? -19.050 1.878 -31.995 1.00 30.45 106 VAL C C 1
ATOM 4510 O O . VAL C 1 85 ? -20.028 1.456 -31.381 1.00 31.87 106 VAL C O 1
ATOM 4514 N N . VAL C 1 86 ? -18.224 1.096 -32.686 1.00 28.69 107 VAL C N 1
ATOM 4515 C CA . VAL C 1 86 ? -18.391 -0.358 -32.787 1.00 27.09 107 VAL C CA 1
ATOM 4516 C C . VAL C 1 86 ? -17.263 -1.038 -32.016 1.00 27.36 107 VAL C C 1
ATOM 4517 O O . VAL C 1 86 ? -16.092 -0.741 -32.241 1.00 23.08 107 VAL C O 1
ATOM 4521 N N . THR C 1 87 ? -17.608 -1.941 -31.101 1.00 26.52 108 THR C N 1
ATOM 4522 C CA . THR C 1 87 ? -16.586 -2.627 -30.313 1.00 28.43 108 THR C CA 1
ATOM 4523 C C . THR C 1 87 ? -16.744 -4.136 -30.377 1.00 29.88 108 THR C C 1
ATOM 4524 O O . THR C 1 87 ? -17.863 -4.655 -30.373 1.00 31.83 108 THR C O 1
ATOM 4528 N N . LEU C 1 88 ? -15.614 -4.834 -30.446 1.00 27.87 109 LEU C N 1
ATOM 4529 C CA . LEU C 1 88 ? -15.617 -6.285 -30.500 1.00 27.48 109 LEU C CA 1
ATOM 4530 C C . LEU C 1 88 ? -14.813 -6.883 -29.345 1.00 26.75 109 LEU C C 1
ATOM 4531 O O . LEU C 1 88 ? -13.903 -6.243 -28.810 1.00 25.82 109 LEU C O 1
ATOM 4536 N N . PRO C 1 89 ? -15.154 -8.115 -28.929 1.00 25.89 110 PRO C N 1
ATOM 4537 C CA . PRO C 1 89 ? -14.426 -8.762 -27.833 1.00 26.41 110 PRO C CA 1
ATOM 4538 C C . PRO C 1 89 ? -13.081 -9.315 -28.315 1.00 28.93 110 PRO C C 1
ATOM 4539 O O . PRO C 1 89 ? -13.031 -10.070 -29.290 1.00 27.11 110 PRO C O 1
ATOM 4543 N N . ARG C 1 90 ? -11.990 -8.949 -27.647 1.00 28.69 111 ARG C N 1
ATOM 4544 C CA . ARG C 1 90 ? -10.695 -9.471 -28.073 1.00 31.67 111 ARG C CA 1
ATOM 4545 C C . ARG C 1 90 ? -10.310 -10.688 -27.242 1.00 30.30 111 ARG C C 1
ATOM 4546 O O . ARG C 1 90 ? -9.297 -11.328 -27.493 1.00 28.59 111 ARG C O 1
ATOM 4554 N N . VAL C 1 91 ? -11.135 -10.989 -26.246 1.00 31.84 112 VAL C N 1
ATOM 4555 C CA . VAL C 1 91 ? -10.943 -12.138 -25.373 1.00 32.75 112 VAL C CA 1
ATOM 4556 C C . VAL C 1 91 ? -12.197 -13.001 -25.547 1.00 33.41 112 VAL C C 1
ATOM 4557 O O . VAL C 1 91 ? -13.314 -12.476 -25.590 1.00 32.32 112 VAL C O 1
ATOM 4561 N N . PRO C 1 92 ? -12.035 -14.331 -25.679 1.00 31.90 113 PRO C N 1
ATOM 4562 C CA . PRO C 1 92 ? -10.777 -15.087 -25.681 1.00 31.90 113 PRO C CA 1
ATOM 4563 C C . PRO C 1 92 ? -10.156 -15.204 -27.070 1.00 30.35 113 PRO C C 1
ATOM 4564 O O . PRO C 1 92 ? -10.819 -14.979 -28.075 1.00 28.71 113 PRO C O 1
ATOM 4568 N N . ALA C 1 93 ? -8.884 -15.588 -27.110 1.00 32.18 114 ALA C N 1
ATOM 4569 C CA . ALA C 1 93 ? -8.162 -15.764 -28.363 1.00 30.33 114 ALA C CA 1
ATOM 4570 C C . ALA C 1 93 ? -8.462 -17.145 -28.933 1.00 30.63 114 ALA C C 1
ATOM 4571 O O . ALA C 1 93 ? -7.631 -18.046 -28.881 1.00 32.90 114 ALA C O 1
ATOM 4573 N N . THR C 1 94 ? -9.661 -17.311 -29.468 1.00 30.00 115 THR C N 1
ATOM 4574 C CA . THR C 1 94 ? -10.061 -18.584 -30.054 1.00 29.69 115 THR C CA 1
ATOM 4575 C C . THR C 1 94 ? -10.474 -18.330 -31.497 1.00 29.19 115 THR C C 1
ATOM 4576 O O . THR C 1 94 ? -10.753 -17.191 -31.872 1.00 27.05 115 THR C O 1
ATOM 4580 N N . LEU C 1 95 ? -10.511 -19.390 -32.300 1.00 29.08 116 LEU C N 1
ATOM 4581 C CA . LEU C 1 95 ? -10.930 -19.265 -33.688 1.00 29.18 116 LEU C CA 1
ATOM 4582 C C . LEU C 1 95 ? -12.410 -18.925 -33.724 1.00 27.87 116 LEU C C 1
ATOM 4583 O O . LEU C 1 95 ? -12.858 -18.140 -34.550 1.00 28.67 116 LEU C O 1
ATOM 4588 N N . GLU C 1 96 ? -13.176 -19.532 -32.831 1.00 28.44 117 GLU C N 1
ATOM 4589 C CA . GLU C 1 96 ? -14.605 -19.281 -32.798 1.00 30.27 117 GLU C CA 1
ATOM 4590 C C . GLU C 1 96 ? -14.911 -17.797 -32.580 1.00 28.99 117 GLU C C 1
ATOM 4591 O O . GLU C 1 96 ? -15.826 -17.253 -33.191 1.00 28.37 117 GLU C O 1
ATOM 4597 N N . GLN C 1 97 ? -14.140 -17.135 -31.725 1.00 28.97 118 GLN C N 1
ATOM 4598 C CA . GLN C 1 97 ? -14.389 -15.720 -31.465 1.00 29.44 118 GLN C CA 1
ATOM 4599 C C . GLN C 1 97 ? -13.869 -14.842 -32.605 1.00 27.81 118 GLN C C 1
ATOM 4600 O O . GLN C 1 97 ? -14.448 -13.802 -32.914 1.00 26.55 118 GLN C O 1
ATOM 4606 N N . MET C 1 98 ? -12.772 -15.260 -33.224 1.00 27.49 119 MET C N 1
ATOM 4607 C CA . MET C 1 98 ? -12.212 -14.504 -34.332 1.00 28.16 119 MET C CA 1
ATOM 4608 C C . MET C 1 98 ? -13.206 -14.516 -35.489 1.00 27.52 119 MET C C 1
ATOM 4609 O O . MET C 1 98 ? -13.492 -13.473 -36.075 1.00 29.80 119 MET C O 1
ATOM 4614 N N . TYR C 1 99 ? -13.730 -15.700 -35.807 1.00 25.68 120 TYR C N 1
ATOM 4615 C CA . TYR C 1 99 ? -14.699 -15.860 -36.893 1.00 25.78 120 TYR C CA 1
ATOM 4616 C C . TYR C 1 99 ? -15.978 -15.066 -36.619 1.00 25.30 120 TYR C C 1
ATOM 4617 O O . TYR C 1 99 ? -16.572 -14.504 -37.528 1.00 26.57 120 TYR C O 1
ATOM 4626 N N . ALA C 1 100 ? -16.415 -15.050 -35.365 1.00 26.70 121 ALA C N 1
ATOM 4627 C CA . ALA C 1 100 ? -17.615 -14.300 -35.001 1.00 26.19 121 ALA C CA 1
ATOM 4628 C C . ALA C 1 100 ? -17.336 -12.809 -35.171 1.00 24.89 121 ALA C C 1
ATOM 4629 O O . ALA C 1 100 ? -18.196 -12.056 -35.625 1.00 27.28 121 ALA C O 1
ATOM 4631 N N . ASN C 1 101 ? -16.131 -12.382 -34.810 1.00 26.05 122 ASN C N 1
ATOM 4632 C CA . ASN C 1 101 ? -15.774 -10.978 -34.947 1.00 25.34 122 ASN C CA 1
ATOM 4633 C C . ASN C 1 101 ? -15.711 -10.604 -36.429 1.00 26.81 122 ASN C C 1
ATOM 4634 O O . ASN C 1 101 ? -16.197 -9.544 -36.827 1.00 26.03 122 ASN C O 1
ATOM 4639 N N . ILE C 1 102 ? -15.121 -11.473 -37.247 1.00 25.15 123 ILE C N 1
ATOM 4640 C CA . ILE C 1 102 ? -15.036 -11.200 -38.681 1.00 27.25 123 ILE C CA 1
ATOM 4641 C C . ILE C 1 102 ? -16.439 -10.987 -39.245 1.00 25.99 123 ILE C C 1
ATOM 4642 O O . ILE C 1 102 ? -16.682 -10.041 -39.990 1.00 27.37 123 ILE C O 1
ATOM 4647 N N . ARG C 1 103 ? -17.365 -11.860 -38.871 1.00 27.07 124 ARG C N 1
ATOM 4648 C CA . ARG C 1 103 ? -18.743 -11.759 -39.351 1.00 30.60 124 ARG C CA 1
ATOM 4649 C C . ARG C 1 103 ? -19.489 -10.538 -38.815 1.00 30.86 124 ARG C C 1
ATOM 4650 O O . ARG C 1 103 ? -20.351 -9.988 -39.499 1.00 31.65 124 ARG C O 1
ATOM 4658 N N . GLN C 1 104 ? -19.177 -10.122 -37.591 1.00 32.68 125 GLN C N 1
ATOM 4659 C CA . GLN C 1 104 ? -19.819 -8.934 -37.028 1.00 32.86 125 GLN C CA 1
ATOM 4660 C C . GLN C 1 104 ? -19.309 -7.726 -37.806 1.00 33.21 125 GLN C C 1
ATOM 4661 O O . GLN C 1 104 ? -20.072 -6.826 -38.155 1.00 34.29 125 GLN C O 1
ATOM 4667 N N . LEU C 1 105 ? -18.005 -7.715 -38.062 1.00 33.32 126 LEU C N 1
ATOM 4668 C CA . LEU C 1 105 ? -17.372 -6.643 -38.815 1.00 33.13 126 LEU C CA 1
ATOM 4669 C C . LEU C 1 105 ? -17.948 -6.572 -40.230 1.00 33.13 126 LEU C C 1
ATOM 4670 O O . LEU C 1 105 ? -18.397 -5.515 -40.677 1.00 32.67 126 LEU C O 1
ATOM 4675 N N . ALA C 1 106 ? -17.909 -7.707 -40.929 1.00 33.71 127 ALA C N 1
ATOM 4676 C CA . ALA C 1 106 ? -18.408 -7.814 -42.300 1.00 34.43 127 ALA C CA 1
ATOM 4677 C C . ALA C 1 106 ? -19.856 -7.364 -42.393 1.00 36.02 127 ALA C C 1
ATOM 4678 O O . ALA C 1 106 ? -20.276 -6.781 -43.395 1.00 36.33 127 ALA C O 1
ATOM 4680 N N . LYS C 1 107 ? -20.625 -7.646 -41.349 1.00 36.64 128 LYS C N 1
ATOM 4681 C CA . LYS C 1 107 ? -22.021 -7.250 -41.328 1.00 38.77 128 LYS C CA 1
ATOM 4682 C C . LYS C 1 107 ? -22.094 -5.731 -41.210 1.00 38.42 128 LYS C C 1
ATOM 4683 O O . LYS C 1 107 ? -22.707 -5.062 -42.036 1.00 40.35 128 LYS C O 1
ATOM 4689 N N . THR C 1 108 ? -21.452 -5.193 -40.181 1.00 38.22 129 THR C N 1
ATOM 4690 C CA . THR C 1 108 ? -21.434 -3.753 -39.939 1.00 38.41 129 THR C CA 1
ATOM 4691 C C . THR C 1 108 ? -20.932 -2.970 -41.155 1.00 38.00 129 THR C C 1
ATOM 4692 O O . THR C 1 108 ? -21.394 -1.859 -41.419 1.00 35.99 129 THR C O 1
ATOM 4696 N N . LEU C 1 109 ? -19.990 -3.555 -41.892 1.00 35.55 130 LEU C N 1
ATOM 4697 C CA . LEU C 1 109 ? -19.419 -2.887 -43.053 1.00 35.56 130 LEU C CA 1
ATOM 4698 C C . LEU C 1 109 ? -20.140 -3.195 -44.361 1.00 34.51 130 LEU C C 1
ATOM 4699 O O . LEU C 1 109 ? -19.771 -2.676 -45.408 1.00 34.29 130 LEU C O 1
ATOM 4704 N N . GLN C 1 110 ? -21.164 -4.038 -44.293 1.00 35.71 131 GLN C N 1
ATOM 4705 C CA . GLN C 1 110 ? -21.941 -4.413 -45.472 1.00 38.35 131 GLN C CA 1
ATOM 4706 C C . GLN C 1 110 ? -21.130 -5.168 -46.516 1.00 38.31 131 GLN C C 1
ATOM 4707 O O . GLN C 1 110 ? -21.198 -4.873 -47.711 1.00 37.94 131 GLN C O 1
ATOM 4713 N N . VAL C 1 111 ? -20.354 -6.140 -46.048 1.00 37.97 132 VAL C N 1
ATOM 4714 C CA . VAL C 1 111 ? -19.540 -6.974 -46.923 1.00 37.66 132 VAL C CA 1
ATOM 4715 C C . VAL C 1 111 ? -19.569 -8.403 -46.380 1.00 37.03 132 VAL C C 1
ATOM 4716 O O . VAL C 1 111 ? -18.534 -9.063 -46.269 1.00 39.08 132 VAL C O 1
ATOM 4720 N N . PRO C 1 112 ? -20.770 -8.909 -46.057 1.00 37.65 133 PRO C N 1
ATOM 4721 C CA . PRO C 1 112 ? -20.945 -10.263 -45.518 1.00 37.39 133 PRO C CA 1
ATOM 4722 C C . PRO C 1 112 ? -20.313 -11.376 -46.345 1.00 38.26 133 PRO C C 1
ATOM 4723 O O . PRO C 1 112 ? -19.707 -12.295 -45.793 1.00 36.83 133 PRO C O 1
ATOM 4727 N N . GLU C 1 113 ? -20.451 -11.297 -47.664 1.00 39.00 134 GLU C N 1
ATOM 4728 C CA . GLU C 1 113 ? -19.885 -12.324 -48.529 1.00 39.90 134 GLU C CA 1
ATOM 4729 C C . GLU C 1 113 ? -18.376 -12.404 -48.350 1.00 38.82 134 GLU C C 1
ATOM 4730 O O . GLU C 1 113 ? -17.824 -13.493 -48.186 1.00 38.14 134 GLU C O 1
ATOM 4736 N N . GLN C 1 114 ? -17.709 -11.252 -48.383 1.00 37.73 135 GLN C N 1
ATOM 4737 C CA . GLN C 1 114 ? -16.258 -11.222 -48.219 1.00 38.06 135 GLN C CA 1
ATOM 4738 C C . GLN C 1 114 ? -15.866 -11.758 -46.845 1.00 36.63 135 GLN C C 1
ATOM 4739 O O . GLN C 1 114 ? -14.842 -12.437 -46.698 1.00 36.72 135 GLN C O 1
ATOM 4745 N N . GLY C 1 115 ? -16.689 -11.449 -45.845 1.00 35.25 136 GLY C N 1
ATOM 4746 C CA . GLY C 1 115 ? -16.430 -11.923 -44.497 1.00 34.24 136 GLY C CA 1
ATOM 4747 C C . GLY C 1 115 ? -16.418 -13.440 -44.478 1.00 35.05 136 GLY C C 1
ATOM 4748 O O . GLY C 1 115 ? -15.491 -14.054 -43.945 1.00 34.04 136 GLY C O 1
ATOM 4749 N N . ASP C 1 116 ? -17.440 -14.052 -45.073 1.00 34.86 137 ASP C N 1
ATOM 4750 C CA . ASP C 1 116 ? -17.515 -15.510 -45.109 1.00 36.31 137 ASP C CA 1
ATOM 4751 C C . ASP C 1 116 ? -16.380 -16.131 -45.914 1.00 34.20 137 ASP C C 1
ATOM 4752 O O . ASP C 1 116 ? -15.884 -17.200 -45.572 1.00 34.36 137 ASP C O 1
ATOM 4757 N N . ALA C 1 117 ? -15.959 -15.460 -46.979 1.00 34.23 138 ALA C N 1
ATOM 4758 C CA . ALA C 1 117 ? -14.871 -15.982 -47.800 1.00 33.95 138 ALA C CA 1
ATOM 4759 C C . ALA C 1 117 ? -13.561 -15.967 -47.011 1.00 33.21 138 ALA C C 1
ATOM 4760 O O . ALA C 1 117 ? -12.746 -16.883 -47.119 1.00 33.32 138 ALA C O 1
ATOM 4762 N N . LEU C 1 118 ? -13.362 -14.921 -46.215 1.00 33.76 139 LEU C N 1
ATOM 4763 C CA . LEU C 1 118 ? -12.154 -14.802 -45.405 1.00 31.95 139 LEU C CA 1
ATOM 4764 C C . LEU C 1 118 ? -12.109 -15.906 -44.343 1.00 31.81 139 LEU C C 1
ATOM 4765 O O . LEU C 1 118 ? -11.054 -16.496 -44.100 1.00 32.44 139 LEU C O 1
ATOM 4770 N N . VAL C 1 119 ? -13.248 -16.184 -43.708 1.00 30.30 140 VAL C N 1
ATOM 4771 C CA . VAL C 1 119 ? -13.298 -17.237 -42.690 1.00 30.20 140 VAL C CA 1
ATOM 4772 C C . VAL C 1 119 ? -12.994 -18.577 -43.358 1.00 31.63 140 VAL C C 1
ATOM 4773 O O . VAL C 1 119 ? -12.191 -19.372 -42.856 1.00 28.60 140 VAL C O 1
ATOM 4777 N N . THR C 1 120 ? -13.627 -18.816 -44.503 1.00 33.23 141 THR C N 1
ATOM 4778 C CA . THR C 1 120 ? -13.416 -20.069 -45.225 1.00 35.57 141 THR C CA 1
ATOM 4779 C C . THR C 1 120 ? -11.940 -20.236 -45.577 1.00 36.10 141 THR C C 1
ATOM 4780 O O . THR C 1 120 ? -11.351 -21.278 -45.316 1.00 38.29 141 THR C O 1
ATOM 4784 N N . GLN C 1 121 ? -11.343 -19.201 -46.159 1.00 38.84 142 GLN C N 1
ATOM 4785 C CA . GLN C 1 121 ? -9.931 -19.249 -46.532 1.00 40.70 142 GLN C CA 1
ATOM 4786 C C . GLN C 1 121 ? -9.037 -19.640 -45.360 1.00 40.16 142 GLN C C 1
ATOM 4787 O O . GLN C 1 121 ? -8.259 -20.597 -45.445 1.00 39.16 142 GLN C O 1
ATOM 4793 N N . ILE C 1 122 ? -9.139 -18.887 -44.270 1.00 38.38 143 ILE C N 1
ATOM 4794 C CA . ILE C 1 122 ? -8.334 -19.164 -43.082 1.00 36.98 143 ILE C CA 1
ATOM 4795 C C . ILE C 1 122 ? -8.539 -20.588 -42.570 1.00 36.33 143 ILE C C 1
ATOM 4796 O O . ILE C 1 122 ? -7.576 -21.339 -42.397 1.00 35.85 143 ILE C O 1
ATOM 4801 N N . ASN C 1 123 ? -9.796 -20.956 -42.336 1.00 36.86 144 ASN C N 1
ATOM 4802 C CA . ASN C 1 123 ? -10.127 -22.277 -41.809 1.00 39.09 144 ASN C CA 1
ATOM 4803 C C . ASN C 1 123 ? -9.554 -23.447 -42.623 1.00 40.27 144 ASN C C 1
ATOM 4804 O O . ASN C 1 123 ? -8.913 -24.337 -42.055 1.00 39.08 144 ASN C O 1
ATOM 4809 N N . GLN C 1 124 ? -9.777 -23.458 -43.938 1.00 40.62 145 GLN C N 1
ATOM 4810 C CA . GLN C 1 124 ? -9.253 -24.557 -44.750 1.00 43.72 145 GLN C CA 1
ATOM 4811 C C . GLN C 1 124 ? -7.746 -24.675 -44.585 1.00 42.74 145 GLN C C 1
ATOM 4812 O O . GLN C 1 124 ? -7.220 -25.778 -44.443 1.00 44.03 145 GLN C O 1
ATOM 4818 N N . ARG C 1 125 ? -7.059 -23.535 -44.577 1.00 42.66 146 ARG C N 1
ATOM 4819 C CA . ARG C 1 125 ? -5.608 -23.501 -44.405 1.00 41.39 146 ARG C CA 1
ATOM 4820 C C . ARG C 1 125 ? -5.210 -24.153 -43.081 1.00 40.39 146 ARG C C 1
ATOM 4821 O O . ARG C 1 125 ? -4.322 -25.002 -43.034 1.00 39.77 146 ARG C O 1
ATOM 4829 N N . LEU C 1 126 ? -5.868 -23.749 -42.001 1.00 37.96 147 LEU C N 1
ATOM 4830 C CA . LEU C 1 126 ? -5.562 -24.298 -40.685 1.00 36.08 147 LEU C CA 1
ATOM 4831 C C . LEU C 1 126 ? -5.897 -25.791 -40.581 1.00 36.44 147 LEU C C 1
ATOM 4832 O O . LEU C 1 126 ? -5.187 -26.545 -39.915 1.00 35.10 147 LEU C O 1
ATOM 4837 N N . GLU C 1 127 ? -6.972 -26.218 -41.236 1.00 38.55 148 GLU C N 1
ATOM 4838 C CA . GLU C 1 127 ? -7.370 -27.623 -41.186 1.00 42.19 148 GLU C CA 1
ATOM 4839 C C . GLU C 1 127 ? -6.316 -28.515 -41.827 1.00 42.98 148 GLU C C 1
ATOM 4840 O O . GLU C 1 127 ? -6.069 -29.628 -41.366 1.00 42.54 148 GLU C O 1
ATOM 4846 N N . ARG C 1 128 ? -5.694 -28.023 -42.893 1.00 44.75 149 ARG C N 1
ATOM 4847 C CA . ARG C 1 128 ? -4.655 -28.786 -43.571 1.00 47.66 149 ARG C CA 1
ATOM 4848 C C . ARG C 1 128 ? -3.543 -29.060 -42.568 1.00 48.41 149 ARG C C 1
ATOM 4849 O O . ARG C 1 128 ? -3.064 -30.190 -42.444 1.00 49.06 149 ARG C O 1
ATOM 4857 N N . VAL C 1 129 ? -3.143 -28.019 -41.844 1.00 47.17 150 VAL C N 1
ATOM 4858 C CA . VAL C 1 129 ? -2.086 -28.150 -40.850 1.00 46.42 150 VAL C CA 1
ATOM 4859 C C . VAL C 1 129 ? -2.462 -29.146 -39.754 1.00 46.48 150 VAL C C 1
ATOM 4860 O O . VAL C 1 129 ? -1.659 -30.002 -39.380 1.00 44.83 150 VAL C O 1
ATOM 4864 N N . GLN C 1 130 ? -3.681 -29.040 -39.237 1.00 48.38 151 GLN C N 1
ATOM 4865 C CA . GLN C 1 130 ? -4.116 -29.948 -38.187 1.00 50.75 151 GLN C CA 1
ATOM 4866 C C . GLN C 1 130 ? -4.145 -31.381 -38.699 1.00 51.32 151 GLN C C 1
ATOM 4867 O O . GLN C 1 130 ? -4.014 -32.329 -37.924 1.00 50.52 151 GLN C O 1
ATOM 4873 N N . GLN C 1 131 ? -4.317 -31.537 -40.008 1.00 52.91 152 GLN C N 1
ATOM 4874 C CA . GLN C 1 131 ? -4.324 -32.862 -40.613 1.00 55.47 152 GLN C CA 1
ATOM 4875 C C . GLN C 1 131 ? -2.910 -33.424 -40.491 1.00 56.16 152 GLN C C 1
ATOM 4876 O O . GLN C 1 131 ? -2.712 -34.557 -40.052 1.00 56.76 152 GLN C O 1
ATOM 4882 N N . ASN C 1 132 ? -1.926 -32.614 -40.870 1.00 57.34 153 ASN C N 1
ATOM 4883 C CA . ASN C 1 132 ? -0.531 -33.025 -40.798 1.00 58.08 153 ASN C CA 1
ATOM 4884 C C . ASN C 1 132 ? -0.143 -33.309 -39.348 1.00 58.44 153 ASN C C 1
ATOM 4885 O O . ASN C 1 132 ? 0.550 -34.285 -39.061 1.00 57.96 153 ASN C O 1
ATOM 4890 N N . VAL C 1 133 ? -0.594 -32.452 -38.436 1.00 58.57 154 VAL C N 1
ATOM 4891 C CA . VAL C 1 133 ? -0.294 -32.623 -37.020 1.00 58.73 154 VAL C CA 1
ATOM 4892 C C . VAL C 1 133 ? -0.858 -33.951 -36.532 1.00 59.47 154 VAL C C 1
ATOM 4893 O O . VAL C 1 133 ? -0.135 -34.770 -35.960 1.00 58.76 154 VAL C O 1
ATOM 4897 N N . ALA C 1 134 ? -2.152 -34.154 -36.763 1.00 60.69 155 ALA C N 1
ATOM 4898 C CA . ALA C 1 134 ? -2.826 -35.381 -36.355 1.00 62.08 155 ALA C CA 1
ATOM 4899 C C . ALA C 1 134 ? -2.011 -36.604 -36.774 1.00 63.40 155 ALA C C 1
ATOM 4900 O O . ALA C 1 134 ? -2.005 -37.624 -36.080 1.00 62.76 155 ALA C O 1
ATOM 4902 N N . ALA C 1 135 ? -1.324 -36.492 -37.910 1.00 64.28 156 ALA C N 1
ATOM 4903 C CA . ALA C 1 135 ? -0.499 -37.583 -38.418 1.00 66.16 156 ALA C CA 1
ATOM 4904 C C . ALA C 1 135 ? 0.443 -38.065 -37.319 1.00 66.78 156 ALA C C 1
ATOM 4905 O O . ALA C 1 135 ? 0.402 -39.233 -36.924 1.00 67.63 156 ALA C O 1
ATOM 4907 N N . LYS C 1 136 ? 1.285 -37.160 -36.827 1.00 67.00 157 LYS C N 1
ATOM 4908 C CA . LYS C 1 136 ? 2.227 -37.483 -35.759 1.00 66.71 157 LYS C CA 1
ATOM 4909 C C . LYS C 1 136 ? 1.398 -38.021 -34.598 1.00 67.10 157 LYS C C 1
ATOM 4910 O O . LYS C 1 136 ? 0.181 -37.838 -34.570 1.00 67.19 157 LYS C O 1
ATOM 4916 N N . LYS C 1 137 ? 2.040 -38.678 -33.638 1.00 67.42 158 LYS C N 1
ATOM 4917 C CA . LYS C 1 137 ? 1.297 -39.217 -32.506 1.00 67.63 158 LYS C CA 1
ATOM 4918 C C . LYS C 1 137 ? 1.502 -38.445 -31.211 1.00 66.62 158 LYS C C 1
ATOM 4919 O O . LYS C 1 137 ? 0.926 -38.791 -30.179 1.00 66.48 158 LYS C O 1
ATOM 4925 N N . ALA C 1 138 ? 2.310 -37.392 -31.270 1.00 65.36 159 ALA C N 1
ATOM 4926 C CA . ALA C 1 138 ? 2.570 -36.574 -30.093 1.00 63.87 159 ALA C CA 1
ATOM 4927 C C . ALA C 1 138 ? 2.981 -35.158 -30.484 1.00 62.66 159 ALA C C 1
ATOM 4928 O O . ALA C 1 138 ? 3.854 -34.964 -31.330 1.00 62.95 159 ALA C O 1
ATOM 4930 N N . PRO C 1 139 ? 2.343 -34.147 -29.876 1.00 61.03 160 PRO C N 1
ATOM 4931 C CA . PRO C 1 139 ? 2.665 -32.749 -30.176 1.00 59.13 160 PRO C CA 1
ATOM 4932 C C . PRO C 1 139 ? 3.992 -32.361 -29.529 1.00 56.91 160 PRO C C 1
ATOM 4933 O O . PRO C 1 139 ? 4.336 -32.865 -28.459 1.00 56.49 160 PRO C O 1
ATOM 4937 N N . VAL C 1 140 ? 4.740 -31.480 -30.185 1.00 54.81 161 VAL C N 1
ATOM 4938 C CA . VAL C 1 140 ? 6.025 -31.034 -29.657 1.00 51.88 161 VAL C CA 1
ATOM 4939 C C . VAL C 1 140 ? 5.800 -30.125 -28.454 1.00 49.86 161 VAL C C 1
ATOM 4940 O O . VAL C 1 140 ? 5.022 -29.170 -28.530 1.00 48.87 161 VAL C O 1
ATOM 4944 N N . LYS C 1 141 ? 6.466 -30.429 -27.342 1.00 47.10 162 LYS C N 1
ATOM 4945 C CA . LYS C 1 141 ? 6.339 -29.608 -26.140 1.00 45.14 162 LYS C CA 1
ATOM 4946 C C . LYS C 1 141 ? 7.099 -28.318 -26.407 1.00 43.01 162 LYS C C 1
ATOM 4947 O O . LYS C 1 141 ? 8.287 -28.344 -26.738 1.00 40.38 162 LYS C O 1
ATOM 4953 N N . ALA C 1 142 ? 6.411 -27.190 -26.272 1.00 41.13 163 ALA C N 1
ATOM 4954 C CA . ALA C 1 142 ? 7.038 -25.906 -26.541 1.00 40.03 163 ALA C CA 1
ATOM 4955 C C . ALA C 1 142 ? 6.625 -24.797 -25.588 1.00 39.43 163 ALA C C 1
ATOM 4956 O O . ALA C 1 142 ? 5.724 -24.953 -24.764 1.00 39.56 163 ALA C O 1
ATOM 4958 N N . MET C 1 143 ? 7.300 -23.665 -25.736 1.00 38.59 164 MET C N 1
ATOM 4959 C CA . MET C 1 143 ? 7.070 -22.493 -24.918 1.00 38.66 164 MET C CA 1
ATOM 4960 C C . MET C 1 143 ? 7.420 -21.258 -25.735 1.00 37.06 164 MET C C 1
ATOM 4961 O O . MET C 1 143 ? 8.342 -21.290 -26.550 1.00 36.31 164 MET C O 1
ATOM 4966 N N . PHE C 1 144 ? 6.672 -20.180 -25.525 1.00 34.14 165 PHE C N 1
ATOM 4967 C CA . PHE C 1 144 ? 6.928 -18.929 -26.226 1.00 32.22 165 PHE C CA 1
ATOM 4968 C C . PHE C 1 144 ? 7.302 -17.850 -25.212 1.00 30.84 165 PHE C C 1
ATOM 4969 O O . PHE C 1 144 ? 6.608 -17.658 -24.211 1.00 30.13 165 PHE C O 1
ATOM 4977 N N . ILE C 1 145 ? 8.404 -17.154 -25.471 1.00 29.95 166 ILE C N 1
ATOM 4978 C CA . ILE C 1 145 ? 8.874 -16.096 -24.581 1.00 29.63 166 ILE C CA 1
ATOM 4979 C C . ILE C 1 145 ? 8.810 -14.763 -25.317 1.00 31.81 166 ILE C C 1
ATOM 4980 O O . ILE C 1 145 ? 9.304 -14.628 -26.440 1.00 30.12 166 ILE C O 1
ATOM 4985 N N . LEU C 1 146 ? 8.185 -13.786 -24.671 1.00 32.58 167 LEU C N 1
ATOM 4986 C CA . LEU C 1 146 ? 7.990 -12.470 -25.251 1.00 32.18 167 LEU C CA 1
ATOM 4987 C C . LEU C 1 146 ? 8.399 -11.322 -24.339 1.00 32.83 167 LEU C C 1
ATOM 4988 O O . LEU C 1 146 ? 8.434 -11.447 -23.117 1.00 30.36 167 LEU C O 1
ATOM 4993 N N . SER C 1 147 ? 8.701 -10.199 -24.974 1.00 34.67 168 SER C N 1
ATOM 4994 C CA . SER C 1 147 ? 9.059 -8.963 -24.306 1.00 38.60 168 SER C CA 1
ATOM 4995 C C . SER C 1 147 ? 8.281 -7.903 -25.079 1.00 40.35 168 SER C C 1
ATOM 4996 O O . SER C 1 147 ? 8.580 -7.645 -26.241 1.00 42.10 168 SER C O 1
ATOM 4999 N N . ALA C 1 148 ? 7.277 -7.307 -24.448 1.00 39.42 169 ALA C N 1
ATOM 5000 C CA . ALA C 1 148 ? 6.469 -6.290 -25.111 1.00 41.27 169 ALA C CA 1
ATOM 5001 C C . ALA C 1 148 ? 6.168 -5.116 -24.190 1.00 41.49 169 ALA C C 1
ATOM 5002 O O . ALA C 1 148 ? 6.046 -5.285 -22.981 1.00 41.66 169 ALA C O 1
ATOM 5004 N N . GLY C 1 149 ? 6.054 -3.926 -24.772 1.00 41.53 170 GLY C N 1
ATOM 5005 C CA . GLY C 1 149 ? 5.756 -2.737 -23.991 1.00 42.31 170 GLY C CA 1
ATOM 5006 C C . GLY C 1 149 ? 6.771 -2.419 -22.908 1.00 41.18 170 GLY C C 1
ATOM 5007 O O . GLY C 1 149 ? 6.439 -1.768 -21.914 1.00 42.27 170 GLY C O 1
ATOM 5008 N N . GLY C 1 150 ? 8.008 -2.871 -23.090 1.00 39.87 171 GLY C N 1
ATOM 5009 C CA . GLY C 1 150 ? 9.037 -2.605 -22.097 1.00 37.90 171 GLY C CA 1
ATOM 5010 C C . GLY C 1 150 ? 8.994 -3.528 -20.891 1.00 36.96 171 GLY C C 1
ATOM 5011 O O . GLY C 1 150 ? 9.565 -3.223 -19.848 1.00 38.82 171 GLY C O 1
ATOM 5012 N N . SER C 1 151 ? 8.327 -4.667 -21.024 1.00 35.56 172 SER C N 1
ATOM 5013 C CA . SER C 1 151 ? 8.238 -5.610 -19.914 1.00 34.90 172 SER C CA 1
ATOM 5014 C C . SER C 1 151 ? 9.448 -6.542 -19.888 1.00 33.23 172 SER C C 1
ATOM 5015 O O . SER C 1 151 ? 10.185 -6.648 -20.870 1.00 32.64 172 SER C O 1
ATOM 5018 N N . ALA C 1 152 ? 9.652 -7.210 -18.755 1.00 30.55 173 ALA C N 1
ATOM 5019 C CA . ALA C 1 152 ? 10.738 -8.170 -18.636 1.00 28.74 173 ALA C CA 1
ATOM 5020 C C . ALA C 1 152 ? 10.260 -9.363 -19.455 1.00 27.33 173 ALA C C 1
ATOM 5021 O O . ALA C 1 152 ? 9.083 -9.441 -19.802 1.00 27.69 173 ALA C O 1
ATOM 5023 N N . PRO C 1 153 ? 11.158 -10.302 -19.783 1.00 26.19 174 PRO C N 1
ATOM 5024 C CA . PRO C 1 153 ? 10.737 -11.464 -20.571 1.00 26.11 174 PRO C CA 1
ATOM 5025 C C . PRO C 1 153 ? 9.628 -12.234 -19.854 1.00 25.83 174 PRO C C 1
ATOM 5026 O O . PRO C 1 153 ? 9.733 -12.491 -18.652 1.00 28.65 174 PRO C O 1
ATOM 5030 N N . GLN C 1 154 ? 8.565 -12.580 -20.575 1.00 22.57 175 GLN C N 1
ATOM 5031 C CA . GLN C 1 154 ? 7.469 -13.346 -19.991 1.00 23.21 175 GLN C CA 1
ATOM 5032 C C . GLN C 1 154 ? 7.055 -14.540 -20.860 1.00 23.29 175 GLN C C 1
ATOM 5033 O O . GLN C 1 154 ? 7.105 -14.477 -22.092 1.00 24.11 175 GLN C O 1
ATOM 5039 N N . VAL C 1 155 ? 6.653 -15.625 -20.204 1.00 21.61 176 VAL C N 1
ATOM 5040 C CA . VAL C 1 155 ? 6.232 -16.849 -20.881 1.00 24.12 176 VAL C CA 1
ATOM 5041 C C . VAL C 1 155 ? 4.734 -16.801 -21.186 1.00 24.65 176 VAL C C 1
ATOM 5042 O O . VAL C 1 155 ? 3.932 -16.425 -20.329 1.00 23.63 176 VAL C O 1
ATOM 5046 N N . ALA C 1 156 ? 4.359 -17.180 -22.403 1.00 23.95 177 ALA C N 1
ATOM 5047 C CA . ALA C 1 156 ? 2.953 -17.152 -22.790 1.00 26.95 177 ALA C CA 1
ATOM 5048 C C . ALA C 1 156 ? 2.184 -18.329 -22.212 1.00 27.50 177 ALA C C 1
ATOM 5049 O O . ALA C 1 156 ? 2.550 -19.483 -22.410 1.00 30.67 177 ALA C O 1
ATOM 5051 N N . GLY C 1 157 ? 1.111 -18.026 -21.494 1.00 28.90 178 GLY C N 1
ATOM 5052 C CA . GLY C 1 157 ? 0.299 -19.071 -20.901 1.00 29.95 178 GLY C CA 1
ATOM 5053 C C . GLY C 1 157 ? -1.017 -19.232 -21.635 1.00 29.06 178 GLY C C 1
ATOM 5054 O O . GLY C 1 157 ? -1.236 -18.639 -22.690 1.00 28.22 178 GLY C O 1
ATOM 5055 N N . LYS C 1 158 ? -1.892 -20.049 -21.068 1.00 30.76 179 LYS C N 1
ATOM 5056 C CA . LYS C 1 158 ? -3.193 -20.318 -21.649 1.00 32.58 179 LYS C CA 1
ATOM 5057 C C . LYS C 1 158 ? -3.991 -19.027 -21.811 1.00 33.14 179 LYS C C 1
ATOM 5058 O O . LYS C 1 158 ? -3.907 -18.117 -20.982 1.00 33.27 179 LYS C O 1
ATOM 5064 N N . GLY C 1 159 ? -4.765 -18.952 -22.886 1.00 33.87 180 GLY C N 1
ATOM 5065 C CA . GLY C 1 159 ? -5.573 -17.773 -23.120 1.00 35.17 180 GLY C CA 1
ATOM 5066 C C . GLY C 1 159 ? -4.915 -16.738 -24.009 1.00 34.95 180 GLY C C 1
ATOM 5067 O O . GLY C 1 159 ? -5.604 -15.928 -24.625 1.00 36.18 180 GLY C O 1
ATOM 5068 N N . SER C 1 160 ? -3.586 -16.753 -24.085 1.00 33.75 181 SER C N 1
ATOM 5069 C CA . SER C 1 160 ? -2.869 -15.781 -24.911 1.00 30.17 181 SER C CA 1
ATOM 5070 C C . SER C 1 160 ? -2.960 -16.154 -26.383 1.00 31.86 181 SER C C 1
ATOM 5071 O O . SER C 1 160 ? -3.215 -17.315 -26.732 1.00 31.33 181 SER C O 1
ATOM 5074 N N . VAL C 1 161 ? -2.743 -15.167 -27.247 1.00 29.93 182 VAL C N 1
ATOM 5075 C CA . VAL C 1 161 ? -2.778 -15.400 -28.680 1.00 30.25 182 VAL C CA 1
ATOM 5076 C C . VAL C 1 161 ? -1.653 -16.371 -29.054 1.00 31.01 182 VAL C C 1
ATOM 5077 O O . VAL C 1 161 ? -1.850 -17.291 -29.856 1.00 33.07 182 VAL C O 1
ATOM 5081 N N . ALA C 1 162 ? -0.479 -16.167 -28.465 1.00 29.68 183 ALA C N 1
ATOM 5082 C CA . ALA C 1 162 ? 0.669 -17.027 -28.736 1.00 29.98 183 ALA C CA 1
ATOM 5083 C C . ALA C 1 162 ? 0.337 -18.487 -28.450 1.00 31.65 183 ALA C C 1
ATOM 5084 O O . ALA C 1 162 ? 0.729 -19.379 -29.210 1.00 31.88 183 ALA C O 1
ATOM 5086 N N . ASP C 1 163 ? -0.377 -18.729 -27.353 1.00 31.75 184 ASP C N 1
ATOM 5087 C CA . ASP C 1 163 ? -0.762 -20.087 -26.979 1.00 33.02 184 ASP C CA 1
ATOM 5088 C C . ASP C 1 163 ? -1.678 -20.679 -28.047 1.00 33.06 184 ASP C C 1
ATOM 5089 O O . ASP C 1 163 ? -1.534 -21.841 -28.420 1.00 33.73 184 ASP C O 1
ATOM 5094 N N . ALA C 1 164 ? -2.606 -19.872 -28.551 1.00 31.74 185 ALA C N 1
ATOM 5095 C CA . ALA C 1 164 ? -3.533 -20.332 -29.576 1.00 31.38 185 ALA C CA 1
ATOM 5096 C C . ALA C 1 164 ? -2.801 -20.695 -30.870 1.00 31.28 185 ALA C C 1
ATOM 5097 O O . ALA C 1 164 ? -3.182 -21.637 -31.558 1.00 31.36 185 ALA C O 1
ATOM 5099 N N . ILE C 1 165 ? -1.741 -19.957 -31.183 1.00 33.31 186 ILE C N 1
ATOM 5100 C CA . ILE C 1 165 ? -0.963 -20.197 -32.393 1.00 34.11 186 ILE C CA 1
ATOM 5101 C C . ILE C 1 165 ? -0.023 -21.406 -32.268 1.00 36.17 186 ILE C C 1
ATOM 5102 O O . ILE C 1 165 ? 0.227 -22.111 -33.253 1.00 35.01 186 ILE C O 1
ATOM 5107 N N . LEU C 1 166 ? 0.502 -21.645 -31.068 1.00 35.85 187 LEU C N 1
ATOM 5108 C CA . LEU C 1 166 ? 1.378 -22.793 -30.851 1.00 36.24 187 LEU C CA 1
ATOM 5109 C C . LEU C 1 166 ? 0.525 -24.045 -31.000 1.00 36.86 187 LEU C C 1
ATOM 5110 O O . LEU C 1 166 ? 0.920 -25.018 -31.647 1.00 38.20 187 LEU C O 1
ATOM 5115 N N . SER C 1 167 ? -0.654 -24.005 -30.392 1.00 35.30 188 SER C N 1
ATOM 5116 C CA . SER C 1 167 ? -1.586 -25.119 -30.443 1.00 37.03 188 SER C CA 1
ATOM 5117 C C . SER C 1 167 ? -2.007 -25.445 -31.877 1.00 36.44 188 SER C C 1
ATOM 5118 O O . SER C 1 167 ? -1.985 -26.607 -32.283 1.00 38.10 188 SER C O 1
ATOM 5121 N N . LEU C 1 168 ? -2.386 -24.425 -32.643 1.00 35.06 189 LEU C N 1
ATOM 5122 C CA . LEU C 1 168 ? -2.809 -24.631 -34.029 1.00 34.80 189 LEU C CA 1
ATOM 5123 C C . LEU C 1 168 ? -1.679 -25.198 -34.892 1.00 34.44 189 LEU C C 1
ATOM 5124 O O . LEU C 1 168 ? -1.926 -25.922 -35.856 1.00 31.53 189 LEU C O 1
ATOM 5129 N N . ALA C 1 169 ? -0.441 -24.872 -34.539 1.00 34.65 190 ALA C N 1
ATOM 5130 C CA . ALA C 1 169 ? 0.707 -25.357 -35.290 1.00 36.09 190 ALA C CA 1
ATOM 5131 C C . ALA C 1 169 ? 1.059 -26.792 -34.900 1.00 36.14 190 ALA C C 1
ATOM 5132 O O . ALA C 1 169 ? 1.863 -27.442 -35.561 1.00 38.44 190 ALA C O 1
ATOM 5134 N N . GLY C 1 170 ? 0.466 -27.283 -33.817 1.00 38.27 191 GLY C N 1
ATOM 5135 C CA . GLY C 1 170 ? 0.736 -28.643 -33.390 1.00 37.87 191 GLY C CA 1
ATOM 5136 C C . GLY C 1 170 ? 1.684 -28.769 -32.211 1.00 39.91 191 GLY C C 1
ATOM 5137 O O . GLY C 1 170 ? 2.255 -29.837 -31.967 1.00 39.64 191 GLY C O 1
ATOM 5138 N N . ALA C 1 171 ? 1.862 -27.685 -31.468 1.00 39.46 192 ALA C N 1
ATOM 5139 C CA . ALA C 1 171 ? 2.746 -27.731 -30.319 1.00 39.61 192 ALA C CA 1
ATOM 5140 C C . ALA C 1 171 ? 1.947 -27.807 -29.030 1.00 39.74 192 ALA C C 1
ATOM 5141 O O . ALA C 1 171 ? 0.792 -27.388 -28.973 1.00 40.10 192 ALA C O 1
ATOM 5143 N N . GLU C 1 172 ? 2.560 -28.362 -27.996 1.00 40.91 193 GLU C N 1
ATOM 5144 C CA . GLU C 1 172 ? 1.906 -28.442 -26.702 1.00 41.92 193 GLU C CA 1
ATOM 5145 C C . GLU C 1 172 ? 2.577 -27.387 -25.834 1.00 40.57 193 GLU C C 1
ATOM 5146 O O . GLU C 1 172 ? 3.776 -27.472 -25.573 1.00 41.52 193 GLU C O 1
ATOM 5152 N N . ASN C 1 173 ? 1.814 -26.387 -25.407 1.00 38.48 194 ASN C N 1
ATOM 5153 C CA . ASN C 1 173 ? 2.360 -25.330 -24.563 1.00 37.39 194 ASN C CA 1
ATOM 5154 C C . ASN C 1 173 ? 2.600 -25.894 -23.162 1.00 38.08 194 ASN C C 1
ATOM 5155 O O . ASN C 1 173 ? 1.660 -26.286 -22.481 1.00 40.07 194 ASN C O 1
ATOM 5160 N N . VAL C 1 174 ? 3.857 -25.934 -22.735 1.00 39.56 195 VAL C N 1
ATOM 5161 C CA . VAL C 1 174 ? 4.195 -26.464 -21.419 1.00 40.34 195 VAL C CA 1
ATOM 5162 C C . VAL C 1 174 ? 3.733 -25.554 -20.285 1.00 40.69 195 VAL C C 1
ATOM 5163 O O . VAL C 1 174 ? 3.544 -26.014 -19.158 1.00 41.03 195 VAL C O 1
ATOM 5167 N N . ALA C 1 175 ? 3.560 -24.267 -20.575 1.00 39.83 196 ALA C N 1
ATOM 5168 C CA . ALA C 1 175 ? 3.105 -23.320 -19.560 1.00 40.23 196 ALA C CA 1
ATOM 5169 C C . ALA C 1 175 ? 1.672 -23.677 -19.175 1.00 41.24 196 ALA C C 1
ATOM 5170 O O . ALA C 1 175 ? 0.871 -24.013 -20.041 1.00 40.85 196 ALA C O 1
ATOM 5172 N N . THR C 1 176 ? 1.352 -23.603 -17.885 1.00 42.65 197 THR C N 1
ATOM 5173 C CA . THR C 1 176 ? 0.009 -23.939 -17.412 1.00 44.30 197 THR C CA 1
ATOM 5174 C C . THR C 1 176 ? -0.697 -22.756 -16.747 1.00 44.68 197 THR C C 1
ATOM 5175 O O . THR C 1 176 ? -1.872 -22.840 -16.375 1.00 44.83 197 THR C O 1
ATOM 5179 N N . HIS C 1 177 ? 0.025 -21.656 -16.587 1.00 41.86 198 HIS C N 1
ATOM 5180 C CA . HIS C 1 177 ? -0.547 -20.462 -15.986 1.00 39.50 198 HIS C CA 1
ATOM 5181 C C . HIS C 1 177 ? -1.375 -19.758 -17.056 1.00 38.37 198 HIS C C 1
ATOM 5182 O O . HIS C 1 177 ? -1.269 -20.083 -18.242 1.00 37.11 198 HIS C O 1
ATOM 5189 N N . GLN C 1 178 ? -2.206 -18.807 -16.640 1.00 36.89 199 GLN C N 1
ATOM 5190 C CA . GLN C 1 178 ? -3.029 -18.056 -17.582 1.00 37.54 199 GLN C CA 1
ATOM 5191 C C . GLN C 1 178 ? -2.263 -16.820 -18.056 1.00 36.05 199 GLN C C 1
ATOM 5192 O O . GLN C 1 178 ? -1.613 -16.145 -17.261 1.00 36.69 199 GLN C O 1
ATOM 5198 N N . GLN C 1 179 ? -2.348 -16.531 -19.351 1.00 35.31 200 GLN C N 1
ATOM 5199 C CA . GLN C 1 179 ? -1.666 -15.376 -19.946 1.00 35.70 200 GLN C CA 1
ATOM 5200 C C . GLN C 1 179 ? -0.145 -15.327 -19.728 1.00 34.27 200 GLN C C 1
ATOM 5201 O O . GLN C 1 179 ? 0.517 -16.363 -19.765 1.00 34.12 200 GLN C O 1
ATOM 5207 N N . TYR C 1 180 ? 0.402 -14.129 -19.499 1.00 31.61 201 TYR C N 1
ATOM 5208 C CA . TYR C 1 180 ? 1.849 -13.950 -19.328 1.00 28.47 201 TYR C CA 1
ATOM 5209 C C . TYR C 1 180 ? 2.416 -13.815 -17.917 1.00 29.12 201 TYR C C 1
ATOM 5210 O O . TYR C 1 180 ? 1.879 -13.099 -17.070 1.00 28.05 201 TYR C O 1
ATOM 5219 N N . LYS C 1 181 ? 3.531 -14.498 -17.680 1.00 27.60 202 LYS C N 1
ATOM 5220 C CA . LYS C 1 181 ? 4.205 -14.434 -16.395 1.00 29.64 202 LYS C CA 1
ATOM 5221 C C . LYS C 1 181 ? 5.713 -14.567 -16.546 1.00 29.28 202 LYS C C 1
ATOM 5222 O O . LYS C 1 181 ? 6.210 -15.263 -17.436 1.00 27.28 202 LYS C O 1
ATOM 5228 N N . SER C 1 182 ? 6.433 -13.899 -15.657 1.00 28.31 203 SER C N 1
ATOM 5229 C CA . SER C 1 182 ? 7.880 -13.950 -15.654 1.00 28.75 203 SER C CA 1
ATOM 5230 C C . SER C 1 182 ? 8.304 -15.229 -14.953 1.00 28.31 203 SER C C 1
ATOM 5231 O O . SER C 1 182 ? 7.838 -15.515 -13.853 1.00 28.38 203 SER C O 1
ATOM 5234 N N . TYR C 1 183 ? 9.183 -15.991 -15.602 1.00 28.70 204 TYR C N 1
ATOM 5235 C CA . TYR C 1 183 ? 9.709 -17.250 -15.071 1.00 26.63 204 TYR C CA 1
ATOM 5236 C C . TYR C 1 183 ? 11.113 -17.065 -14.520 1.00 27.61 204 TYR C C 1
ATOM 5237 O O . TYR C 1 183 ? 11.939 -16.391 -15.129 1.00 26.64 204 TYR C O 1
ATOM 5246 N N . SER C 1 184 ? 11.382 -17.661 -13.365 1.00 27.45 205 SER C N 1
ATOM 5247 C CA . SER C 1 184 ? 12.709 -17.605 -12.780 1.00 27.95 205 SER C CA 1
ATOM 5248 C C . SER C 1 184 ? 13.515 -18.631 -13.576 1.00 27.58 205 SER C C 1
ATOM 5249 O O . SER C 1 184 ? 12.941 -19.467 -14.281 1.00 24.70 205 SER C O 1
ATOM 5252 N N . ALA C 1 185 ? 14.833 -18.575 -13.456 1.00 27.23 206 ALA C N 1
ATOM 5253 C CA . ALA C 1 185 ? 15.687 -19.517 -14.160 1.00 28.54 206 ALA C CA 1
ATOM 5254 C C . ALA C 1 185 ? 15.201 -20.931 -13.856 1.00 29.70 206 ALA C C 1
ATOM 5255 O O . ALA C 1 185 ? 15.051 -21.757 -14.748 1.00 28.27 206 ALA C O 1
ATOM 5257 N N . GLU C 1 186 ? 14.928 -21.181 -12.579 1.00 32.24 207 GLU C N 1
ATOM 5258 C CA . GLU C 1 186 ? 14.464 -22.478 -12.104 1.00 32.52 207 GLU C CA 1
ATOM 5259 C C . GLU C 1 186 ? 13.175 -22.961 -12.771 1.00 31.41 207 GLU C C 1
ATOM 5260 O O . GLU C 1 186 ? 13.084 -24.126 -13.185 1.00 30.77 207 GLU C O 1
ATOM 5266 N N . SER C 1 187 ? 12.178 -22.081 -12.864 1.00 29.26 208 SER C N 1
ATOM 5267 C CA . SER C 1 187 ? 10.908 -22.438 -13.489 1.00 29.91 208 SER C CA 1
ATOM 5268 C C . SER C 1 187 ? 11.064 -22.709 -14.980 1.00 30.14 208 SER C C 1
ATOM 5269 O O . SER C 1 187 ? 10.422 -23.614 -15.518 1.00 30.20 208 SER C O 1
ATOM 5272 N N . LEU C 1 188 ? 11.913 -21.925 -15.645 1.00 29.05 209 LEU C N 1
ATOM 5273 C CA . LEU C 1 188 ? 12.131 -22.087 -17.082 1.00 27.84 209 LEU C CA 1
ATOM 5274 C C . LEU C 1 188 ? 12.832 -23.413 -17.388 1.00 28.15 209 LEU C C 1
ATOM 5275 O O . LEU C 1 188 ? 12.438 -24.137 -18.302 1.00 28.59 209 LEU C O 1
ATOM 5280 N N . ILE C 1 189 ? 13.870 -23.721 -16.618 1.00 27.40 210 ILE C N 1
ATOM 5281 C CA . ILE C 1 189 ? 14.618 -24.962 -16.787 1.00 27.84 210 ILE C CA 1
ATOM 5282 C C . ILE C 1 189 ? 13.704 -26.159 -16.455 1.00 30.53 210 ILE C C 1
ATOM 5283 O O . ILE C 1 189 ? 13.671 -27.149 -17.192 1.00 28.29 210 ILE C O 1
ATOM 5288 N N . ALA C 1 190 ? 12.947 -26.046 -15.361 1.00 30.11 211 ALA C N 1
ATOM 5289 C CA . ALA C 1 190 ? 12.018 -27.099 -14.935 1.00 31.89 211 ALA C CA 1
ATOM 5290 C C . ALA C 1 190 ? 10.894 -27.375 -15.944 1.00 33.35 211 ALA C C 1
ATOM 5291 O O . ALA C 1 190 ? 10.451 -28.521 -16.083 1.00 31.10 211 ALA C O 1
ATOM 5293 N N . ALA C 1 191 ? 10.417 -26.338 -16.633 1.00 32.92 212 ALA C N 1
ATOM 5294 C CA . ALA C 1 191 ? 9.344 -26.524 -17.615 1.00 34.39 212 ALA C CA 1
ATOM 5295 C C . ALA C 1 191 ? 9.821 -27.492 -18.704 1.00 36.35 212 ALA C C 1
ATOM 5296 O O . ALA C 1 191 ? 9.020 -28.158 -19.372 1.00 37.71 212 ALA C O 1
ATOM 5298 N N . ASN C 1 192 ? 11.134 -27.544 -18.878 1.00 36.26 213 ASN C N 1
ATOM 5299 C CA . ASN C 1 192 ? 11.781 -28.439 -19.825 1.00 38.66 213 ASN C CA 1
ATOM 5300 C C . ASN C 1 192 ? 11.082 -28.690 -21.165 1.00 40.47 213 ASN C C 1
ATOM 5301 O O . ASN C 1 192 ? 10.704 -29.822 -21.471 1.00 41.80 213 ASN C O 1
ATOM 5306 N N . PRO C 1 193 ? 10.893 -27.639 -21.982 1.00 41.56 214 PRO C N 1
ATOM 5307 C CA . PRO C 1 193 ? 10.241 -27.860 -23.278 1.00 41.63 214 PRO C CA 1
ATOM 5308 C C . PRO C 1 193 ? 11.285 -28.370 -24.273 1.00 41.26 214 PRO C C 1
ATOM 5309 O O . PRO C 1 193 ? 12.484 -28.251 -24.028 1.00 41.75 214 PRO C O 1
ATOM 5313 N N . GLU C 1 194 ? 10.832 -28.933 -25.388 1.00 42.27 215 GLU C N 1
ATOM 5314 C CA . GLU C 1 194 ? 11.740 -29.435 -26.420 1.00 42.29 215 GLU C CA 1
ATOM 5315 C C . GLU C 1 194 ? 12.193 -28.270 -27.285 1.00 40.73 215 GLU C C 1
ATOM 5316 O O . GLU C 1 194 ? 13.331 -28.234 -27.763 1.00 40.73 215 GLU C O 1
ATOM 5322 N N . VAL C 1 195 ? 11.281 -27.324 -27.485 1.00 37.37 216 VAL C N 1
ATOM 5323 C CA . VAL C 1 195 ? 11.541 -26.141 -28.298 1.00 35.75 216 VAL C CA 1
ATOM 5324 C C . VAL C 1 195 ? 11.119 -24.880 -27.547 1.00 35.31 216 VAL C C 1
ATOM 5325 O O . VAL C 1 195 ? 10.229 -24.921 -26.693 1.00 36.07 216 VAL C O 1
ATOM 5329 N N . ILE C 1 196 ? 11.770 -23.766 -27.867 1.00 34.53 217 ILE C N 1
ATOM 5330 C CA . ILE C 1 196 ? 11.438 -22.478 -27.273 1.00 34.25 217 ILE C CA 1
ATOM 5331 C C . ILE C 1 196 ? 11.309 -21.489 -28.422 1.00 33.51 217 ILE C C 1
ATOM 5332 O O . ILE C 1 196 ? 12.217 -21.354 -29.237 1.00 35.08 217 ILE C O 1
ATOM 5337 N N . VAL C 1 197 ? 10.168 -20.819 -28.504 1.00 33.39 218 VAL C N 1
ATOM 5338 C CA . VAL C 1 197 ? 9.942 -19.850 -29.563 1.00 31.94 218 VAL C CA 1
ATOM 5339 C C . VAL C 1 197 ? 10.102 -18.446 -28.993 1.00 34.19 218 VAL C C 1
ATOM 5340 O O . VAL C 1 197 ? 9.654 -18.164 -27.877 1.00 33.22 218 VAL C O 1
ATOM 5344 N N . VAL C 1 198 ? 10.768 -17.583 -29.757 1.00 33.18 219 VAL C N 1
ATOM 5345 C CA . VAL C 1 198 ? 10.984 -16.197 -29.376 1.00 34.26 219 VAL C CA 1
ATOM 5346 C C . VAL C 1 198 ? 10.749 -15.376 -30.640 1.00 36.11 219 VAL C C 1
ATOM 5347 O O . VAL C 1 198 ? 10.563 -15.936 -31.722 1.00 37.65 219 VAL C O 1
ATOM 5351 N N . THR C 1 199 ? 10.751 -14.058 -30.518 1.00 36.82 220 THR C N 1
ATOM 5352 C CA . THR C 1 199 ? 10.522 -13.222 -31.688 1.00 37.60 220 THR C CA 1
ATOM 5353 C C . THR C 1 199 ? 11.815 -12.866 -32.427 1.00 38.15 220 THR C C 1
ATOM 5354 O O . THR C 1 199 ? 12.910 -12.938 -31.869 1.00 35.32 220 THR C O 1
ATOM 5358 N N . SER C 1 200 ? 11.679 -12.486 -33.693 1.00 40.35 221 SER C N 1
ATOM 5359 C CA . SER C 1 200 ? 12.834 -12.104 -34.493 1.00 41.64 221 SER C CA 1
ATOM 5360 C C . SER C 1 200 ? 13.343 -10.766 -33.976 1.00 42.25 221 SER C C 1
ATOM 5361 O O . SER C 1 200 ? 14.543 -10.498 -33.989 1.00 43.64 221 SER C O 1
ATOM 5364 N N . GLN C 1 201 ? 12.420 -9.936 -33.504 1.00 42.05 222 GLN C N 1
ATOM 5365 C CA . GLN C 1 201 ? 12.766 -8.632 -32.962 1.00 43.18 222 GLN C CA 1
ATOM 5366 C C . GLN C 1 201 ? 13.714 -8.776 -31.778 1.00 42.82 222 GLN C C 1
ATOM 5367 O O . GLN C 1 201 ? 14.680 -8.024 -31.655 1.00 44.32 222 GLN C O 1
ATOM 5373 N N . MET C 1 202 ? 13.437 -9.740 -30.903 1.00 42.19 223 MET C N 1
ATOM 5374 C CA . MET C 1 202 ? 14.270 -9.949 -29.721 1.00 40.20 223 MET C CA 1
ATOM 5375 C C . MET C 1 202 ? 15.649 -10.543 -30.012 1.00 38.59 223 MET C C 1
ATOM 5376 O O . MET C 1 202 ? 16.605 -10.279 -29.282 1.00 36.05 223 MET C O 1
ATOM 5381 N N . VAL C 1 203 ? 15.750 -11.362 -31.055 1.00 38.75 224 VAL C N 1
ATOM 5382 C CA . VAL C 1 203 ? 17.034 -11.965 -31.418 1.00 39.43 224 VAL C CA 1
ATOM 5383 C C . VAL C 1 203 ? 17.848 -10.957 -32.231 1.00 40.52 224 VAL C C 1
ATOM 5384 O O . VAL C 1 203 ? 19.061 -10.839 -32.066 1.00 39.53 224 VAL C O 1
ATOM 5388 N N . ASP C 1 204 ? 17.155 -10.231 -33.101 1.00 42.94 225 ASP C N 1
ATOM 5389 C CA . ASP C 1 204 ? 17.764 -9.213 -33.950 1.00 45.62 225 ASP C CA 1
ATOM 5390 C C . ASP C 1 204 ? 19.175 -9.548 -34.437 1.00 45.85 225 ASP C C 1
ATOM 5391 O O . ASP C 1 204 ? 20.112 -8.774 -34.240 1.00 45.37 225 ASP C O 1
ATOM 5396 N N . GLY C 1 205 ? 19.326 -10.716 -35.052 1.00 45.56 226 GLY C N 1
ATOM 5397 C CA . GLY C 1 205 ? 20.620 -11.101 -35.587 1.00 46.61 226 GLY C CA 1
ATOM 5398 C C . GLY C 1 205 ? 21.663 -11.728 -34.683 1.00 47.19 226 GLY C C 1
ATOM 5399 O O . GLY C 1 205 ? 22.689 -12.201 -35.178 1.00 48.15 226 GLY C O 1
ATOM 5400 N N . ASP C 1 206 ? 21.434 -11.738 -33.374 1.00 45.91 227 ASP C N 1
ATOM 5401 C CA . ASP C 1 206 ? 22.402 -12.333 -32.463 1.00 44.27 227 ASP C CA 1
ATOM 5402 C C . ASP C 1 206 ? 21.751 -13.063 -31.290 1.00 43.08 227 ASP C C 1
ATOM 5403 O O . ASP C 1 206 ? 21.323 -12.447 -30.311 1.00 41.52 227 ASP C O 1
ATOM 5408 N N . ILE C 1 207 ? 21.703 -14.388 -31.399 1.00 41.18 228 ILE C N 1
ATOM 5409 C CA . ILE C 1 207 ? 21.103 -15.231 -30.379 1.00 41.48 228 ILE C CA 1
ATOM 5410 C C . ILE C 1 207 ? 21.663 -14.983 -28.976 1.00 38.86 228 ILE C C 1
ATOM 5411 O O . ILE C 1 207 ? 20.970 -15.207 -27.986 1.00 36.62 228 ILE C O 1
ATOM 5416 N N . ASN C 1 208 ? 22.907 -14.523 -28.886 1.00 37.59 229 ASN C N 1
ATOM 5417 C CA . ASN C 1 208 ? 23.511 -14.260 -27.583 1.00 37.59 229 ASN C CA 1
ATOM 5418 C C . ASN C 1 208 ? 22.797 -13.153 -26.815 1.00 36.18 229 ASN C C 1
ATOM 5419 O O . ASN C 1 208 ? 22.978 -13.023 -25.608 1.00 35.53 229 ASN C O 1
ATOM 5424 N N . ARG C 1 209 ? 21.991 -12.358 -27.517 1.00 35.29 230 ARG C N 1
ATOM 5425 C CA . ARG C 1 209 ? 21.226 -11.284 -26.882 1.00 35.01 230 ARG C CA 1
ATOM 5426 C C . ARG C 1 209 ? 20.224 -11.884 -25.890 1.00 33.33 230 ARG C C 1
ATOM 5427 O O . ARG C 1 209 ? 19.769 -11.212 -24.968 1.00 32.70 230 ARG C O 1
ATOM 5435 N N . LEU C 1 210 ? 19.872 -13.146 -26.106 1.00 29.64 231 LEU C N 1
ATOM 5436 C CA . LEU C 1 210 ? 18.911 -13.846 -25.259 1.00 29.07 231 LEU C CA 1
ATOM 5437 C C . LEU C 1 210 ? 19.499 -14.314 -23.936 1.00 28.56 231 LEU C C 1
ATOM 5438 O O . LEU C 1 210 ? 18.777 -14.809 -23.073 1.00 28.10 231 LEU C O 1
ATOM 5443 N N . ARG C 1 211 ? 20.811 -14.174 -23.790 1.00 29.01 232 ARG C N 1
ATOM 5444 C CA . ARG C 1 211 ? 21.515 -14.593 -22.585 1.00 30.77 232 ARG C CA 1
ATOM 5445 C C . ARG C 1 211 ? 20.988 -13.949 -21.308 1.00 29.99 232 ARG C C 1
ATOM 5446 O O . ARG C 1 211 ? 21.217 -14.471 -20.208 1.00 27.62 232 ARG C O 1
ATOM 5454 N N . SER C 1 212 ? 20.296 -12.820 -21.447 1.00 28.21 233 SER C N 1
ATOM 5455 C CA . SER C 1 212 ? 19.763 -12.112 -20.280 1.00 28.41 233 SER C CA 1
ATOM 5456 C C . SER C 1 212 ? 18.421 -12.643 -19.772 1.00 28.35 233 SER C C 1
ATOM 5457 O O . SER C 1 212 ? 17.881 -12.138 -18.788 1.00 28.92 233 SER C O 1
ATOM 5460 N N . ILE C 1 213 ? 17.888 -13.662 -20.441 1.00 27.80 234 ILE C N 1
ATOM 5461 C CA . ILE C 1 213 ? 16.626 -14.278 -20.023 1.00 26.27 234 ILE C CA 1
ATOM 5462 C C . ILE C 1 213 ? 16.986 -15.367 -19.013 1.00 25.92 234 ILE C C 1
ATOM 5463 O O . ILE C 1 213 ? 17.643 -16.350 -19.359 1.00 24.66 234 ILE C O 1
ATOM 5468 N N . ALA C 1 214 ? 16.563 -15.183 -17.768 1.00 23.84 235 ALA C N 1
ATOM 5469 C CA . ALA C 1 214 ? 16.876 -16.133 -16.713 1.00 25.40 235 ALA C CA 1
ATOM 5470 C C . ALA C 1 214 ? 16.641 -17.592 -17.089 1.00 25.27 235 ALA C C 1
ATOM 5471 O O . ALA C 1 214 ? 15.541 -17.979 -17.470 1.00 23.68 235 ALA C O 1
ATOM 5473 N N . GLY C 1 215 ? 17.709 -18.380 -16.997 1.00 25.67 236 GLY C N 1
ATOM 5474 C CA . GLY C 1 215 ? 17.632 -19.803 -17.262 1.00 26.26 236 GLY C CA 1
ATOM 5475 C C . GLY C 1 215 ? 17.631 -20.344 -18.677 1.00 27.96 236 GLY C C 1
ATOM 5476 O O . GLY C 1 215 ? 17.923 -21.523 -18.859 1.00 28.25 236 GLY C O 1
ATOM 5477 N N . ILE C 1 216 ? 17.341 -19.519 -19.681 1.00 27.60 237 ILE C N 1
ATOM 5478 C CA . ILE C 1 216 ? 17.275 -20.040 -21.044 1.00 28.40 237 ILE C CA 1
ATOM 5479 C C . ILE C 1 216 ? 18.540 -20.747 -21.518 1.00 30.65 237 ILE C C 1
ATOM 5480 O O . ILE C 1 216 ? 18.474 -21.675 -22.323 1.00 30.73 237 ILE C O 1
ATOM 5485 N N . THR C 1 217 ? 19.684 -20.305 -21.015 1.00 31.54 238 THR C N 1
ATOM 5486 C CA . THR C 1 217 ? 20.965 -20.880 -21.393 1.00 34.73 238 THR C CA 1
ATOM 5487 C C . THR C 1 217 ? 21.162 -22.311 -20.867 1.00 35.41 238 THR C C 1
ATOM 5488 O O . THR C 1 217 ? 22.011 -23.053 -21.369 1.00 35.69 238 THR C O 1
ATOM 5492 N N . HIS C 1 218 ? 20.361 -22.705 -19.878 1.00 35.45 239 HIS C N 1
ATOM 5493 C CA . HIS C 1 218 ? 20.460 -24.043 -19.303 1.00 37.19 239 HIS C CA 1
ATOM 5494 C C . HIS C 1 218 ? 19.306 -24.963 -19.696 1.00 36.11 239 HIS C C 1
ATOM 5495 O O . HIS C 1 218 ? 19.140 -26.042 -19.131 1.00 37.55 239 HIS C O 1
ATOM 5502 N N . THR C 1 219 ? 18.508 -24.543 -20.665 1.00 34.79 240 THR C N 1
ATOM 5503 C CA . THR C 1 219 ? 17.382 -25.354 -21.096 1.00 34.39 240 THR C CA 1
ATOM 5504 C C . THR C 1 219 ? 17.824 -26.389 -22.121 1.00 36.58 240 THR C C 1
ATOM 5505 O O . THR C 1 219 ? 18.865 -26.243 -22.761 1.00 36.43 240 THR C O 1
ATOM 5509 N N . ALA C 1 220 ? 17.027 -27.441 -22.263 1.00 37.21 241 ALA C N 1
ATOM 5510 C CA . ALA C 1 220 ? 17.324 -28.486 -23.225 1.00 38.68 241 ALA C CA 1
ATOM 5511 C C . ALA C 1 220 ? 17.201 -27.886 -24.622 1.00 38.17 241 ALA C C 1
ATOM 5512 O O . ALA C 1 220 ? 17.975 -28.213 -25.515 1.00 39.11 241 ALA C O 1
ATOM 5514 N N . ALA C 1 221 ? 16.233 -26.988 -24.795 1.00 37.82 242 ALA C N 1
ATOM 5515 C CA . ALA C 1 221 ? 15.997 -26.337 -26.081 1.00 35.52 242 ALA C CA 1
ATOM 5516 C C . ALA C 1 221 ? 17.201 -25.524 -26.556 1.00 35.70 242 ALA C C 1
ATOM 5517 O O . ALA C 1 221 ? 17.542 -25.536 -27.738 1.00 37.63 242 ALA C O 1
ATOM 5519 N N . TRP C 1 222 ? 17.842 -24.813 -25.637 1.00 34.38 243 TRP C N 1
ATOM 5520 C CA . TRP C 1 222 ? 18.997 -23.998 -25.987 1.00 35.00 243 TRP C CA 1
ATOM 5521 C C . TRP C 1 222 ? 20.192 -24.899 -26.340 1.00 37.92 243 TRP C C 1
ATOM 5522 O O . TRP C 1 222 ? 20.899 -24.646 -27.313 1.00 37.17 243 TRP C O 1
ATOM 5533 N N . LYS C 1 223 ? 20.406 -25.951 -25.559 1.00 39.35 244 LYS C N 1
ATOM 5534 C CA . LYS C 1 223 ? 21.517 -26.857 -25.823 1.00 43.94 244 LYS C CA 1
ATOM 5535 C C . LYS C 1 223 ? 21.333 -27.619 -27.135 1.00 45.29 244 LYS C C 1
ATOM 5536 O O . LYS C 1 223 ? 22.261 -27.706 -27.934 1.00 46.88 244 LYS C O 1
ATOM 5542 N N . ASN C 1 224 ? 20.131 -28.145 -27.364 1.00 46.95 245 ASN C N 1
ATOM 5543 C CA . ASN C 1 224 ? 19.828 -28.897 -28.584 1.00 48.89 245 ASN C CA 1
ATOM 5544 C C . ASN C 1 224 ? 19.613 -27.963 -29.769 1.00 50.03 245 ASN C C 1
ATOM 5545 O O . ASN C 1 224 ? 19.263 -28.408 -30.862 1.00 50.92 245 ASN C O 1
ATOM 5550 N N . GLN C 1 225 ? 19.803 -26.668 -29.544 1.00 50.77 246 GLN C N 1
ATOM 5551 C CA . GLN C 1 225 ? 19.612 -25.670 -30.587 1.00 51.74 246 GLN C CA 1
ATOM 5552 C C . GLN C 1 225 ? 18.214 -25.729 -31.205 1.00 51.10 246 GLN C C 1
ATOM 5553 O O . GLN C 1 225 ? 18.052 -25.651 -32.425 1.00 51.35 246 GLN C O 1
ATOM 5559 N N . ARG C 1 226 ? 17.205 -25.867 -30.350 1.00 49.69 247 ARG C N 1
ATOM 5560 C CA . ARG C 1 226 ? 15.816 -25.913 -30.791 1.00 47.95 247 ARG C CA 1
ATOM 5561 C C . ARG C 1 226 ? 15.109 -24.609 -30.422 1.00 46.70 247 ARG C C 1
ATOM 5562 O O . ARG C 1 226 ? 14.097 -24.609 -29.723 1.00 45.18 247 ARG C O 1
ATOM 5570 N N . ILE C 1 227 ? 15.660 -23.497 -30.895 1.00 46.07 248 ILE C N 1
ATOM 5571 C CA . ILE C 1 227 ? 15.082 -22.184 -30.634 1.00 45.19 248 ILE C CA 1
ATOM 5572 C C . ILE C 1 227 ? 14.604 -21.563 -31.935 1.00 44.64 248 ILE C C 1
ATOM 5573 O O . ILE C 1 227 ? 15.400 -21.173 -32.786 1.00 44.65 248 ILE C O 1
ATOM 5578 N N . ILE C 1 228 ? 13.286 -21.481 -32.063 1.00 44.95 249 ILE C N 1
ATOM 5579 C CA . ILE C 1 228 ? 12.619 -20.952 -33.240 1.00 44.99 249 ILE C CA 1
ATOM 5580 C C . ILE C 1 228 ? 12.293 -19.468 -33.102 1.00 45.21 249 ILE C C 1
ATOM 5581 O O . ILE C 1 228 ? 12.095 -18.956 -31.995 1.00 43.51 249 ILE C O 1
ATOM 5586 N N . THR C 1 229 ? 12.231 -18.789 -34.243 1.00 44.64 250 THR C N 1
ATOM 5587 C CA . THR C 1 229 ? 11.947 -17.364 -34.293 1.00 44.83 250 THR C CA 1
ATOM 5588 C C . THR C 1 229 ? 10.677 -17.059 -35.083 1.00 45.19 250 THR C C 1
ATOM 5589 O O . THR C 1 229 ? 10.402 -17.683 -36.107 1.00 45.97 250 THR C O 1
ATOM 5593 N N . VAL C 1 230 ? 9.902 -16.099 -34.590 1.00 42.61 251 VAL C N 1
ATOM 5594 C CA . VAL C 1 230 ? 8.669 -15.693 -35.247 1.00 41.79 251 VAL C CA 1
ATOM 5595 C C . VAL C 1 230 ? 8.579 -14.181 -35.156 1.00 41.43 251 VAL C C 1
ATOM 5596 O O . VAL C 1 230 ? 9.079 -13.577 -34.204 1.00 40.43 251 VAL C O 1
ATOM 5600 N N . ASP C 1 231 ? 7.940 -13.567 -36.141 1.00 41.09 252 ASP C N 1
ATOM 5601 C CA . ASP C 1 231 ? 7.807 -12.120 -36.145 1.00 42.21 252 ASP C CA 1
ATOM 5602 C C . ASP C 1 231 ? 6.790 -11.712 -35.085 1.00 40.54 252 ASP C C 1
ATOM 5603 O O . ASP C 1 231 ? 5.638 -12.126 -35.137 1.00 38.02 252 ASP C O 1
ATOM 5608 N N . GLN C 1 232 ? 7.227 -10.897 -34.130 1.00 39.59 253 GLN C N 1
ATOM 5609 C CA . GLN C 1 232 ? 6.369 -10.442 -33.042 1.00 40.65 253 GLN C CA 1
ATOM 5610 C C . GLN C 1 232 ? 5.032 -9.904 -33.536 1.00 39.85 253 GLN C C 1
ATOM 5611 O O . GLN C 1 232 ? 3.997 -10.107 -32.907 1.00 39.47 253 GLN C O 1
ATOM 5617 N N . ASN C 1 233 ? 5.067 -9.228 -34.676 1.00 41.52 254 ASN C N 1
ATOM 5618 C CA . ASN C 1 233 ? 3.880 -8.630 -35.275 1.00 42.36 254 ASN C CA 1
ATOM 5619 C C . ASN C 1 233 ? 2.782 -9.623 -35.666 1.00 42.30 254 ASN C C 1
ATOM 5620 O O . ASN C 1 233 ? 1.678 -9.211 -36.017 1.00 40.16 254 ASN C O 1
ATOM 5625 N N . LEU C 1 234 ? 3.075 -10.922 -35.608 1.00 41.26 255 LEU C N 1
ATOM 5626 C CA . LEU C 1 234 ? 2.094 -11.942 -35.982 1.00 40.87 255 LEU C CA 1
ATOM 5627 C C . LEU C 1 234 ? 1.618 -12.787 -34.812 1.00 40.70 255 LEU C C 1
ATOM 5628 O O . LEU C 1 234 ? 0.808 -13.695 -34.998 1.00 40.33 255 LEU C O 1
ATOM 5633 N N . ILE C 1 235 ? 2.109 -12.497 -33.612 1.00 39.07 256 ILE C N 1
ATOM 5634 C CA . ILE C 1 235 ? 1.744 -13.291 -32.446 1.00 38.78 256 ILE C CA 1
ATOM 5635 C C . ILE C 1 235 ? 1.061 -12.529 -31.309 1.00 38.53 256 ILE C C 1
ATOM 5636 O O . ILE C 1 235 ? 0.939 -13.042 -30.196 1.00 38.05 256 ILE C O 1
ATOM 5641 N N . LEU C 1 236 ? 0.608 -11.314 -31.587 1.00 39.02 257 LEU C N 1
ATOM 5642 C CA . LEU C 1 236 ? -0.061 -10.511 -30.570 1.00 40.51 257 LEU C CA 1
ATOM 5643 C C . LEU C 1 236 ? -1.531 -10.287 -30.918 1.00 40.68 257 LEU C C 1
ATOM 5644 O O . LEU C 1 236 ? -2.275 -9.660 -30.159 1.00 39.80 257 LEU C O 1
ATOM 5649 N N . GLY C 1 237 ? -1.946 -10.803 -32.070 1.00 39.13 258 GLY C N 1
ATOM 5650 C CA . GLY C 1 237 ? -3.329 -10.658 -32.483 1.00 37.83 258 GLY C CA 1
ATOM 5651 C C . GLY C 1 237 ? -3.744 -11.747 -33.453 1.00 37.99 258 GLY C C 1
ATOM 5652 O O . GLY C 1 237 ? -2.900 -12.364 -34.105 1.00 36.91 258 GLY C O 1
ATOM 5653 N N . MET C 1 238 ? -5.042 -12.007 -33.538 1.00 37.11 259 MET C N 1
ATOM 5654 C CA . MET C 1 238 ? -5.537 -13.012 -34.466 1.00 38.40 259 MET C CA 1
ATOM 5655 C C . MET C 1 238 ? -6.113 -12.279 -35.664 1.00 36.18 259 MET C C 1
ATOM 5656 O O . MET C 1 238 ? -7.255 -11.830 -35.648 1.00 37.25 259 MET C O 1
ATOM 5661 N N . GLY C 1 239 ? -5.295 -12.147 -36.698 1.00 36.81 260 GLY C N 1
ATOM 5662 C CA . GLY C 1 239 ? -5.713 -11.449 -37.895 1.00 34.52 260 GLY C CA 1
ATOM 5663 C C . GLY C 1 239 ? -5.704 -12.350 -39.106 1.00 33.87 260 GLY C C 1
ATOM 5664 O O . GLY C 1 239 ? -5.628 -13.570 -38.961 1.00 32.72 260 GLY C O 1
ATOM 5665 N N . PRO C 1 240 ? -5.759 -11.772 -40.319 1.00 33.61 261 PRO C N 1
ATOM 5666 C CA . PRO C 1 240 ? -5.768 -12.474 -41.606 1.00 34.99 261 PRO C CA 1
ATOM 5667 C C . PRO C 1 240 ? -4.521 -13.306 -41.889 1.00 36.42 261 PRO C C 1
ATOM 5668 O O . PRO C 1 240 ? -4.565 -14.254 -42.676 1.00 38.19 261 PRO C O 1
ATOM 5672 N N . ARG C 1 241 ? -3.412 -12.952 -41.252 1.00 35.35 262 ARG C N 1
ATOM 5673 C CA . ARG C 1 241 ? -2.156 -13.660 -41.484 1.00 35.82 262 ARG C CA 1
ATOM 5674 C C . ARG C 1 241 ? -1.889 -14.805 -40.515 1.00 35.26 262 ARG C C 1
ATOM 5675 O O . ARG C 1 241 ? -0.779 -15.337 -40.486 1.00 36.53 262 ARG C O 1
ATOM 5683 N N . ILE C 1 242 ? -2.897 -15.201 -39.743 1.00 33.71 263 ILE C N 1
ATOM 5684 C CA . ILE C 1 242 ? -2.712 -16.272 -38.772 1.00 33.58 263 ILE C CA 1
ATOM 5685 C C . ILE C 1 242 ? -2.326 -17.604 -39.420 1.00 33.92 263 ILE C C 1
ATOM 5686 O O . ILE C 1 242 ? -1.466 -18.322 -38.912 1.00 31.98 263 ILE C O 1
ATOM 5691 N N . ALA C 1 243 ? -2.958 -17.938 -40.537 1.00 35.69 264 ALA C N 1
ATOM 5692 C CA . ALA C 1 243 ? -2.634 -19.185 -41.218 1.00 38.00 264 ALA C CA 1
ATOM 5693 C C . ALA C 1 243 ? -1.166 -19.149 -41.624 1.00 38.61 264 ALA C C 1
ATOM 5694 O O . ALA C 1 243 ? -0.479 -20.161 -41.568 1.00 39.75 264 ALA C O 1
ATOM 5696 N N . ASP C 1 244 ? -0.684 -17.971 -42.011 1.00 39.93 265 ASP C N 1
ATOM 5697 C CA . ASP C 1 244 ? 0.704 -17.830 -42.430 1.00 40.75 265 ASP C CA 1
ATOM 5698 C C . ASP C 1 244 ? 1.696 -18.154 -41.325 1.00 40.07 265 ASP C C 1
ATOM 5699 O O . ASP C 1 244 ? 2.610 -18.960 -41.524 1.00 38.70 265 ASP C O 1
ATOM 5704 N N . VAL C 1 245 ? 1.535 -17.531 -40.161 1.00 37.99 266 VAL C N 1
ATOM 5705 C CA . VAL C 1 245 ? 2.455 -17.805 -39.065 1.00 37.22 266 VAL C CA 1
ATOM 5706 C C . VAL C 1 245 ? 2.294 -19.235 -38.549 1.00 35.49 266 VAL C C 1
ATOM 5707 O O . VAL C 1 245 ? 3.271 -19.869 -38.153 1.00 34.02 266 VAL C O 1
ATOM 5711 N N . VAL C 1 246 ? 1.066 -19.744 -38.554 1.00 34.68 267 VAL C N 1
ATOM 5712 C CA . VAL C 1 246 ? 0.819 -21.107 -38.089 1.00 35.52 267 VAL C CA 1
ATOM 5713 C C . VAL C 1 246 ? 1.576 -22.104 -38.980 1.00 38.24 267 VAL C C 1
ATOM 5714 O O . VAL C 1 246 ? 2.278 -22.991 -38.484 1.00 37.82 267 VAL C O 1
ATOM 5718 N N . GLU C 1 247 ? 1.444 -21.940 -40.294 1.00 39.70 268 GLU C N 1
ATOM 5719 C CA . GLU C 1 247 ? 2.109 -22.828 -41.246 1.00 42.33 268 GLU C CA 1
ATOM 5720 C C . GLU C 1 247 ? 3.615 -22.676 -41.115 1.00 42.80 268 GLU C C 1
ATOM 5721 O O . GLU C 1 247 ? 4.353 -23.657 -41.133 1.00 43.62 268 GLU C O 1
ATOM 5727 N N . SER C 1 248 ? 4.063 -21.434 -40.983 1.00 44.02 269 SER C N 1
ATOM 5728 C CA . SER C 1 248 ? 5.479 -21.142 -40.832 1.00 44.44 269 SER C CA 1
ATOM 5729 C C . SER C 1 248 ? 6.041 -21.843 -39.597 1.00 44.89 269 SER C C 1
ATOM 5730 O O . SER C 1 248 ? 7.088 -22.495 -39.655 1.00 46.38 269 SER C O 1
ATOM 5733 N N . LEU C 1 249 ? 5.338 -21.709 -38.478 1.00 43.46 270 LEU C N 1
ATOM 5734 C CA . LEU C 1 249 ? 5.774 -22.319 -37.233 1.00 42.57 270 LEU C CA 1
ATOM 5735 C C . LEU C 1 249 ? 5.700 -23.841 -37.291 1.00 43.26 270 LEU C C 1
ATOM 5736 O O . LEU C 1 249 ? 6.596 -24.532 -36.805 1.00 42.55 270 LEU C O 1
ATOM 5741 N N . HIS C 1 250 ? 4.628 -24.362 -37.873 1.00 43.39 271 HIS C N 1
ATOM 5742 C CA . HIS C 1 250 ? 4.464 -25.805 -37.993 1.00 46.23 271 HIS C CA 1
ATOM 5743 C C . HIS C 1 250 ? 5.687 -26.404 -38.699 1.00 47.57 271 HIS C C 1
ATOM 5744 O O . HIS C 1 250 ? 6.163 -27.478 -38.335 1.00 47.71 271 HIS C O 1
ATOM 5751 N N . GLN C 1 251 ? 6.202 -25.685 -39.692 1.00 49.98 272 GLN C N 1
ATOM 5752 C CA . GLN C 1 251 ? 7.370 -26.120 -40.458 1.00 53.35 272 GLN C CA 1
ATOM 5753 C C . GLN C 1 251 ? 8.618 -26.256 -39.591 1.00 53.37 272 GLN C C 1
ATOM 5754 O O . GLN C 1 251 ? 9.406 -27.193 -39.752 1.00 53.04 272 GLN C O 1
ATOM 5760 N N . GLN C 1 252 ? 8.801 -25.308 -38.680 1.00 52.96 273 GLN C N 1
ATOM 5761 C CA . GLN C 1 252 ? 9.968 -25.307 -37.811 1.00 52.83 273 GLN C CA 1
ATOM 5762 C C . GLN C 1 252 ? 9.879 -26.314 -36.670 1.00 52.97 273 GLN C C 1
ATOM 5763 O O . GLN C 1 252 ? 10.903 -26.773 -36.161 1.00 52.88 273 GLN C O 1
ATOM 5769 N N . LEU C 1 253 ? 8.661 -26.666 -36.273 1.00 53.13 274 LEU C N 1
ATOM 5770 C CA . LEU C 1 253 ? 8.470 -27.633 -35.198 1.00 54.61 274 LEU C CA 1
ATOM 5771 C C . LEU C 1 253 ? 8.765 -29.037 -35.718 1.00 56.12 274 LEU C C 1
ATOM 5772 O O . LEU C 1 253 ? 9.107 -29.939 -34.952 1.00 56.96 274 LEU C O 1
ATOM 5777 N N . TRP C 1 254 ? 8.624 -29.205 -37.028 1.00 57.46 275 TRP C N 1
ATOM 5778 C CA . TRP C 1 254 ? 8.876 -30.475 -37.703 1.00 59.57 275 TRP C CA 1
ATOM 5779 C C . TRP C 1 254 ? 9.585 -30.166 -39.017 1.00 61.81 275 TRP C C 1
ATOM 5780 O O . TRP C 1 254 ? 8.988 -30.243 -40.091 1.00 61.11 275 TRP C O 1
ATOM 5791 N N . PRO C 1 255 ? 10.873 -29.793 -38.940 1.00 64.92 276 PRO C N 1
ATOM 5792 C CA . PRO C 1 255 ? 11.707 -29.455 -40.097 1.00 67.61 276 PRO C CA 1
ATOM 5793 C C . PRO C 1 255 ? 11.764 -30.572 -41.139 1.00 70.34 276 PRO C C 1
ATOM 5794 O O . PRO C 1 255 ? 11.973 -31.739 -40.798 1.00 71.09 276 PRO C O 1
ATOM 5798 N N . GLN C 1 256 ? 11.584 -30.206 -42.405 1.00 72.40 277 GLN C N 1
ATOM 5799 C CA . GLN C 1 256 ? 11.614 -31.172 -43.500 1.00 74.58 277 GLN C CA 1
ATOM 5800 C C . GLN C 1 256 ? 10.449 -32.149 -43.371 1.00 74.94 277 GLN C C 1
ATOM 5801 O O . GLN C 1 256 ? 10.709 -33.364 -43.229 1.00 75.38 277 GLN C O 1
ATOM 5808 N N . ALA D 1 2 ? -7.873 -9.159 8.597 1.00 71.96 23 ALA D N 1
ATOM 5809 C CA . ALA D 1 2 ? -7.028 -10.345 8.917 1.00 72.14 23 ALA D CA 1
ATOM 5810 C C . ALA D 1 2 ? -5.681 -10.243 8.213 1.00 71.91 23 ALA D C 1
ATOM 5811 O O . ALA D 1 2 ? -5.622 -10.124 6.989 1.00 71.93 23 ALA D O 1
ATOM 5813 N N . GLU D 1 3 ? -4.602 -10.287 8.989 1.00 71.25 24 GLU D N 1
ATOM 5814 C CA . GLU D 1 3 ? -3.262 -10.200 8.425 1.00 71.11 24 GLU D CA 1
ATOM 5815 C C . GLU D 1 3 ? -2.776 -11.594 8.037 1.00 69.93 24 GLU D C 1
ATOM 5816 O O . GLU D 1 3 ? -2.166 -11.777 6.982 1.00 70.88 24 GLU D O 1
ATOM 5822 N N . ARG D 1 4 ? -3.052 -12.571 8.896 1.00 67.82 25 ARG D N 1
ATOM 5823 C CA . ARG D 1 4 ? -2.660 -13.955 8.650 1.00 65.85 25 ARG D CA 1
ATOM 5824 C C . ARG D 1 4 ? -3.919 -14.745 8.323 1.00 64.25 25 ARG D C 1
ATOM 5825 O O . ARG D 1 4 ? -4.845 -14.813 9.132 1.00 64.23 25 ARG D O 1
ATOM 5833 N N . ILE D 1 5 ? -3.954 -15.341 7.137 1.00 62.09 26 ILE D N 1
ATOM 5834 C CA . ILE D 1 5 ? -5.125 -16.095 6.721 1.00 58.83 26 ILE D CA 1
ATOM 5835 C C . ILE D 1 5 ? -4.802 -17.446 6.112 1.00 56.01 26 ILE D C 1
ATOM 5836 O O . ILE D 1 5 ? -3.921 -17.561 5.264 1.00 56.07 26 ILE D O 1
ATOM 5841 N N . VAL D 1 6 ? -5.528 -18.463 6.560 1.00 52.41 27 VAL D N 1
ATOM 5842 C CA . VAL D 1 6 ? -5.375 -19.813 6.049 1.00 50.93 27 VAL D CA 1
ATOM 5843 C C . VAL D 1 6 ? -6.640 -20.103 5.256 1.00 49.81 27 VAL D C 1
ATOM 5844 O O . VAL D 1 6 ? -7.748 -19.840 5.728 1.00 48.93 27 VAL D O 1
ATOM 5848 N N . VAL D 1 7 ? -6.474 -20.641 4.054 1.00 48.37 28 VAL D N 1
ATOM 5849 C CA . VAL D 1 7 ? -7.610 -20.942 3.199 1.00 47.28 28 VAL D CA 1
ATOM 5850 C C . VAL D 1 7 ? -7.675 -22.420 2.834 1.00 47.66 28 VAL D C 1
ATOM 5851 O O . VAL D 1 7 ? -6.681 -23.006 2.406 1.00 48.01 28 VAL D O 1
ATOM 5855 N N . ALA D 1 8 ? -8.846 -23.022 3.009 1.00 46.67 29 ALA D N 1
ATOM 5856 C CA . ALA D 1 8 ? -9.028 -24.425 2.669 1.00 46.86 29 ALA D CA 1
ATOM 5857 C C . ALA D 1 8 ? -10.036 -24.515 1.537 1.00 46.33 29 ALA D C 1
ATOM 5858 O O . ALA D 1 8 ? -11.243 -24.455 1.761 1.00 49.53 29 ALA D O 1
ATOM 5860 N N . GLY D 1 9 ? -9.530 -24.655 0.319 1.00 44.85 30 GLY D N 1
ATOM 5861 C CA . GLY D 1 9 ? -10.385 -24.745 -0.847 1.00 44.56 30 GLY D CA 1
ATOM 5862 C C . GLY D 1 9 ? -9.710 -24.028 -2.000 1.00 44.82 30 GLY D C 1
ATOM 5863 O O . GLY D 1 9 ? -9.658 -22.797 -2.027 1.00 43.92 30 GLY D O 1
ATOM 5864 N N . GLY D 1 10 ? -9.179 -24.800 -2.944 1.00 43.62 31 GLY D N 1
ATOM 5865 C CA . GLY D 1 10 ? -8.502 -24.217 -4.087 1.00 42.28 31 GLY D CA 1
ATOM 5866 C C . GLY D 1 10 ? -9.243 -23.014 -4.626 1.00 41.23 31 GLY D C 1
ATOM 5867 O O . GLY D 1 10 ? -8.688 -21.923 -4.710 1.00 41.34 31 GLY D O 1
ATOM 5868 N N . SER D 1 11 ? -10.503 -23.228 -4.988 1.00 39.31 32 SER D N 1
ATOM 5869 C CA . SER D 1 11 ? -11.368 -22.181 -5.515 1.00 39.06 32 SER D CA 1
ATOM 5870 C C . SER D 1 11 ? -11.297 -20.907 -4.694 1.00 36.01 32 SER D C 1
ATOM 5871 O O . SER D 1 11 ? -11.193 -19.814 -5.244 1.00 37.20 32 SER D O 1
ATOM 5874 N N . LEU D 1 12 ? -11.377 -21.053 -3.378 1.00 33.80 33 LEU D N 1
ATOM 5875 C CA . LEU D 1 12 ? -11.330 -19.907 -2.484 1.00 32.61 33 LEU D CA 1
ATOM 5876 C C . LEU D 1 12 ? -9.997 -19.179 -2.551 1.00 33.57 33 LEU D C 1
ATOM 5877 O O . LEU D 1 12 ? -9.958 -17.949 -2.611 1.00 33.41 33 LEU D O 1
ATOM 5882 N N . THR D 1 13 ? -8.905 -19.941 -2.541 1.00 33.17 34 THR D N 1
ATOM 5883 C CA . THR D 1 13 ? -7.571 -19.367 -2.602 1.00 33.36 34 THR D CA 1
ATOM 5884 C C . THR D 1 13 ? -7.392 -18.573 -3.897 1.00 32.67 34 THR D C 1
ATOM 5885 O O . THR D 1 13 ? -6.851 -17.464 -3.879 1.00 33.20 34 THR D O 1
ATOM 5889 N N . GLU D 1 14 ? -7.837 -19.142 -5.017 1.00 32.94 35 GLU D N 1
ATOM 5890 C CA . GLU D 1 14 ? -7.741 -18.468 -6.312 1.00 34.65 35 GLU D CA 1
ATOM 5891 C C . GLU D 1 14 ? -8.551 -17.161 -6.304 1.00 34.97 35 GLU D C 1
ATOM 5892 O O . GLU D 1 14 ? -8.101 -16.135 -6.814 1.00 32.06 35 GLU D O 1
ATOM 5898 N N . LEU D 1 15 ? -9.746 -17.202 -5.726 1.00 34.67 36 LEU D N 1
ATOM 5899 C CA . LEU D 1 15 ? -10.584 -16.008 -5.668 1.00 37.29 36 LEU D CA 1
ATOM 5900 C C . LEU D 1 15 ? -9.907 -14.919 -4.842 1.00 37.75 36 LEU D C 1
ATOM 5901 O O . LEU D 1 15 ? -9.909 -13.746 -5.220 1.00 36.79 36 LEU D O 1
ATOM 5906 N N . ILE D 1 16 ? -9.323 -15.318 -3.716 1.00 39.11 37 ILE D N 1
ATOM 5907 C CA . ILE D 1 16 ? -8.635 -14.384 -2.838 1.00 40.25 37 ILE D CA 1
ATOM 5908 C C . ILE D 1 16 ? -7.479 -13.677 -3.543 1.00 40.34 37 ILE D C 1
ATOM 5909 O O . ILE D 1 16 ? -7.347 -12.462 -3.449 1.00 39.63 37 ILE D O 1
ATOM 5914 N N . TYR D 1 17 ? -6.644 -14.430 -4.249 1.00 40.75 38 TYR D N 1
ATOM 5915 C CA . TYR D 1 17 ? -5.525 -13.823 -4.960 1.00 41.71 38 TYR D CA 1
ATOM 5916 C C . TYR D 1 17 ? -6.019 -12.915 -6.084 1.00 42.74 38 TYR D C 1
ATOM 5917 O O . TYR D 1 17 ? -5.630 -11.746 -6.168 1.00 41.20 38 TYR D O 1
ATOM 5926 N N . ALA D 1 18 ? -6.878 -13.454 -6.942 1.00 42.06 39 ALA D N 1
ATOM 5927 C CA . ALA D 1 18 ? -7.423 -12.688 -8.052 1.00 43.05 39 ALA D CA 1
ATOM 5928 C C . ALA D 1 18 ? -8.105 -11.412 -7.552 1.00 43.62 39 ALA D C 1
ATOM 5929 O O . ALA D 1 18 ? -8.319 -10.473 -8.320 1.00 44.26 39 ALA D O 1
ATOM 5931 N N . MET D 1 19 ? -8.427 -11.379 -6.262 1.00 43.70 40 MET D N 1
ATOM 5932 C CA . MET D 1 19 ? -9.086 -10.227 -5.653 1.00 45.52 40 MET D CA 1
ATOM 5933 C C . MET D 1 19 ? -8.080 -9.258 -5.016 1.00 47.43 40 MET D C 1
ATOM 5934 O O . MET D 1 19 ? -8.464 -8.240 -4.427 1.00 46.38 40 MET D O 1
ATOM 5939 N N . GLY D 1 20 ? -6.796 -9.590 -5.124 1.00 47.91 41 GLY D N 1
ATOM 5940 C CA . GLY D 1 20 ? -5.752 -8.738 -4.582 1.00 50.03 41 GLY D CA 1
ATOM 5941 C C . GLY D 1 20 ? -5.379 -8.901 -3.118 1.00 51.06 41 GLY D C 1
ATOM 5942 O O . GLY D 1 20 ? -4.488 -8.200 -2.632 1.00 51.46 41 GLY D O 1
ATOM 5943 N N . ALA D 1 21 ? -6.037 -9.813 -2.408 1.00 52.02 42 ALA D N 1
ATOM 5944 C CA . ALA D 1 21 ? -5.738 -10.015 -0.992 1.00 52.82 42 ALA D CA 1
ATOM 5945 C C . ALA D 1 21 ? -4.911 -11.268 -0.711 1.00 53.63 42 ALA D C 1
ATOM 5946 O O . ALA D 1 21 ? -4.836 -11.717 0.430 1.00 53.63 42 ALA D O 1
ATOM 5948 N N . GLY D 1 22 ? -4.287 -11.827 -1.744 1.00 54.30 43 GLY D N 1
ATOM 5949 C CA . GLY D 1 22 ? -3.478 -13.020 -1.557 1.00 56.11 43 GLY D CA 1
ATOM 5950 C C . GLY D 1 22 ? -2.310 -12.736 -0.633 1.00 58.16 43 GLY D C 1
ATOM 5951 O O . GLY D 1 22 ? -1.547 -13.632 -0.269 1.00 57.93 43 GLY D O 1
ATOM 5952 N N . GLU D 1 23 ? -2.185 -11.467 -0.259 1.00 58.78 44 GLU D N 1
ATOM 5953 C CA . GLU D 1 23 ? -1.132 -10.978 0.621 1.00 59.12 44 GLU D CA 1
ATOM 5954 C C . GLU D 1 23 ? -1.210 -11.595 2.016 1.00 57.74 44 GLU D C 1
ATOM 5955 O O . GLU D 1 23 ? -0.194 -11.952 2.611 1.00 57.77 44 GLU D O 1
ATOM 5961 N N . ARG D 1 24 ? -2.430 -11.714 2.525 1.00 55.64 45 ARG D N 1
ATOM 5962 C CA . ARG D 1 24 ? -2.678 -12.238 3.863 1.00 54.23 45 ARG D CA 1
ATOM 5963 C C . ARG D 1 24 ? -2.727 -13.765 3.955 1.00 52.54 45 ARG D C 1
ATOM 5964 O O . ARG D 1 24 ? -3.064 -14.317 5.005 1.00 50.99 45 ARG D O 1
ATOM 5972 N N . VAL D 1 25 ? -2.386 -14.442 2.861 1.00 50.03 46 VAL D N 1
ATOM 5973 C CA . VAL D 1 25 ? -2.399 -15.902 2.824 1.00 47.44 46 VAL D CA 1
ATOM 5974 C C . VAL D 1 25 ? -1.070 -16.488 3.311 1.00 46.35 46 VAL D C 1
ATOM 5975 O O . VAL D 1 25 ? -0.005 -16.210 2.752 1.00 45.39 46 VAL D O 1
ATOM 5979 N N . VAL D 1 26 ? -1.153 -17.310 4.354 1.00 44.85 47 VAL D N 1
ATOM 5980 C CA . VAL D 1 26 ? 0.014 -17.947 4.959 1.00 43.79 47 VAL D CA 1
ATOM 5981 C C . VAL D 1 26 ? -0.101 -19.474 4.969 1.00 42.73 47 VAL D C 1
ATOM 5982 O O . VAL D 1 26 ? 0.837 -20.173 5.337 1.00 42.25 47 VAL D O 1
ATOM 5986 N N . GLY D 1 27 ? -1.262 -19.984 4.581 1.00 43.63 48 GLY D N 1
ATOM 5987 C CA . GLY D 1 27 ? -1.465 -21.421 4.552 1.00 41.71 48 GLY D CA 1
ATOM 5988 C C . GLY D 1 27 ? -2.622 -21.750 3.638 1.00 41.76 48 GLY D C 1
ATOM 5989 O O . GLY D 1 27 ? -3.537 -20.943 3.495 1.00 42.48 48 GLY D O 1
ATOM 5990 N N . VAL D 1 28 ? -2.582 -22.924 3.017 1.00 41.30 49 VAL D N 1
ATOM 5991 C CA . VAL D 1 28 ? -3.638 -23.356 2.107 1.00 41.89 49 VAL D CA 1
ATOM 5992 C C . VAL D 1 28 ? -3.850 -24.863 2.239 1.00 43.64 49 VAL D C 1
ATOM 5993 O O . VAL D 1 28 ? -2.982 -25.577 2.744 1.00 43.33 49 VAL D O 1
ATOM 5997 N N . ASP D 1 29 ? -5.002 -25.349 1.789 1.00 45.51 50 ASP D N 1
ATOM 5998 C CA . ASP D 1 29 ? -5.294 -26.775 1.880 1.00 46.29 50 ASP D CA 1
ATOM 5999 C C . ASP D 1 29 ? -4.679 -27.543 0.711 1.00 46.37 50 ASP D C 1
ATOM 6000 O O . ASP D 1 29 ? -4.147 -26.954 -0.231 1.00 44.75 50 ASP D O 1
ATOM 6005 N N . GLU D 1 30 ? -4.776 -28.864 0.787 1.00 48.34 51 GLU D N 1
ATOM 6006 C CA . GLU D 1 30 ? -4.241 -29.767 -0.226 1.00 48.99 51 GLU D CA 1
ATOM 6007 C C . GLU D 1 30 ? -4.780 -29.495 -1.629 1.00 49.07 51 GLU D C 1
ATOM 6008 O O . GLU D 1 30 ? -4.073 -29.681 -2.620 1.00 48.42 51 GLU D O 1
ATOM 6014 N N . THR D 1 31 ? -6.032 -29.055 -1.716 1.00 47.87 52 THR D N 1
ATOM 6015 C CA . THR D 1 31 ? -6.633 -28.791 -3.014 1.00 47.83 52 THR D CA 1
ATOM 6016 C C . THR D 1 31 ? -6.100 -27.528 -3.677 1.00 47.07 52 THR D C 1
ATOM 6017 O O . THR D 1 31 ? -6.416 -27.254 -4.835 1.00 46.86 52 THR D O 1
ATOM 6021 N N . THR D 1 32 ? -5.278 -26.770 -2.956 1.00 44.83 53 THR D N 1
ATOM 6022 C CA . THR D 1 32 ? -4.713 -25.542 -3.507 1.00 44.17 53 THR D CA 1
ATOM 6023 C C . THR D 1 32 ? -3.473 -25.789 -4.365 1.00 45.05 53 THR D C 1
ATOM 6024 O O . THR D 1 32 ? -2.447 -26.258 -3.866 1.00 45.24 53 THR D O 1
ATOM 6028 N N . SER D 1 33 ? -3.565 -25.460 -5.651 1.00 44.63 54 SER D N 1
ATOM 6029 C CA . SER D 1 33 ? -2.442 -25.640 -6.564 1.00 45.58 54 SER D CA 1
ATOM 6030 C C . SER D 1 33 ? -2.285 -24.443 -7.498 1.00 45.58 54 SER D C 1
ATOM 6031 O O . SER D 1 33 ? -1.504 -24.491 -8.452 1.00 44.53 54 SER D O 1
ATOM 6034 N N . TYR D 1 34 ? -3.037 -23.379 -7.221 1.00 44.72 55 TYR D N 1
ATOM 6035 C CA . TYR D 1 34 ? -2.993 -22.151 -8.016 1.00 45.40 55 TYR D CA 1
ATOM 6036 C C . TYR D 1 34 ? -3.461 -21.024 -7.103 1.00 45.63 55 TYR D C 1
ATOM 6037 O O . TYR D 1 34 ? -4.358 -21.225 -6.290 1.00 44.79 55 TYR D O 1
ATOM 6046 N N . PRO D 1 35 ? -2.859 -19.825 -7.211 1.00 46.57 56 PRO D N 1
ATOM 6047 C CA . PRO D 1 35 ? -1.776 -19.383 -8.102 1.00 47.80 56 PRO D CA 1
ATOM 6048 C C . PRO D 1 35 ? -0.426 -20.057 -7.801 1.00 47.78 56 PRO D C 1
ATOM 6049 O O . PRO D 1 35 ? -0.259 -20.707 -6.772 1.00 47.32 56 PRO D O 1
ATOM 6053 N N . PRO D 1 36 ? 0.559 -19.887 -8.698 1.00 48.14 57 PRO D N 1
ATOM 6054 C CA . PRO D 1 36 ? 1.892 -20.474 -8.535 1.00 47.61 57 PRO D CA 1
ATOM 6055 C C . PRO D 1 36 ? 2.588 -20.114 -7.223 1.00 47.41 57 PRO D C 1
ATOM 6056 O O . PRO D 1 36 ? 3.315 -20.930 -6.661 1.00 48.59 57 PRO D O 1
ATOM 6060 N N . GLU D 1 37 ? 2.369 -18.894 -6.740 1.00 46.77 58 GLU D N 1
ATOM 6061 C CA . GLU D 1 37 ? 2.996 -18.442 -5.506 1.00 46.19 58 GLU D CA 1
ATOM 6062 C C . GLU D 1 37 ? 2.469 -19.118 -4.242 1.00 45.93 58 GLU D C 1
ATOM 6063 O O . GLU D 1 37 ? 2.920 -18.811 -3.137 1.00 47.20 58 GLU D O 1
ATOM 6069 N N . THR D 1 38 ? 1.514 -20.030 -4.387 1.00 43.72 59 THR D N 1
ATOM 6070 C CA . THR D 1 38 ? 0.985 -20.719 -3.214 1.00 41.69 59 THR D CA 1
ATOM 6071 C C . THR D 1 38 ? 1.718 -22.044 -3.001 1.00 40.70 59 THR D C 1
ATOM 6072 O O . THR D 1 38 ? 1.551 -22.693 -1.968 1.00 39.61 59 THR D O 1
ATOM 6076 N N . ALA D 1 39 ? 2.533 -22.436 -3.977 1.00 40.75 60 ALA D N 1
ATOM 6077 C CA . ALA D 1 39 ? 3.267 -23.695 -3.885 1.00 42.10 60 ALA D CA 1
ATOM 6078 C C . ALA D 1 39 ? 4.315 -23.654 -2.784 1.00 41.32 60 ALA D C 1
ATOM 6079 O O . ALA D 1 39 ? 4.653 -24.688 -2.212 1.00 41.59 60 ALA D O 1
ATOM 6081 N N . LYS D 1 40 ? 4.822 -22.462 -2.481 1.00 42.36 61 LYS D N 1
ATOM 6082 C CA . LYS D 1 40 ? 5.837 -22.326 -1.445 1.00 42.76 61 LYS D CA 1
ATOM 6083 C C . LYS D 1 40 ? 5.221 -22.213 -0.057 1.00 42.94 61 LYS D C 1
ATOM 6084 O O . LYS D 1 40 ? 5.928 -22.234 0.951 1.00 42.14 61 LYS D O 1
ATOM 6090 N N . LEU D 1 41 ? 3.897 -22.120 -0.009 1.00 41.93 62 LEU D N 1
ATOM 6091 C CA . LEU D 1 41 ? 3.184 -21.999 1.257 1.00 40.51 62 LEU D CA 1
ATOM 6092 C C . LEU D 1 41 ? 2.912 -23.339 1.926 1.00 40.40 62 LEU D C 1
ATOM 6093 O O . LEU D 1 41 ? 2.790 -24.368 1.262 1.00 37.80 62 LEU D O 1
ATOM 6098 N N . PRO D 1 42 ? 2.816 -23.338 3.262 1.00 39.84 63 PRO D N 1
ATOM 6099 C CA . PRO D 1 42 ? 2.545 -24.549 4.035 1.00 40.24 63 PRO D CA 1
ATOM 6100 C C . PRO D 1 42 ? 1.141 -25.056 3.700 1.00 42.49 63 PRO D C 1
ATOM 6101 O O . PRO D 1 42 ? 0.188 -24.275 3.664 1.00 43.50 63 PRO D O 1
ATOM 6105 N N . HIS D 1 43 ? 1.012 -26.351 3.438 1.00 42.56 64 HIS D N 1
ATOM 6106 C CA . HIS D 1 43 ? -0.291 -26.926 3.132 1.00 44.61 64 HIS D CA 1
ATOM 6107 C C . HIS D 1 43 ? -0.784 -27.718 4.342 1.00 47.03 64 HIS D C 1
ATOM 6108 O O . HIS D 1 43 ? 0.019 -28.236 5.119 1.00 47.47 64 HIS D O 1
ATOM 6115 N N . ILE D 1 44 ? -2.101 -27.824 4.502 1.00 48.94 65 ILE D N 1
ATOM 6116 C CA . ILE D 1 44 ? -2.646 -28.511 5.666 1.00 50.99 65 ILE D CA 1
ATOM 6117 C C . ILE D 1 44 ? -3.702 -29.596 5.456 1.00 52.43 65 ILE D C 1
ATOM 6118 O O . ILE D 1 44 ? -4.620 -29.726 6.263 1.00 52.17 65 ILE D O 1
ATOM 6123 N N . GLY D 1 45 ? -3.575 -30.374 4.387 1.00 54.90 66 GLY D N 1
ATOM 6124 C CA . GLY D 1 45 ? -4.523 -31.453 4.149 1.00 58.43 66 GLY D CA 1
ATOM 6125 C C . GLY D 1 45 ? -5.858 -31.092 3.523 1.00 60.53 66 GLY D C 1
ATOM 6126 O O . GLY D 1 45 ? -6.289 -29.940 3.563 1.00 61.09 66 GLY D O 1
ATOM 6127 N N . TYR D 1 46 ? -6.511 -32.099 2.947 1.00 62.38 67 TYR D N 1
ATOM 6128 C CA . TYR D 1 46 ? -7.809 -31.942 2.290 1.00 64.62 67 TYR D CA 1
ATOM 6129 C C . TYR D 1 46 ? -8.755 -31.139 3.182 1.00 65.60 67 TYR D C 1
ATOM 6130 O O . TYR D 1 46 ? -8.641 -31.195 4.407 1.00 65.24 67 TYR D O 1
ATOM 6139 N N . TRP D 1 47 ? -9.685 -30.399 2.574 1.00 66.56 68 TRP D N 1
ATOM 6140 C CA . TRP D 1 47 ? -10.620 -29.584 3.348 1.00 67.85 68 TRP D CA 1
ATOM 6141 C C . TRP D 1 47 ? -11.599 -30.437 4.151 1.00 68.43 68 TRP D C 1
ATOM 6142 O O . TRP D 1 47 ? -12.134 -29.991 5.168 1.00 67.94 68 TRP D O 1
ATOM 6153 N N . LYS D 1 48 ? -11.825 -31.668 3.699 1.00 69.43 69 LYS D N 1
ATOM 6154 C CA . LYS D 1 48 ? -12.721 -32.581 4.400 1.00 70.65 69 LYS D CA 1
ATOM 6155 C C . LYS D 1 48 ? -11.922 -33.409 5.405 1.00 71.37 69 LYS D C 1
ATOM 6156 O O . LYS D 1 48 ? -12.490 -34.139 6.218 1.00 71.77 69 LYS D O 1
ATOM 6162 N N . GLN D 1 49 ? -10.599 -33.286 5.337 1.00 71.71 70 GLN D N 1
ATOM 6163 C CA . GLN D 1 49 ? -9.701 -34.001 6.241 1.00 71.62 70 GLN D CA 1
ATOM 6164 C C . GLN D 1 49 ? -8.803 -32.985 6.941 1.00 70.60 70 GLN D C 1
ATOM 6165 O O . GLN D 1 49 ? -7.648 -33.275 7.251 1.00 69.76 70 GLN D O 1
ATOM 6171 N N . LEU D 1 50 ? -9.345 -31.793 7.179 1.00 69.46 71 LEU D N 1
ATOM 6172 C CA . LEU D 1 50 ? -8.602 -30.718 7.827 1.00 68.72 71 LEU D CA 1
ATOM 6173 C C . LEU D 1 50 ? -7.991 -31.142 9.153 1.00 68.11 71 LEU D C 1
ATOM 6174 O O . LEU D 1 50 ? -8.602 -31.884 9.923 1.00 68.28 71 LEU D O 1
ATOM 6179 N N . SER D 1 51 ? -6.780 -30.662 9.416 1.00 67.43 72 SER D N 1
ATOM 6180 C CA . SER D 1 51 ? -6.083 -30.992 10.652 1.00 67.29 72 SER D CA 1
ATOM 6181 C C . SER D 1 51 ? -5.861 -29.759 11.526 1.00 66.03 72 SER D C 1
ATOM 6182 O O . SER D 1 51 ? -5.258 -28.773 11.097 1.00 65.42 72 SER D O 1
ATOM 6185 N N . SER D 1 52 ? -6.358 -29.828 12.757 1.00 65.09 73 SER D N 1
ATOM 6186 C CA . SER D 1 52 ? -6.229 -28.736 13.717 1.00 64.36 73 SER D CA 1
ATOM 6187 C C . SER D 1 52 ? -4.774 -28.332 13.947 1.00 63.68 73 SER D C 1
ATOM 6188 O O . SER D 1 52 ? -4.438 -27.147 13.907 1.00 63.26 73 SER D O 1
ATOM 6191 N N . GLU D 1 53 ? -3.922 -29.326 14.191 1.00 63.31 74 GLU D N 1
ATOM 6192 C CA . GLU D 1 53 ? -2.494 -29.109 14.432 1.00 62.78 74 GLU D CA 1
ATOM 6193 C C . GLU D 1 53 ? -1.858 -28.256 13.334 1.00 61.40 74 GLU D C 1
ATOM 6194 O O . GLU D 1 53 ? -1.241 -27.225 13.610 1.00 60.77 74 GLU D O 1
ATOM 6200 N N . GLY D 1 54 ? -2.016 -28.695 12.091 1.00 59.47 75 GLY D N 1
ATOM 6201 C CA . GLY D 1 54 ? -1.448 -27.970 10.971 1.00 59.33 75 GLY D CA 1
ATOM 6202 C C . GLY D 1 54 ? -1.895 -26.524 10.866 1.00 59.08 75 GLY D C 1
ATOM 6203 O O . GLY D 1 54 ? -1.085 -25.644 10.566 1.00 58.97 75 GLY D O 1
ATOM 6204 N N . ILE D 1 55 ? -3.180 -26.275 11.114 1.00 58.85 76 ILE D N 1
ATOM 6205 C CA . ILE D 1 55 ? -3.738 -24.924 11.033 1.00 58.16 76 ILE D CA 1
ATOM 6206 C C . ILE D 1 55 ? -3.262 -24.031 12.170 1.00 57.84 76 ILE D C 1
ATOM 6207 O O . ILE D 1 55 ? -2.713 -22.955 11.946 1.00 57.44 76 ILE D O 1
ATOM 6212 N N . LEU D 1 56 ? -3.487 -24.491 13.393 1.00 58.54 77 LEU D N 1
ATOM 6213 C CA . LEU D 1 56 ? -3.109 -23.750 14.587 1.00 59.05 77 LEU D CA 1
ATOM 6214 C C . LEU D 1 56 ? -1.624 -23.380 14.624 1.00 59.94 77 LEU D C 1
ATOM 6215 O O . LEU D 1 56 ? -1.249 -22.359 15.204 1.00 59.10 77 LEU D O 1
ATOM 6220 N N . SER D 1 57 ? -0.788 -24.202 13.994 1.00 60.84 78 SER D N 1
ATOM 6221 C CA . SER D 1 57 ? 0.654 -23.963 13.955 1.00 61.43 78 SER D CA 1
ATOM 6222 C C . SER D 1 57 ? 1.036 -22.681 13.218 1.00 61.94 78 SER D C 1
ATOM 6223 O O . SER D 1 57 ? 2.045 -22.053 13.540 1.00 61.30 78 SER D O 1
ATOM 6226 N N . LEU D 1 58 ? 0.236 -22.300 12.227 1.00 62.48 79 LEU D N 1
ATOM 6227 C CA . LEU D 1 58 ? 0.511 -21.098 11.444 1.00 63.62 79 LEU D CA 1
ATOM 6228 C C . LEU D 1 58 ? -0.054 -19.834 12.083 1.00 64.34 79 LEU D C 1
ATOM 6229 O O . LEU D 1 58 ? -0.110 -18.785 11.442 1.00 64.04 79 LEU D O 1
ATOM 6234 N N . ARG D 1 59 ? -0.458 -19.937 13.347 1.00 65.59 80 ARG D N 1
ATOM 6235 C CA . ARG D 1 59 ? -1.034 -18.811 14.083 1.00 66.64 80 ARG D CA 1
ATOM 6236 C C . ARG D 1 59 ? -1.911 -17.910 13.206 1.00 66.09 80 ARG D C 1
ATOM 6237 O O . ARG D 1 59 ? -1.625 -16.725 13.028 1.00 66.12 80 ARG D O 1
ATOM 6245 N N . PRO D 1 60 ? -2.990 -18.471 12.637 1.00 65.78 81 PRO D N 1
ATOM 6246 C CA . PRO D 1 60 ? -3.895 -17.697 11.785 1.00 65.85 81 PRO D CA 1
ATOM 6247 C C . PRO D 1 60 ? -4.989 -17.016 12.606 1.00 66.38 81 PRO D C 1
ATOM 6248 O O . PRO D 1 60 ? -5.579 -17.631 13.496 1.00 65.83 81 PRO D O 1
ATOM 6252 N N . ASP D 1 61 ? -5.256 -15.748 12.310 1.00 66.97 82 ASP D N 1
ATOM 6253 C CA . ASP D 1 61 ? -6.299 -15.014 13.021 1.00 67.78 82 ASP D CA 1
ATOM 6254 C C . ASP D 1 61 ? -7.625 -15.191 12.294 1.00 67.36 82 ASP D C 1
ATOM 6255 O O . ASP D 1 61 ? -8.688 -14.920 12.852 1.00 67.93 82 ASP D O 1
ATOM 6260 N N . SER D 1 62 ? -7.550 -15.646 11.045 1.00 66.52 83 SER D N 1
ATOM 6261 C CA . SER D 1 62 ? -8.736 -15.873 10.226 1.00 65.76 83 SER D CA 1
ATOM 6262 C C . SER D 1 62 ? -8.604 -17.135 9.378 1.00 64.77 83 SER D C 1
ATOM 6263 O O . SER D 1 62 ? -7.535 -17.432 8.844 1.00 65.43 83 SER D O 1
ATOM 6266 N N . VAL D 1 63 ? -9.699 -17.875 9.261 1.00 62.61 84 VAL D N 1
ATOM 6267 C CA . VAL D 1 63 ? -9.722 -19.096 8.468 1.00 60.75 84 VAL D CA 1
ATOM 6268 C C . VAL D 1 63 ? -10.923 -19.032 7.528 1.00 58.91 84 VAL D C 1
ATOM 6269 O O . VAL D 1 63 ? -12.016 -18.648 7.940 1.00 58.10 84 VAL D O 1
ATOM 6273 N N . ILE D 1 64 ? -10.718 -19.402 6.267 1.00 56.35 85 ILE D N 1
ATOM 6274 C CA . ILE D 1 64 ? -11.792 -19.371 5.281 1.00 54.30 85 ILE D CA 1
ATOM 6275 C C . ILE D 1 64 ? -11.922 -20.733 4.608 1.00 54.90 85 ILE D C 1
ATOM 6276 O O . ILE D 1 64 ? -10.949 -21.256 4.055 1.00 55.77 85 ILE D O 1
ATOM 6281 N N . THR D 1 65 ? -13.121 -21.309 4.657 1.00 54.06 86 THR D N 1
ATOM 6282 C CA . THR D 1 65 ? -13.353 -22.620 4.056 1.00 54.85 86 THR D CA 1
ATOM 6283 C C . THR D 1 65 ? -14.827 -22.861 3.742 1.00 55.06 86 THR D C 1
ATOM 6284 O O . THR D 1 65 ? -15.682 -22.029 4.045 1.00 54.83 86 THR D O 1
ATOM 6288 N N . TRP D 1 66 ? -15.106 -24.007 3.127 1.00 55.33 87 TRP D N 1
ATOM 6289 C CA . TRP D 1 66 ? -16.460 -24.408 2.771 1.00 57.21 87 TRP D CA 1
ATOM 6290 C C . TRP D 1 66 ? -17.215 -24.869 4.021 1.00 59.07 87 TRP D C 1
ATOM 6291 O O . TRP D 1 66 ? -16.603 -25.207 5.035 1.00 58.16 87 TRP D O 1
ATOM 6302 N N . GLN D 1 67 ? -18.544 -24.884 3.947 1.00 60.89 88 GLN D N 1
ATOM 6303 C CA . GLN D 1 67 ? -19.351 -25.313 5.085 1.00 62.66 88 GLN D CA 1
ATOM 6304 C C . GLN D 1 67 ? -19.304 -26.830 5.197 1.00 64.66 88 GLN D C 1
ATOM 6305 O O . GLN D 1 67 ? -19.341 -27.377 6.298 1.00 64.77 88 GLN D O 1
ATOM 6311 N N . ASP D 1 68 ? -19.209 -27.499 4.050 1.00 66.71 89 ASP D N 1
ATOM 6312 C CA . ASP D 1 68 ? -19.143 -28.955 4.005 1.00 68.89 89 ASP D CA 1
ATOM 6313 C C . ASP D 1 68 ? -17.697 -29.423 4.161 1.00 71.20 89 ASP D C 1
ATOM 6314 O O . ASP D 1 68 ? -17.274 -30.395 3.534 1.00 71.68 89 ASP D O 1
ATOM 6319 N N . ALA D 1 69 ? -16.951 -28.724 5.013 1.00 73.72 90 ALA D N 1
ATOM 6320 C CA . ALA D 1 69 ? -15.549 -29.041 5.268 1.00 75.69 90 ALA D CA 1
ATOM 6321 C C . ALA D 1 69 ? -15.297 -29.298 6.751 1.00 77.41 90 ALA D C 1
ATOM 6322 O O . ALA D 1 69 ? -15.747 -28.534 7.610 1.00 78.15 90 ALA D O 1
ATOM 6324 N N . GLY D 1 70 ? -14.565 -30.370 7.045 1.00 78.28 91 GLY D N 1
ATOM 6325 C CA . GLY D 1 70 ? -14.266 -30.704 8.426 1.00 79.56 91 GLY D CA 1
ATOM 6326 C C . GLY D 1 70 ? -13.054 -31.606 8.594 1.00 80.29 91 GLY D C 1
ATOM 6327 O O . GLY D 1 70 ? -12.114 -31.537 7.799 1.00 79.65 91 GLY D O 1
ATOM 6328 N N . PRO D 1 71 ? -13.043 -32.473 9.620 1.00 81.13 92 PRO D N 1
ATOM 6329 C CA . PRO D 1 71 ? -14.083 -32.674 10.637 1.00 81.89 92 PRO D CA 1
ATOM 6330 C C . PRO D 1 71 ? -14.469 -31.404 11.396 1.00 83.12 92 PRO D C 1
ATOM 6331 O O . PRO D 1 71 ? -13.707 -30.437 11.434 1.00 83.10 92 PRO D O 1
ATOM 6335 N N . GLN D 1 72 ? -15.656 -31.418 12.000 1.00 84.37 93 GLN D N 1
ATOM 6336 C CA . GLN D 1 72 ? -16.145 -30.272 12.762 1.00 85.28 93 GLN D CA 1
ATOM 6337 C C . GLN D 1 72 ? -15.287 -29.995 13.991 1.00 85.71 93 GLN D C 1
ATOM 6338 O O . GLN D 1 72 ? -14.917 -28.848 14.246 1.00 85.57 93 GLN D O 1
ATOM 6344 N N . ILE D 1 73 ? -14.985 -31.043 14.754 1.00 86.13 94 ILE D N 1
ATOM 6345 C CA . ILE D 1 73 ? -14.165 -30.903 15.953 1.00 86.70 94 ILE D CA 1
ATOM 6346 C C . ILE D 1 73 ? -13.002 -29.974 15.633 1.00 87.28 94 ILE D C 1
ATOM 6347 O O . ILE D 1 73 ? -12.624 -29.127 16.447 1.00 87.31 94 ILE D O 1
ATOM 6352 N N . VAL D 1 74 ? -12.449 -30.139 14.433 1.00 87.54 95 VAL D N 1
ATOM 6353 C CA . VAL D 1 74 ? -11.334 -29.323 13.968 1.00 87.58 95 VAL D CA 1
ATOM 6354 C C . VAL D 1 74 ? -11.751 -27.857 14.019 1.00 87.58 95 VAL D C 1
ATOM 6355 O O . VAL D 1 74 ? -11.080 -27.025 14.633 1.00 87.57 95 VAL D O 1
ATOM 6359 N N . LEU D 1 75 ? -12.873 -27.560 13.370 1.00 87.50 96 LEU D N 1
ATOM 6360 C CA . LEU D 1 75 ? -13.416 -26.208 13.322 1.00 87.64 96 LEU D CA 1
ATOM 6361 C C . LEU D 1 75 ? -13.698 -25.681 14.726 1.00 87.91 96 LEU D C 1
ATOM 6362 O O . LEU D 1 75 ? -13.475 -24.505 15.017 1.00 88.21 96 LEU D O 1
ATOM 6367 N N . ASP D 1 76 ? -14.184 -26.560 15.595 1.00 87.96 97 ASP D N 1
ATOM 6368 C CA . ASP D 1 76 ? -14.500 -26.182 16.964 1.00 88.34 97 ASP D CA 1
ATOM 6369 C C . ASP D 1 76 ? -13.281 -25.665 17.720 1.00 88.37 97 ASP D C 1
ATOM 6370 O O . ASP D 1 76 ? -13.318 -24.573 18.288 1.00 88.04 97 ASP D O 1
ATOM 6375 N N . GLN D 1 77 ? -12.203 -26.445 17.727 1.00 88.22 98 GLN D N 1
ATOM 6376 C CA . GLN D 1 77 ? -10.981 -26.036 18.413 1.00 87.93 98 GLN D CA 1
ATOM 6377 C C . GLN D 1 77 ? -10.505 -24.686 17.891 1.00 87.60 98 GLN D C 1
ATOM 6378 O O . GLN D 1 77 ? -10.160 -23.795 18.669 1.00 86.87 98 GLN D O 1
ATOM 6384 N N . LEU D 1 78 ? -10.480 -24.542 16.570 1.00 87.14 99 LEU D N 1
ATOM 6385 C CA . LEU D 1 78 ? -10.053 -23.292 15.954 1.00 87.08 99 LEU D CA 1
ATOM 6386 C C . LEU D 1 78 ? -10.823 -22.137 16.583 1.00 87.12 99 LEU D C 1
ATOM 6387 O O . LEU D 1 78 ? -10.235 -21.225 17.162 1.00 87.05 99 LEU D O 1
ATOM 6392 N N . ARG D 1 79 ? -12.146 -22.187 16.470 1.00 87.15 100 ARG D N 1
ATOM 6393 C CA . ARG D 1 79 ? -12.993 -21.149 17.037 1.00 87.07 100 ARG D CA 1
ATOM 6394 C C . ARG D 1 79 ? -12.760 -21.109 18.541 1.00 86.73 100 ARG D C 1
ATOM 6395 O O . ARG D 1 79 ? -12.776 -20.042 19.155 1.00 86.42 100 ARG D O 1
ATOM 6403 N N . ALA D 1 80 ? -12.534 -22.283 19.125 1.00 86.16 101 ALA D N 1
ATOM 6404 C CA . ALA D 1 80 ? -12.285 -22.396 20.558 1.00 85.61 101 ALA D CA 1
ATOM 6405 C C . ALA D 1 80 ? -11.039 -21.599 20.920 1.00 85.04 101 ALA D C 1
ATOM 6406 O O . ALA D 1 80 ? -10.841 -21.222 22.076 1.00 84.89 101 ALA D O 1
ATOM 6408 N N . GLN D 1 81 ? -10.200 -21.351 19.920 1.00 84.12 102 GLN D N 1
ATOM 6409 C CA . GLN D 1 81 ? -8.976 -20.589 20.116 1.00 83.74 102 GLN D CA 1
ATOM 6410 C C . GLN D 1 81 ? -9.227 -19.136 19.727 1.00 83.66 102 GLN D C 1
ATOM 6411 O O . GLN D 1 81 ? -8.293 -18.382 19.454 1.00 83.52 102 GLN D O 1
ATOM 6417 N N . LYS D 1 82 ? -10.501 -18.756 19.707 1.00 83.91 103 LYS D N 1
ATOM 6418 C CA . LYS D 1 82 ? -10.905 -17.400 19.357 1.00 83.72 103 LYS D CA 1
ATOM 6419 C C . LYS D 1 82 ? -10.518 -17.081 17.917 1.00 83.29 103 LYS D C 1
ATOM 6420 O O . LYS D 1 82 ? -10.455 -15.917 17.525 1.00 83.54 103 LYS D O 1
ATOM 6426 N N . VAL D 1 83 ? -10.262 -18.122 17.132 1.00 82.53 104 VAL D N 1
ATOM 6427 C CA . VAL D 1 83 ? -9.877 -17.948 15.737 1.00 82.17 104 VAL D CA 1
ATOM 6428 C C . VAL D 1 83 ? -11.075 -17.617 14.847 1.00 81.26 104 VAL D C 1
ATOM 6429 O O . VAL D 1 83 ? -11.957 -18.450 14.634 1.00 81.15 104 VAL D O 1
ATOM 6433 N N . ASN D 1 84 ? -11.096 -16.391 14.332 1.00 79.91 105 ASN D N 1
ATOM 6434 C CA . ASN D 1 84 ? -12.172 -15.944 13.457 1.00 78.18 105 ASN D CA 1
ATOM 6435 C C . ASN D 1 84 ? -12.253 -16.857 12.241 1.00 76.18 105 ASN D C 1
ATOM 6436 O O . ASN D 1 84 ? -11.330 -16.909 11.429 1.00 76.17 105 ASN D O 1
ATOM 6441 N N . VAL D 1 85 ? -13.359 -17.580 12.119 1.00 73.48 106 VAL D N 1
ATOM 6442 C CA . VAL D 1 85 ? -13.546 -18.480 10.991 1.00 70.92 106 VAL D CA 1
ATOM 6443 C C . VAL D 1 85 ? -14.615 -17.917 10.054 1.00 69.36 106 VAL D C 1
ATOM 6444 O O . VAL D 1 85 ? -15.441 -17.098 10.461 1.00 69.34 106 VAL D O 1
ATOM 6448 N N . VAL D 1 86 ? -14.583 -18.352 8.798 1.00 66.50 107 VAL D N 1
ATOM 6449 C CA . VAL D 1 86 ? -15.537 -17.906 7.788 1.00 63.38 107 VAL D CA 1
ATOM 6450 C C . VAL D 1 86 ? -15.852 -19.076 6.862 1.00 61.93 107 VAL D C 1
ATOM 6451 O O . VAL D 1 86 ? -14.967 -19.594 6.177 1.00 61.56 107 VAL D O 1
ATOM 6455 N N . THR D 1 87 ? -17.113 -19.496 6.849 1.00 59.52 108 THR D N 1
ATOM 6456 C CA . THR D 1 87 ? -17.529 -20.615 6.015 1.00 57.35 108 THR D CA 1
ATOM 6457 C C . THR D 1 87 ? -18.406 -20.126 4.867 1.00 55.55 108 THR D C 1
ATOM 6458 O O . THR D 1 87 ? -19.116 -19.133 5.005 1.00 56.70 108 THR D O 1
ATOM 6462 N N . LEU D 1 88 ? -18.345 -20.817 3.731 1.00 52.54 109 LEU D N 1
ATOM 6463 C CA . LEU D 1 88 ? -19.137 -20.436 2.572 1.00 50.66 109 LEU D CA 1
ATOM 6464 C C . LEU D 1 88 ? -19.829 -21.638 1.938 1.00 51.35 109 LEU D C 1
ATOM 6465 O O . LEU D 1 88 ? -19.261 -22.729 1.863 1.00 51.97 109 LEU D O 1
ATOM 6470 N N . PRO D 1 89 ? -21.079 -21.455 1.484 1.00 50.22 110 PRO D N 1
ATOM 6471 C CA . PRO D 1 89 ? -21.826 -22.548 0.852 1.00 50.23 110 PRO D CA 1
ATOM 6472 C C . PRO D 1 89 ? -21.119 -22.955 -0.440 1.00 50.51 110 PRO D C 1
ATOM 6473 O O . PRO D 1 89 ? -20.818 -22.102 -1.276 1.00 49.93 110 PRO D O 1
ATOM 6477 N N . ARG D 1 90 ? -20.858 -24.249 -0.608 1.00 49.76 111 ARG D N 1
ATOM 6478 C CA . ARG D 1 90 ? -20.166 -24.721 -1.802 1.00 50.67 111 ARG D CA 1
ATOM 6479 C C . ARG D 1 90 ? -21.100 -25.271 -2.869 1.00 51.43 111 ARG D C 1
ATOM 6480 O O . ARG D 1 90 ? -20.888 -25.044 -4.061 1.00 51.59 111 ARG D O 1
ATOM 6488 N N . VAL D 1 91 ? -22.129 -26.000 -2.445 1.00 51.98 112 VAL D N 1
ATOM 6489 C CA . VAL D 1 91 ? -23.079 -26.591 -3.387 1.00 52.81 112 VAL D CA 1
ATOM 6490 C C . VAL D 1 91 ? -24.530 -26.475 -2.923 1.00 52.59 112 VAL D C 1
ATOM 6491 O O . VAL D 1 91 ? -24.796 -26.272 -1.738 1.00 52.74 112 VAL D O 1
ATOM 6495 N N . PRO D 1 92 ? -25.487 -26.592 -3.864 1.00 52.31 113 PRO D N 1
ATOM 6496 C CA . PRO D 1 92 ? -25.231 -26.817 -5.294 1.00 50.59 113 PRO D CA 1
ATOM 6497 C C . PRO D 1 92 ? -24.440 -25.667 -5.926 1.00 49.33 113 PRO D C 1
ATOM 6498 O O . PRO D 1 92 ? -24.638 -24.497 -5.589 1.00 48.90 113 PRO D O 1
ATOM 6502 N N . ALA D 1 93 ? -23.535 -26.015 -6.836 1.00 45.85 114 ALA D N 1
ATOM 6503 C CA . ALA D 1 93 ? -22.688 -25.037 -7.506 1.00 41.99 114 ALA D CA 1
ATOM 6504 C C . ALA D 1 93 ? -23.426 -24.250 -8.585 1.00 39.45 114 ALA D C 1
ATOM 6505 O O . ALA D 1 93 ? -23.812 -24.805 -9.608 1.00 39.31 114 ALA D O 1
ATOM 6507 N N . THR D 1 94 ? -23.630 -22.958 -8.346 1.00 37.08 115 THR D N 1
ATOM 6508 C CA . THR D 1 94 ? -24.305 -22.101 -9.317 1.00 35.15 115 THR D CA 1
ATOM 6509 C C . THR D 1 94 ? -23.556 -20.777 -9.426 1.00 33.85 115 THR D C 1
ATOM 6510 O O . THR D 1 94 ? -22.831 -20.389 -8.510 1.00 32.50 115 THR D O 1
ATOM 6514 N N . LEU D 1 95 ? -23.716 -20.089 -10.553 1.00 34.24 116 LEU D N 1
ATOM 6515 C CA . LEU D 1 95 ? -23.056 -18.803 -10.730 1.00 33.80 116 LEU D CA 1
ATOM 6516 C C . LEU D 1 95 ? -23.513 -17.839 -9.650 1.00 33.25 116 LEU D C 1
ATOM 6517 O O . LEU D 1 95 ? -22.713 -17.085 -9.108 1.00 33.46 116 LEU D O 1
ATOM 6522 N N . GLU D 1 96 ? -24.804 -17.867 -9.332 1.00 34.74 117 GLU D N 1
ATOM 6523 C CA . GLU D 1 96 ? -25.335 -16.971 -8.312 1.00 34.94 117 GLU D CA 1
ATOM 6524 C C . GLU D 1 96 ? -24.617 -17.177 -6.987 1.00 34.06 117 GLU D C 1
ATOM 6525 O O . GLU D 1 96 ? -24.257 -16.218 -6.303 1.00 32.82 117 GLU D O 1
ATOM 6531 N N . GLN D 1 97 ? -24.403 -18.435 -6.625 1.00 34.09 118 GLN D N 1
ATOM 6532 C CA . GLN D 1 97 ? -23.721 -18.735 -5.373 1.00 33.48 118 GLN D CA 1
ATOM 6533 C C . GLN D 1 97 ? -22.268 -18.283 -5.453 1.00 31.36 118 GLN D C 1
ATOM 6534 O O . GLN D 1 97 ? -21.719 -17.752 -4.488 1.00 31.17 118 GLN D O 1
ATOM 6540 N N . MET D 1 98 ? -21.645 -18.494 -6.610 1.00 31.53 119 MET D N 1
ATOM 6541 C CA . MET D 1 98 ? -20.259 -18.080 -6.798 1.00 30.00 119 MET D CA 1
ATOM 6542 C C . MET D 1 98 ? -20.164 -16.563 -6.684 1.00 28.38 119 MET D C 1
ATOM 6543 O O . MET D 1 98 ? -19.260 -16.033 -6.042 1.00 27.17 119 MET D O 1
ATOM 6548 N N . TYR D 1 99 ? -21.098 -15.860 -7.311 1.00 29.43 120 TYR D N 1
ATOM 6549 C CA . TYR D 1 99 ? -21.085 -14.398 -7.243 1.00 30.30 120 TYR D CA 1
ATOM 6550 C C . TYR D 1 99 ? -21.281 -13.969 -5.791 1.00 27.78 120 TYR D C 1
ATOM 6551 O O . TYR D 1 99 ? -20.589 -13.091 -5.304 1.00 29.96 120 TYR D O 1
ATOM 6560 N N . ALA D 1 100 ? -22.203 -14.617 -5.092 1.00 31.25 121 ALA D N 1
ATOM 6561 C CA . ALA D 1 100 ? -22.452 -14.282 -3.692 1.00 33.29 121 ALA D CA 1
ATOM 6562 C C . ALA D 1 100 ? -21.215 -14.541 -2.840 1.00 34.16 121 ALA D C 1
ATOM 6563 O O . ALA D 1 100 ? -20.903 -13.764 -1.940 1.00 35.20 121 ALA D O 1
ATOM 6565 N N . ASN D 1 101 ? -20.512 -15.639 -3.104 1.00 35.89 122 ASN D N 1
ATOM 6566 C CA . ASN D 1 101 ? -19.312 -15.937 -2.328 1.00 34.30 122 ASN D CA 1
ATOM 6567 C C . ASN D 1 101 ? -18.219 -14.917 -2.613 1.00 33.27 122 ASN D C 1
ATOM 6568 O O . ASN D 1 101 ? -17.526 -14.479 -1.702 1.00 35.02 122 ASN D O 1
ATOM 6573 N N . ILE D 1 102 ? -18.069 -14.527 -3.875 1.00 33.53 123 ILE D N 1
ATOM 6574 C CA . ILE D 1 102 ? -17.051 -13.545 -4.237 1.00 33.48 123 ILE D CA 1
ATOM 6575 C C . ILE D 1 102 ? -17.299 -12.253 -3.473 1.00 36.22 123 ILE D C 1
ATOM 6576 O O . ILE D 1 102 ? -16.365 -11.623 -2.969 1.00 36.22 123 ILE D O 1
ATOM 6581 N N . ARG D 1 103 ? -18.567 -11.859 -3.396 1.00 36.47 124 ARG D N 1
ATOM 6582 C CA . ARG D 1 103 ? -18.932 -10.644 -2.690 1.00 37.43 124 ARG D CA 1
ATOM 6583 C C . ARG D 1 103 ? -18.727 -10.800 -1.197 1.00 37.82 124 ARG D C 1
ATOM 6584 O O . ARG D 1 103 ? -18.211 -9.890 -0.551 1.00 38.67 124 ARG D O 1
ATOM 6592 N N . GLN D 1 104 ? -19.126 -11.946 -0.649 1.00 39.17 125 GLN D N 1
ATOM 6593 C CA . GLN D 1 104 ? -18.946 -12.198 0.781 1.00 42.72 125 GLN D CA 1
ATOM 6594 C C . GLN D 1 104 ? -17.449 -12.131 1.079 1.00 43.73 125 GLN D C 1
ATOM 6595 O O . GLN D 1 104 ? -17.027 -11.484 2.040 1.00 43.51 125 GLN D O 1
ATOM 6601 N N . LEU D 1 105 ? -16.652 -12.805 0.247 1.00 44.44 126 LEU D N 1
ATOM 6602 C CA . LEU D 1 105 ? -15.198 -12.808 0.404 1.00 45.95 126 LEU D CA 1
ATOM 6603 C C . LEU D 1 105 ? -14.654 -11.390 0.326 1.00 45.71 126 LEU D C 1
ATOM 6604 O O . LEU D 1 105 ? -13.906 -10.957 1.200 1.00 46.48 126 LEU D O 1
ATOM 6609 N N . ALA D 1 106 ? -15.025 -10.679 -0.735 1.00 46.52 127 ALA D N 1
ATOM 6610 C CA . ALA D 1 106 ? -14.576 -9.303 -0.941 1.00 48.49 127 ALA D CA 1
ATOM 6611 C C . ALA D 1 106 ? -14.906 -8.429 0.262 1.00 49.09 127 ALA D C 1
ATOM 6612 O O . ALA D 1 106 ? -14.156 -7.511 0.600 1.00 48.92 127 ALA D O 1
ATOM 6614 N N . LYS D 1 107 ? -16.030 -8.716 0.908 1.00 51.17 128 LYS D N 1
ATOM 6615 C CA . LYS D 1 107 ? -16.437 -7.942 2.074 1.00 54.17 128 LYS D CA 1
ATOM 6616 C C . LYS D 1 107 ? -15.516 -8.257 3.245 1.00 55.61 128 LYS D C 1
ATOM 6617 O O . LYS D 1 107 ? -14.887 -7.366 3.818 1.00 56.54 128 LYS D O 1
ATOM 6623 N N . THR D 1 108 ? -15.434 -9.537 3.587 1.00 55.72 129 THR D N 1
ATOM 6624 C CA . THR D 1 108 ? -14.588 -9.983 4.682 1.00 57.21 129 THR D CA 1
ATOM 6625 C C . THR D 1 108 ? -13.156 -9.465 4.521 1.00 56.81 129 THR D C 1
ATOM 6626 O O . THR D 1 108 ? -12.503 -9.121 5.505 1.00 56.57 129 THR D O 1
ATOM 6630 N N . LEU D 1 109 ? -12.679 -9.398 3.279 1.00 56.27 130 LEU D N 1
ATOM 6631 C CA . LEU D 1 109 ? -11.318 -8.939 3.006 1.00 56.06 130 LEU D CA 1
ATOM 6632 C C . LEU D 1 109 ? -11.214 -7.459 2.642 1.00 55.14 130 LEU D C 1
ATOM 6633 O O . LEU D 1 109 ? -10.173 -7.001 2.169 1.00 55.16 130 LEU D O 1
ATOM 6638 N N . GLN D 1 110 ? -12.294 -6.718 2.862 1.00 54.99 131 GLN D N 1
ATOM 6639 C CA . GLN D 1 110 ? -12.334 -5.286 2.570 1.00 54.12 131 GLN D CA 1
ATOM 6640 C C . GLN D 1 110 ? -11.799 -4.881 1.197 1.00 52.43 131 GLN D C 1
ATOM 6641 O O . GLN D 1 110 ? -11.024 -3.934 1.077 1.00 51.35 131 GLN D O 1
ATOM 6647 N N . VAL D 1 111 ? -12.213 -5.602 0.162 1.00 50.99 132 VAL D N 1
ATOM 6648 C CA . VAL D 1 111 ? -11.804 -5.285 -1.200 1.00 49.31 132 VAL D CA 1
ATOM 6649 C C . VAL D 1 111 ? -13.035 -5.439 -2.103 1.00 48.98 132 VAL D C 1
ATOM 6650 O O . VAL D 1 111 ? -13.008 -6.168 -3.096 1.00 48.34 132 VAL D O 1
ATOM 6654 N N . PRO D 1 112 ? -14.128 -4.718 -1.770 1.00 49.11 133 PRO D N 1
ATOM 6655 C CA . PRO D 1 112 ? -15.421 -4.704 -2.469 1.00 48.57 133 PRO D CA 1
ATOM 6656 C C . PRO D 1 112 ? -15.394 -4.430 -3.965 1.00 47.92 133 PRO D C 1
ATOM 6657 O O . PRO D 1 112 ? -15.979 -5.180 -4.751 1.00 47.04 133 PRO D O 1
ATOM 6661 N N . GLU D 1 113 ? -14.735 -3.347 -4.357 1.00 47.07 134 GLU D N 1
ATOM 6662 C CA . GLU D 1 113 ? -14.664 -2.995 -5.764 1.00 48.62 134 GLU D CA 1
ATOM 6663 C C . GLU D 1 113 ? -13.938 -4.054 -6.575 1.00 47.71 134 GLU D C 1
ATOM 6664 O O . GLU D 1 113 ? -14.303 -4.323 -7.716 1.00 47.69 134 GLU D O 1
ATOM 6670 N N . GLN D 1 114 ? -12.914 -4.659 -5.987 1.00 48.05 135 GLN D N 1
ATOM 6671 C CA . GLN D 1 114 ? -12.170 -5.696 -6.682 1.00 46.88 135 GLN D CA 1
ATOM 6672 C C . GLN D 1 114 ? -13.102 -6.888 -6.882 1.00 44.48 135 GLN D C 1
ATOM 6673 O O . GLN D 1 114 ? -13.096 -7.522 -7.935 1.00 44.66 135 GLN D O 1
ATOM 6679 N N . GLY D 1 115 ? -13.909 -7.181 -5.869 1.00 41.79 136 GLY D N 1
ATOM 6680 C CA . GLY D 1 115 ? -14.845 -8.283 -5.973 1.00 41.55 136 GLY D CA 1
ATOM 6681 C C . GLY D 1 115 ? -15.878 -8.011 -7.051 1.00 40.95 136 GLY D C 1
ATOM 6682 O O . GLY D 1 115 ? -16.212 -8.890 -7.846 1.00 39.87 136 GLY D O 1
ATOM 6683 N N . ASP D 1 116 ? -16.384 -6.783 -7.088 1.00 41.63 137 ASP D N 1
ATOM 6684 C CA . ASP D 1 116 ? -17.381 -6.411 -8.080 1.00 40.44 137 ASP D CA 1
ATOM 6685 C C . ASP D 1 116 ? -16.828 -6.516 -9.492 1.00 38.70 137 ASP D C 1
ATOM 6686 O O . ASP D 1 116 ? -17.520 -6.965 -10.405 1.00 37.32 137 ASP D O 1
ATOM 6691 N N . ALA D 1 117 ? -15.578 -6.105 -9.664 1.00 37.22 138 ALA D N 1
ATOM 6692 C CA . ALA D 1 117 ? -14.937 -6.153 -10.971 1.00 36.57 138 ALA D CA 1
ATOM 6693 C C . ALA D 1 117 ? -14.751 -7.593 -11.442 1.00 34.79 138 ALA D C 1
ATOM 6694 O O . ALA D 1 117 ? -14.848 -7.884 -12.631 1.00 34.95 138 ALA D O 1
ATOM 6696 N N . LEU D 1 118 ? -14.484 -8.497 -10.507 1.00 36.49 139 LEU D N 1
ATOM 6697 C CA . LEU D 1 118 ? -14.292 -9.908 -10.852 1.00 35.04 139 LEU D CA 1
ATOM 6698 C C . LEU D 1 118 ? -15.602 -10.507 -11.371 1.00 34.53 139 LEU D C 1
ATOM 6699 O O . LEU D 1 118 ? -15.630 -11.212 -12.392 1.00 31.17 139 LEU D O 1
ATOM 6704 N N . VAL D 1 119 ? -16.688 -10.225 -10.660 1.00 31.87 140 VAL D N 1
ATOM 6705 C CA . VAL D 1 119 ? -17.993 -10.731 -11.051 1.00 31.40 140 VAL D CA 1
ATOM 6706 C C . VAL D 1 119 ? -18.312 -10.238 -12.450 1.00 31.82 140 VAL D C 1
ATOM 6707 O O . VAL D 1 119 ? -18.711 -11.012 -13.322 1.00 30.40 140 VAL D O 1
ATOM 6711 N N . THR D 1 120 ? -18.114 -8.939 -12.655 1.00 32.21 141 THR D N 1
ATOM 6712 C CA . THR D 1 120 ? -18.374 -8.303 -13.938 1.00 33.84 141 THR D CA 1
ATOM 6713 C C . THR D 1 120 ? -17.628 -8.978 -15.074 1.00 32.61 141 THR D C 1
ATOM 6714 O O . THR D 1 120 ? -18.231 -9.356 -16.068 1.00 33.87 141 THR D O 1
ATOM 6718 N N . GLN D 1 121 ? -16.316 -9.131 -14.934 1.00 33.00 142 GLN D N 1
ATOM 6719 C CA . GLN D 1 121 ? -15.543 -9.756 -16.004 1.00 35.03 142 GLN D CA 1
ATOM 6720 C C . GLN D 1 121 ? -15.900 -11.222 -16.257 1.00 30.60 142 GLN D C 1
ATOM 6721 O O . GLN D 1 121 ? -15.950 -11.653 -17.403 1.00 32.03 142 GLN D O 1
ATOM 6727 N N . ILE D 1 122 ? -16.170 -11.984 -15.205 1.00 30.47 143 ILE D N 1
ATOM 6728 C CA . ILE D 1 122 ? -16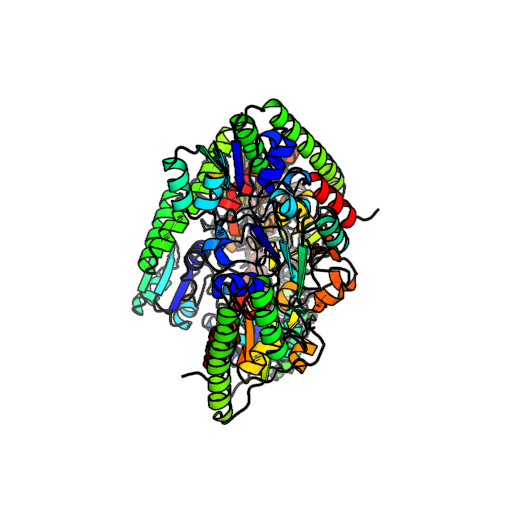.550 -13.387 -15.382 1.00 31.09 143 ILE D CA 1
ATOM 6729 C C . ILE D 1 122 ? -17.872 -13.516 -16.142 1.00 31.46 143 ILE D C 1
ATOM 6730 O O . ILE D 1 122 ? -17.959 -14.210 -17.161 1.00 31.00 143 ILE D O 1
ATOM 6735 N N . ASN D 1 123 ? -18.898 -12.823 -15.653 1.00 31.33 144 ASN D N 1
ATOM 6736 C CA . ASN D 1 123 ? -20.223 -12.856 -16.266 1.00 31.95 144 ASN D CA 1
ATOM 6737 C C . ASN D 1 123 ? -20.202 -12.467 -17.746 1.00 32.82 144 ASN D C 1
ATOM 6738 O O . ASN D 1 123 ? -20.873 -13.077 -18.581 1.00 31.96 144 ASN D O 1
ATOM 6743 N N . GLN D 1 124 ? -19.427 -11.436 -18.057 1.00 34.21 145 GLN D N 1
ATOM 6744 C CA . GLN D 1 124 ? -19.322 -10.932 -19.417 1.00 35.37 145 GLN D CA 1
ATOM 6745 C C . GLN D 1 124 ? -18.808 -11.998 -20.390 1.00 33.50 145 GLN D C 1
ATOM 6746 O O . GLN D 1 124 ? -19.314 -12.126 -21.501 1.00 34.38 145 GLN D O 1
ATOM 6752 N N . ARG D 1 125 ? -17.809 -12.764 -19.969 1.00 32.77 146 ARG D N 1
ATOM 6753 C CA . ARG D 1 125 ? -17.247 -13.827 -20.806 1.00 31.52 146 ARG D CA 1
ATOM 6754 C C . ARG D 1 125 ? -18.233 -14.991 -20.902 1.00 31.21 146 ARG D C 1
ATOM 6755 O O . ARG D 1 125 ? -18.458 -15.553 -21.979 1.00 30.43 146 ARG D O 1
ATOM 6763 N N . LEU D 1 126 ? -18.826 -15.346 -19.765 1.00 30.54 147 LEU D N 1
ATOM 6764 C CA . LEU D 1 126 ? -19.774 -16.451 -19.712 1.00 30.96 147 LEU D CA 1
ATOM 6765 C C . LEU D 1 126 ? -20.991 -16.174 -20.588 1.00 34.21 147 LEU D C 1
ATOM 6766 O O . LEU D 1 126 ? -21.538 -17.074 -21.230 1.00 32.79 147 LEU D O 1
ATOM 6771 N N . GLU D 1 127 ? -21.406 -14.915 -20.633 1.00 36.05 148 GLU D N 1
ATOM 6772 C CA . GLU D 1 127 ? -22.546 -14.549 -21.451 1.00 39.30 148 GLU D CA 1
ATOM 6773 C C . GLU D 1 127 ? -22.187 -14.682 -22.931 1.00 39.64 148 GLU D C 1
ATOM 6774 O O . GLU D 1 127 ? -23.017 -15.096 -23.744 1.00 39.46 148 GLU D O 1
ATOM 6780 N N . ARG D 1 128 ? -20.947 -14.332 -23.271 1.00 38.41 149 ARG D N 1
ATOM 6781 C CA . ARG D 1 128 ? -20.480 -14.422 -24.651 1.00 39.46 149 ARG D CA 1
ATOM 6782 C C . ARG D 1 128 ? -20.612 -15.860 -25.129 1.00 38.71 149 ARG D C 1
ATOM 6783 O O . ARG D 1 128 ? -21.097 -16.122 -26.229 1.00 38.81 149 ARG D O 1
ATOM 6791 N N . VAL D 1 129 ? -20.167 -16.792 -24.295 1.00 39.21 150 VAL D N 1
ATOM 6792 C CA . VAL D 1 129 ? -20.245 -18.206 -24.633 1.00 39.03 150 VAL D CA 1
ATOM 6793 C C . VAL D 1 129 ? -21.706 -18.588 -24.789 1.00 40.59 150 VAL D C 1
ATOM 6794 O O . VAL D 1 129 ? -22.055 -19.362 -25.679 1.00 42.02 150 VAL D O 1
ATOM 6798 N N . GLN D 1 130 ? -22.560 -18.044 -23.924 1.00 41.57 151 GLN D N 1
ATOM 6799 C CA . GLN D 1 130 ? -23.987 -18.341 -23.989 1.00 44.72 151 GLN D CA 1
ATOM 6800 C C . GLN D 1 130 ? -24.578 -17.966 -25.343 1.00 43.76 151 GLN D C 1
ATOM 6801 O O . GLN D 1 130 ? -25.275 -18.764 -25.961 1.00 43.48 151 GLN D O 1
ATOM 6807 N N . GLN D 1 131 ? -24.304 -16.747 -25.796 1.00 45.56 152 GLN D N 1
ATOM 6808 C CA . GLN D 1 131 ? -24.802 -16.288 -27.090 1.00 47.39 152 GLN D CA 1
ATOM 6809 C C . GLN D 1 131 ? -24.180 -17.160 -28.178 1.00 47.63 152 GLN D C 1
ATOM 6810 O O . GLN D 1 131 ? -24.843 -17.538 -29.143 1.00 48.85 152 GLN D O 1
ATOM 6816 N N . ASN D 1 132 ? -22.898 -17.472 -28.018 1.00 48.00 153 ASN D N 1
ATOM 6817 C CA . ASN D 1 132 ? -22.198 -18.315 -28.977 1.00 49.44 153 ASN D CA 1
ATOM 6818 C C . ASN D 1 132 ? -22.820 -19.705 -28.973 1.00 50.15 153 ASN D C 1
ATOM 6819 O O . ASN D 1 132 ? -23.003 -20.311 -30.029 1.00 50.01 153 ASN D O 1
ATOM 6824 N N . VAL D 1 133 ? -23.145 -20.204 -27.780 1.00 50.86 154 VAL D N 1
ATOM 6825 C CA . VAL D 1 133 ? -23.766 -21.520 -27.641 1.00 50.43 154 VAL D CA 1
ATOM 6826 C C . VAL D 1 133 ? -25.061 -21.532 -28.441 1.00 51.65 154 VAL D C 1
ATOM 6827 O O . VAL D 1 133 ? -25.333 -22.470 -29.190 1.00 50.68 154 VAL D O 1
ATOM 6831 N N . ALA D 1 134 ? -25.856 -20.478 -28.273 1.00 52.52 155 ALA D N 1
ATOM 6832 C CA . ALA D 1 134 ? -27.130 -20.357 -28.969 1.00 54.57 155 ALA D CA 1
ATOM 6833 C C . ALA D 1 134 ? -26.929 -20.385 -30.483 1.00 55.82 155 ALA D C 1
ATOM 6834 O O . ALA D 1 134 ? -27.815 -20.806 -31.226 1.00 56.51 155 ALA D O 1
ATOM 6836 N N . ALA D 1 135 ? -25.756 -19.942 -30.928 1.00 57.08 156 ALA D N 1
ATOM 6837 C CA . ALA D 1 135 ? -25.431 -19.908 -32.350 1.00 58.07 156 ALA D CA 1
ATOM 6838 C C . ALA D 1 135 ? -25.197 -21.304 -32.922 1.00 59.61 156 ALA D C 1
ATOM 6839 O O . ALA D 1 135 ? -25.179 -21.483 -34.142 1.00 59.54 156 ALA D O 1
ATOM 6841 N N . LYS D 1 136 ? -25.012 -22.286 -32.043 1.00 60.13 157 LYS D N 1
ATOM 6842 C CA . LYS D 1 136 ? -24.783 -23.665 -32.467 1.00 62.07 157 LYS D CA 1
ATOM 6843 C C . LYS D 1 136 ? -26.108 -24.320 -32.846 1.00 63.42 157 LYS D C 1
ATOM 6844 O O . LYS D 1 136 ? -27.172 -23.875 -32.417 1.00 63.68 157 LYS D O 1
ATOM 6850 N N . LYS D 1 137 ? -26.039 -25.377 -33.651 1.00 65.27 158 LYS D N 1
ATOM 6851 C CA . LYS D 1 137 ? -27.240 -26.090 -34.079 1.00 66.56 158 LYS D CA 1
ATOM 6852 C C . LYS D 1 137 ? -27.283 -27.527 -33.564 1.00 66.76 158 LYS D C 1
ATOM 6853 O O . LYS D 1 137 ? -27.970 -28.382 -34.129 1.00 67.12 158 LYS D O 1
ATOM 6859 N N . ALA D 1 138 ? -26.547 -27.781 -32.486 1.00 66.49 159 ALA D N 1
ATOM 6860 C CA . ALA D 1 138 ? -26.492 -29.105 -31.872 1.00 65.69 159 ALA D CA 1
ATOM 6861 C C . ALA D 1 138 ? -26.503 -28.970 -30.351 1.00 64.13 159 ALA D C 1
ATOM 6862 O O . ALA D 1 138 ? -25.737 -28.189 -29.788 1.00 65.67 159 ALA D O 1
ATOM 6864 N N . PRO D 1 139 ? -27.381 -29.721 -29.666 1.00 62.10 160 PRO D N 1
ATOM 6865 C CA . PRO D 1 139 ? -27.466 -29.664 -28.203 1.00 60.06 160 PRO D CA 1
ATOM 6866 C C . PRO D 1 139 ? -26.314 -30.377 -27.483 1.00 57.45 160 PRO D C 1
ATOM 6867 O O . PRO D 1 139 ? -25.890 -29.950 -26.409 1.00 57.35 160 PRO D O 1
ATOM 6871 N N . VAL D 1 140 ? -25.821 -31.457 -28.083 1.00 53.51 161 VAL D N 1
ATOM 6872 C CA . VAL D 1 140 ? -24.715 -32.246 -27.533 1.00 48.97 161 VAL D CA 1
ATOM 6873 C C . VAL D 1 140 ? -24.919 -32.806 -26.121 1.00 45.69 161 VAL D C 1
ATOM 6874 O O . VAL D 1 140 ? -24.904 -32.071 -25.134 1.00 44.59 161 VAL D O 1
ATOM 6878 N N . LYS D 1 141 ? -25.093 -34.124 -26.048 1.00 42.40 162 LYS D N 1
ATOM 6879 C CA . LYS D 1 141 ? -25.288 -34.846 -24.789 1.00 39.37 162 LYS D CA 1
ATOM 6880 C C . LYS D 1 141 ? -23.924 -35.249 -24.223 1.00 35.02 162 LYS D C 1
ATOM 6881 O O . LYS D 1 141 ? -23.180 -36.003 -24.852 1.00 32.80 162 LYS D O 1
ATOM 6887 N N . ALA D 1 142 ? -23.592 -34.760 -23.034 1.00 30.89 163 ALA D N 1
ATOM 6888 C CA . ALA D 1 142 ? -22.292 -35.084 -22.465 1.00 29.17 163 ALA D CA 1
ATOM 6889 C C . ALA D 1 142 ? -22.319 -35.650 -21.054 1.00 27.90 163 ALA D C 1
ATOM 6890 O O . ALA D 1 142 ? -23.340 -35.643 -20.366 1.00 26.40 163 ALA D O 1
ATOM 6892 N N . MET D 1 143 ? -21.159 -36.140 -20.644 1.00 27.80 164 MET D N 1
ATOM 6893 C CA . MET D 1 143 ? -20.962 -36.723 -19.334 1.00 27.03 164 MET D CA 1
ATOM 6894 C C . MET D 1 143 ? -19.537 -36.425 -18.889 1.00 26.28 164 MET D C 1
ATOM 6895 O O . MET D 1 143 ? -18.643 -36.261 -19.723 1.00 27.86 164 MET D O 1
ATOM 6900 N N . PHE D 1 144 ? -19.331 -36.349 -17.580 1.00 24.86 165 PHE D N 1
ATOM 6901 C CA . PHE D 1 144 ? -18.010 -36.113 -17.026 1.00 25.61 165 PHE D CA 1
ATOM 6902 C C . PHE D 1 144 ? -17.696 -37.202 -16.008 1.00 25.61 165 PHE D C 1
ATOM 6903 O O . PHE D 1 144 ? -18.467 -37.431 -15.079 1.00 26.25 165 PHE D O 1
ATOM 6911 N N . ILE D 1 145 ? -16.561 -37.871 -16.179 1.00 25.47 166 ILE D N 1
ATOM 6912 C CA . ILE D 1 145 ? -16.168 -38.939 -15.263 1.00 24.61 166 ILE D CA 1
ATOM 6913 C C . ILE D 1 145 ? -14.907 -38.513 -14.519 1.00 25.79 166 ILE D C 1
ATOM 6914 O O . ILE D 1 145 ? -13.940 -38.046 -15.120 1.00 23.54 166 ILE D O 1
ATOM 6919 N N . LEU D 1 146 ? -14.934 -38.683 -13.202 1.00 27.00 167 LEU D N 1
ATOM 6920 C CA . LEU D 1 146 ? -13.833 -38.289 -12.338 1.00 29.81 167 LEU D CA 1
ATOM 6921 C C . LEU D 1 146 ? -13.312 -39.382 -11.417 1.00 30.17 167 LEU D C 1
ATOM 6922 O O . LEU D 1 146 ? -14.075 -40.204 -10.919 1.00 28.16 167 LEU D O 1
ATOM 6927 N N . SER D 1 147 ? -12.004 -39.351 -11.183 1.00 31.92 168 SER D N 1
ATOM 6928 C CA . SER D 1 147 ? -11.327 -40.255 -10.261 1.00 36.39 168 SER D CA 1
ATOM 6929 C C . SER D 1 147 ? -10.617 -39.285 -9.315 1.00 39.76 168 SER D C 1
ATOM 6930 O O . SER D 1 147 ? -9.678 -38.605 -9.714 1.00 41.73 168 SER D O 1
ATOM 6933 N N . ALA D 1 148 ? -11.077 -39.191 -8.075 1.00 42.06 169 ALA D N 1
ATOM 6934 C CA . ALA D 1 148 ? -10.458 -38.267 -7.135 1.00 44.30 169 ALA D CA 1
ATOM 6935 C C . ALA D 1 148 ? -10.289 -38.850 -5.743 1.00 45.27 169 ALA D C 1
ATOM 6936 O O . ALA D 1 148 ? -11.226 -39.407 -5.166 1.00 46.40 169 ALA D O 1
ATOM 6938 N N . GLY D 1 149 ? -9.082 -38.704 -5.207 1.00 45.90 170 GLY D N 1
ATOM 6939 C CA . GLY D 1 149 ? -8.786 -39.209 -3.879 1.00 46.18 170 GLY D CA 1
ATOM 6940 C C . GLY D 1 149 ? -8.864 -40.720 -3.749 1.00 44.82 170 GLY D C 1
ATOM 6941 O O . GLY D 1 149 ? -9.613 -41.228 -2.915 1.00 47.05 170 GLY D O 1
ATOM 6942 N N . GLY D 1 150 ? -8.093 -41.437 -4.564 1.00 42.05 171 GLY D N 1
ATOM 6943 C CA . GLY D 1 150 ? -8.097 -42.888 -4.497 1.00 38.07 171 GLY D CA 1
ATOM 6944 C C . GLY D 1 150 ? -9.453 -43.516 -4.760 1.00 36.57 171 GLY D C 1
ATOM 6945 O O . GLY D 1 150 ? -9.642 -44.720 -4.576 1.00 37.39 171 GLY D O 1
ATOM 6946 N N . SER D 1 151 ? -10.399 -42.704 -5.213 1.00 33.97 172 SER D N 1
ATOM 6947 C CA . SER D 1 151 ? -11.752 -43.172 -5.492 1.00 33.16 172 SER D CA 1
ATOM 6948 C C . SER D 1 151 ? -11.929 -43.930 -6.804 1.00 30.97 172 SER D C 1
ATOM 6949 O O . SER D 1 151 ? -11.121 -43.812 -7.721 1.00 29.68 172 SER D O 1
ATOM 6952 N N . ALA D 1 152 ? -13.006 -44.709 -6.877 1.00 30.49 173 ALA D N 1
ATOM 6953 C CA . ALA D 1 152 ? -13.339 -45.448 -8.088 1.00 30.27 173 ALA D CA 1
ATOM 6954 C C . ALA D 1 152 ? -13.900 -44.402 -9.056 1.00 28.82 173 ALA D C 1
ATOM 6955 O O . ALA D 1 152 ? -14.335 -43.328 -8.630 1.00 28.72 173 ALA D O 1
ATOM 6957 N N . PRO D 1 153 ? -13.897 -44.692 -10.363 1.00 27.21 174 PRO D N 1
ATOM 6958 C CA . PRO D 1 153 ? -14.418 -43.729 -11.342 1.00 25.86 174 PRO D CA 1
ATOM 6959 C C . PRO D 1 153 ? -15.868 -43.348 -11.029 1.00 26.39 174 PRO D C 1
ATOM 6960 O O . PRO D 1 153 ? -16.696 -44.219 -10.768 1.00 26.73 174 PRO D O 1
ATOM 6964 N N . GLN D 1 154 ? -16.181 -42.057 -11.047 1.00 24.92 175 GLN D N 1
ATOM 6965 C CA . GLN D 1 154 ? -17.556 -41.639 -10.754 1.00 24.18 175 GLN D CA 1
ATOM 6966 C C . GLN D 1 154 ? -18.076 -40.589 -11.715 1.00 20.62 175 GLN D C 1
ATOM 6967 O O . GLN D 1 154 ? -17.324 -39.746 -12.194 1.00 22.15 175 GLN D O 1
ATOM 6973 N N . VAL D 1 155 ? -19.375 -40.649 -11.989 1.00 19.61 176 VAL D N 1
ATOM 6974 C CA . VAL D 1 155 ? -20.017 -39.723 -12.907 1.00 20.23 176 VAL D CA 1
ATOM 6975 C C . VAL D 1 155 ? -20.544 -38.472 -12.181 1.00 20.59 176 VAL D C 1
ATOM 6976 O O . VAL D 1 155 ? -21.162 -38.572 -11.123 1.00 18.43 176 VAL D O 1
ATOM 6980 N N . ALA D 1 156 ? -20.285 -37.306 -12.765 1.00 22.06 177 ALA D N 1
ATOM 6981 C CA . ALA D 1 156 ? -20.715 -36.026 -12.195 1.00 23.40 177 ALA D CA 1
ATOM 6982 C C . ALA D 1 156 ? -22.196 -35.795 -12.451 1.00 21.92 177 ALA D C 1
ATOM 6983 O O . ALA D 1 156 ? -22.637 -35.789 -13.598 1.00 21.96 177 ALA D O 1
ATOM 6985 N N . GLY D 1 157 ? -22.956 -35.598 -11.382 1.00 24.25 178 GLY D N 1
ATOM 6986 C CA . GLY D 1 157 ? -24.382 -35.365 -11.526 1.00 24.05 178 GLY D CA 1
ATOM 6987 C C . GLY D 1 157 ? -24.808 -33.973 -11.086 1.00 25.63 178 GLY D C 1
ATOM 6988 O O . GLY D 1 157 ? -23.985 -33.081 -10.921 1.00 24.57 178 GLY D O 1
ATOM 6989 N N . LYS D 1 158 ? -26.109 -33.796 -10.899 1.00 26.62 179 LYS D N 1
ATOM 6990 C CA . LYS D 1 158 ? -26.668 -32.515 -10.500 1.00 28.76 179 LYS D CA 1
ATOM 6991 C C . LYS D 1 158 ? -26.076 -31.956 -9.212 1.00 28.01 179 LYS D C 1
ATOM 6992 O O . LYS D 1 158 ? -25.893 -32.675 -8.224 1.00 27.83 179 LYS D O 1
ATOM 6998 N N . GLY D 1 159 ? -25.775 -30.661 -9.240 1.00 26.85 180 GLY D N 1
ATOM 6999 C CA . GLY D 1 159 ? -25.221 -30.001 -8.079 1.00 24.88 180 GLY D CA 1
ATOM 7000 C C . GLY D 1 159 ? -23.710 -29.967 -8.075 1.00 25.34 180 GLY D C 1
ATOM 7001 O O . GLY D 1 159 ? -23.109 -29.163 -7.367 1.00 24.55 180 GLY D O 1
ATOM 7002 N N . SER D 1 160 ? -23.087 -30.837 -8.865 1.00 23.76 181 SER D N 1
ATOM 7003 C CA . SER D 1 160 ? -21.635 -30.887 -8.918 1.00 23.82 181 SER D CA 1
ATOM 7004 C C . SER D 1 160 ? -21.097 -29.683 -9.687 1.00 24.98 181 SER D C 1
ATOM 7005 O O . SER D 1 160 ? -21.815 -29.066 -10.487 1.00 27.52 181 SER D O 1
ATOM 7008 N N . VAL D 1 161 ? -19.844 -29.337 -9.421 1.00 25.60 182 VAL D N 1
ATOM 7009 C CA . VAL D 1 161 ? -19.206 -28.219 -10.089 1.00 26.72 182 VAL D CA 1
ATOM 7010 C C . VAL D 1 161 ? -19.032 -28.580 -11.554 1.00 28.32 182 VAL D C 1
ATOM 7011 O O . VAL D 1 161 ? -19.222 -27.744 -12.441 1.00 29.41 182 VAL D O 1
ATOM 7015 N N . ALA D 1 162 ? -18.681 -29.838 -11.806 1.00 28.11 183 ALA D N 1
ATOM 7016 C CA . ALA D 1 162 ? -18.487 -30.305 -13.170 1.00 28.11 183 ALA D CA 1
ATOM 7017 C C . ALA D 1 162 ? -19.768 -30.110 -13.979 1.00 29.64 183 ALA D C 1
ATOM 7018 O O . ALA D 1 162 ? -19.736 -29.622 -15.110 1.00 30.10 183 ALA D O 1
ATOM 7020 N N . ASP D 1 163 ? -20.901 -30.486 -13.397 1.00 30.52 184 ASP D N 1
ATOM 7021 C CA . ASP D 1 163 ? -22.174 -30.337 -14.087 1.00 31.13 184 ASP D CA 1
ATOM 7022 C C . ASP D 1 163 ? -22.459 -28.867 -14.413 1.00 31.16 184 ASP D C 1
ATOM 7023 O O . ASP D 1 163 ? -22.958 -28.553 -15.494 1.00 29.85 184 ASP D O 1
ATOM 7028 N N . ALA D 1 164 ? -22.133 -27.962 -13.493 1.00 30.24 185 ALA D N 1
ATOM 7029 C CA . ALA D 1 164 ? -22.371 -26.542 -13.739 1.00 29.44 185 ALA D CA 1
ATOM 7030 C C . ALA D 1 164 ? -21.539 -26.061 -14.929 1.00 28.78 185 ALA D C 1
ATOM 7031 O O . ALA D 1 164 ? -22.038 -25.363 -15.814 1.00 29.05 185 ALA D O 1
ATOM 7033 N N . ILE D 1 165 ? -20.266 -26.439 -14.932 1.00 29.42 186 ILE D N 1
ATOM 7034 C CA . ILE D 1 165 ? -19.338 -26.068 -15.993 1.00 31.45 186 ILE D CA 1
ATOM 7035 C C . ILE D 1 165 ? -19.773 -26.648 -17.339 1.00 31.09 186 ILE D C 1
ATOM 7036 O O . ILE D 1 165 ? -19.760 -25.947 -18.352 1.00 30.03 186 ILE D O 1
ATOM 7041 N N . LEU D 1 166 ? -20.172 -27.917 -17.350 1.00 30.15 187 LEU D N 1
ATOM 7042 C CA . LEU D 1 166 ? -20.631 -28.555 -18.583 1.00 32.13 187 LEU D CA 1
ATOM 7043 C C . LEU D 1 166 ? -21.822 -27.801 -19.160 1.00 31.88 187 LEU D C 1
ATOM 7044 O O . LEU D 1 166 ? -21.909 -27.592 -20.369 1.00 31.86 187 LEU D O 1
ATOM 7049 N N . SER D 1 167 ? -22.742 -27.399 -18.288 1.00 31.56 188 SER D N 1
ATOM 7050 C CA . SER D 1 167 ? -23.936 -26.668 -18.717 1.00 32.41 188 SER D CA 1
ATOM 7051 C C . SER D 1 167 ? -23.587 -25.276 -19.244 1.00 31.36 188 SER D C 1
ATOM 7052 O O . SER D 1 167 ? -24.142 -24.832 -20.249 1.00 31.07 188 SER D O 1
ATOM 7055 N N . LEU D 1 168 ? -22.672 -24.592 -18.564 1.00 30.02 189 LEU D N 1
ATOM 7056 C CA . LEU D 1 168 ? -22.258 -23.262 -18.990 1.00 31.05 189 LEU D CA 1
ATOM 7057 C C . LEU D 1 168 ? -21.586 -23.314 -20.363 1.00 31.91 189 LEU D C 1
ATOM 7058 O O . LEU D 1 168 ? -21.704 -22.373 -21.149 1.00 31.80 189 LEU D O 1
ATOM 7063 N N . ALA D 1 169 ? -20.897 -24.421 -20.650 1.00 31.77 190 ALA D N 1
ATOM 7064 C CA . ALA D 1 169 ? -20.209 -24.604 -21.927 1.00 31.99 190 ALA D CA 1
ATOM 7065 C C . ALA D 1 169 ? -21.185 -24.944 -23.039 1.00 32.56 190 ALA D C 1
ATOM 7066 O O . ALA D 1 169 ? -20.810 -24.997 -24.209 1.00 34.24 190 ALA D O 1
ATOM 7068 N N . GLY D 1 170 ? -22.437 -25.189 -22.672 1.00 34.28 191 GLY D N 1
ATOM 7069 C CA . GLY D 1 170 ? -23.446 -25.486 -23.669 1.00 33.95 191 GLY D CA 1
ATOM 7070 C C . GLY D 1 170 ? -23.906 -26.926 -23.791 1.00 32.86 191 GLY D C 1
ATOM 7071 O O . GLY D 1 170 ? -24.855 -27.199 -24.514 1.00 33.23 191 GLY D O 1
ATOM 7072 N N . ALA D 1 171 ? -23.251 -27.846 -23.093 1.00 34.31 192 ALA D N 1
ATOM 7073 C CA . ALA D 1 171 ? -23.630 -29.255 -23.165 1.00 33.67 192 ALA D CA 1
ATOM 7074 C C . ALA D 1 171 ? -24.742 -29.631 -22.196 1.00 33.26 192 ALA D C 1
ATOM 7075 O O . ALA D 1 171 ? -24.941 -28.976 -21.174 1.00 32.47 192 ALA D O 1
ATOM 7077 N N . GLU D 1 172 ? -25.467 -30.692 -22.530 1.00 34.77 193 GLU D N 1
ATOM 7078 C CA . GLU D 1 172 ? -26.537 -31.203 -21.675 1.00 38.07 193 GLU D CA 1
ATOM 7079 C C . GLU D 1 172 ? -25.978 -32.416 -20.927 1.00 36.08 193 GLU D C 1
ATOM 7080 O O . GLU D 1 172 ? -25.490 -33.355 -21.550 1.00 35.77 193 GLU D O 1
ATOM 7086 N N . ASN D 1 173 ? -26.039 -32.390 -19.598 1.00 34.99 194 ASN D N 1
ATOM 7087 C CA . ASN D 1 173 ? -25.539 -33.496 -18.781 1.00 33.10 194 ASN D CA 1
ATOM 7088 C C . ASN D 1 173 ? -26.568 -34.630 -18.811 1.00 34.00 194 ASN D C 1
ATOM 7089 O O . ASN D 1 173 ? -27.722 -34.436 -18.416 1.00 33.31 194 ASN D O 1
ATOM 7094 N N . VAL D 1 174 ? -26.161 -35.806 -19.292 1.00 30.82 195 VAL D N 1
ATOM 7095 C CA . VAL D 1 174 ? -27.074 -36.945 -19.364 1.00 30.04 195 VAL D CA 1
ATOM 7096 C C . VAL D 1 174 ? -27.284 -37.600 -18.006 1.00 31.28 195 VAL D C 1
ATOM 7097 O O . VAL D 1 174 ? -28.173 -38.430 -17.845 1.00 33.20 195 VAL D O 1
ATOM 7101 N N . ALA D 1 175 ? -26.462 -37.239 -17.027 1.00 30.98 196 ALA D N 1
ATOM 7102 C CA . ALA D 1 175 ? -26.597 -37.812 -15.693 1.00 31.28 196 ALA D CA 1
ATOM 7103 C C . ALA D 1 175 ? -27.562 -36.955 -14.880 1.00 32.98 196 ALA D C 1
ATOM 7104 O O . ALA D 1 175 ? -27.386 -35.741 -14.778 1.00 34.28 196 ALA D O 1
ATOM 7106 N N . THR D 1 176 ? -28.569 -37.590 -14.288 1.00 33.23 197 THR D N 1
ATOM 7107 C CA . THR D 1 176 ? -29.569 -36.870 -13.508 1.00 33.88 197 THR D CA 1
ATOM 7108 C C . THR D 1 176 ? -29.546 -37.181 -12.006 1.00 34.65 197 THR D C 1
ATOM 7109 O O . THR D 1 176 ? -30.344 -36.635 -11.238 1.00 33.76 197 THR D O 1
ATOM 7113 N N . HIS D 1 177 ? -28.629 -38.046 -11.583 1.00 30.93 198 HIS D N 1
ATOM 7114 C CA . HIS D 1 177 ? -28.512 -38.384 -10.166 1.00 29.61 198 HIS D CA 1
ATOM 7115 C C . HIS D 1 177 ? -27.872 -37.188 -9.475 1.00 27.64 198 HIS D C 1
ATOM 7116 O O . HIS D 1 177 ? -27.433 -36.254 -10.138 1.00 27.70 198 HIS D O 1
ATOM 7123 N N . GLN D 1 178 ? -27.787 -37.235 -8.149 1.00 27.43 199 GLN D N 1
ATOM 7124 C CA . GLN D 1 178 ? -27.180 -36.141 -7.383 1.00 27.51 199 GLN D CA 1
ATOM 7125 C C . GLN D 1 178 ? -25.696 -36.329 -7.126 1.00 26.94 199 GLN D C 1
ATOM 7126 O O . GLN D 1 178 ? -25.253 -37.417 -6.746 1.00 25.51 199 GLN D O 1
ATOM 7132 N N . GLN D 1 179 ? -24.936 -35.253 -7.320 1.00 25.60 200 GLN D N 1
ATOM 7133 C CA . GLN D 1 179 ? -23.497 -35.245 -7.086 1.00 26.96 200 GLN D CA 1
ATOM 7134 C C . GLN D 1 179 ? -22.729 -36.361 -7.811 1.00 26.30 200 GLN D C 1
ATOM 7135 O O . GLN D 1 179 ? -22.952 -36.589 -8.999 1.00 27.47 200 GLN D O 1
ATOM 7141 N N . TYR D 1 180 ? -21.830 -37.049 -7.115 1.00 25.51 201 TYR D N 1
ATOM 7142 C CA . TYR D 1 180 ? -21.044 -38.112 -7.759 1.00 25.86 201 TYR D CA 1
ATOM 7143 C C . TYR D 1 180 ? -21.437 -39.536 -7.383 1.00 26.13 201 TYR D C 1
ATOM 7144 O O . TYR D 1 180 ? -21.642 -39.840 -6.208 1.00 23.91 201 TYR D O 1
ATOM 7153 N N . LYS D 1 181 ? -21.549 -40.398 -8.396 1.00 24.93 202 LYS D N 1
ATOM 7154 C CA . LYS D 1 181 ? -21.890 -41.803 -8.188 1.00 27.11 202 LYS D CA 1
ATOM 7155 C C . LYS D 1 181 ? -21.196 -42.742 -9.176 1.00 25.77 202 LYS D C 1
ATOM 7156 O O . LYS D 1 181 ? -20.968 -42.380 -10.331 1.00 24.35 202 LYS D O 1
ATOM 7162 N N . SER D 1 182 ? -20.869 -43.946 -8.711 1.00 24.09 203 SER D N 1
ATOM 7163 C CA . SER D 1 182 ? -20.224 -44.955 -9.552 1.00 25.05 203 SER D CA 1
ATOM 7164 C C . SER D 1 182 ? -21.262 -45.600 -10.460 1.00 24.56 203 SER D C 1
ATOM 7165 O O . SER D 1 182 ? -22.298 -46.056 -9.996 1.00 24.62 203 SER D O 1
ATOM 7168 N N . TYR D 1 183 ? -20.980 -45.624 -11.760 1.00 24.51 204 TYR D N 1
ATOM 7169 C CA . TYR D 1 183 ? -21.880 -46.236 -12.731 1.00 22.04 204 TYR D CA 1
ATOM 7170 C C . TYR D 1 183 ? -21.368 -47.612 -13.164 1.00 24.02 204 TYR D C 1
ATOM 7171 O O . TYR D 1 183 ? -20.171 -47.789 -13.417 1.00 21.66 204 TYR D O 1
ATOM 7180 N N . SER D 1 184 ? -22.269 -48.583 -13.256 1.00 24.61 205 SER D N 1
ATOM 7181 C CA . SER D 1 184 ? -21.883 -49.900 -13.733 1.00 25.20 205 SER D CA 1
ATOM 7182 C C . SER D 1 184 ? -21.803 -49.726 -15.254 1.00 24.32 205 SER D C 1
ATOM 7183 O O . SER D 1 184 ? -22.180 -48.674 -15.775 1.00 22.53 205 SER D O 1
ATOM 7186 N N . ALA D 1 185 ? -21.308 -50.739 -15.959 1.00 24.67 206 ALA D N 1
ATOM 7187 C CA . ALA D 1 185 ? -21.194 -50.682 -17.414 1.00 25.49 206 ALA D CA 1
ATOM 7188 C C . ALA D 1 185 ? -22.552 -50.380 -18.065 1.00 25.93 206 ALA D C 1
ATOM 7189 O O . ALA D 1 185 ? -22.671 -49.484 -18.898 1.00 25.94 206 ALA D O 1
ATOM 7191 N N . GLU D 1 186 ? -23.569 -51.143 -17.679 1.00 28.24 207 GLU D N 1
ATOM 7192 C CA . GLU D 1 186 ? -24.920 -50.979 -18.215 1.00 29.38 207 GLU D CA 1
ATOM 7193 C C . GLU D 1 186 ? -25.484 -49.581 -17.987 1.00 28.28 207 GLU D C 1
ATOM 7194 O O . GLU D 1 186 ? -26.111 -49.008 -18.878 1.00 27.99 207 GLU D O 1
ATOM 7200 N N . SER D 1 187 ? -25.268 -49.029 -16.797 1.00 26.52 208 SER D N 1
ATOM 7201 C CA . SER D 1 187 ? -25.759 -47.686 -16.510 1.00 27.03 208 SER D CA 1
ATOM 7202 C C . SER D 1 187 ? -25.087 -46.666 -17.414 1.00 25.10 208 SER D C 1
ATOM 7203 O O . SER D 1 187 ? -25.730 -45.722 -17.877 1.00 26.90 208 SER D O 1
ATOM 7206 N N . LEU D 1 188 ? -23.791 -46.844 -17.663 1.00 24.86 209 LEU D N 1
ATOM 7207 C CA . LEU D 1 188 ? -23.065 -45.906 -18.518 1.00 25.03 209 LEU D CA 1
ATOM 7208 C C . LEU D 1 188 ? -23.599 -46.007 -19.947 1.00 26.29 209 LEU D C 1
ATOM 7209 O O . LEU D 1 188 ? -23.697 -45.010 -20.659 1.00 25.55 209 LEU D O 1
ATOM 7214 N N . ILE D 1 189 ? -23.953 -47.220 -20.358 1.00 28.19 210 ILE D N 1
ATOM 7215 C CA . ILE D 1 189 ? -24.503 -47.445 -21.689 1.00 30.54 210 ILE D CA 1
ATOM 7216 C C . ILE D 1 189 ? -25.926 -46.900 -21.729 1.00 31.88 210 ILE D C 1
ATOM 7217 O O . ILE D 1 189 ? -26.371 -46.363 -22.743 1.00 31.79 210 ILE D O 1
ATOM 7222 N N . ALA D 1 190 ? -26.644 -47.037 -20.619 1.00 31.50 211 ALA D N 1
ATOM 7223 C CA . ALA D 1 190 ? -28.006 -46.522 -20.549 1.00 31.58 211 ALA D CA 1
ATOM 7224 C C . ALA D 1 190 ? -27.961 -45.003 -20.697 1.00 31.28 211 ALA D C 1
ATOM 7225 O O . ALA D 1 190 ? -28.811 -44.408 -21.363 1.00 34.39 211 ALA D O 1
ATOM 7227 N N . ALA D 1 191 ? -26.959 -44.383 -20.080 1.00 30.56 212 ALA D N 1
ATOM 7228 C CA . ALA D 1 191 ? -26.782 -42.932 -20.126 1.00 30.00 212 ALA D CA 1
ATOM 7229 C C . ALA D 1 191 ? -26.601 -42.470 -21.574 1.00 31.27 212 ALA D C 1
ATOM 7230 O O . ALA D 1 191 ? -27.091 -41.403 -21.970 1.00 32.34 212 ALA D O 1
ATOM 7232 N N . ASN D 1 192 ? -25.867 -43.269 -22.343 1.00 30.29 213 ASN D N 1
ATOM 7233 C CA . ASN D 1 192 ? -25.651 -43.031 -23.764 1.00 31.23 213 ASN D CA 1
ATOM 7234 C C . ASN D 1 192 ? -25.120 -41.646 -24.157 1.00 31.45 213 ASN D C 1
ATOM 7235 O O . ASN D 1 192 ? -25.717 -40.958 -24.980 1.00 31.12 213 ASN D O 1
ATOM 7240 N N . PRO D 1 193 ? -23.987 -41.221 -23.576 1.00 32.90 214 PRO D N 1
ATOM 7241 C CA . PRO D 1 193 ? -23.453 -39.903 -23.936 1.00 33.47 214 PRO D CA 1
ATOM 7242 C C . PRO D 1 193 ? -22.781 -39.894 -25.310 1.00 33.95 214 PRO D C 1
ATOM 7243 O O . PRO D 1 193 ? -22.167 -40.886 -25.717 1.00 35.62 214 PRO D O 1
ATOM 7247 N N . GLU D 1 194 ? -22.907 -38.775 -26.019 1.00 35.09 215 GLU D N 1
ATOM 7248 C CA . GLU D 1 194 ? -22.285 -38.614 -27.334 1.00 35.83 215 GLU D CA 1
ATOM 7249 C C . GLU D 1 194 ? -20.840 -38.177 -27.114 1.00 34.39 215 GLU D C 1
ATOM 7250 O O . GLU D 1 194 ? -19.967 -38.429 -27.940 1.00 34.51 215 GLU D O 1
ATOM 7256 N N . VAL D 1 195 ? -20.607 -37.501 -25.992 1.00 31.45 216 VAL D N 1
ATOM 7257 C CA . VAL D 1 195 ? -19.279 -37.025 -25.630 1.00 29.65 216 VAL D CA 1
ATOM 7258 C C . VAL D 1 195 ? -19.012 -37.307 -24.161 1.00 28.67 216 VAL D C 1
ATOM 7259 O O . VAL D 1 195 ? -19.908 -37.192 -23.323 1.00 27.53 216 VAL D O 1
ATOM 7263 N N . ILE D 1 196 ? -17.779 -37.695 -23.856 1.00 28.70 217 ILE D N 1
ATOM 7264 C CA . ILE D 1 196 ? -17.390 -37.943 -22.479 1.00 27.10 217 ILE D CA 1
ATOM 7265 C C . ILE D 1 196 ? -16.193 -37.082 -22.133 1.00 27.46 217 ILE D C 1
ATOM 7266 O O . ILE D 1 196 ? -15.228 -37.001 -22.888 1.00 30.32 217 ILE D O 1
ATOM 7271 N N . VAL D 1 197 ? -16.271 -36.421 -20.988 1.00 28.41 218 VAL D N 1
ATOM 7272 C CA . VAL D 1 197 ? -15.192 -35.581 -20.519 1.00 27.56 218 VAL D CA 1
ATOM 7273 C C . VAL D 1 197 ? -14.533 -36.225 -19.312 1.00 29.20 218 VAL D C 1
ATOM 7274 O O . VAL D 1 197 ? -15.212 -36.586 -18.345 1.00 30.37 218 VAL D O 1
ATOM 7278 N N . VAL D 1 198 ? -13.211 -36.372 -19.382 1.00 29.71 219 VAL D N 1
ATOM 7279 C CA . VAL D 1 198 ? -12.424 -36.948 -18.299 1.00 31.49 219 VAL D CA 1
ATOM 7280 C C . VAL D 1 198 ? -11.310 -35.954 -17.984 1.00 32.77 219 VAL D C 1
ATOM 7281 O O . VAL D 1 198 ? -11.182 -34.936 -18.666 1.00 31.59 219 VAL D O 1
ATOM 7285 N N . THR D 1 199 ? -10.508 -36.233 -16.960 1.00 33.82 220 THR D N 1
ATOM 7286 C CA . THR D 1 199 ? -9.425 -35.320 -16.609 1.00 34.20 220 THR D CA 1
ATOM 7287 C C . THR D 1 199 ? -8.120 -35.705 -17.283 1.00 36.32 220 THR D C 1
ATOM 7288 O O . THR D 1 199 ? -7.945 -36.841 -17.732 1.00 33.71 220 THR D O 1
ATOM 7292 N N . SER D 1 200 ? -7.205 -34.744 -17.345 1.00 38.38 221 SER D N 1
ATOM 7293 C CA . SER D 1 200 ? -5.891 -34.955 -17.943 1.00 41.48 221 SER D CA 1
ATOM 7294 C C . SER D 1 200 ? -5.154 -35.988 -17.105 1.00 42.23 221 SER D C 1
ATOM 7295 O O . SER D 1 200 ? -4.419 -36.826 -17.632 1.00 44.09 221 SER D O 1
ATOM 7298 N N . GLN D 1 201 ? -5.364 -35.908 -15.793 1.00 42.70 222 GLN D N 1
ATOM 7299 C CA . GLN D 1 201 ? -4.753 -36.811 -14.825 1.00 43.70 222 GLN D CA 1
ATOM 7300 C C . GLN D 1 201 ? -5.110 -38.264 -15.124 1.00 44.46 222 GLN D C 1
ATOM 7301 O O . GLN D 1 201 ? -4.313 -39.174 -14.891 1.00 43.28 222 GLN D O 1
ATOM 7307 N N . MET D 1 202 ? -6.317 -38.468 -15.644 1.00 44.47 223 MET D N 1
ATOM 7308 C CA . MET D 1 202 ? -6.819 -39.798 -15.967 1.00 44.46 223 MET D CA 1
ATOM 7309 C C . MET D 1 202 ? -6.212 -40.358 -17.259 1.00 44.37 223 MET D C 1
ATOM 7310 O O . MET D 1 202 ? -5.905 -41.548 -17.340 1.00 42.72 223 MET D O 1
ATOM 7315 N N . VAL D 1 203 ? -6.038 -39.500 -18.263 1.00 43.40 224 VAL D N 1
ATOM 7316 C CA . VAL D 1 203 ? -5.477 -39.930 -19.543 1.00 45.02 224 VAL D CA 1
ATOM 7317 C C . VAL D 1 203 ? -3.950 -39.948 -19.538 1.00 46.31 224 VAL D C 1
ATOM 7318 O O . VAL D 1 203 ? -3.331 -40.883 -20.056 1.00 45.88 224 VAL D O 1
ATOM 7322 N N . A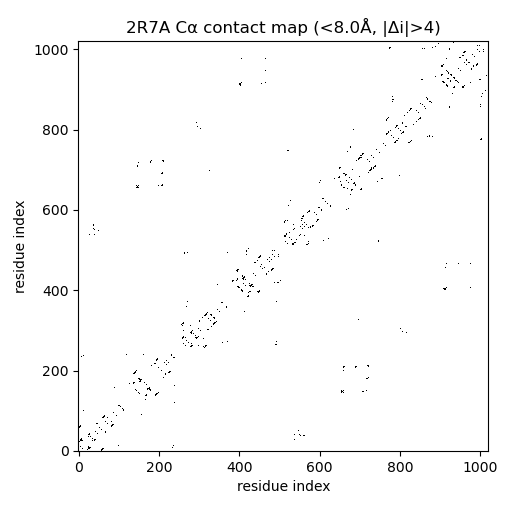SP D 1 204 ? -3.359 -38.910 -18.947 1.00 47.99 225 ASP D N 1
ATOM 7323 C CA . ASP D 1 204 ? -1.907 -38.757 -18.853 1.00 49.83 225 ASP D CA 1
ATOM 7324 C C . ASP D 1 204 ? -1.156 -39.509 -19.940 1.00 49.63 225 ASP D C 1
ATOM 7325 O O . ASP D 1 204 ? -0.590 -40.573 -19.694 1.00 50.95 225 ASP D O 1
ATOM 7330 N N . GLY D 1 205 ? -1.161 -38.962 -21.148 1.00 48.73 226 GLY D N 1
ATOM 7331 C CA . GLY D 1 205 ? -0.454 -39.616 -22.228 1.00 49.89 226 GLY D CA 1
ATOM 7332 C C . GLY D 1 205 ? -1.347 -40.328 -23.217 1.00 49.48 226 GLY D C 1
ATOM 7333 O O . GLY D 1 205 ? -1.492 -39.867 -24.348 1.00 52.26 226 GLY D O 1
ATOM 7334 N N . ASP D 1 206 ? -1.949 -41.446 -22.814 1.00 48.35 227 ASP D N 1
ATOM 7335 C CA . ASP D 1 206 ? -2.808 -42.171 -23.740 1.00 46.16 227 ASP D CA 1
ATOM 7336 C C . ASP D 1 206 ? -4.145 -42.649 -23.182 1.00 43.56 227 ASP D C 1
ATOM 7337 O O . ASP D 1 206 ? -4.247 -43.191 -22.073 1.00 39.66 227 ASP D O 1
ATOM 7342 N N . ILE D 1 207 ? -5.160 -42.435 -24.008 1.00 40.96 228 ILE D N 1
ATOM 7343 C CA . ILE D 1 207 ? -6.543 -42.762 -23.729 1.00 39.61 228 ILE D CA 1
ATOM 7344 C C . ILE D 1 207 ? -6.819 -44.211 -23.318 1.00 38.07 228 ILE D C 1
ATOM 7345 O O . ILE D 1 207 ? -7.820 -44.482 -22.658 1.00 36.89 228 ILE D O 1
ATOM 7350 N N . ASN D 1 208 ? -5.942 -45.139 -23.698 1.00 36.47 229 ASN D N 1
ATOM 7351 C CA . ASN D 1 208 ? -6.155 -46.545 -23.365 1.00 34.98 229 ASN D CA 1
ATOM 7352 C C . ASN D 1 208 ? -6.194 -46.834 -21.871 1.00 32.28 229 ASN D C 1
ATOM 7353 O O . ASN D 1 208 ? -6.664 -47.889 -21.453 1.00 31.66 229 ASN D O 1
ATOM 7358 N N . ARG D 1 209 ? -5.699 -45.896 -21.072 1.00 29.49 230 ARG D N 1
ATOM 7359 C CA . ARG D 1 209 ? -5.715 -46.047 -19.626 1.00 29.35 230 ARG D CA 1
ATOM 7360 C C . ARG D 1 209 ? -7.165 -45.986 -19.124 1.00 27.72 230 ARG D C 1
ATOM 7361 O O . ARG D 1 209 ? -7.450 -46.350 -17.984 1.00 27.19 230 ARG D O 1
ATOM 7369 N N . LEU D 1 210 ? -8.073 -45.532 -19.982 1.00 26.78 231 LEU D N 1
ATOM 7370 C CA . LEU D 1 210 ? -9.477 -45.412 -19.605 1.00 26.69 231 LEU D CA 1
ATOM 7371 C C . LEU D 1 210 ? -10.259 -46.721 -19.721 1.00 25.69 231 LEU D C 1
ATOM 7372 O O . LEU D 1 210 ? -11.421 -46.787 -19.316 1.00 24.97 231 LEU D O 1
ATOM 7377 N N . ARG D 1 211 ? -9.624 -47.763 -20.253 1.00 22.24 232 ARG D N 1
ATOM 7378 C CA . ARG D 1 211 ? -10.303 -49.045 -20.437 1.00 24.13 232 ARG D CA 1
ATOM 7379 C C . ARG D 1 211 ? -10.751 -49.744 -19.149 1.00 23.68 232 ARG D C 1
ATOM 7380 O O . ARG D 1 211 ? -11.561 -50.664 -19.188 1.00 23.19 232 ARG D O 1
ATOM 7388 N N . SER D 1 212 ? -10.231 -49.306 -18.008 1.00 22.22 233 SER D N 1
ATOM 7389 C CA . SER D 1 212 ? -10.619 -49.906 -16.736 1.00 23.79 233 SER D CA 1
ATOM 7390 C C . SER D 1 212 ? -11.908 -49.272 -16.184 1.00 24.81 233 SER D C 1
ATOM 7391 O O . SER D 1 212 ? -12.389 -49.650 -15.109 1.00 24.67 233 SER D O 1
ATOM 7394 N N . ILE D 1 213 ? -12.460 -48.302 -16.908 1.00 26.97 234 ILE D N 1
ATOM 7395 C CA . ILE D 1 213 ? -13.701 -47.664 -16.461 1.00 26.88 234 ILE D CA 1
ATOM 7396 C C . ILE D 1 213 ? -14.858 -48.476 -17.031 1.00 25.27 234 ILE D C 1
ATOM 7397 O O . ILE D 1 213 ? -15.018 -48.564 -18.248 1.00 24.78 234 ILE D O 1
ATOM 7402 N N . ALA D 1 214 ? -15.646 -49.080 -16.146 1.00 23.79 235 ALA D N 1
ATOM 7403 C CA . ALA D 1 214 ? -16.779 -49.907 -16.552 1.00 25.99 235 ALA D CA 1
ATOM 7404 C C . ALA D 1 214 ? -17.645 -49.294 -17.654 1.00 26.79 235 ALA D C 1
ATOM 7405 O O . ALA D 1 214 ? -18.177 -48.199 -17.506 1.00 27.16 235 ALA D O 1
ATOM 7407 N N . GLY D 1 215 ? -17.763 -50.021 -18.763 1.00 28.83 236 GLY D N 1
ATOM 7408 C CA . GLY D 1 215 ? -18.578 -49.593 -19.886 1.00 29.19 236 GLY D CA 1
ATOM 7409 C C . GLY D 1 215 ? -18.131 -48.497 -20.840 1.00 28.86 236 GLY D C 1
ATOM 7410 O O . GLY D 1 215 ? -18.762 -48.305 -21.876 1.00 29.44 236 GLY D O 1
ATOM 7411 N N . ILE D 1 216 ? -17.056 -47.785 -20.539 1.00 27.94 237 ILE D N 1
ATOM 7412 C CA . ILE D 1 216 ? -16.659 -46.693 -21.421 1.00 27.19 237 ILE D CA 1
ATOM 7413 C C . ILE D 1 216 ? -16.387 -47.054 -22.884 1.00 28.56 237 ILE D C 1
ATOM 7414 O O . ILE D 1 216 ? -16.782 -46.315 -23.785 1.00 27.36 237 ILE D O 1
ATOM 7419 N N . THR D 1 217 ? -15.734 -48.185 -23.129 1.00 28.48 238 THR D N 1
ATOM 7420 C CA . THR D 1 217 ? -15.406 -48.559 -24.501 1.00 30.34 238 THR D CA 1
ATOM 7421 C C . THR D 1 217 ? -16.604 -48.975 -25.339 1.00 31.12 238 THR D C 1
ATOM 7422 O O . THR D 1 217 ? -16.498 -49.116 -26.556 1.00 31.19 238 THR D O 1
ATOM 7426 N N . HIS D 1 218 ? -17.749 -49.165 -24.697 1.00 33.21 239 HIS D N 1
ATOM 7427 C CA . HIS D 1 218 ? -18.951 -49.524 -25.430 1.00 33.25 239 HIS D CA 1
ATOM 7428 C C . HIS D 1 218 ? -19.876 -48.325 -25.638 1.00 34.76 239 HIS D C 1
ATOM 7429 O O . HIS D 1 218 ? -21.000 -48.489 -26.099 1.00 34.63 239 HIS D O 1
ATOM 7436 N N . THR D 1 219 ? -19.408 -47.124 -25.301 1.00 33.82 240 THR D N 1
ATOM 7437 C CA . THR D 1 219 ? -20.227 -45.924 -25.477 1.00 32.66 240 THR D CA 1
ATOM 7438 C C . THR D 1 219 ? -20.003 -45.283 -26.842 1.00 33.35 240 THR D C 1
ATOM 7439 O O . THR D 1 219 ? -18.948 -45.443 -27.455 1.00 32.56 240 THR D O 1
ATOM 7443 N N . ALA D 1 220 ? -21.000 -44.538 -27.299 1.00 33.33 241 ALA D N 1
ATOM 7444 C CA . ALA D 1 220 ? -20.919 -43.849 -28.576 1.00 33.86 241 ALA D CA 1
ATOM 7445 C C . ALA D 1 220 ? -19.744 -42.875 -28.571 1.00 33.89 241 ALA D C 1
ATOM 7446 O O . ALA D 1 220 ? -19.072 -42.695 -29.590 1.00 33.58 241 ALA D O 1
ATOM 7448 N N . ALA D 1 221 ? -19.503 -42.246 -27.421 1.00 32.34 242 ALA D N 1
ATOM 7449 C CA . ALA D 1 221 ? -18.413 -41.286 -27.281 1.00 31.72 242 ALA D CA 1
ATOM 7450 C C . ALA D 1 221 ? -17.068 -41.935 -27.590 1.00 33.40 242 ALA D C 1
ATOM 7451 O O . ALA D 1 221 ? -16.212 -41.348 -28.260 1.00 33.98 242 ALA D O 1
ATOM 7453 N N . TRP D 1 222 ? -16.880 -43.150 -27.088 1.00 31.13 243 TRP D N 1
ATOM 7454 C CA . TRP D 1 222 ? -15.634 -43.867 -27.304 1.00 33.05 243 TRP D CA 1
ATOM 7455 C C . TRP D 1 222 ? -15.495 -44.277 -28.769 1.00 34.51 243 TRP D C 1
ATOM 7456 O O . TRP D 1 222 ? -14.487 -43.998 -29.409 1.00 36.55 243 TRP D O 1
ATOM 7467 N N . LYS D 1 223 ? -16.525 -44.920 -29.296 1.00 36.92 244 LYS D N 1
ATOM 7468 C CA . LYS D 1 223 ? -16.522 -45.387 -30.679 1.00 40.72 244 LYS D CA 1
ATOM 7469 C C . LYS D 1 223 ? -16.331 -44.277 -31.714 1.00 42.22 244 LYS D C 1
ATOM 7470 O O . LYS D 1 223 ? -15.718 -44.496 -32.763 1.00 42.72 244 LYS D O 1
ATOM 7476 N N . ASN D 1 224 ? -16.851 -43.089 -31.423 1.00 43.06 245 ASN D N 1
ATOM 7477 C CA . ASN D 1 224 ? -16.725 -41.963 -32.340 1.00 42.85 245 ASN D CA 1
ATOM 7478 C C . ASN D 1 224 ? -15.546 -41.080 -31.963 1.00 42.49 245 ASN D C 1
ATOM 7479 O O . ASN D 1 224 ? -15.309 -40.048 -32.586 1.00 44.56 245 ASN D O 1
ATOM 7484 N N . GLN D 1 225 ? -14.814 -41.481 -30.933 1.00 42.38 246 GLN D N 1
ATOM 7485 C CA . GLN D 1 225 ? -13.646 -40.727 -30.488 1.00 43.22 246 GLN D CA 1
ATOM 7486 C C . GLN D 1 225 ? -13.983 -39.316 -30.022 1.00 42.05 246 GLN D C 1
ATOM 7487 O O . GLN D 1 225 ? -13.280 -38.359 -30.347 1.00 41.21 246 GLN D O 1
ATOM 7493 N N . ARG D 1 226 ? -15.068 -39.192 -29.268 1.00 40.68 247 ARG D N 1
ATOM 7494 C CA . ARG D 1 226 ? -15.473 -37.901 -28.739 1.00 39.46 247 ARG D CA 1
ATOM 7495 C C . ARG D 1 226 ? -15.177 -37.881 -27.241 1.00 39.34 247 ARG D C 1
ATOM 7496 O O . ARG D 1 226 ? -16.082 -37.775 -26.410 1.00 37.57 247 ARG D O 1
ATOM 7504 N N . ILE D 1 227 ? -13.897 -38.003 -26.905 1.00 38.15 248 ILE D N 1
ATOM 7505 C CA . ILE D 1 227 ? -13.474 -37.976 -25.514 1.00 37.95 248 ILE D CA 1
ATOM 7506 C C . ILE D 1 227 ? -12.583 -36.767 -25.278 1.00 38.69 248 ILE D C 1
ATOM 7507 O O . ILE D 1 227 ? -11.479 -36.669 -25.815 1.00 40.57 248 ILE D O 1
ATOM 7512 N N . ILE D 1 228 ? -13.097 -35.843 -24.474 1.00 37.81 249 ILE D N 1
ATOM 7513 C CA . ILE D 1 228 ? -12.429 -34.594 -24.132 1.00 36.95 249 ILE D CA 1
ATOM 7514 C C . ILE D 1 228 ? -11.739 -34.696 -22.783 1.00 36.32 249 ILE D C 1
ATOM 7515 O O . ILE D 1 228 ? -12.233 -35.354 -21.868 1.00 35.52 249 ILE D O 1
ATOM 7520 N N . THR D 1 229 ? -10.602 -34.025 -22.663 1.00 35.58 250 THR D N 1
ATOM 7521 C CA . THR D 1 229 ? -9.830 -34.031 -21.433 1.00 37.54 250 THR D CA 1
ATOM 7522 C C . THR D 1 229 ? -9.759 -32.631 -20.836 1.00 37.35 250 THR D C 1
ATOM 7523 O O . THR D 1 229 ? -9.639 -31.647 -21.555 1.00 36.81 250 THR D O 1
ATOM 7527 N N . VAL D 1 230 ? -9.834 -32.557 -19.511 1.00 36.74 251 VAL D N 1
ATOM 7528 C CA . VAL D 1 230 ? -9.793 -31.291 -18.798 1.00 37.51 251 VAL D CA 1
ATOM 7529 C C . VAL D 1 230 ? -8.959 -31.447 -17.530 1.00 37.79 251 VAL D C 1
ATOM 7530 O O . VAL D 1 230 ? -8.975 -32.498 -16.900 1.00 37.28 251 VAL D O 1
ATOM 7534 N N . ASP D 1 231 ? -8.231 -30.396 -17.167 1.00 39.90 252 ASP D N 1
ATOM 7535 C CA . ASP D 1 231 ? -7.393 -30.406 -15.966 1.00 41.72 252 ASP D CA 1
ATOM 7536 C C . ASP D 1 231 ? -8.306 -30.500 -14.742 1.00 41.47 252 ASP D C 1
ATOM 7537 O O . ASP D 1 231 ? -9.186 -29.662 -14.542 1.00 40.36 252 ASP D O 1
ATOM 7542 N N . GLN D 1 232 ? -8.086 -31.523 -13.927 1.00 41.93 253 GLN D N 1
ATOM 7543 C CA . GLN D 1 232 ? -8.884 -31.754 -12.730 1.00 42.98 253 GLN D CA 1
ATOM 7544 C C . GLN D 1 232 ? -8.990 -30.513 -11.842 1.00 44.05 253 GLN D C 1
ATOM 7545 O O . GLN D 1 232 ? -10.036 -30.250 -11.247 1.00 42.65 253 GLN D O 1
ATOM 7551 N N . ASN D 1 233 ? -7.910 -29.742 -11.775 1.00 46.01 254 ASN D N 1
ATOM 7552 C CA . ASN D 1 233 ? -7.869 -28.534 -10.953 1.00 47.97 254 ASN D CA 1
ATOM 7553 C C . ASN D 1 233 ? -8.828 -27.440 -11.407 1.00 47.73 254 ASN D C 1
ATOM 7554 O O . ASN D 1 233 ? -9.108 -26.503 -10.658 1.00 49.88 254 ASN D O 1
ATOM 7559 N N . LEU D 1 234 ? -9.335 -27.560 -12.629 1.00 46.31 255 LEU D N 1
ATOM 7560 C CA . LEU D 1 234 ? -10.256 -26.569 -13.172 1.00 44.60 255 LEU D CA 1
ATOM 7561 C C . LEU D 1 234 ? -11.728 -26.986 -13.136 1.00 43.32 255 LEU D C 1
ATOM 7562 O O . LEU D 1 234 ? -12.598 -26.213 -13.532 1.00 42.49 255 LEU D O 1
ATOM 7567 N N . ILE D 1 235 ? -12.014 -28.191 -12.650 1.00 42.56 256 ILE D N 1
ATOM 7568 C CA . ILE D 1 235 ? -13.389 -28.678 -12.624 1.00 42.35 256 ILE D CA 1
ATOM 7569 C C . ILE D 1 235 ? -13.950 -29.068 -11.271 1.00 41.08 256 ILE D C 1
ATOM 7570 O O . ILE D 1 235 ? -15.096 -29.499 -11.192 1.00 43.00 256 ILE D O 1
ATOM 7575 N N . LEU D 1 236 ? -13.170 -28.929 -10.207 1.00 41.83 257 LEU D N 1
ATOM 7576 C CA . LEU D 1 236 ? -13.667 -29.306 -8.889 1.00 41.50 257 LEU D CA 1
ATOM 7577 C C . LEU D 1 236 ? -14.050 -28.109 -8.023 1.00 41.14 257 LEU D C 1
ATOM 7578 O O . LEU D 1 236 ? -14.444 -28.264 -6.865 1.00 41.01 257 LEU D O 1
ATOM 7583 N N . GLY D 1 237 ? -13.943 -26.918 -8.599 1.00 39.60 258 GLY D N 1
ATOM 7584 C CA . GLY D 1 237 ? -14.286 -25.711 -7.875 1.00 38.43 258 GLY D CA 1
ATOM 7585 C C . GLY D 1 237 ? -14.609 -24.589 -8.839 1.00 38.18 258 GLY D C 1
ATOM 7586 O O . GLY D 1 237 ? -14.186 -24.618 -9.997 1.00 37.77 258 GLY D O 1
ATOM 7587 N N . MET D 1 238 ? -15.366 -23.603 -8.374 1.00 38.03 259 MET D N 1
ATOM 7588 C CA . MET D 1 238 ? -15.726 -22.472 -9.219 1.00 37.74 259 MET D CA 1
ATOM 7589 C C . MET D 1 238 ? -14.817 -21.302 -8.872 1.00 37.47 259 MET D C 1
ATOM 7590 O O . MET D 1 238 ? -15.033 -20.601 -7.881 1.00 36.93 259 MET D O 1
ATOM 7595 N N . GLY D 1 239 ? -13.793 -21.107 -9.696 1.00 36.29 260 GLY D N 1
ATOM 7596 C CA . GLY D 1 239 ? -12.839 -20.044 -9.453 1.00 35.38 260 GLY D CA 1
ATOM 7597 C C . GLY D 1 239 ? -12.735 -19.025 -10.564 1.00 33.65 260 GLY D C 1
ATOM 7598 O O . GLY D 1 239 ? -13.452 -19.112 -11.557 1.00 35.12 260 GLY D O 1
ATOM 7599 N N . PRO D 1 240 ? -11.821 -18.052 -10.434 1.00 34.21 261 PRO D N 1
ATOM 7600 C CA . PRO D 1 240 ? -11.630 -17.003 -11.435 1.00 33.22 261 PRO D CA 1
ATOM 7601 C C . PRO D 1 240 ? -11.243 -17.485 -12.826 1.00 34.87 261 PRO D C 1
ATOM 7602 O O . PRO D 1 240 ? -11.202 -16.690 -13.759 1.00 33.67 261 PRO D O 1
ATOM 7606 N N . ARG D 1 241 ? -10.956 -18.779 -12.965 1.00 34.13 262 ARG D N 1
ATOM 7607 C CA . ARG D 1 241 ? -10.577 -19.332 -14.262 1.00 34.85 262 ARG D CA 1
ATOM 7608 C C . ARG D 1 241 ? -11.752 -20.064 -14.897 1.00 34.31 262 ARG D C 1
ATOM 7609 O O . ARG D 1 241 ? -11.607 -20.710 -15.935 1.00 35.82 262 ARG D O 1
ATOM 7617 N N . ILE D 1 242 ? -12.926 -19.938 -14.281 1.00 34.19 263 ILE D N 1
ATOM 7618 C CA . ILE D 1 242 ? -14.129 -20.602 -14.766 1.00 30.84 263 ILE D CA 1
ATOM 7619 C C . ILE D 1 242 ? -14.457 -20.285 -16.224 1.00 30.99 263 ILE D C 1
ATOM 7620 O O . ILE D 1 242 ? -14.838 -21.171 -16.984 1.00 29.00 263 ILE D O 1
ATOM 7625 N N . ALA D 1 243 ? -14.288 -19.036 -16.632 1.00 29.47 264 ALA D N 1
ATOM 7626 C CA . ALA D 1 243 ? -14.583 -18.687 -18.015 1.00 33.27 264 ALA D CA 1
ATOM 7627 C C . ALA D 1 243 ? -13.620 -19.395 -18.979 1.00 33.08 264 ALA D C 1
ATOM 7628 O O . ALA D 1 243 ? -14.022 -19.839 -20.056 1.00 32.42 264 ALA D O 1
ATOM 7630 N N . ASP D 1 244 ? -12.357 -19.510 -18.586 1.00 34.04 265 ASP D N 1
ATOM 7631 C CA . ASP D 1 244 ? -11.365 -20.165 -19.436 1.00 36.93 265 ASP D CA 1
ATOM 7632 C C . ASP D 1 244 ? -11.722 -21.625 -19.693 1.00 34.44 265 ASP D C 1
ATOM 7633 O O . ASP D 1 244 ? -11.700 -22.093 -20.840 1.00 32.22 265 ASP D O 1
ATOM 7638 N N . VAL D 1 245 ? -12.053 -22.338 -18.619 1.00 32.30 266 VAL D N 1
ATOM 7639 C CA . VAL D 1 245 ? -12.420 -23.741 -18.720 1.00 30.50 266 VAL D CA 1
ATOM 7640 C C . VAL D 1 245 ? -13.659 -23.894 -19.573 1.00 30.08 266 VAL D C 1
ATOM 7641 O O . VAL D 1 245 ? -13.723 -24.776 -20.433 1.00 28.40 266 VAL D O 1
ATOM 7645 N N . VAL D 1 246 ? -14.647 -23.031 -19.331 1.00 26.23 267 VAL D N 1
ATOM 7646 C CA . VAL D 1 246 ? -15.884 -23.074 -20.084 1.00 25.81 267 VAL D CA 1
ATOM 7647 C C . VAL D 1 246 ? -15.670 -22.838 -21.575 1.00 26.56 267 VAL D C 1
ATOM 7648 O O . VAL D 1 246 ? -16.209 -23.572 -22.408 1.00 27.87 267 VAL D O 1
ATOM 7652 N N . GLU D 1 247 ? -14.893 -21.811 -21.915 1.00 28.19 268 GLU D N 1
ATOM 7653 C CA . GLU D 1 247 ? -14.633 -21.503 -23.316 1.00 30.09 268 GLU D CA 1
ATOM 7654 C C . GLU D 1 247 ? -13.812 -22.628 -23.967 1.00 31.10 268 GLU D C 1
ATOM 7655 O O . GLU D 1 247 ? -14.030 -22.981 -25.131 1.00 32.25 268 GLU D O 1
ATOM 7661 N N . SER D 1 248 ? -12.868 -23.186 -23.219 1.00 31.41 269 SER D N 1
ATOM 7662 C CA . SER D 1 248 ? -12.040 -24.275 -23.734 1.00 33.67 269 SER D CA 1
ATOM 7663 C C . SER D 1 248 ? -12.899 -25.504 -24.015 1.00 34.64 269 SER D C 1
ATOM 7664 O O . SER D 1 248 ? -12.820 -26.106 -25.091 1.00 34.34 269 SER D O 1
ATOM 7667 N N . LEU D 1 249 ? -13.730 -25.873 -23.047 1.00 34.08 270 LEU D N 1
ATOM 7668 C CA . LEU D 1 249 ? -14.595 -27.031 -23.214 1.00 34.32 270 LEU D CA 1
ATOM 7669 C C . LEU D 1 249 ? -15.573 -26.777 -24.363 1.00 34.52 270 LEU D C 1
ATOM 7670 O O . LEU D 1 249 ? -15.819 -27.653 -25.193 1.00 31.17 270 LEU D O 1
ATOM 7675 N N . HIS D 1 250 ? -16.116 -25.563 -24.422 1.00 35.12 271 HIS D N 1
ATOM 7676 C CA . HIS D 1 250 ? -17.050 -25.197 -25.483 1.00 35.58 271 HIS D CA 1
ATOM 7677 C C . HIS D 1 250 ? -16.405 -25.373 -26.860 1.00 35.63 271 HIS D C 1
ATOM 7678 O O . HIS D 1 250 ? -17.041 -25.819 -27.813 1.00 32.48 271 HIS D O 1
ATOM 7685 N N . GLN D 1 251 ? -15.132 -25.008 -26.941 1.00 38.43 272 GLN D N 1
ATOM 7686 C CA . GLN D 1 251 ? -14.347 -25.106 -28.166 1.00 41.47 272 GLN D CA 1
ATOM 7687 C C . GLN D 1 251 ? -14.141 -26.574 -28.569 1.00 42.14 272 GLN D C 1
ATOM 7688 O O . GLN D 1 251 ? -13.997 -26.892 -29.748 1.00 42.22 272 GLN D O 1
ATOM 7694 N N . GLN D 1 252 ? -14.127 -27.467 -27.584 1.00 42.21 273 GLN D N 1
ATOM 7695 C CA . GLN D 1 252 ? -13.934 -28.891 -27.853 1.00 41.67 273 GLN D CA 1
ATOM 7696 C C . GLN D 1 252 ? -15.251 -29.589 -28.178 1.00 41.47 273 GLN D C 1
ATOM 7697 O O . GLN D 1 252 ? -15.259 -30.652 -28.804 1.00 41.61 273 GLN D O 1
ATOM 7703 N N . LEU D 1 253 ? -16.360 -28.993 -27.749 1.00 40.53 274 LEU D N 1
ATOM 7704 C CA . LEU D 1 253 ? -17.682 -29.553 -28.005 1.00 39.11 274 LEU D CA 1
ATOM 7705 C C . LEU D 1 253 ? -18.115 -29.249 -29.446 1.00 40.05 274 LEU D C 1
ATOM 7706 O O . LEU D 1 253 ? -18.757 -30.074 -30.095 1.00 40.87 274 LEU D O 1
ATOM 7711 N N . TRP D 1 254 ? -17.769 -28.062 -29.939 1.00 39.28 275 TRP D N 1
ATOM 7712 C CA . TRP D 1 254 ? -18.105 -27.662 -31.315 1.00 39.95 275 TRP D CA 1
ATOM 7713 C C . TRP D 1 254 ? -16.833 -27.151 -31.983 1.00 40.14 275 TRP D C 1
ATOM 7714 O O . TRP D 1 254 ? -16.630 -25.942 -32.098 1.00 39.37 275 TRP D O 1
ATOM 7725 N N . PRO D 1 255 ? -15.962 -28.070 -32.434 1.00 41.16 276 PRO D N 1
ATOM 7726 C CA . PRO D 1 255 ? -14.684 -27.761 -33.092 1.00 42.20 276 PRO D CA 1
ATOM 7727 C C . PRO D 1 255 ? -14.773 -26.947 -34.386 1.00 43.66 276 PRO D C 1
ATOM 7728 O O . PRO D 1 255 ? -15.744 -27.049 -35.135 1.00 41.65 276 PRO D O 1
ATOM 7732 N N . GLN D 1 256 ? -13.725 -26.158 -34.624 1.00 46.50 277 GLN D N 1
ATOM 7733 C CA . GLN D 1 256 ? -13.570 -25.289 -35.794 1.00 50.09 277 GLN D CA 1
ATOM 7734 C C . GLN D 1 256 ? -14.301 -23.957 -35.674 1.00 52.66 277 GLN D C 1
ATOM 7735 O O . GLN D 1 256 ? -15.134 -23.646 -36.556 1.00 55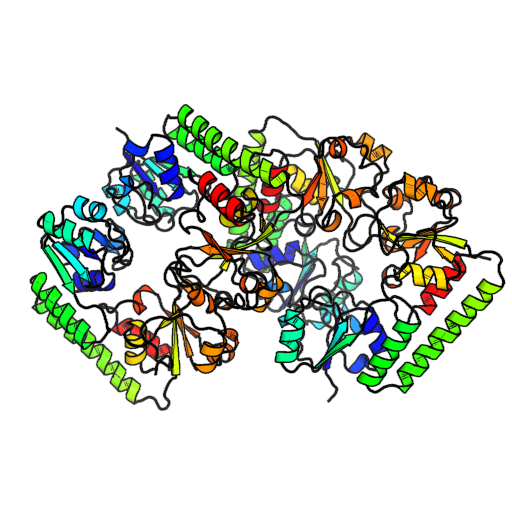.33 277 GLN D O 1
#

CATH classification: 3.40.50.1980 (+1 more: 3.40.50.1980)

Sequence (1021 aa):
AERIVVAGGSLTELIYAMGAGERVVGVDETTSYPPETAKLPHIGYWKQLSSEGILSLRPDSVITWQDAGPQIVLDQLRAQKVNVVTLPRVPATLEQMYANIRQLAKTLQVPEQGDALVTQINQRLERVQQNVAAKKAPVKAMFILSAGGSAPQVAGKGSVADAILSLAGAENVATHQQYKSYSAESLIAANPEVIVVTSQMVDGDINRLRSIAGITHTAAWKNQRIITVDQNLILGMGPRIADVVESLHQQLWPQAAERIVVAGGSLTELIYAMGAGERVVGVDETTSYPPETAKLPHIGYWKQLSSEGILSLRPDSVITWQDAGPQIVLDQLRAQKVNVVTLPRVPATLEQMYANIRQLAKTLQVPEQGDALVTQINQRLERVQQNVAAKKAPVKAMFILSAGGSAPQVAGKGSVADAILSLAGAENVATHQQYKSYSAESLIAANPEVIVVTSQMVDGDINRLRSIAGITHTAAWKNQRIITVDQNLILGMGPRIADVVESLHQQLWPQAERIVVAGGSLTELIYAMGAGERVVGVDETTSYPPETAKLPHIGYWKQLSSEGILSLRPDSVITWQDAGPQIVLDQLRAQKVNVVTLPRVPATLEQMYANIRQLAKTLQVPEQGDALVTQINQRLERVQQNVAAKKAPVKAMFILSAGGSAPQVAGKGSVADAILSLAGAENVATHQQYKSYSAESLIAANPEVIVVTSQMVDGDINRLRSIAGITHTAAWKNQRIITVDQNLILGMGPRIADVVESLHQQLWPQAERIVVAGGSLTELIYAMGAGERVVGVDETTSYPPETAKLPHIGYWKQLSSEGILSLRPDSVITWQDAGPQIVLDQLRAQKVNVVTLPRVPATLEQMYANIRQLAKTLQVPEQGDALVTQINQRLERVQQNVAAKKAPVKAMFILSAGGSAPQVAGKGSVADAILSLAGAENVATHQQYKSYSAESLIAANPEVIVVTSQMVDGDINRLRSIAGITHTAAWKNQRIITVDQNLILGMGPRIADVVESLHQQLWPQ

Organism: Shigella dysenteriae (NCBI:txid622)

Solvent-accessible surface area: 43959 Å² total; per-residue (Å²): 70,126,81,0,1,0,1,0,13,13,0,0,16,3,0,39,54,1,53,0,14,150,46,9,26,0,0,0,83,41,4,71,87,16,90,86,1,56,86,26,21,11,16,22,76,18,104,131,9,30,17,95,5,0,54,54,22,190,12,64,4,0,0,0,23,108,56,8,9,64,118,106,13,9,64,68,0,110,74,119,184,12,85,12,19,37,0,39,58,58,90,10,62,40,145,50,6,28,51,7,0,115,64,0,2,170,50,0,148,16,84,133,67,0,69,61,15,12,73,103,4,55,108,79,3,89,138,7,57,110,75,28,90,79,70,212,59,94,13,70,0,0,1,3,15,0,38,41,14,32,1,2,29,4,1,0,101,16,3,9,0,25,14,0,0,55,30,0,23,7,85,20,29,3,97,36,116,57,60,121,25,37,29,29,116,49,2,76,83,24,94,0,76,1,0,0,0,2,38,55,1,14,96,83,55,70,75,85,0,93,3,6,5,10,0,39,98,4,36,0,37,141,103,162,72,34,10,58,15,60,46,56,28,0,55,17,19,6,31,54,4,4,71,9,0,53,45,0,18,125,63,4,49,83,239,165,63,66,76,0,6,0,2,1,13,19,0,0,21,4,0,41,49,1,52,0,12,116,44,8,28,0,1,2,31,60,2,80,84,15,94,104,2,30,122,36,29,27,10,8,79,28,139,131,14,7,4,93,0,3,50,69,23,164,11,72,6,0,1,0,26,116,76,5,11,41,94,28,8,2,73,37,0,112,66,88,178,9,84,15,18,40,0,39,96,90,76,16,57,42,141,43,8,24,43,10,0,117,69,0,1,162,65,4,152,25,72,148,85,0,72,42,20,10,69,108,5,47,112,87,9,93,181,10,121,118,71,22,81,88,67,186,64,55,11,94,0,0,3,3,9,2,36,70,6,20,1,2,24,2,0,0,92,36,5,28,3,24,16,2,3,59,43,0,5,6,65,26,34,1,103,38,113,84,56,118,25,38,35,38,126,39,2,69,75,24,90,0,88,1,0,2,0,0,42,68,2,20,94,83,56,83,77,79,0,93,2,6,5,10,0,34,105,2,34,0,40,136,97,158,67,32,11,53,15,48,16,89,39,6,94,23,23,7,24,56,5,1,68,3,0,54,50,6,16,114,57,3,47,81,229,144,61,71,0,5,0,2,1,12,17,0,0,24,3,0,39,53,1,53,1,9,174,53,7,27,0,2,2,30,60,3,79,79,15,96,86,3,30,114,20,29,28,9,8,88,30,139,121,11,9,7,110,0,4,56,78,28,173,12,69,5,0,0,0,27,53,74,1,10,53,103,115,9,1,82,69,0,108,62,108,174,10,88,15,16,40,0,12,96,52,21,15,22,14,27,10,7,10,34,10,0,117,69,0,1,163,58,1,146,14,77,140,80,0,71,47,15,7,78,100,6,26,90,88,4,63,171,14,65,108,64,22,80,72,70,213,71,66,18,92,0,0,3,2,10,1,33,66,4,26,1,2,25,3,0,0,69,34,4,27,3,23,16,2,3,62,22,0,4,8,73,13,29,1,97,6,38,86,56,62,25,35,23,29,52,51,2,39,42,29,88,1,94,1,0,2,0,1,39,71,2,22,90,83,64,78,71,77,0,92,2,6,5,12,0,46,98,2,38,0,42,131,98,158,66,33,8,51,14,58,17,88,39,6,95,24,20,7,28,52,5,1,67,2,0,47,49,5,17,114,58,5,52,79,238,58,111,49,0,0,0,1,0,11,13,0,0,16,2,0,36,59,2,54,0,13,131,41,10,30,0,0,0,80,42,3,66,32,14,65,78,1,51,87,24,24,9,10,27,70,20,104,129,7,36,21,71,6,1,58,55,25,180,8,50,9,2,1,2,18,103,59,5,11,72,139,127,14,34,77,84,0,137,71,111,194,15,82,20,21,60,0,45,46,51,90,8,61,40,144,50,5,29,47,9,0,118,70,1,2,165,62,2,153,19,78,140,83,0,76,54,7,11,86,103,5,62,80,45,4,93,41,8,69,106,40,29,83,85,59,189,34,82,13,76,0,0,2,2,13,2,34,68,10,26,1,2,24,3,0,0,100,16,2,8,2,24,13,2,3,57,30,0,14,5,84,27,36,2,98,32,111,58,58,112,26,37,20,32,108,45,2,81,84,23,94,0,83,1,0,3,0,0,40,61,1,20,95,82,59,68,77,85,0,94,2,6,6,14,0,38,117,4,35,0,37,136,98,159,66,30,9,47,15,54,28,77,26,4,58,19,19,8,30,19,4,3,39,10,0,13,50,4,7,66,59,3,20,81,103

Nearest PDB structures (foldseek):
  2rg7-assembly1_C  TM=1.001E+00  e=1.513E-52  Shigella dysenteriae
  5y8b-assembly1_A  TM=9.216E-01  e=1.067E-27  Roseiflexus sp. RS-1
  3md9-assembly2_B  TM=9.052E-01  e=9.412E-28  Yersinia pestis
  2r79-assembly1_A  TM=9.091E-01  e=3.426E-25  Pseudomonas aeruginosa
  4m7o-assembly1_A  TM=8.391E-01  e=3.116E-20  Staphylococcus epidermidis ATCC 12228

Secondary structure (DSSP, 8-state):
--SEEEESHHHHHHHHHTT-GGGEEEE-TT---SGGGGGS-B-S-TTS--HHHHHTT--SEEEEETT-S-HHHHHHHHHTT-EEEEE---S--HHHHHHHHHHHHHHTT-HHHHHHHHHHHHHHHHHHHHHHTT-SS--EEEEEE--TTSPPEEE-BT-HHHHHHHHTTPEE---SBSEEPPPHHHHHHH--SEEEEEHHHHTT-GGGGGGBTTGGGSHHHHTT-EEEE-HHHHSS--TTHHHHHHHHHHHHS--/----EEEESHHHHHHHHHTT-GGGEEEB-TT---SGGGTTSPB-S-SSS--HHHHHTT--SEEEEETT-S-HHHHHHHHHTT-EEEEE---S--HHHHHHHHHHHHHHHT-HHHHHHHHHHHHHHHHHHHHHHHHSSSPEEEEEEE--TTPPPEEE-BTSHHHHHHHHHTEEE---SBSEEPPPHHHHHHH--SEEEEEHHHHTT-GGGGGGBTTGGGSHHHHTT-EEEE-GGGSSS--TTHHHHHHHHHHHHS--/---EEEESHHHHHHHHHTT-GGGEEEE-TT---SGGGTTS-B-SBTTB--HHHHHTT--SEEEEETT-S-HHHHHHHHHTTPEEEEE---S--HHHHHHHHHHHHHHTT-HHHHHHHHHHHHHHHHHHHHHHHHSSSPEEEEEEE--TTPPPEEE-BTSHHHHHHHHHTEEE---SBSEEPPPHHHHHHH--SEEEEEHHHHTT-GGGGGGBTTGGGSHHHHTT-EEEE-GGGSSS--TTHHHHHHHHHHHHS--/--SEEEE-HHHHHHHHHTT-GGGEEEE-TT---SGGGTTS-B---GGG--HHHHHHT--SEEEEETT-S-HHHHHHHHHTT-EEEEE---S--HHHHHHHHHHHHHHTT-HHHHHHHHHHHHHHHHHHHHHHHT-S---EEEEEE--SSPPPEEE-BT-HHHHHHHHTTPEE---SBSEEPPPHHHHHHH--SEEEEEHHHHTT-GGGGGGBTTGGGSHHHHTT-EEEE-GGGTSS--TTHHHHHHHHHHHHS--

B-factor: mean 38.99, std 12.4, range [17.79, 143.15]

Radius of gyration: 33.09 Å; Cα contacts (8 Å, |Δi|>4): 2133; chains: 4; bounding box: 62×109×73 Å

Foldseek 3Di:
DQAEEEADQQLLQLCVLLPNNNRYQEYEPLHDDDPVRVVHHYAYHQQPGDLCSVVVSVGQEYEEAPNGDDPVSVVVCVVVVRHYHHAHFKLDALVSVLVSLQVVCVVSVRNVSSVVLNVVLVVLLVVLVVVLVVDPDAFEEWEWEDPDPRAIKTAEGSFLLCNLCVSLRHDYLHHDHGIDQDALVRVVVSQGCAYEYACVQCVPHPVSCVVRHNPCVHNNNVVVRYHYHHPSQRRHDHSCSSVSSPVVSCSRPHD/DAAAEEEAAQQVLQLCVLLPNNVNYQYYAPLHDDDPVCVPHHHHHHQQGDDLCVVVVSVGQEYEYAPNGDDPVSVVVCVVVNRHYHHAHQDQLDLVRVLVRLQVVCVVSVRNVSSVVLNVVLVVLLVVQVVVLVVDDDFFEEWEWEDPPNRAIWIAEPRALLCNLCVSLRHHYLHHDHGIDQDALVRVQVSQGLAYEYECVQCVVPVVSCVVRHNPCVHNRNVVVRYHYDHPSQRRGDHSCSSVRSPVVSCSSPVD/DAAEEEADQQVLQLCVLLVNNVRYQAYAPLHDDDPVCVVHHHHHHQQGDDLVVVVVSVGQEYEEAPNGDDPVSVVSCVVVVRHYHHAHQPQLALVRVLVVLCVSCVVSVRNVSSVVLNVVLVVLLVVQVVVLVVDPAFFEEWEWEDPPNRAIWIAEPRFLLCNLSVSLRHHHLHHDHGIDQDALVRVQVSQGQAYEYECVQCVPHVCSCVPRHNPCVHNHNVVVRYHYHHPSQRRGDHSCSSVRSPVVSCSSPPD/DQAEEEEDQQLCQLCVLLPNVRNYQEYEPLHDDDVVCVPHHYAYHQQPGDLVSVVVSVGLEYEEAPNGDPVVSVVVCVVVVRHYYHAHFKLDDLVSVLVVLQVSCVVSVRNVSSVVLNVVLVVLLVVLVVVLVVDDDQFEEWEWEDPDVRAIWTAEGSALLCNLCVSLRHDYLHHDHGIDQDALVRVQVSQGCAYEYECVQQVPHPVSCVVRHNPCVHNRNVVVRYHYHHPSQRRHDHSCSSVRSPVVSCSRDPD